Protein AF-0000000078038961 (afdb_homodimer)

Sequence (782 aa):
MTMTAAVDDLQRLTVKNFGPIVEADVEFGDLTVLVGPQATGKSVFLQLLKLLVDTAIIHQEFARHEIDWRNNLNDLFEIYFGEGMSRIFSKESQVFVDDKPLPLEGLAKPQLSSASSERIFYIPAQRVLSMRDGVTHPFTDYRAGDPFCLREFSEKLHVLVQGEFVTGKFFPQTNRLKKCLRNLVEGQIYGNLSLIKDSSGYQKRIVLETREKARLPYLVWSAGQREFTPLLLGFYWLLPPSKTPRRQALRWAIVEEPEMGLHPNAISATLAIVLELLARGYRVCISTHSPHVLDVIWALRFLIEHGGRREDVKDMLGLKGSGADKIANAALQKNYRTYFFSHHQPVIDISSLDPGAEKPEISGWGGLTGFSGHVGEIVARVARRWEEHAAMTMTAAVDDLQRLTVKNFGPIVEADVEFGDLTVLVGPQATGKSVFLQLLKLLVDTAIIHQEFARHEIDWRNNLNDLFEIYFGEGMSRIFSKESQVFVDDKPLPLEGLAKPQLSSASSERIFYIPAQRVLSMRDGVTHPFTDYRAGDPFCLREFSEKLHVLVQGEFVTGKFFPQTNRLKKCLRNLVEGQIYGNLSLIKDSSGYQKRIVLETREKARLPYLVWSAGQREFTPLLLGFYWLLPPSKTPRRQALRWAIVEEPEMGLHPNAISATLAIVLELLARGYRVCISTHSPHVLDVIWALRFLIEHGGRREDVKDMLGLKGSGADKIANAALQKNYRTYFFSHHQPVIDISSLDPGAEKPEISGWGGLTGFSGHVGEIVARVARRWEEHAA

Foldseek 3Di:
DPLAVLLLPFQWKWKDQFAQAHIETDGFWLEEEEAADPRLCQQVVVLVSQCSNQLQVLLQVCVVVPHDQVLALLSVCQQAAFHPRSPRDDPPIWMDTVNHTDDSSVSSDHRHDPPDDRAEQEADQVLLVQQVFQAGDALVVDDSRDHPNNRVLSNLLNCCCVPVPVDWFPPPDPQFDPPLLSVLCCVFAQPQWTWIWDPPDPDTGIFIAHPVGDTHIQVRGQQRNSSCVSVSSSLSQQGDGPVQLGDVNYAEYEHEANCPRGDLLNVLSVVLSVLSSSLSRHRYYYYHHAVSVVVLLLVLVVLLVPVHALVVNCVVSVGDDPPSSSSSVSSSVIDYWYWARYGPDHIHTLSNLDLPDPDCCNNCVNVSNVVVVVVVVVVVVVVVVVVVVVD/DPLAVLLLPFQWKWKDQFAQAHIETDGFWLEEEEAADPRLCQQVVVLVSQCSNQLQVLLQVCVVVPHDQVLALLSVQQQAAFHPRSPRDDPPIWMDTVNHTDDSSVSSDHDHDPPDDRAEQEADQVLLVQQVFQAGDALVVDDSRDHPNNRVLSNLLNCCCVPVQPPWWPPPDPQFDPPLLSVLCCVFAQPQWTWTWDPPDPDTGIFIAHPVGDTHIQVRGQQRNSSCVSVSSSSSQQGDGPVQLGDVNYAEYEHEANCPRGDLLNVLSVVLSVLSSSLSRHRYYYYHHAVSVVVLLLVLVVLLVPVHALVVNCVVSVGDDPPSSSSSVSSSVIDYWYWARYGPDHIDTLSNLDLPDPDCCNNCVNVSNVVVVVVVVVVVVVVVVVVVVVD

Organism: Hydrogenophilus thermoluteolus (NCBI:txid297)

InterPro domains:
  IPR003959 ATPase, AAA-type, core [PF13304] (215-295)
  IPR027417 P-loop containing nucleoside triphosphate hydrolase [G3DSA:3.40.50.300] (9-316)
  IPR027417 P-loop containing nucleoside triphosphate hydrolase [SSF52540] (10-304)
  IPR041685 Endonuclease GajA/Old nuclease/RecF-like, AAA domain [PF13175] (10-76)

Structure (mmCIF, N/CA/C/O backbone):
data_AF-0000000078038961-model_v1
#
loop_
_entity.id
_entity.type
_entity.pdbx_description
1 polymer 'ATPase AAA-type core domain-containing protein'
#
loop_
_atom_site.group_PDB
_atom_site.id
_atom_site.type_symbol
_atom_site.label_atom_id
_atom_site.label_alt_id
_atom_site.label_comp_id
_atom_site.label_asym_id
_atom_site.label_entity_id
_atom_site.label_seq_id
_atom_site.pdbx_PDB_ins_code
_atom_site.Cartn_x
_atom_site.Cartn_y
_atom_site.Cartn_z
_atom_site.occupancy
_atom_site.B_iso_or_equiv
_atom_site.auth_seq_id
_atom_site.auth_comp_id
_atom_site.auth_asym_id
_atom_site.auth_atom_id
_atom_site.pdbx_PDB_model_num
ATOM 1 N N . MET A 1 1 ? 12.25 -35.125 -23.953 1 31.47 1 MET A N 1
ATOM 2 C CA . MET A 1 1 ? 11.359 -34.438 -23.016 1 31.47 1 MET A CA 1
ATOM 3 C C . MET A 1 1 ? 11.477 -32.938 -23.156 1 31.47 1 MET A C 1
ATOM 5 O O . MET A 1 1 ? 12.57 -32.375 -23.031 1 31.47 1 MET A O 1
ATOM 9 N N . THR A 1 2 ? 10.625 -32.344 -23.844 1 40.72 2 THR A N 1
ATOM 10 C CA . THR A 1 2 ? 10.664 -30.922 -24.219 1 40.72 2 THR A CA 1
ATOM 11 C C . THR A 1 2 ? 10.797 -30.047 -22.984 1 40.72 2 THR A C 1
ATOM 13 O O . THR A 1 2 ? 10.367 -30.422 -21.891 1 40.72 2 THR A O 1
ATOM 16 N N . MET A 1 3 ? 11.766 -29.094 -23.062 1 47.91 3 MET A N 1
ATOM 17 C CA . MET A 1 3 ? 12.109 -28.156 -22 1 47.91 3 MET A CA 1
ATOM 18 C C . MET A 1 3 ? 10.859 -27.719 -21.234 1 47.91 3 MET A C 1
ATOM 20 O O . MET A 1 3 ? 10.914 -27.484 -20.031 1 47.91 3 MET A O 1
ATOM 24 N N . THR A 1 4 ? 9.695 -27.812 -21.922 1 52.5 4 THR A N 1
ATOM 25 C CA . THR A 1 4 ? 8.477 -27.203 -21.391 1 52.5 4 THR A CA 1
ATOM 26 C C . THR A 1 4 ? 7.852 -28.094 -20.328 1 52.5 4 THR A C 1
ATOM 28 O O . THR A 1 4 ? 7.367 -27.594 -19.297 1 52.5 4 THR A O 1
ATOM 31 N N . ALA A 1 5 ? 7.688 -29.531 -20.484 1 51.19 5 ALA A N 1
ATOM 32 C CA . ALA A 1 5 ? 7.004 -30.438 -19.547 1 51.19 5 ALA A CA 1
ATOM 33 C C . ALA A 1 5 ? 7.719 -30.484 -18.203 1 51.19 5 ALA A C 1
ATOM 35 O O . ALA A 1 5 ? 7.074 -30.562 -17.156 1 51.19 5 ALA A O 1
ATOM 36 N N . ALA A 1 6 ? 9.062 -30.312 -18.172 1 53.78 6 ALA A N 1
ATOM 37 C CA . ALA A 1 6 ? 9.891 -30.453 -16.984 1 53.78 6 ALA A CA 1
ATOM 38 C C . ALA A 1 6 ? 9.703 -29.266 -16.047 1 53.78 6 ALA A C 1
ATOM 40 O O . ALA A 1 6 ? 9.75 -29.422 -14.82 1 53.78 6 ALA A O 1
ATOM 41 N N . VAL A 1 7 ? 9.016 -28.125 -16.531 1 67 7 VAL A N 1
ATOM 42 C CA . VAL A 1 7 ? 9 -26.938 -15.688 1 67 7 VAL A CA 1
ATOM 43 C C . VAL A 1 7 ? 7.625 -26.766 -15.047 1 67 7 VAL A C 1
ATOM 45 O O . VAL A 1 7 ? 7.488 -26.141 -14 1 67 7 VAL A O 1
ATOM 48 N N . ASP A 1 8 ? 6.637 -27.594 -15.531 1 66.94 8 ASP A N 1
ATOM 49 C CA . ASP A 1 8 ? 5.277 -27.406 -15.031 1 66.94 8 ASP A CA 1
ATOM 50 C C . ASP A 1 8 ? 5.152 -27.891 -13.594 1 66.94 8 ASP A C 1
ATOM 52 O O . ASP A 1 8 ? 4.355 -27.359 -12.82 1 66.94 8 ASP A O 1
ATOM 56 N N . ASP A 1 9 ? 5.914 -28.891 -13.359 1 81.69 9 ASP A N 1
ATOM 57 C CA . ASP A 1 9 ? 5.84 -29.453 -12.016 1 81.69 9 ASP A CA 1
ATOM 58 C C . ASP A 1 9 ? 7.09 -29.109 -11.211 1 81.69 9 ASP A C 1
ATOM 60 O O . ASP A 1 9 ? 7.57 -29.922 -10.422 1 81.69 9 ASP A O 1
ATOM 64 N N . LEU A 1 10 ? 7.473 -27.938 -11.531 1 90.69 10 LEU A N 1
ATOM 65 C CA . LEU A 1 10 ? 8.68 -27.422 -10.898 1 90.69 10 LEU A CA 1
ATOM 66 C C . LEU A 1 10 ? 8.555 -27.438 -9.383 1 90.69 10 LEU A C 1
ATOM 68 O O . LEU A 1 10 ? 7.527 -27.031 -8.836 1 90.69 10 LEU A O 1
ATOM 72 N N . GLN A 1 11 ? 9.609 -28.062 -8.711 1 94.31 11 GLN A N 1
ATOM 73 C CA . GLN A 1 11 ? 9.594 -28.141 -7.25 1 94.31 11 GLN A CA 1
ATOM 74 C C . GLN A 1 11 ? 10.609 -27.188 -6.637 1 94.31 11 GLN A C 1
ATOM 76 O O . GLN A 1 11 ? 10.43 -26.719 -5.508 1 94.31 11 GLN A O 1
ATOM 81 N N . ARG A 1 12 ? 11.672 -27.031 -7.359 1 96.94 12 ARG A N 1
ATOM 82 C CA . ARG A 1 12 ? 12.789 -26.234 -6.84 1 96.94 12 ARG A CA 1
ATOM 83 C C . ARG A 1 12 ? 13.367 -25.328 -7.918 1 96.94 12 ARG A C 1
ATOM 85 O O . ARG A 1 12 ? 13.508 -25.734 -9.07 1 96.94 12 ARG A O 1
ATOM 92 N N . LEU A 1 13 ? 13.641 -24.078 -7.547 1 97.62 13 LEU A N 1
ATOM 93 C CA . LEU A 1 13 ? 14.25 -23.109 -8.438 1 97.62 13 LEU A CA 1
ATOM 94 C C . LEU A 1 13 ? 15.445 -22.438 -7.77 1 97.62 13 LEU A C 1
ATOM 96 O O . LEU A 1 13 ? 15.328 -21.891 -6.676 1 97.62 13 LEU A O 1
ATOM 100 N N . THR A 1 14 ? 16.562 -22.562 -8.375 1 97.75 14 THR A N 1
ATOM 101 C CA . THR A 1 14 ? 17.781 -21.906 -7.906 1 97.75 14 THR A CA 1
ATOM 102 C C . THR A 1 14 ? 18.25 -20.844 -8.898 1 97.75 14 THR A C 1
ATOM 104 O O . THR A 1 14 ? 18.359 -21.125 -10.102 1 97.75 14 THR A O 1
ATOM 107 N N . VAL A 1 15 ? 18.453 -19.672 -8.445 1 97.5 15 VAL A N 1
ATOM 108 C CA . VAL A 1 15 ? 18.875 -18.547 -9.258 1 97.5 15 VAL A CA 1
ATOM 109 C C . VAL A 1 15 ? 20.125 -17.906 -8.656 1 97.5 15 VAL A C 1
ATOM 111 O O . VAL A 1 15 ? 20.172 -17.641 -7.449 1 97.5 15 VAL A O 1
ATOM 114 N N . LYS A 1 16 ? 21.125 -17.703 -9.477 1 96.81 16 LYS A N 1
ATOM 115 C CA . LYS A 1 16 ? 22.375 -17.078 -9.023 1 96.81 16 LYS A CA 1
ATOM 116 C C . LYS A 1 16 ? 22.734 -15.875 -9.891 1 96.81 16 LYS A C 1
ATOM 118 O O . LYS A 1 16 ? 22.594 -15.922 -11.117 1 96.81 16 LYS A O 1
ATOM 123 N N . ASN A 1 17 ? 23.125 -14.828 -9.234 1 94.44 17 ASN A N 1
ATOM 124 C CA . ASN A 1 17 ? 23.625 -13.617 -9.883 1 94.44 17 ASN A CA 1
ATOM 125 C C . ASN A 1 17 ? 22.641 -13.109 -10.938 1 94.44 17 ASN A C 1
ATOM 127 O O . ASN A 1 17 ? 23 -12.93 -12.102 1 94.44 17 ASN A O 1
ATOM 131 N N . PHE A 1 18 ? 21.484 -12.828 -10.547 1 94.44 18 PHE A N 1
ATOM 132 C CA . PHE A 1 18 ? 20.391 -12.352 -11.391 1 94.44 18 PHE A CA 1
ATOM 133 C C . PHE A 1 18 ? 19.766 -11.094 -10.812 1 94.44 18 PHE A C 1
ATOM 135 O O . PHE A 1 18 ? 18.938 -11.164 -9.906 1 94.44 18 PHE A O 1
ATOM 142 N N . GLY A 1 19 ? 20.156 -9.969 -11.414 1 89.88 19 GLY A N 1
ATOM 143 C CA . GLY A 1 19 ? 19.719 -8.703 -10.844 1 89.88 19 GLY A CA 1
ATOM 144 C C . GLY A 1 19 ? 20.188 -8.508 -9.414 1 89.88 19 GLY A C 1
ATOM 145 O O . GLY A 1 19 ? 21.375 -8.625 -9.117 1 89.88 19 GLY A O 1
ATOM 146 N N . PRO A 1 20 ? 19.234 -8.242 -8.547 1 87.94 20 PRO A N 1
ATOM 147 C CA . PRO A 1 20 ? 19.641 -8.055 -7.152 1 87.94 20 PRO A CA 1
ATOM 148 C C . PRO A 1 20 ? 19.859 -9.375 -6.418 1 87.94 20 PRO A C 1
ATOM 150 O O . PRO A 1 20 ? 20.359 -9.383 -5.289 1 87.94 20 PRO A O 1
ATOM 153 N N . ILE A 1 21 ? 19.562 -10.43 -7.039 1 93.62 21 ILE A N 1
ATOM 154 C CA . ILE A 1 21 ? 19.625 -11.727 -6.383 1 93.62 21 ILE A CA 1
ATOM 155 C C . ILE A 1 21 ? 21.047 -12.289 -6.488 1 93.62 21 ILE A C 1
ATOM 157 O O . ILE A 1 21 ? 21.516 -12.594 -7.582 1 93.62 21 ILE A O 1
ATOM 161 N N . VAL A 1 22 ? 21.672 -12.445 -5.402 1 94.62 22 VAL A N 1
ATOM 162 C CA . VAL A 1 22 ? 22.984 -13.086 -5.375 1 94.62 22 VAL A CA 1
ATOM 163 C C . VAL A 1 22 ? 22.828 -14.594 -5.547 1 94.62 22 VAL A C 1
ATOM 165 O O . VAL A 1 22 ? 23.453 -15.195 -6.426 1 94.62 22 VAL A O 1
ATOM 168 N N . GLU A 1 23 ? 22.062 -15.141 -4.66 1 96.81 23 GLU A N 1
ATOM 169 C CA . GLU A 1 23 ? 21.703 -16.547 -4.73 1 96.81 23 GLU A CA 1
ATOM 170 C C . GLU A 1 23 ? 20.359 -16.828 -4.062 1 96.81 23 GLU A C 1
ATOM 172 O O . GLU A 1 23 ? 20.156 -16.438 -2.91 1 96.81 23 GLU A O 1
ATOM 177 N N . ALA A 1 24 ? 19.516 -17.391 -4.773 1 97 24 ALA A N 1
ATOM 178 C CA . ALA A 1 24 ? 18.234 -17.812 -4.246 1 97 24 ALA A CA 1
ATOM 179 C C . ALA A 1 24 ? 17.969 -19.297 -4.527 1 97 24 ALA A C 1
ATOM 181 O O . ALA A 1 24 ? 17.922 -19.719 -5.688 1 97 24 ALA A O 1
ATOM 182 N N . ASP A 1 25 ? 17.938 -20.078 -3.531 1 97.38 25 ASP A N 1
ATOM 183 C CA . ASP A 1 25 ? 17.578 -21.5 -3.605 1 97.38 25 ASP A CA 1
ATOM 184 C C . ASP A 1 25 ? 16.234 -21.75 -2.912 1 97.38 25 ASP A C 1
ATOM 186 O O . ASP A 1 25 ? 16.188 -21.875 -1.686 1 97.38 25 ASP A O 1
ATOM 190 N N . VAL A 1 26 ? 15.203 -21.938 -3.703 1 97.62 26 VAL A N 1
ATOM 191 C CA . VAL A 1 26 ? 13.852 -21.969 -3.152 1 97.62 26 VAL A CA 1
ATOM 192 C C . VAL A 1 26 ? 13.188 -23.312 -3.482 1 97.62 26 VAL A C 1
ATOM 194 O O . VAL A 1 26 ? 13.062 -23.672 -4.652 1 97.62 26 VAL A O 1
ATOM 197 N N . GLU A 1 27 ? 12.875 -24.062 -2.525 1 97.69 27 GLU A N 1
ATOM 198 C CA . GLU A 1 27 ? 11.977 -25.203 -2.652 1 97.69 27 GLU A CA 1
ATOM 199 C C . GLU A 1 27 ? 10.531 -24.797 -2.381 1 97.69 27 GLU A C 1
ATOM 201 O O . GLU A 1 27 ? 10.203 -24.328 -1.292 1 97.69 27 GLU A O 1
ATOM 206 N N . PHE A 1 28 ? 9.695 -25.078 -3.344 1 97.38 28 PHE A N 1
ATOM 207 C CA . PHE A 1 28 ? 8.336 -24.562 -3.252 1 97.38 28 PHE A CA 1
ATOM 208 C C . PHE A 1 28 ? 7.453 -25.5 -2.439 1 97.38 28 PHE A C 1
ATOM 210 O O . PHE A 1 28 ? 7.582 -26.719 -2.541 1 97.38 28 PHE A O 1
ATOM 217 N N . GLY A 1 29 ? 6.633 -24.969 -1.572 1 96.75 29 GLY A N 1
ATOM 218 C CA . GLY A 1 29 ? 5.551 -25.688 -0.918 1 96.75 29 GLY A CA 1
ATOM 219 C C . GLY A 1 29 ? 4.195 -25.422 -1.54 1 96.75 29 GLY A C 1
ATOM 220 O O . GLY A 1 29 ? 4.105 -25.016 -2.697 1 96.75 29 GLY A O 1
ATOM 221 N N . ASP A 1 30 ? 3.127 -25.844 -0.798 1 97.5 30 ASP A N 1
ATOM 222 C CA . ASP A 1 30 ? 1.794 -25.438 -1.243 1 97.5 30 ASP A CA 1
ATOM 223 C C . ASP A 1 30 ? 1.632 -23.922 -1.211 1 97.5 30 ASP A C 1
ATOM 225 O O . ASP A 1 30 ? 1.029 -23.344 -2.113 1 97.5 30 ASP A O 1
ATOM 229 N N . LEU A 1 31 ? 2.109 -23.359 -0.166 1 98 31 LEU A N 1
ATOM 230 C CA . LEU A 1 31 ? 2.242 -21.906 -0.048 1 98 31 LEU A CA 1
ATOM 231 C C . LEU A 1 31 ? 3.693 -21.516 0.213 1 98 31 LEU A C 1
ATOM 233 O O . LEU A 1 31 ? 4.297 -21.969 1.187 1 98 31 LEU A O 1
ATOM 237 N N . THR A 1 32 ? 4.293 -20.797 -0.654 1 98.06 32 THR A N 1
ATOM 238 C CA . THR A 1 32 ? 5.645 -20.266 -0.507 1 98.06 32 THR A CA 1
ATOM 239 C C . THR A 1 32 ? 5.617 -18.75 -0.369 1 98.06 32 THR A C 1
ATOM 241 O O . THR A 1 32 ? 5.051 -18.047 -1.213 1 98.06 32 THR A O 1
ATOM 244 N N . VAL A 1 33 ? 6.203 -18.281 0.672 1 96.75 33 VAL A N 1
ATOM 245 C CA . VAL A 1 33 ? 6.188 -16.844 0.96 1 96.75 33 VAL A CA 1
ATOM 246 C C . VAL A 1 33 ? 7.602 -16.281 0.858 1 96.75 33 VAL A C 1
ATOM 248 O O . VAL A 1 33 ? 8.531 -16.812 1.465 1 96.75 33 VAL A O 1
ATOM 251 N N . LEU A 1 34 ? 7.766 -15.312 0.013 1 96.12 34 LEU A N 1
ATOM 252 C CA . LEU A 1 34 ? 9.008 -14.555 -0.089 1 96.12 34 LEU A CA 1
ATOM 253 C C . LEU A 1 34 ? 8.906 -13.25 0.69 1 96.12 34 LEU A C 1
ATOM 255 O O . LEU A 1 34 ? 8.016 -12.43 0.429 1 96.12 34 LEU A O 1
ATOM 259 N N . VAL A 1 35 ? 9.789 -13.094 1.636 1 91.62 35 VAL A N 1
ATOM 260 C CA . VAL A 1 35 ? 9.766 -11.891 2.467 1 91.62 35 VAL A CA 1
ATOM 261 C C . VAL A 1 35 ? 11.102 -11.172 2.381 1 91.62 35 VAL A C 1
ATOM 263 O O . VAL A 1 35 ? 12.133 -11.789 2.078 1 91.62 35 VAL A O 1
ATOM 266 N N . GLY A 1 36 ? 11.094 -9.797 2.568 1 84.5 36 GLY A N 1
ATOM 267 C CA . GLY A 1 36 ? 12.32 -9.016 2.555 1 84.5 36 GLY A CA 1
ATOM 268 C C . GLY A 1 36 ? 12.102 -7.562 2.178 1 84.5 36 GLY A C 1
ATOM 269 O O . GLY A 1 36 ? 11 -7.184 1.769 1 84.5 36 GLY A O 1
ATOM 270 N N . PRO A 1 37 ? 13.125 -6.75 2.316 1 82.81 37 PRO A N 1
ATOM 271 C CA . PRO A 1 37 ? 13.031 -5.328 1.984 1 82.81 37 PRO A CA 1
ATOM 272 C C . PRO A 1 37 ? 12.766 -5.082 0.501 1 82.81 37 PRO A C 1
ATOM 274 O O . PRO A 1 37 ? 12.695 -6.035 -0.281 1 82.81 37 PRO A O 1
ATOM 277 N N . GLN A 1 38 ? 12.57 -3.756 0.257 1 79.25 38 GLN A N 1
ATOM 278 C CA . GLN A 1 38 ? 12.305 -3.375 -1.127 1 79.25 38 GLN A CA 1
ATOM 279 C C . GLN A 1 38 ? 13.539 -3.586 -2.002 1 79.25 38 GLN A C 1
ATOM 281 O O . GLN A 1 38 ? 14.672 -3.439 -1.534 1 79.25 38 GLN A O 1
ATOM 286 N N . ALA A 1 39 ? 13.289 -3.979 -3.27 1 80.81 39 ALA A N 1
ATOM 287 C CA . ALA A 1 39 ? 14.312 -4.039 -4.309 1 80.81 39 ALA A CA 1
ATOM 288 C C . ALA A 1 39 ? 15.328 -5.141 -4.012 1 80.81 39 ALA A C 1
ATOM 290 O O . ALA A 1 39 ? 16.516 -4.98 -4.273 1 80.81 39 ALA A O 1
ATOM 291 N N . THR A 1 40 ? 14.891 -6.227 -3.359 1 87 40 THR A N 1
ATOM 292 C CA . THR A 1 40 ? 15.797 -7.324 -3.053 1 87 40 THR A CA 1
ATOM 293 C C . THR A 1 40 ? 15.648 -8.453 -4.07 1 87 40 THR A C 1
ATOM 295 O O . THR A 1 40 ? 16.359 -9.453 -3.998 1 87 40 THR A O 1
ATOM 298 N N . GLY A 1 41 ? 14.688 -8.398 -4.906 1 90.88 41 GLY A N 1
ATOM 299 C CA . GLY A 1 41 ? 14.609 -9.344 -6.008 1 90.88 41 GLY A CA 1
ATOM 300 C C . GLY A 1 41 ? 13.422 -10.281 -5.898 1 90.88 41 GLY A C 1
ATOM 301 O O . GLY A 1 41 ? 13.273 -11.195 -6.715 1 90.88 41 GLY A O 1
ATOM 302 N N . LYS A 1 42 ? 12.523 -10.086 -4.93 1 93.94 42 LYS A N 1
ATOM 303 C CA . LYS A 1 42 ? 11.352 -10.945 -4.77 1 93.94 42 LYS A CA 1
ATOM 304 C C . LYS A 1 42 ? 10.523 -10.984 -6.051 1 93.94 42 LYS A C 1
ATOM 306 O O . LYS A 1 42 ? 10.18 -12.062 -6.543 1 93.94 42 LYS A O 1
ATOM 311 N N . SER A 1 43 ? 10.227 -9.797 -6.59 1 94.75 43 SER A N 1
ATOM 312 C CA . SER A 1 43 ? 9.406 -9.703 -7.789 1 94.75 43 SER A CA 1
ATOM 313 C C . SER A 1 43 ? 10.125 -10.281 -9 1 94.75 43 SER A C 1
ATOM 315 O O . SER A 1 43 ? 9.508 -10.961 -9.828 1 94.75 43 SER A O 1
ATOM 317 N N . VAL A 1 44 ? 11.398 -10.055 -9.086 1 94.75 44 VAL A N 1
ATOM 318 C CA . VAL A 1 44 ? 12.188 -10.578 -10.195 1 94.75 44 VAL A CA 1
ATOM 319 C C . VAL A 1 44 ? 12.172 -12.102 -10.172 1 94.75 44 VAL A C 1
ATOM 321 O O . VAL A 1 44 ? 12.016 -12.742 -11.211 1 94.75 44 VAL A O 1
ATOM 324 N N . PHE A 1 45 ? 12.352 -12.656 -9 1 97.38 45 PHE A N 1
ATOM 325 C CA . PHE A 1 45 ? 12.344 -14.109 -8.828 1 97.38 45 PHE A CA 1
ATOM 326 C C . PHE A 1 45 ? 11.016 -14.703 -9.266 1 97.38 45 PHE A C 1
ATOM 328 O O . PHE A 1 45 ? 10.977 -15.688 -10 1 97.38 45 PHE A O 1
ATOM 335 N N . LEU A 1 46 ? 9.938 -14.102 -8.859 1 98 46 LEU A N 1
ATOM 336 C CA . LEU A 1 46 ? 8.602 -14.602 -9.164 1 98 46 LEU A CA 1
ATOM 337 C C . LEU A 1 46 ? 8.289 -14.438 -10.648 1 98 46 LEU A C 1
ATOM 339 O O . LEU A 1 46 ? 7.672 -15.32 -11.258 1 98 46 LEU A O 1
ATOM 343 N N . GLN A 1 47 ? 8.664 -13.344 -11.188 1 97.38 47 GLN A N 1
ATOM 344 C CA . GLN A 1 47 ? 8.461 -13.133 -12.617 1 97.38 47 GLN A CA 1
ATOM 345 C C . GLN A 1 47 ? 9.289 -14.125 -13.438 1 97.38 47 GLN A C 1
ATOM 347 O O . GLN A 1 47 ? 8.844 -14.578 -14.5 1 97.38 47 GLN A O 1
ATOM 352 N N . LEU A 1 48 ? 10.461 -14.367 -12.961 1 96.81 48 LEU A N 1
ATOM 353 C CA . LEU A 1 48 ? 11.273 -15.367 -13.633 1 96.81 48 LEU A CA 1
ATOM 354 C C . LEU A 1 48 ? 10.594 -16.734 -13.602 1 96.81 48 LEU A C 1
ATOM 356 O O . LEU A 1 48 ? 10.594 -17.469 -14.594 1 96.81 48 LEU A O 1
ATOM 360 N N . LEU A 1 49 ? 10.055 -17.078 -12.453 1 97 49 LEU A N 1
ATOM 361 C CA . LEU A 1 49 ? 9.297 -18.328 -12.344 1 97 49 LEU A CA 1
ATOM 362 C C . LEU A 1 49 ? 8.203 -18.391 -13.398 1 97 49 LEU A C 1
ATOM 364 O O . LEU A 1 49 ? 8.055 -19.406 -14.086 1 97 49 LEU A O 1
ATOM 368 N N . LYS A 1 50 ? 7.441 -17.328 -13.539 1 97.31 50 LYS A N 1
ATOM 369 C CA . LYS A 1 50 ? 6.387 -17.266 -14.547 1 97.31 50 LYS A CA 1
ATOM 370 C C . LYS A 1 50 ? 6.961 -17.438 -15.953 1 97.31 50 LYS A C 1
ATOM 372 O O . LYS A 1 50 ? 6.391 -18.156 -16.781 1 97.31 50 LYS A O 1
ATOM 377 N N . LEU A 1 51 ? 8.031 -16.781 -16.219 1 96.19 51 LEU A N 1
ATOM 378 C CA . LEU A 1 51 ? 8.656 -16.859 -17.531 1 96.19 51 LEU A CA 1
ATOM 379 C C . LEU A 1 51 ? 9.094 -18.297 -17.844 1 96.19 51 LEU A C 1
ATOM 381 O O . LEU A 1 51 ? 8.891 -18.781 -18.953 1 96.19 51 LEU A O 1
ATOM 385 N N . LEU A 1 52 ? 9.672 -18.953 -16.844 1 94.88 52 LEU A N 1
ATOM 386 C CA . LEU A 1 52 ? 10.195 -20.297 -17.016 1 94.88 52 LEU A CA 1
ATOM 387 C C . LEU A 1 52 ? 9.062 -21.297 -17.25 1 94.88 52 LEU A C 1
ATOM 389 O O . LEU A 1 52 ? 9.172 -22.188 -18.094 1 94.88 52 LEU A O 1
ATOM 393 N N . VAL A 1 53 ? 7.988 -21.141 -16.578 1 93.94 53 VAL A N 1
ATOM 394 C CA . VAL A 1 53 ? 6.898 -22.109 -16.609 1 93.94 53 VAL A CA 1
ATOM 395 C C . VAL A 1 53 ? 6.008 -21.859 -17.812 1 93.94 53 VAL A C 1
ATOM 397 O O . VAL A 1 53 ? 5.512 -22.797 -18.438 1 93.94 53 VAL A O 1
ATOM 400 N N . ASP A 1 54 ? 5.883 -20.578 -18.188 1 94.38 54 ASP A N 1
ATOM 401 C CA . ASP A 1 54 ? 4.898 -20.219 -19.203 1 94.38 54 ASP A CA 1
ATOM 402 C C . ASP A 1 54 ? 5.578 -19.609 -20.438 1 94.38 54 ASP A C 1
ATOM 404 O O . ASP A 1 54 ? 5.035 -18.703 -21.062 1 94.38 54 ASP A O 1
ATOM 408 N N . THR A 1 55 ? 6.73 -20.031 -20.781 1 93.31 55 THR A N 1
ATOM 409 C CA . THR A 1 55 ? 7.5 -19.453 -21.875 1 93.31 55 THR A CA 1
ATOM 410 C C . THR A 1 55 ? 6.688 -19.469 -23.172 1 93.31 55 THR A C 1
ATOM 412 O O . THR A 1 55 ? 6.578 -18.453 -23.844 1 93.31 55 THR A O 1
ATOM 415 N N . ALA A 1 56 ? 6.074 -20.562 -23.484 1 91.94 56 ALA A N 1
ATOM 416 C CA . ALA A 1 56 ? 5.352 -20.719 -24.734 1 91.94 56 ALA A CA 1
ATOM 417 C C . ALA A 1 56 ? 4.176 -19.75 -24.812 1 91.94 56 ALA A C 1
ATOM 419 O O . ALA A 1 56 ? 3.959 -19.109 -25.844 1 91.94 56 ALA A O 1
ATOM 420 N N . ILE A 1 57 ? 3.469 -19.656 -23.734 1 92.25 57 ILE A N 1
ATOM 421 C CA . ILE A 1 57 ? 2.293 -18.781 -23.703 1 92.25 57 ILE A CA 1
ATOM 422 C C . ILE A 1 57 ? 2.723 -17.328 -23.828 1 92.25 57 ILE A C 1
ATOM 424 O O . ILE A 1 57 ? 2.045 -16.516 -24.469 1 92.25 57 ILE A O 1
ATOM 428 N N . ILE A 1 58 ? 3.785 -17.016 -23.203 1 94.88 58 ILE A N 1
ATOM 429 C CA . ILE A 1 58 ? 4.305 -15.648 -23.234 1 94.88 58 ILE A CA 1
ATOM 430 C C . ILE A 1 58 ? 4.734 -15.289 -24.656 1 94.88 58 ILE A C 1
ATOM 432 O O . ILE A 1 58 ? 4.406 -14.211 -25.156 1 94.88 58 ILE A O 1
ATOM 436 N N . HIS A 1 59 ? 5.387 -16.25 -25.297 1 94.5 59 HIS A N 1
ATOM 437 C CA . HIS A 1 59 ? 5.785 -16.031 -26.688 1 94.5 59 HIS A CA 1
ATOM 438 C C . HIS A 1 59 ? 4.566 -15.852 -27.578 1 94.5 59 HIS A C 1
ATOM 440 O O . HIS A 1 59 ? 4.562 -14.992 -28.469 1 94.5 59 HIS A O 1
ATOM 446 N N . GLN A 1 60 ? 3.633 -16.625 -27.359 1 92.44 60 GLN A N 1
ATOM 447 C CA . GLN A 1 60 ? 2.412 -16.547 -28.156 1 92.44 60 GLN A CA 1
ATOM 448 C C . GLN A 1 60 ? 1.733 -15.188 -27.984 1 92.44 60 GLN A C 1
ATOM 450 O O . GLN A 1 60 ? 1.235 -14.609 -28.953 1 92.44 60 GLN A O 1
ATOM 455 N N . GLU A 1 61 ? 1.697 -14.758 -26.734 1 92.69 61 GLU A N 1
ATOM 456 C CA . GLU A 1 61 ? 1.092 -13.461 -26.453 1 92.69 61 GLU A CA 1
ATOM 457 C C . GLU A 1 61 ? 1.852 -12.336 -27.172 1 92.69 61 GLU A C 1
ATOM 459 O O . GLU A 1 61 ? 1.242 -11.414 -27.703 1 92.69 61 GLU A O 1
ATOM 464 N N . PHE A 1 62 ? 3.129 -12.398 -27.109 1 92.94 62 PHE A N 1
ATOM 465 C CA . PHE A 1 62 ? 3.936 -11.406 -27.812 1 92.94 62 PHE A CA 1
ATOM 466 C C . PHE A 1 62 ? 3.68 -11.453 -29.312 1 92.94 62 PHE A C 1
ATOM 468 O O . PHE A 1 62 ? 3.508 -10.414 -29.953 1 92.94 62 PHE A O 1
ATOM 475 N N . ALA A 1 63 ? 3.643 -12.609 -29.797 1 89.56 63 ALA A N 1
ATOM 476 C CA . ALA A 1 63 ? 3.389 -12.781 -31.234 1 89.56 63 ALA A CA 1
ATOM 477 C C . ALA A 1 63 ? 2.016 -12.234 -31.609 1 89.56 63 ALA A C 1
ATOM 479 O O . ALA A 1 63 ? 1.869 -11.57 -32.656 1 89.56 63 ALA A O 1
ATOM 480 N N . ARG A 1 64 ? 1.111 -12.508 -30.812 1 89.88 64 ARG A N 1
ATOM 481 C CA . ARG A 1 64 ? -0.254 -12.047 -31.047 1 89.88 64 ARG A CA 1
ATOM 482 C C . ARG A 1 64 ? -0.311 -10.523 -31.125 1 89.88 64 ARG A C 1
ATOM 484 O O . ARG A 1 64 ? -1.105 -9.969 -31.891 1 89.88 64 ARG A O 1
ATOM 491 N N . HIS A 1 65 ? 0.507 -9.914 -30.422 1 90.94 65 HIS A N 1
ATOM 492 C CA . HIS A 1 65 ? 0.491 -8.453 -30.375 1 90.94 65 HIS A CA 1
ATOM 493 C C . HIS A 1 65 ? 1.616 -7.867 -31.219 1 90.94 65 HIS A C 1
ATOM 495 O O . HIS A 1 65 ? 1.995 -6.707 -31.031 1 90.94 65 HIS A O 1
ATOM 501 N N . GLU A 1 66 ? 2.256 -8.664 -32 1 90.5 66 GLU A N 1
ATOM 502 C CA . GLU A 1 66 ? 3.266 -8.266 -32.969 1 90.5 66 GLU A CA 1
ATOM 503 C C . GLU A 1 66 ? 4.496 -7.684 -32.281 1 90.5 66 GLU A C 1
ATOM 505 O O . GLU A 1 66 ? 5.047 -6.676 -32.719 1 90.5 66 GLU A O 1
ATOM 510 N N . ILE A 1 67 ? 4.734 -8.266 -31.125 1 90.62 67 ILE A N 1
ATOM 511 C CA . ILE A 1 67 ? 5.953 -7.887 -30.422 1 90.62 67 ILE A CA 1
ATOM 512 C C . ILE A 1 67 ? 7.078 -8.852 -30.781 1 90.62 67 ILE A C 1
ATOM 514 O O . ILE A 1 67 ? 6.953 -10.062 -30.594 1 90.62 67 ILE A O 1
ATOM 518 N N . ASP A 1 68 ? 8.164 -8.266 -31.281 1 89.62 68 ASP A N 1
ATOM 519 C CA . ASP A 1 68 ? 9.305 -9.062 -31.734 1 89.62 68 ASP A CA 1
ATOM 520 C C . ASP A 1 68 ? 10.492 -8.906 -30.797 1 89.62 68 ASP A C 1
ATOM 522 O O . ASP A 1 68 ? 10.945 -7.785 -30.531 1 89.62 68 ASP A O 1
ATOM 526 N N . TRP A 1 69 ? 10.938 -10.008 -30.219 1 90.44 69 TRP A N 1
ATOM 527 C CA . TRP A 1 69 ? 12.102 -9.961 -29.344 1 90.44 69 TRP A CA 1
ATOM 528 C C . TRP A 1 69 ? 13.344 -10.469 -30.062 1 90.44 69 TRP A C 1
ATOM 530 O O . TRP A 1 69 ? 14.398 -10.656 -29.453 1 90.44 69 TRP A O 1
ATOM 540 N N . ARG A 1 70 ? 13.367 -10.719 -31.516 1 89.19 70 ARG A N 1
ATOM 541 C CA . ARG A 1 70 ? 14.469 -10.977 -32.438 1 89.19 70 ARG A CA 1
ATOM 542 C C . ARG A 1 70 ? 15.297 -12.18 -32 1 89.19 70 ARG A C 1
ATOM 544 O O . ARG A 1 70 ? 16.516 -12.188 -32.156 1 89.19 70 ARG A O 1
ATOM 551 N N . ASN A 1 71 ? 14.641 -12.961 -31.203 1 88.94 71 ASN A N 1
ATOM 552 C CA . ASN A 1 71 ? 15.273 -14.18 -30.703 1 88.94 71 ASN A CA 1
ATOM 553 C C . ASN A 1 71 ? 16.484 -13.867 -29.828 1 88.94 71 ASN A C 1
ATOM 555 O O . ASN A 1 71 ? 17.5 -14.562 -29.891 1 88.94 71 ASN A O 1
ATOM 559 N N . ASN A 1 72 ? 16.422 -12.828 -29.219 1 92.75 72 ASN A N 1
ATOM 560 C CA . ASN A 1 72 ? 17.484 -12.305 -28.359 1 92.75 72 ASN A CA 1
ATOM 561 C C . ASN A 1 72 ? 17.031 -12.195 -26.906 1 92.75 72 ASN A C 1
ATOM 563 O O . ASN A 1 72 ? 15.93 -11.727 -26.625 1 92.75 72 ASN A O 1
ATOM 567 N N . LEU A 1 73 ? 17.953 -12.703 -26.094 1 93.25 73 LEU A N 1
ATOM 568 C CA . LEU A 1 73 ? 17.594 -12.766 -24.688 1 93.25 73 LEU A CA 1
ATOM 569 C C . LEU A 1 73 ? 17.438 -11.359 -24.094 1 93.25 73 LEU A C 1
ATOM 571 O O . LEU A 1 73 ? 16.531 -11.109 -23.297 1 93.25 73 LEU A O 1
ATOM 575 N N . ASN A 1 74 ? 18.297 -10.477 -24.469 1 93.19 74 ASN A N 1
ATOM 576 C CA . ASN A 1 74 ? 18.234 -9.109 -23.953 1 93.19 74 ASN A CA 1
ATOM 577 C C . ASN A 1 74 ? 16.922 -8.438 -24.328 1 93.19 74 ASN A C 1
ATOM 579 O O . ASN A 1 74 ? 16.297 -7.801 -23.484 1 93.19 74 ASN A O 1
ATOM 583 N N . ASP A 1 75 ? 16.562 -8.594 -25.547 1 94.44 75 ASP A N 1
ATOM 584 C CA . ASP A 1 75 ? 15.305 -8.008 -26.016 1 94.44 75 ASP A CA 1
ATOM 585 C C . ASP A 1 75 ? 14.109 -8.648 -25.328 1 94.44 75 ASP A C 1
ATOM 587 O O . ASP A 1 75 ? 13.141 -7.965 -24.984 1 94.44 75 ASP A O 1
ATOM 591 N N . LEU A 1 76 ? 14.203 -9.969 -25.172 1 95.06 76 LEU A N 1
ATOM 592 C CA . LEU A 1 76 ? 13.133 -10.664 -24.469 1 95.06 76 LEU A CA 1
ATOM 593 C C . LEU A 1 76 ? 12.969 -10.102 -23.047 1 95.06 76 LEU A C 1
ATOM 595 O O . LEU A 1 76 ? 11.844 -9.836 -22.609 1 95.06 76 LEU A O 1
ATOM 599 N N . PHE A 1 77 ? 14.062 -9.922 -22.375 1 95.06 77 PHE A N 1
ATOM 600 C CA . PHE A 1 77 ? 14.016 -9.438 -21 1 95.06 77 PHE A CA 1
ATOM 601 C C . PHE A 1 77 ? 13.523 -7.996 -20.953 1 95.06 77 PHE A C 1
ATOM 603 O O . PHE A 1 77 ? 12.82 -7.605 -20.031 1 95.06 77 PHE A O 1
ATOM 610 N N . GLU A 1 78 ? 13.797 -7.207 -21.969 1 94.44 78 GLU A N 1
ATOM 611 C CA . GLU A 1 78 ? 13.32 -5.828 -22.062 1 94.44 78 GLU A CA 1
ATOM 612 C C . GLU A 1 78 ? 11.797 -5.773 -22.172 1 94.44 78 GLU A C 1
ATOM 614 O O . GLU A 1 78 ? 11.156 -4.922 -21.562 1 94.44 78 GLU A O 1
ATOM 619 N N . ILE A 1 79 ? 11.266 -6.691 -22.938 1 94.5 79 ILE A N 1
ATOM 620 C CA . ILE A 1 79 ? 9.836 -6.609 -23.203 1 94.5 79 ILE A CA 1
ATOM 621 C C . ILE A 1 79 ? 9.062 -7.402 -22.141 1 94.5 79 ILE A C 1
ATOM 623 O O . ILE A 1 79 ? 7.871 -7.176 -21.938 1 94.5 79 ILE A O 1
ATOM 627 N N . TYR A 1 80 ? 9.773 -8.32 -21.453 1 96.5 80 TYR A N 1
ATOM 628 C CA . TYR A 1 80 ? 9.102 -9.148 -20.469 1 96.5 80 TYR A CA 1
ATOM 629 C C . TYR A 1 80 ? 9.148 -8.5 -19.094 1 96.5 80 TYR A C 1
ATOM 631 O O . TYR A 1 80 ? 8.102 -8.281 -18.469 1 96.5 80 TYR A O 1
ATOM 639 N N . PHE A 1 81 ? 10.359 -8.203 -18.609 1 95.5 81 PHE A N 1
ATOM 640 C CA . PHE A 1 81 ? 10.508 -7.613 -17.281 1 95.5 81 PHE A CA 1
ATOM 641 C C . PHE A 1 81 ? 10.195 -6.121 -17.312 1 95.5 81 PHE A C 1
ATOM 643 O O . PHE A 1 81 ? 9.812 -5.539 -16.297 1 95.5 81 PHE A O 1
ATOM 650 N N . GLY A 1 82 ? 10.453 -5.504 -18.391 1 93.44 82 GLY A N 1
ATOM 651 C CA . GLY A 1 82 ? 10.281 -4.07 -18.562 1 93.44 82 GLY A CA 1
ATOM 652 C C . GLY A 1 82 ? 11.523 -3.391 -19.109 1 93.44 82 GLY A C 1
ATOM 653 O O . GLY A 1 82 ? 12.641 -3.895 -18.953 1 93.44 82 GLY A O 1
ATOM 654 N N . GLU A 1 83 ? 11.258 -2.268 -19.656 1 91.44 83 GLU A N 1
ATOM 655 C CA . GLU A 1 83 ? 12.344 -1.493 -20.25 1 91.44 83 GLU A CA 1
ATOM 656 C C . GLU A 1 83 ? 13.453 -1.225 -19.25 1 91.44 83 GLU A C 1
ATOM 658 O O . GLU A 1 83 ? 13.188 -0.849 -18.109 1 91.44 83 GLU A O 1
ATOM 663 N N . GLY A 1 84 ? 14.688 -1.494 -19.703 1 89.44 84 GLY A N 1
ATOM 664 C CA . GLY A 1 84 ? 15.852 -1.251 -18.875 1 89.44 84 GLY A CA 1
ATOM 665 C C . GLY A 1 84 ? 16.281 -2.469 -18.078 1 89.44 84 GLY A C 1
ATOM 666 O O . GLY A 1 84 ? 17.344 -2.467 -17.453 1 89.44 84 GLY A O 1
ATOM 667 N N . MET A 1 85 ? 15.531 -3.551 -18.203 1 91.56 85 MET A N 1
ATOM 668 C CA . MET A 1 85 ? 15.773 -4.695 -17.328 1 91.56 85 MET A CA 1
ATOM 669 C C . MET A 1 85 ? 16.609 -5.754 -18.047 1 91.56 85 MET A C 1
ATOM 671 O O . MET A 1 85 ? 16.766 -6.867 -17.531 1 91.56 85 MET A O 1
ATOM 675 N N . SER A 1 86 ? 17.125 -5.418 -19.188 1 90.31 86 SER A N 1
ATOM 676 C CA . SER A 1 86 ? 17.984 -6.371 -19.891 1 90.31 86 SER A CA 1
ATOM 677 C C . SER A 1 86 ? 19.25 -6.68 -19.078 1 90.31 86 SER A C 1
ATOM 679 O O . SER A 1 86 ? 19.844 -7.754 -19.234 1 90.31 86 SER A O 1
ATOM 681 N N . ARG A 1 87 ? 19.547 -5.855 -18.188 1 86.81 87 ARG A N 1
ATOM 682 C CA . ARG A 1 87 ? 20.797 -5.988 -17.469 1 86.81 87 ARG A CA 1
ATOM 683 C C . ARG A 1 87 ? 20.625 -6.879 -16.234 1 86.81 87 ARG A C 1
ATOM 685 O O . ARG A 1 87 ? 21.578 -7.102 -15.484 1 86.81 87 ARG A O 1
ATOM 692 N N . ILE A 1 88 ? 19.484 -7.402 -16.078 1 87.75 88 ILE A N 1
ATOM 693 C CA . ILE A 1 88 ? 19.234 -8.234 -14.906 1 87.75 88 ILE A CA 1
ATOM 694 C C . ILE A 1 88 ? 20.031 -9.531 -15.016 1 87.75 88 ILE A C 1
ATOM 696 O O . ILE A 1 88 ? 20.25 -10.219 -14.016 1 87.75 88 ILE A O 1
ATOM 700 N N . PHE A 1 89 ? 20.422 -9.875 -16.188 1 89.56 89 PHE A N 1
ATOM 701 C CA . PHE A 1 89 ? 21.188 -11.102 -16.375 1 89.56 89 PHE A CA 1
ATOM 702 C C . PHE A 1 89 ? 22.578 -10.805 -16.938 1 89.56 89 PHE A C 1
ATOM 704 O O . PHE A 1 89 ? 22.781 -9.766 -17.562 1 89.56 89 PHE A O 1
ATOM 711 N N . SER A 1 90 ? 23.516 -11.555 -16.547 1 88.75 90 SER A N 1
ATOM 712 C CA . SER A 1 90 ? 24.891 -11.484 -17.016 1 88.75 90 SER A CA 1
ATOM 713 C C . SER A 1 90 ? 25.438 -12.875 -17.312 1 88.75 90 SER A C 1
ATOM 715 O O . SER A 1 90 ? 24.734 -13.875 -17.172 1 88.75 90 SER A O 1
ATOM 717 N N . LYS A 1 91 ? 26.656 -12.914 -17.734 1 87.88 91 LYS A N 1
ATOM 718 C CA . LYS A 1 91 ? 27.312 -14.18 -18.047 1 87.88 91 LYS A CA 1
ATOM 719 C C . LYS A 1 91 ? 27.469 -15.031 -16.781 1 87.88 91 LYS A C 1
ATOM 721 O O . LYS A 1 91 ? 27.562 -16.266 -16.859 1 87.88 91 LYS A O 1
ATOM 726 N N . GLU A 1 92 ? 27.422 -14.383 -15.688 1 92.75 92 GLU A N 1
ATOM 727 C CA . GLU A 1 92 ? 27.594 -15.086 -14.414 1 92.75 92 GLU A CA 1
ATOM 728 C C . GLU A 1 92 ? 26.266 -15.609 -13.891 1 92.75 92 GLU A C 1
ATOM 730 O O . GLU A 1 92 ? 26.234 -16.375 -12.922 1 92.75 92 GLU A O 1
ATOM 735 N N . SER A 1 93 ? 25.219 -15.219 -14.57 1 95.56 93 SER A N 1
ATOM 736 C CA . SER A 1 93 ? 23.891 -15.625 -14.102 1 95.56 93 SER A CA 1
ATOM 737 C C . SER A 1 93 ? 23.656 -17.109 -14.367 1 95.56 93 SER A C 1
ATOM 739 O O . SER A 1 93 ? 24.016 -17.625 -15.422 1 95.56 93 SER A O 1
ATOM 741 N N . GLN A 1 94 ? 23.125 -17.812 -13.359 1 96.44 94 GLN A N 1
ATOM 742 C CA . GLN A 1 94 ? 22.781 -19.219 -13.484 1 96.44 94 GLN A CA 1
ATOM 743 C C . GLN A 1 94 ? 21.375 -19.5 -12.953 1 96.44 94 GLN A C 1
ATOM 745 O O . GLN A 1 94 ? 20.953 -18.891 -11.961 1 96.44 94 GLN A O 1
ATOM 750 N N . VAL A 1 95 ? 20.703 -20.359 -13.617 1 96.25 95 VAL A N 1
ATOM 751 C CA . VAL A 1 95 ? 19.375 -20.781 -13.203 1 96.25 95 VAL A CA 1
ATOM 752 C C . VAL A 1 95 ? 19.297 -22.312 -13.227 1 96.25 95 VAL A C 1
ATOM 754 O O . VAL A 1 95 ? 19.75 -22.953 -14.188 1 96.25 95 VAL A O 1
ATOM 757 N N . PHE A 1 96 ? 18.828 -22.859 -12.148 1 96.25 96 PHE A N 1
ATOM 758 C CA . PHE A 1 96 ? 18.625 -24.312 -12.047 1 96.25 96 PHE A CA 1
ATOM 759 C C . PHE A 1 96 ? 17.172 -24.625 -11.734 1 96.25 96 PHE A C 1
ATOM 761 O O . PHE A 1 96 ? 16.562 -24 -10.859 1 96.25 96 PHE A O 1
ATOM 768 N N . VAL A 1 97 ? 16.594 -25.5 -12.484 1 95.62 97 VAL A N 1
ATOM 769 C CA . VAL A 1 97 ? 15.258 -26.031 -12.242 1 95.62 97 VAL A CA 1
ATOM 770 C C . VAL A 1 97 ? 15.352 -27.484 -11.789 1 95.62 97 VAL A C 1
ATOM 772 O O . VAL A 1 97 ? 15.82 -28.344 -12.539 1 95.62 97 VAL A O 1
ATOM 775 N N . ASP A 1 98 ? 14.93 -27.719 -10.57 1 95.81 98 ASP A N 1
ATOM 776 C CA . ASP A 1 98 ? 15.031 -29.047 -9.992 1 95.81 98 ASP A CA 1
ATOM 777 C C . ASP A 1 98 ? 16.453 -29.594 -10.117 1 95.81 98 ASP A C 1
ATOM 779 O O . ASP A 1 98 ? 16.656 -30.719 -10.602 1 95.81 98 ASP A O 1
ATOM 783 N N . ASP A 1 99 ? 17.375 -28.734 -9.891 1 93.06 99 ASP A N 1
ATOM 784 C CA . ASP A 1 99 ? 18.797 -29.047 -9.781 1 93.06 99 ASP A CA 1
ATOM 785 C C . ASP A 1 99 ? 19.406 -29.266 -11.164 1 93.06 99 ASP A C 1
ATOM 787 O O . ASP A 1 99 ? 20.531 -29.766 -11.273 1 93.06 99 ASP A O 1
ATOM 791 N N . LYS A 1 100 ? 18.719 -28.953 -12.133 1 94.75 100 LYS A N 1
ATOM 792 C CA . LYS A 1 100 ? 19.25 -29.031 -13.492 1 94.75 100 LYS A CA 1
ATOM 793 C C . LYS A 1 100 ? 19.484 -27.641 -14.062 1 94.75 100 LYS A C 1
ATOM 795 O O . LYS A 1 100 ? 18.609 -26.766 -13.977 1 94.75 100 LYS A O 1
ATOM 800 N N . PRO A 1 101 ? 20.609 -27.531 -14.586 1 94.25 101 PRO A N 1
ATOM 801 C CA . PRO A 1 101 ? 20.891 -26.219 -15.156 1 94.25 101 PRO A CA 1
ATOM 802 C C . PRO A 1 101 ? 20 -25.891 -16.359 1 94.25 101 PRO A C 1
ATOM 804 O O . PRO A 1 101 ? 19.719 -26.766 -17.172 1 94.25 101 PRO A O 1
ATOM 807 N N . LEU A 1 102 ? 19.516 -24.719 -16.406 1 92.44 102 LEU A N 1
ATOM 808 C CA . LEU A 1 102 ? 18.719 -24.234 -17.531 1 92.44 102 LEU A CA 1
ATOM 809 C C . LEU A 1 102 ? 19.422 -23.062 -18.234 1 92.44 102 LEU A C 1
ATOM 811 O O . LEU A 1 102 ? 19.578 -21.984 -17.656 1 92.44 102 LEU A O 1
ATOM 815 N N . PRO A 1 103 ? 19.844 -23.328 -19.453 1 90.06 103 PRO A N 1
ATOM 816 C CA . PRO A 1 103 ? 20.438 -22.203 -20.188 1 90.06 103 PRO A CA 1
ATOM 817 C C . PRO A 1 103 ? 19.422 -21.109 -20.5 1 90.06 103 PRO A C 1
ATOM 819 O O . PRO A 1 103 ? 18.422 -21.359 -21.172 1 90.06 103 PRO A O 1
ATOM 822 N N . LEU A 1 104 ? 19.703 -19.891 -20.125 1 90.06 104 LEU A N 1
ATOM 823 C CA . LEU A 1 104 ? 18.781 -18.766 -20.25 1 90.06 104 LEU A CA 1
ATOM 824 C C . LEU A 1 104 ? 18.594 -18.391 -21.719 1 90.06 104 LEU A C 1
ATOM 826 O O . LEU A 1 104 ? 17.531 -17.891 -22.094 1 90.06 104 LEU A O 1
ATOM 830 N N . GLU A 1 105 ? 19.562 -18.641 -22.516 1 88.5 105 GLU A N 1
ATOM 831 C CA . GLU A 1 105 ? 19.484 -18.297 -23.938 1 88.5 105 GLU A CA 1
ATOM 832 C C . GLU A 1 105 ? 18.359 -19.047 -24.625 1 88.5 105 GLU A C 1
ATOM 834 O O . GLU A 1 105 ? 17.766 -18.547 -25.594 1 88.5 105 GLU A O 1
ATOM 839 N N . GLY A 1 106 ? 18.062 -20.188 -24.094 1 88.75 106 GLY A N 1
ATOM 840 C CA . GLY A 1 106 ? 16.984 -20.984 -24.641 1 88.75 106 GLY A CA 1
ATOM 841 C C . GLY A 1 106 ? 15.625 -20.328 -24.5 1 88.75 106 GLY A C 1
ATOM 842 O O . GLY A 1 106 ? 14.695 -20.625 -25.25 1 88.75 106 GLY A O 1
ATOM 843 N N . LEU A 1 107 ? 15.523 -19.406 -23.562 1 91.38 107 LEU A N 1
ATOM 844 C CA . LEU A 1 107 ? 14.258 -18.734 -23.312 1 91.38 107 LEU A CA 1
ATOM 845 C C . LEU A 1 107 ? 13.891 -17.812 -24.469 1 91.38 107 LEU A C 1
ATOM 847 O O . LEU A 1 107 ? 12.727 -17.469 -24.656 1 91.38 107 LEU A O 1
ATOM 851 N N . ALA A 1 108 ? 14.859 -17.422 -25.234 1 92.5 108 ALA A N 1
ATOM 852 C CA . ALA A 1 108 ? 14.625 -16.453 -26.297 1 92.5 108 ALA A CA 1
ATOM 853 C C . ALA A 1 108 ? 14.188 -17.156 -27.594 1 92.5 108 ALA A C 1
ATOM 855 O O . ALA A 1 108 ? 13.672 -16.5 -28.5 1 92.5 108 ALA A O 1
ATOM 856 N N . LYS A 1 109 ? 14.383 -18.438 -27.641 1 91.12 109 LYS A N 1
ATOM 857 C CA . LYS A 1 109 ? 13.969 -19.188 -28.828 1 91.12 109 LYS A CA 1
ATOM 858 C C . LYS A 1 109 ? 12.453 -19.312 -28.891 1 91.12 109 LYS A C 1
ATOM 860 O O . LYS A 1 109 ? 11.812 -19.719 -27.922 1 91.12 109 LYS A O 1
ATOM 865 N N . PRO A 1 110 ? 11.945 -19 -29.984 1 88.06 110 PRO A N 1
ATOM 866 C CA . PRO A 1 110 ? 10.484 -19.016 -30.094 1 88.06 110 PRO A CA 1
ATOM 867 C C . PRO A 1 110 ? 9.891 -20.406 -29.859 1 88.06 110 PRO A C 1
ATOM 869 O O . PRO A 1 110 ? 10.398 -21.391 -30.375 1 88.06 110 PRO A O 1
ATOM 872 N N . GLN A 1 111 ? 9.055 -20.375 -29 1 84.94 111 GLN A N 1
ATOM 873 C CA . GLN A 1 111 ? 8.25 -21.562 -28.703 1 84.94 111 GLN A CA 1
ATOM 874 C C . GLN A 1 111 ? 6.77 -21.297 -28.969 1 84.94 111 GLN A C 1
ATOM 876 O O . GLN A 1 111 ? 6.059 -20.797 -28.078 1 84.94 111 GLN A O 1
ATOM 881 N N . LEU A 1 112 ? 6.312 -21.656 -30.141 1 79.31 112 LEU A N 1
ATOM 882 C CA . LEU A 1 112 ? 4.945 -21.297 -30.516 1 79.31 112 LEU A CA 1
ATOM 883 C C . LEU A 1 112 ? 4.086 -22.547 -30.672 1 79.31 112 LEU A C 1
ATOM 885 O O . LEU A 1 112 ? 4.148 -23.234 -31.688 1 79.31 112 LEU A O 1
ATOM 889 N N . SER A 1 113 ? 4.051 -23.234 -29.625 1 75.81 113 SER A N 1
ATOM 890 C CA . SER A 1 113 ? 3.162 -24.391 -29.703 1 75.81 113 SER A CA 1
ATOM 891 C C . SER A 1 113 ? 1.736 -24.016 -29.312 1 75.81 113 SER A C 1
ATOM 893 O O . SER A 1 113 ? 1.52 -23.359 -28.281 1 75.81 113 SER A O 1
ATOM 895 N N . SER A 1 114 ? 0.826 -24.359 -30.109 1 68.88 114 SER A N 1
ATOM 896 C CA . SER A 1 114 ? -0.581 -24.047 -29.875 1 68.88 114 SER A CA 1
ATOM 897 C C . SER A 1 114 ? -1.144 -24.859 -28.719 1 68.88 114 SER A C 1
ATOM 899 O O . SER A 1 114 ? -2.174 -24.5 -28.141 1 68.88 114 SER A O 1
ATOM 901 N N . ALA A 1 115 ? -0.476 -25.797 -28.281 1 72.12 115 ALA A N 1
ATOM 902 C CA . ALA A 1 115 ? -1.044 -26.703 -27.281 1 72.12 115 ALA A CA 1
ATOM 903 C C . ALA A 1 115 ? -0.646 -26.281 -25.875 1 72.12 115 ALA A C 1
ATOM 905 O O . ALA A 1 115 ? -1.115 -26.844 -24.891 1 72.12 115 ALA A O 1
ATOM 906 N N . SER A 1 116 ? -0.104 -25.156 -25.797 1 82.88 116 SER A N 1
ATOM 907 C CA . SER A 1 116 ? 0.364 -24.766 -24.484 1 82.88 116 SER A CA 1
ATOM 908 C C . SER A 1 116 ? -0.704 -23.984 -23.719 1 82.88 116 SER A C 1
ATOM 910 O O . SER A 1 116 ? -1.503 -23.266 -24.328 1 82.88 116 SER A O 1
ATOM 912 N N . SER A 1 117 ? -0.891 -24.297 -22.453 1 88.38 117 SER A N 1
ATOM 913 C CA . SER A 1 117 ? -1.821 -23.594 -21.562 1 88.38 117 SER A CA 1
ATOM 914 C C . SER A 1 117 ? -1.084 -22.859 -20.453 1 88.38 117 SER A C 1
ATOM 916 O O . SER A 1 117 ? -0.019 -23.312 -20.016 1 88.38 117 SER A O 1
ATOM 918 N N . GLU A 1 118 ? -1.621 -21.797 -20.109 1 92.62 118 GLU A N 1
ATOM 919 C CA . GLU A 1 118 ? -1.052 -21.031 -19 1 92.62 118 GLU A CA 1
ATOM 920 C C . GLU A 1 118 ? -1.142 -21.812 -17.703 1 92.62 118 GLU A C 1
ATOM 922 O O . GLU A 1 118 ? -2.184 -22.391 -17.391 1 92.62 118 GLU A O 1
ATOM 927 N N . ARG A 1 119 ? -0.08 -21.812 -17 1 94.75 119 ARG A N 1
ATOM 928 C CA . ARG A 1 119 ? -0.035 -22.609 -15.781 1 94.75 119 ARG A CA 1
ATOM 929 C C . ARG A 1 119 ? 0.037 -21.703 -14.555 1 94.75 119 ARG A C 1
ATOM 931 O O . ARG A 1 119 ? -0.311 -22.125 -13.445 1 94.75 119 ARG A O 1
ATOM 938 N N . ILE A 1 120 ? 0.495 -20.5 -14.727 1 96.44 120 ILE A N 1
ATOM 939 C CA . ILE A 1 120 ? 0.667 -19.594 -13.602 1 96.44 120 ILE A CA 1
ATOM 940 C C . ILE A 1 120 ? -0.175 -18.328 -13.82 1 96.44 120 ILE A C 1
ATOM 942 O O . ILE A 1 120 ? -0.009 -17.625 -14.82 1 96.44 120 ILE A O 1
ATOM 946 N N . PHE A 1 121 ? -1.099 -18.078 -12.938 1 97.19 121 PHE A N 1
ATOM 947 C CA . PHE A 1 121 ? -1.786 -16.797 -12.898 1 97.19 121 PHE A CA 1
ATOM 948 C C . PHE A 1 121 ? -1.058 -15.82 -11.977 1 97.19 121 PHE A C 1
ATOM 950 O O . PHE A 1 121 ? -0.839 -16.109 -10.805 1 97.19 121 PHE A O 1
ATOM 957 N N . TYR A 1 122 ? -0.699 -14.695 -12.516 1 98.38 122 TYR A N 1
ATOM 958 C CA . TYR A 1 122 ? 0.184 -13.758 -11.828 1 98.38 122 TYR A CA 1
ATOM 959 C C . TYR A 1 122 ? -0.55 -12.461 -11.492 1 98.38 122 TYR A C 1
ATOM 961 O O . TYR A 1 122 ? -0.999 -11.742 -12.383 1 98.38 122 TYR A O 1
ATOM 969 N N . ILE A 1 123 ? -0.704 -12.164 -10.188 1 98.12 123 ILE A N 1
ATOM 970 C CA . ILE A 1 123 ? -1.245 -10.898 -9.719 1 98.12 123 ILE A CA 1
ATOM 971 C C . ILE A 1 123 ? -0.106 -9.984 -9.266 1 98.12 123 ILE A C 1
ATOM 973 O O . ILE A 1 123 ? 0.455 -10.172 -8.18 1 98.12 123 ILE A O 1
ATOM 977 N N . PRO A 1 124 ? 0.194 -8.992 -10.031 1 97.06 124 PRO A N 1
ATOM 978 C CA . PRO A 1 124 ? 1.355 -8.148 -9.742 1 97.06 124 PRO A CA 1
ATOM 979 C C . PRO A 1 124 ? 1.08 -7.125 -8.641 1 97.06 124 PRO A C 1
ATOM 981 O O . PRO A 1 124 ? -0.08 -6.855 -8.32 1 97.06 124 PRO A O 1
ATOM 984 N N . ALA A 1 125 ? 2.148 -6.605 -8.094 1 93.5 125 ALA A N 1
ATOM 985 C CA . ALA A 1 125 ? 2.041 -5.598 -7.039 1 93.5 125 ALA A CA 1
ATOM 986 C C . ALA A 1 125 ? 1.454 -4.297 -7.582 1 93.5 125 ALA A C 1
ATOM 988 O O . ALA A 1 125 ? 0.838 -3.531 -6.836 1 93.5 125 ALA A O 1
ATOM 989 N N . GLN A 1 126 ? 1.595 -4.059 -8.828 1 89.44 126 GLN A N 1
ATOM 990 C CA . GLN A 1 126 ? 1.127 -2.826 -9.453 1 89.44 126 GLN A CA 1
ATOM 991 C C . GLN A 1 126 ? -0.297 -2.982 -9.977 1 89.44 126 GLN A C 1
ATOM 993 O O . GLN A 1 126 ? -0.695 -2.299 -10.922 1 89.44 126 GLN A O 1
ATOM 998 N N . ARG A 1 127 ? -1.023 -3.797 -9.367 1 92.25 127 ARG A N 1
ATOM 999 C CA . ARG A 1 127 ? -2.342 -4.18 -9.859 1 92.25 127 ARG A CA 1
ATOM 1000 C C . ARG A 1 127 ? -3.289 -2.982 -9.875 1 92.25 127 ARG A C 1
ATOM 1002 O O . ARG A 1 127 ? -4.184 -2.904 -10.719 1 92.25 127 ARG A O 1
ATOM 1009 N N . VAL A 1 128 ? -3.072 -2.018 -9.039 1 88.19 128 VAL A N 1
ATOM 1010 C CA . VAL A 1 128 ? -3.973 -0.873 -8.961 1 88.19 128 VAL A CA 1
ATOM 1011 C C . VAL A 1 128 ? -3.932 -0.086 -10.266 1 88.19 128 VAL A C 1
ATOM 1013 O O . VAL A 1 128 ? -4.918 0.55 -10.648 1 88.19 128 VAL A O 1
ATOM 1016 N N . LEU A 1 129 ? -2.891 -0.179 -10.961 1 86.81 129 LEU A N 1
ATOM 1017 C CA . LEU A 1 129 ? -2.695 0.569 -12.195 1 86.81 129 LEU A CA 1
ATOM 1018 C C . LEU A 1 129 ? -3.459 -0.075 -13.352 1 86.81 129 LEU A C 1
ATOM 1020 O O . LEU A 1 129 ? -3.613 0.53 -14.414 1 86.81 129 LEU A O 1
ATOM 1024 N N . SER A 1 130 ? -3.967 -1.297 -13.109 1 90.12 130 SER A N 1
ATOM 1025 C CA . SER A 1 130 ? -4.75 -1.987 -14.133 1 90.12 130 SER A CA 1
ATOM 1026 C C . SER A 1 130 ? -6.184 -1.471 -14.172 1 90.12 130 SER A C 1
ATOM 1028 O O . SER A 1 130 ? -6.945 -1.812 -15.078 1 90.12 130 SER A O 1
ATOM 1030 N N . MET A 1 131 ? -6.621 -0.692 -13.203 1 88.5 131 MET A N 1
ATOM 1031 C CA . MET A 1 131 ? -7.984 -0.178 -13.117 1 88.5 131 MET A CA 1
ATOM 1032 C C . MET A 1 131 ? -7.984 1.341 -12.984 1 88.5 131 MET A C 1
ATOM 1034 O O . MET A 1 131 ? -8.727 1.895 -12.172 1 88.5 131 MET A O 1
ATOM 1038 N N . ARG A 1 132 ? -7.344 1.99 -13.742 1 78.69 132 ARG A N 1
ATOM 1039 C CA . ARG A 1 132 ? -7.324 3.449 -13.695 1 78.69 132 ARG A CA 1
ATOM 1040 C C . ARG A 1 132 ? -8.719 4.023 -13.922 1 78.69 132 ARG A C 1
ATOM 1042 O O . ARG A 1 132 ? -9.398 3.648 -14.875 1 78.69 132 ARG A O 1
ATOM 1049 N N . ASP A 1 133 ? -9.188 4.816 -12.977 1 80.62 133 ASP A N 1
ATOM 1050 C CA . ASP A 1 133 ? -10.477 5.496 -13.055 1 80.62 133 ASP A CA 1
ATOM 1051 C C . ASP A 1 133 ? -11.625 4.496 -13.062 1 80.62 133 ASP A C 1
ATOM 1053 O O . ASP A 1 133 ? -12.688 4.766 -13.641 1 80.62 133 ASP A O 1
ATOM 1057 N N . GLY A 1 134 ? -11.344 3.322 -12.594 1 87.31 134 GLY A N 1
ATOM 1058 C CA . GLY A 1 134 ? -12.383 2.309 -12.5 1 87.31 134 GLY A CA 1
ATOM 1059 C C . GLY A 1 134 ? -12.602 1.56 -13.797 1 87.31 134 GLY A C 1
ATOM 1060 O O . GLY A 1 134 ? -13.602 0.846 -13.945 1 87.31 134 GLY A O 1
ATOM 1061 N N . VAL A 1 135 ? -11.734 1.77 -14.703 1 88.94 135 VAL A N 1
ATOM 1062 C CA . VAL A 1 135 ? -11.836 1.1 -15.992 1 88.94 135 VAL A CA 1
ATOM 1063 C C . VAL A 1 135 ? -10.672 0.126 -16.172 1 88.94 135 VAL A C 1
ATOM 1065 O O . VAL A 1 135 ? -9.547 0.411 -15.75 1 88.94 135 VAL A O 1
ATOM 1068 N N . THR A 1 136 ? -11.023 -1.05 -16.719 1 90.12 136 THR A N 1
ATOM 1069 C CA . THR A 1 136 ? -9.984 -2.025 -17.016 1 90.12 136 THR A CA 1
ATOM 1070 C C . THR A 1 136 ? -9.367 -1.753 -18.375 1 90.12 136 THR A C 1
ATOM 1072 O O . THR A 1 136 ? -10.016 -1.18 -19.266 1 90.12 136 THR A O 1
ATOM 1075 N N . HIS A 1 137 ? -8.125 -2.168 -18.562 1 91.19 137 HIS A N 1
ATOM 1076 C CA . HIS A 1 137 ? -7.375 -1.874 -19.781 1 91.19 137 HIS A CA 1
ATOM 1077 C C . HIS A 1 137 ? -6.855 -3.152 -20.422 1 91.19 137 HIS A C 1
ATOM 1079 O O . HIS A 1 137 ? -6.367 -4.051 -19.734 1 91.19 137 HIS A O 1
ATOM 1085 N N . PRO A 1 138 ? -7.031 -3.191 -21.734 1 92.19 138 PRO A N 1
ATOM 1086 C CA . PRO A 1 138 ? -6.465 -4.348 -22.422 1 92.19 138 PRO A CA 1
ATOM 1087 C C . PRO A 1 138 ? -4.941 -4.297 -22.516 1 92.19 138 PRO A C 1
ATOM 1089 O O . PRO A 1 138 ? -4.336 -3.271 -22.203 1 92.19 138 PRO A O 1
ATOM 1092 N N . PHE A 1 139 ? -4.41 -5.383 -22.922 1 92.5 139 PHE A N 1
ATOM 1093 C CA . PHE A 1 139 ? -2.971 -5.566 -23.078 1 92.5 139 PHE A CA 1
ATOM 1094 C C . PHE A 1 139 ? -2.377 -4.477 -23.969 1 92.5 139 PHE A C 1
ATOM 1096 O O . PHE A 1 139 ? -1.281 -3.979 -23.703 1 92.5 139 PHE A O 1
ATOM 1103 N N . THR A 1 140 ? -3.107 -3.955 -24.938 1 90.38 140 THR A N 1
ATOM 1104 C CA . THR A 1 140 ? -2.621 -3.045 -25.969 1 90.38 140 THR A CA 1
ATOM 1105 C C . THR A 1 140 ? -2.588 -1.609 -25.453 1 90.38 140 THR A C 1
ATOM 1107 O O . THR A 1 140 ? -1.99 -0.732 -26.078 1 90.38 140 THR A O 1
ATOM 1110 N N . ASP A 1 141 ? -3.178 -1.38 -24.312 1 88.88 141 ASP A N 1
ATOM 1111 C CA . ASP A 1 141 ? -3.182 -0.043 -23.719 1 88.88 141 ASP A CA 1
ATOM 1112 C C . ASP A 1 141 ? -1.83 0.284 -23.094 1 88.88 141 ASP A C 1
ATOM 1114 O O . ASP A 1 141 ? -1.566 1.435 -22.734 1 88.88 141 ASP A O 1
ATOM 1118 N N . TYR A 1 142 ? -0.985 -0.73 -22.922 1 90.25 142 TYR A N 1
ATOM 1119 C CA . TYR A 1 142 ? 0.333 -0.57 -22.312 1 90.25 142 TYR A CA 1
ATOM 1120 C C . TYR A 1 142 ? 1.421 -0.536 -23.391 1 90.25 142 TYR A C 1
ATOM 1122 O O . TYR A 1 142 ? 1.215 -1.006 -24.5 1 90.25 142 TYR A O 1
ATOM 1130 N N . ARG A 1 143 ? 2.559 -0.038 -23.016 1 87.19 143 ARG A N 1
ATOM 1131 C CA . ARG A 1 143 ? 3.709 0.003 -23.906 1 87.19 143 ARG A CA 1
ATOM 1132 C C . ARG A 1 143 ? 4.426 -1.343 -23.953 1 87.19 143 ARG A C 1
ATOM 1134 O O . ARG A 1 143 ? 4.371 -2.105 -22.984 1 87.19 143 ARG A O 1
ATOM 1141 N N . ALA A 1 144 ? 5.102 -1.563 -25.016 1 86.38 144 ALA A N 1
ATOM 1142 C CA . ALA A 1 144 ? 5.848 -2.811 -25.172 1 86.38 144 ALA A CA 1
ATOM 1143 C C . ALA A 1 144 ? 6.902 -2.955 -24.078 1 86.38 144 ALA A C 1
ATOM 1145 O O . ALA A 1 144 ? 7.234 -4.07 -23.656 1 86.38 144 ALA A O 1
ATOM 1146 N N . GLY A 1 145 ? 7.355 -1.805 -23.578 1 88.25 145 GLY A N 1
ATOM 1147 C CA . GLY A 1 145 ? 8.398 -1.835 -22.562 1 88.25 145 GLY A CA 1
ATOM 1148 C C . GLY A 1 145 ? 7.855 -1.937 -21.156 1 88.25 145 GLY A C 1
ATOM 1149 O O . GLY A 1 145 ? 8.625 -1.971 -20.188 1 88.25 145 GLY A O 1
ATOM 1150 N N . ASP A 1 146 ? 6.516 -2.092 -21.031 1 92.81 146 ASP A N 1
ATOM 1151 C CA . ASP A 1 146 ? 5.91 -2.303 -19.719 1 92.81 146 ASP A CA 1
ATOM 1152 C C . ASP A 1 146 ? 5.988 -3.771 -19.312 1 92.81 146 ASP A C 1
ATOM 1154 O O . ASP A 1 146 ? 5.957 -4.66 -20.156 1 92.81 146 ASP A O 1
ATOM 1158 N N . PRO A 1 147 ? 6.094 -4.02 -18.047 1 95.38 147 PRO A N 1
ATOM 1159 C CA . PRO A 1 147 ? 6.227 -5.406 -17.594 1 95.38 147 PRO A CA 1
ATOM 1160 C C . PRO A 1 147 ? 5.086 -6.297 -18.094 1 95.38 147 PRO A C 1
ATOM 1162 O O . PRO A 1 147 ? 3.918 -5.914 -18 1 95.38 147 PRO A O 1
ATOM 1165 N N . PHE A 1 148 ? 5.402 -7.445 -18.562 1 97.06 148 PHE A N 1
ATOM 1166 C CA . PHE A 1 148 ? 4.461 -8.391 -19.156 1 97.06 148 PHE A CA 1
ATOM 1167 C C . PHE A 1 148 ? 3.389 -8.781 -18.141 1 97.06 148 PHE A C 1
ATOM 1169 O O . PHE A 1 148 ? 2.205 -8.844 -18.484 1 97.06 148 PHE A O 1
ATOM 1176 N N . CYS A 1 149 ? 3.799 -9.078 -16.922 1 96.88 149 CYS A N 1
ATOM 1177 C CA . CYS A 1 149 ? 2.883 -9.594 -15.914 1 96.88 149 CYS A CA 1
ATOM 1178 C C . CYS A 1 149 ? 1.773 -8.594 -15.617 1 96.88 149 CYS A C 1
ATOM 1180 O O . CYS A 1 149 ? 0.629 -8.984 -15.375 1 96.88 149 CYS A O 1
ATOM 1182 N N . LEU A 1 150 ? 2.113 -7.336 -15.648 1 95.62 150 LEU A N 1
ATOM 1183 C CA . LEU A 1 150 ? 1.09 -6.316 -15.461 1 95.62 150 LEU A CA 1
ATOM 1184 C C . LEU A 1 150 ? 0.141 -6.27 -16.656 1 95.62 150 LEU A C 1
ATOM 1186 O O . LEU A 1 150 ? -1.078 -6.211 -16.484 1 95.62 150 LEU A O 1
ATOM 1190 N N . ARG A 1 151 ? 0.683 -6.289 -17.812 1 95.94 151 ARG A N 1
ATOM 1191 C CA . ARG A 1 151 ? -0.124 -6.23 -19.031 1 95.94 151 ARG A CA 1
ATOM 1192 C C . ARG A 1 151 ? -1.076 -7.422 -19.109 1 95.94 151 ARG A C 1
ATOM 1194 O O . ARG A 1 151 ? -2.256 -7.258 -19.422 1 95.94 151 ARG A O 1
ATOM 1201 N N . GLU A 1 152 ? -0.493 -8.516 -18.875 1 96.31 152 GLU A N 1
ATOM 1202 C CA . GLU A 1 152 ? -1.294 -9.734 -18.938 1 96.31 152 GLU A CA 1
ATOM 1203 C C . GLU A 1 152 ? -2.41 -9.703 -17.891 1 96.31 152 GLU A C 1
ATOM 1205 O O . GLU A 1 152 ? -3.553 -10.062 -18.188 1 96.31 152 GLU A O 1
ATOM 1210 N N . PHE A 1 153 ? -2.078 -9.32 -16.703 1 96.75 153 PHE A N 1
ATOM 1211 C CA . PHE A 1 153 ? -3.076 -9.227 -15.641 1 96.75 153 PHE A CA 1
ATOM 1212 C C . PHE A 1 153 ? -4.195 -8.273 -16.031 1 96.75 153 PHE A C 1
ATOM 1214 O O . PHE A 1 153 ? -5.375 -8.578 -15.859 1 96.75 153 PHE A O 1
ATOM 1221 N N . SER A 1 154 ? -3.793 -7.145 -16.5 1 95.5 154 SER A N 1
ATOM 1222 C CA . SER A 1 154 ? -4.766 -6.148 -16.938 1 95.5 154 SER A CA 1
ATOM 1223 C C . SER A 1 154 ? -5.691 -6.711 -18 1 95.5 154 SER A C 1
ATOM 1225 O O . SER A 1 154 ? -6.906 -6.488 -17.953 1 95.5 154 SER A O 1
ATOM 1227 N N . GLU A 1 155 ? -5.098 -7.41 -18.906 1 95.19 155 GLU A N 1
ATOM 1228 C CA . GLU A 1 155 ? -5.883 -8.039 -19.969 1 95.19 155 GLU A CA 1
ATOM 1229 C C . GLU A 1 155 ? -6.891 -9.031 -19.391 1 95.19 155 GLU A C 1
ATOM 1231 O O . GLU A 1 155 ? -8.055 -9.047 -19.797 1 95.19 155 GLU A O 1
ATOM 1236 N N . LYS A 1 156 ? -6.465 -9.836 -18.547 1 94.06 156 LYS A N 1
ATOM 1237 C CA . LYS A 1 156 ? -7.336 -10.836 -17.953 1 94.06 156 LYS A CA 1
ATOM 1238 C C . LYS A 1 156 ? -8.477 -10.188 -17.172 1 94.06 156 LYS A C 1
ATOM 1240 O O . LYS A 1 156 ? -9.617 -10.656 -17.219 1 94.06 156 LYS A O 1
ATOM 1245 N N . LEU A 1 157 ? -8.156 -9.117 -16.453 1 94.06 157 LEU A N 1
ATOM 1246 C CA . LEU A 1 157 ? -9.211 -8.383 -15.766 1 94.06 157 LEU A CA 1
ATOM 1247 C C . LEU A 1 157 ? -10.211 -7.812 -16.766 1 94.06 157 LEU A C 1
ATOM 1249 O O . LEU A 1 157 ? -11.422 -7.855 -16.531 1 94.06 157 LEU A O 1
ATOM 1253 N N . HIS A 1 158 ? -9.648 -7.273 -17.781 1 93 158 HIS A N 1
ATOM 1254 C CA . HIS A 1 158 ? -10.484 -6.672 -18.812 1 93 158 HIS A CA 1
ATOM 1255 C C . HIS A 1 158 ? -11.445 -7.695 -19.422 1 93 158 HIS A C 1
ATOM 1257 O O . HIS A 1 158 ? -12.641 -7.422 -19.547 1 93 158 HIS A O 1
ATOM 1263 N N . VAL A 1 159 ? -10.953 -8.828 -19.703 1 91.19 159 VAL A N 1
ATOM 1264 C CA . VAL A 1 159 ? -11.75 -9.898 -20.281 1 91.19 159 VAL A CA 1
ATOM 1265 C C . VAL A 1 159 ? -12.805 -10.359 -19.281 1 91.19 159 VAL A C 1
ATOM 1267 O O . VAL A 1 159 ? -13.961 -10.586 -19.641 1 91.19 159 VAL A O 1
ATOM 1270 N N . LEU A 1 160 ? -12.398 -10.508 -18.062 1 89.62 160 LEU A N 1
ATOM 1271 C CA . LEU A 1 160 ? -13.312 -10.938 -17.016 1 89.62 160 LEU A CA 1
ATOM 1272 C C . LEU A 1 160 ? -14.477 -9.961 -16.859 1 89.62 160 LEU A C 1
ATOM 1274 O O . LEU A 1 160 ? -15.633 -10.375 -16.797 1 89.62 160 LEU A O 1
ATOM 1278 N N . VAL A 1 161 ? -14.156 -8.703 -16.766 1 88.25 161 VAL A N 1
ATOM 1279 C CA . VAL A 1 161 ? -15.148 -7.664 -16.531 1 88.25 161 VAL A CA 1
ATOM 1280 C C . VAL A 1 161 ? -16.078 -7.555 -17.734 1 88.25 161 VAL A C 1
ATOM 1282 O O . VAL A 1 161 ? -17.297 -7.375 -17.578 1 88.25 161 VAL A O 1
ATOM 1285 N N . GLN A 1 162 ? -15.539 -7.727 -18.906 1 84.31 162 GLN A N 1
ATOM 1286 C CA . GLN A 1 162 ? -16.344 -7.602 -20.109 1 84.31 162 GLN A CA 1
ATOM 1287 C C . GLN A 1 162 ? -17.156 -8.867 -20.375 1 84.31 162 GLN A C 1
ATOM 1289 O O . GLN A 1 162 ? -18.25 -8.812 -20.938 1 84.31 162 GLN A O 1
ATOM 1294 N N . GLY A 1 163 ? -16.625 -9.984 -20.031 1 80.5 163 GLY A N 1
ATOM 1295 C CA . GLY A 1 163 ? -17.219 -11.258 -20.406 1 80.5 163 GLY A CA 1
ATOM 1296 C C . GLY A 1 163 ? -18.141 -11.82 -19.344 1 80.5 163 GLY A C 1
ATOM 1297 O O . GLY A 1 163 ? -19.281 -12.195 -19.625 1 80.5 163 GLY A O 1
ATOM 1298 N N . GLU A 1 164 ? -17.578 -11.914 -18.203 1 76.88 164 GLU A N 1
ATOM 1299 C CA . GLU A 1 164 ? -18.281 -12.672 -17.156 1 76.88 164 GLU A CA 1
ATOM 1300 C C . GLU A 1 164 ? -19.188 -11.766 -16.328 1 76.88 164 GLU A C 1
ATOM 1302 O O . GLU A 1 164 ? -20.156 -12.234 -15.75 1 76.88 164 GLU A O 1
ATOM 1307 N N . PHE A 1 165 ? -18.844 -10.586 -16.266 1 72.06 165 PHE A N 1
ATOM 1308 C CA . PHE A 1 165 ? -19.625 -9.711 -15.406 1 72.06 165 PHE A CA 1
ATOM 1309 C C . PHE A 1 165 ? -20.406 -8.695 -16.234 1 72.06 165 PHE A C 1
ATOM 1311 O O . PHE A 1 165 ? -20.234 -7.488 -16.062 1 72.06 165 PHE A O 1
ATOM 1318 N N . VAL A 1 166 ? -21.078 -9.312 -17.328 1 59.44 166 VAL A N 1
ATOM 1319 C CA . VAL A 1 166 ? -21.891 -8.477 -18.203 1 59.44 166 VAL A CA 1
ATOM 1320 C C . VAL A 1 166 ? -22.922 -7.711 -17.375 1 59.44 166 VAL A C 1
ATOM 1322 O O . VAL A 1 166 ? -23.156 -6.523 -17.594 1 59.44 166 VAL A O 1
ATOM 1325 N N . THR A 1 167 ? -23.609 -8.625 -16.531 1 58.62 167 THR A N 1
ATOM 1326 C CA . THR A 1 167 ? -24.703 -7.984 -15.797 1 58.62 167 THR A CA 1
ATOM 1327 C C . THR A 1 167 ? -24.328 -7.785 -14.336 1 58.62 167 THR A C 1
ATOM 1329 O O . THR A 1 167 ? -23.672 -8.641 -13.727 1 58.62 167 THR A O 1
ATOM 1332 N N . GLY A 1 168 ? -23.797 -6.43 -13.727 1 71.88 168 GLY A N 1
ATOM 1333 C CA . GLY A 1 168 ? -24.219 -5.52 -12.672 1 71.88 168 GLY A CA 1
ATOM 1334 C C . GLY A 1 168 ? -23.328 -5.566 -11.445 1 71.88 168 GLY A C 1
ATOM 1335 O O . GLY A 1 168 ? -22.766 -4.547 -11.047 1 71.88 168 GLY A O 1
ATOM 1336 N N . LYS A 1 169 ? -23.359 -6.785 -10.688 1 84.44 169 LYS A N 1
ATOM 1337 C CA . LYS A 1 169 ? -22.75 -6.73 -9.367 1 84.44 169 LYS A CA 1
ATOM 1338 C C . LYS A 1 169 ? -21.5 -7.609 -9.297 1 84.44 169 LYS A C 1
ATOM 1340 O O . LYS A 1 169 ? -21.547 -8.789 -9.664 1 84.44 169 LYS A O 1
ATOM 1345 N N . PHE A 1 170 ? -20.344 -7.07 -9.055 1 87.94 170 PHE A N 1
ATOM 1346 C CA . PHE A 1 170 ? -19.094 -7.781 -8.891 1 87.94 170 PHE A CA 1
ATOM 1347 C C . PHE A 1 170 ? -18.969 -8.352 -7.477 1 87.94 170 PHE A C 1
ATOM 1349 O O . PHE A 1 170 ? -18.406 -9.438 -7.285 1 87.94 170 PHE A O 1
ATOM 1356 N N . PHE A 1 171 ? -19.453 -7.59 -6.566 1 90.5 171 PHE A N 1
ATOM 1357 C CA . PHE A 1 171 ? -19.406 -8.008 -5.172 1 90.5 171 PHE A CA 1
ATOM 1358 C C . PHE A 1 171 ? -20.625 -7.5 -4.414 1 90.5 171 PHE A C 1
ATOM 1360 O O . PHE A 1 171 ? -21.047 -6.355 -4.598 1 90.5 171 PHE A O 1
ATOM 1367 N N . PRO A 1 172 ? -21.203 -8.328 -3.615 1 90.56 172 PRO A N 1
ATOM 1368 C CA . PRO A 1 172 ? -20.891 -9.742 -3.379 1 90.56 172 PRO A CA 1
ATOM 1369 C C . PRO A 1 172 ? -21.406 -10.656 -4.492 1 90.56 172 PRO A C 1
ATOM 1371 O O . PRO A 1 172 ? -22.422 -10.367 -5.109 1 90.56 172 PRO A O 1
ATOM 1374 N N . GLN A 1 173 ? -20.625 -11.664 -4.742 1 86.31 173 GLN A N 1
ATOM 1375 C CA . GLN A 1 173 ? -21.016 -12.688 -5.703 1 86.31 173 GLN A CA 1
ATOM 1376 C C . GLN A 1 173 ? -21.062 -14.062 -5.039 1 86.31 173 GLN A C 1
ATOM 1378 O O . GLN A 1 173 ? -20.031 -14.594 -4.609 1 86.31 173 GLN A O 1
ATOM 1383 N N . THR A 1 174 ? -22.172 -14.711 -5.031 1 80 174 THR A N 1
ATOM 1384 C CA . THR A 1 174 ? -22.391 -15.969 -4.328 1 80 174 THR A CA 1
ATOM 1385 C C . THR A 1 174 ? -21.719 -17.125 -5.074 1 80 174 THR A C 1
ATOM 1387 O O . THR A 1 174 ? -21.344 -18.125 -4.469 1 80 174 THR A O 1
ATOM 1390 N N . ASN A 1 175 ? -21.516 -17.016 -6.266 1 82.56 175 ASN A N 1
ATOM 1391 C CA . ASN A 1 175 ? -21.016 -18.156 -7.043 1 82.56 175 ASN A CA 1
ATOM 1392 C C . ASN A 1 175 ? -19.5 -18.125 -7.164 1 82.56 175 ASN A C 1
ATOM 1394 O O . ASN A 1 175 ? -18.891 -19.016 -7.77 1 82.56 175 ASN A O 1
ATOM 1398 N N . ARG A 1 176 ? -18.875 -17.172 -6.543 1 84.94 176 ARG A N 1
ATOM 1399 C CA . ARG A 1 176 ? -17.422 -17.047 -6.664 1 84.94 176 ARG A CA 1
ATOM 1400 C C . ARG A 1 176 ? -16.75 -17.266 -5.316 1 84.94 176 ARG A C 1
ATOM 1402 O O . ARG A 1 176 ? -15.805 -18.047 -5.207 1 84.94 176 ARG A O 1
ATOM 1409 N N . LEU A 1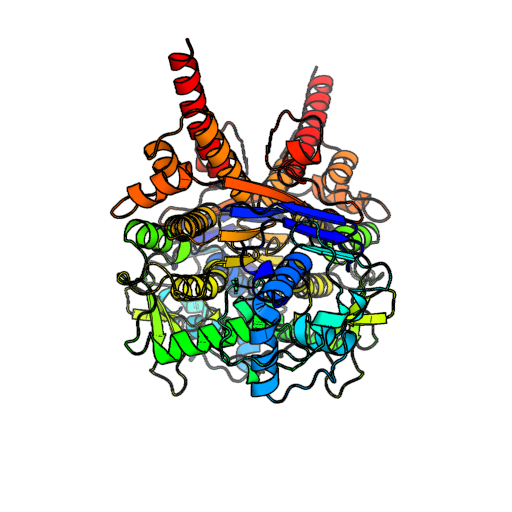 177 ? -17.188 -16.625 -4.348 1 89.62 177 LEU A N 1
ATOM 1410 C CA . LEU A 1 177 ? -16.641 -16.75 -3 1 89.62 177 LEU A CA 1
ATOM 1411 C C . LEU A 1 177 ? -17.625 -17.438 -2.072 1 89.62 177 LEU A C 1
ATOM 1413 O O . LEU A 1 177 ? -18.828 -17.141 -2.102 1 89.62 177 LEU A O 1
ATOM 1417 N N . LYS A 1 178 ? -17.156 -18.375 -1.338 1 92 178 LYS A N 1
ATOM 1418 C CA . LYS A 1 178 ? -17.969 -19 -0.293 1 92 178 LYS A CA 1
ATOM 1419 C C . LYS A 1 178 ? -18.516 -17.953 0.675 1 92 178 LYS A C 1
ATOM 1421 O O . LYS A 1 178 ? -17.953 -16.859 0.791 1 92 178 LYS A O 1
ATOM 1426 N N . LYS A 1 179 ? -19.484 -18.312 1.332 1 93.44 179 LYS A N 1
ATOM 1427 C CA . LYS A 1 179 ? -20.172 -17.391 2.238 1 93.44 179 LYS A CA 1
ATOM 1428 C C . LYS A 1 179 ? -19.219 -16.891 3.326 1 93.44 179 LYS A C 1
ATOM 1430 O O . LYS A 1 179 ? -19.219 -15.703 3.664 1 93.44 179 LYS A O 1
ATOM 1435 N N . CYS A 1 180 ? -18.422 -17.75 3.889 1 94.62 180 CYS A N 1
ATOM 1436 C CA . CYS A 1 180 ? -17.5 -17.375 4.957 1 94.62 180 CYS A CA 1
ATOM 1437 C C . CYS A 1 180 ? -16.516 -16.312 4.477 1 94.62 180 CYS A C 1
ATOM 1439 O O . CYS A 1 180 ? -16.172 -15.406 5.23 1 94.62 180 CYS A O 1
ATOM 1441 N N . LEU A 1 181 ? -16.094 -16.438 3.234 1 95.5 181 LEU A N 1
ATOM 1442 C CA . LEU A 1 181 ? -15.133 -15.492 2.676 1 95.5 181 LEU A CA 1
ATOM 1443 C C . LEU A 1 181 ? -15.82 -14.188 2.295 1 95.5 181 LEU A C 1
ATOM 1445 O O . LEU A 1 181 ? -15.266 -13.109 2.502 1 95.5 181 LEU A O 1
ATOM 1449 N N . ARG A 1 182 ? -17.031 -14.281 1.757 1 94.44 182 ARG A N 1
ATOM 1450 C CA . ARG A 1 182 ? -17.797 -13.086 1.419 1 94.44 182 ARG A CA 1
ATOM 1451 C C . ARG A 1 182 ? -18.047 -12.227 2.654 1 94.44 182 ARG A C 1
ATOM 1453 O O . ARG A 1 182 ? -17.922 -11.008 2.604 1 94.44 182 ARG A O 1
ATOM 1460 N N . ASN A 1 183 ? -18.344 -12.906 3.721 1 93.88 183 ASN A N 1
ATOM 1461 C CA . ASN A 1 183 ? -18.594 -12.195 4.969 1 93.88 183 ASN A CA 1
ATOM 1462 C C . ASN A 1 183 ? -17.359 -11.461 5.461 1 93.88 183 ASN A C 1
ATOM 1464 O O . ASN A 1 183 ? -17.438 -10.336 5.949 1 93.88 183 ASN A O 1
ATOM 1468 N N . LEU A 1 184 ? -16.25 -12.109 5.359 1 93.31 184 LEU A N 1
ATOM 1469 C CA . LEU A 1 184 ? -14.992 -11.5 5.789 1 93.31 184 LEU A CA 1
ATOM 1470 C C . LEU A 1 184 ? -14.664 -10.273 4.949 1 93.31 184 LEU A C 1
ATOM 1472 O O . LEU A 1 184 ? -14.32 -9.219 5.492 1 93.31 184 LEU A O 1
ATOM 1476 N N . VAL A 1 185 ? -14.805 -10.422 3.635 1 93.94 185 VAL A N 1
ATOM 1477 C CA . VAL A 1 185 ? -14.477 -9.344 2.717 1 93.94 185 VAL A CA 1
ATOM 1478 C C . VAL A 1 185 ? -15.445 -8.18 2.922 1 93.94 185 VAL A C 1
ATOM 1480 O O . VAL A 1 185 ? -15.031 -7.016 2.945 1 93.94 185 VAL A O 1
ATOM 1483 N N . GLU A 1 186 ? -16.672 -8.484 3.074 1 92.25 186 GLU A N 1
ATOM 1484 C CA . GLU A 1 186 ? -17.672 -7.461 3.332 1 92.25 186 GLU A CA 1
ATOM 1485 C C . GLU A 1 186 ? -17.391 -6.719 4.633 1 92.25 186 GLU A C 1
ATOM 1487 O O . GLU A 1 186 ? -17.453 -5.488 4.676 1 92.25 186 GLU A O 1
ATOM 1492 N N . GLY A 1 187 ? -17.062 -7.395 5.625 1 88.56 187 GLY A N 1
ATOM 1493 C CA . GLY A 1 187 ? -16.844 -6.805 6.938 1 88.56 187 GLY A CA 1
ATOM 1494 C C . GLY A 1 187 ? -15.57 -6 7.035 1 88.56 187 GLY A C 1
ATOM 1495 O O . GLY A 1 187 ? -15.523 -4.98 7.727 1 88.56 187 GLY A O 1
ATOM 1496 N N . GLN A 1 188 ? -14.539 -6.43 6.312 1 88.69 188 GLN A N 1
ATOM 1497 C CA . GLN A 1 188 ? -13.219 -5.863 6.574 1 88.69 188 GLN A CA 1
ATOM 1498 C C . GLN A 1 188 ? -12.812 -4.895 5.469 1 88.69 188 GLN A C 1
ATOM 1500 O O . GLN A 1 188 ? -11.898 -4.086 5.656 1 88.69 188 GLN A O 1
ATOM 1505 N N . ILE A 1 189 ? -13.438 -5.012 4.305 1 90.81 189 ILE A N 1
ATOM 1506 C CA . ILE A 1 189 ? -12.914 -4.25 3.176 1 90.81 189 ILE A CA 1
ATOM 1507 C C . ILE A 1 189 ? -14 -3.33 2.621 1 90.81 189 ILE A C 1
ATOM 1509 O O . ILE A 1 189 ? -13.805 -2.113 2.535 1 90.81 189 ILE A O 1
ATOM 1513 N N . TYR A 1 190 ? -15.141 -3.865 2.334 1 91.5 190 TYR A N 1
ATOM 1514 C CA . TYR A 1 190 ? -16.125 -3.084 1.59 1 91.5 190 TYR A CA 1
ATOM 1515 C C . TYR A 1 190 ? -17.203 -2.533 2.518 1 91.5 190 TYR A C 1
ATOM 1517 O O . TYR A 1 190 ? -17.938 -1.608 2.152 1 91.5 190 TYR A O 1
ATOM 1525 N N . GLY A 1 191 ? -17.266 -3.158 3.713 1 83.62 191 GLY A N 1
ATOM 1526 C CA . GLY A 1 191 ? -18.391 -2.779 4.539 1 83.62 191 GLY A CA 1
ATOM 1527 C C . GLY A 1 191 ? -19.734 -3.066 3.881 1 83.62 191 GLY A C 1
ATOM 1528 O O . GLY A 1 191 ? -19.969 -4.172 3.385 1 83.62 191 GLY A O 1
ATOM 1529 N N . ASN A 1 192 ? -20.594 -2.012 3.889 1 82.38 192 ASN A N 1
ATOM 1530 C CA . ASN A 1 192 ? -21.922 -2.195 3.328 1 82.38 192 ASN A CA 1
ATOM 1531 C C . ASN A 1 192 ? -21.984 -1.767 1.864 1 82.38 192 ASN A C 1
ATOM 1533 O O . ASN A 1 192 ? -23.062 -1.529 1.324 1 82.38 192 ASN A O 1
ATOM 1537 N N . LEU A 1 193 ? -20.844 -1.742 1.262 1 89.31 193 LEU A N 1
ATOM 1538 C CA . LEU A 1 193 ? -20.797 -1.305 -0.129 1 89.31 193 LEU A CA 1
ATOM 1539 C C . LEU A 1 193 ? -20.797 -2.5 -1.076 1 89.31 193 LEU A C 1
ATOM 1541 O O . LEU A 1 193 ? -20.328 -3.582 -0.717 1 89.31 193 LEU A O 1
ATOM 1545 N N . SER A 1 194 ? -21.391 -2.254 -2.174 1 92.44 194 SER A N 1
ATOM 1546 C CA . SER A 1 194 ? -21.344 -3.23 -3.256 1 92.44 194 SER A CA 1
ATOM 1547 C C . SER A 1 194 ? -20.5 -2.723 -4.422 1 92.44 194 SER A C 1
ATOM 1549 O O . SER A 1 194 ? -20.406 -1.515 -4.645 1 92.44 194 SER A O 1
ATOM 1551 N N . LEU A 1 195 ? -19.844 -3.643 -5.035 1 92.81 195 LEU A N 1
ATOM 1552 C CA . LEU A 1 195 ? -19.094 -3.334 -6.25 1 92.81 195 LEU A CA 1
ATOM 1553 C C . LEU A 1 195 ? -19.938 -3.625 -7.488 1 92.81 195 LEU A C 1
ATOM 1555 O O . LEU A 1 195 ? -20.359 -4.762 -7.703 1 92.81 195 LEU A O 1
ATOM 1559 N N . ILE A 1 196 ? -20.141 -2.561 -8.32 1 91.62 196 ILE A N 1
ATOM 1560 C CA . ILE A 1 196 ? -21.031 -2.746 -9.461 1 91.62 196 ILE A CA 1
ATOM 1561 C C . ILE A 1 196 ? -20.438 -2.092 -10.703 1 91.62 196 ILE A C 1
ATOM 1563 O O . ILE A 1 196 ? -19.516 -1.279 -10.594 1 91.62 196 ILE A O 1
ATOM 1567 N N . LYS A 1 197 ? -20.938 -2.535 -11.797 1 88.81 197 LYS A N 1
ATOM 1568 C CA . LYS A 1 197 ? -20.641 -1.883 -13.07 1 88.81 197 LYS A CA 1
ATOM 1569 C C . LYS A 1 197 ? -21.625 -0.754 -13.352 1 88.81 197 LYS A C 1
ATOM 1571 O O . LYS A 1 197 ? -22.844 -0.983 -13.422 1 88.81 197 LYS A O 1
ATOM 1576 N N . ASP A 1 198 ? -21.078 0.455 -13.336 1 84.06 198 ASP A N 1
ATOM 1577 C CA . ASP A 1 198 ? -21.922 1.609 -13.633 1 84.06 198 ASP A CA 1
ATOM 1578 C C . ASP A 1 198 ? -22.016 1.846 -15.133 1 84.06 198 ASP A C 1
ATOM 1580 O O . ASP A 1 198 ? -21.031 2.195 -15.781 1 84.06 198 ASP A O 1
ATOM 1584 N N . SER A 1 199 ? -23.219 1.64 -15.688 1 75 199 SER A N 1
ATOM 1585 C CA . SER A 1 199 ? -23.438 1.774 -17.125 1 75 199 SER A CA 1
ATOM 1586 C C . SER A 1 199 ? -24.156 3.082 -17.453 1 75 199 SER A C 1
ATOM 1588 O O . SER A 1 199 ? -24.688 3.242 -18.547 1 75 199 SER A O 1
ATOM 1590 N N . SER A 1 200 ? -24.328 3.93 -16.469 1 66.25 200 SER A N 1
ATOM 1591 C CA . SER A 1 200 ? -25.109 5.145 -16.688 1 66.25 200 SER A CA 1
ATOM 1592 C C . SER A 1 200 ? -24.422 6.07 -17.688 1 66.25 200 SER A C 1
ATOM 1594 O O . SER A 1 200 ? -25.094 6.789 -18.438 1 66.25 200 SER A O 1
ATOM 1596 N N . GLY A 1 201 ? -23.219 6.066 -17.672 1 62.47 201 GLY A N 1
ATOM 1597 C CA . GLY A 1 201 ? -22.531 6.93 -18.625 1 62.47 201 GLY A CA 1
ATOM 1598 C C . GLY A 1 201 ? -22.047 6.191 -19.844 1 62.47 201 GLY A C 1
ATOM 1599 O O . GLY A 1 201 ? -22.406 5.031 -20.062 1 62.47 201 GLY A O 1
ATOM 1600 N N . TYR A 1 202 ? -21.562 6.91 -20.75 1 66.25 202 TYR A N 1
ATOM 1601 C CA . TYR A 1 202 ? -21.078 6.359 -22.016 1 66.25 202 TYR A CA 1
ATOM 1602 C C . TYR A 1 202 ? -19.859 5.461 -21.797 1 66.25 202 TYR A C 1
ATOM 1604 O O . TYR A 1 202 ? -19.484 4.684 -22.672 1 66.25 202 TYR A O 1
ATOM 1612 N N . GLN A 1 203 ? -19.453 5.648 -20.578 1 71.12 203 GLN A N 1
ATOM 1613 C CA . GLN A 1 203 ? -18.328 4.766 -20.25 1 71.12 203 GLN A CA 1
ATOM 1614 C C . GLN A 1 203 ? -18.656 3.869 -19.062 1 71.12 203 GLN A C 1
ATOM 1616 O O . GLN A 1 203 ? -19.031 4.359 -18 1 71.12 203 GLN A O 1
ATOM 1621 N N . LYS A 1 204 ? -18.562 2.633 -19.297 1 79.38 204 LYS A N 1
ATOM 1622 C CA . LYS A 1 204 ? -18.812 1.675 -18.219 1 79.38 204 LYS A CA 1
ATOM 1623 C C . LYS A 1 204 ? -17.656 1.643 -17.234 1 79.38 204 LYS A C 1
ATOM 1625 O O . LYS A 1 204 ? -16.5 1.556 -17.641 1 79.38 204 LYS A O 1
ATOM 1630 N N . ARG A 1 205 ? -17.953 1.951 -15.984 1 88.06 205 ARG A N 1
ATOM 1631 C CA . ARG A 1 205 ? -16.922 1.968 -14.961 1 88.06 205 ARG A CA 1
ATOM 1632 C C . ARG A 1 205 ? -17.344 1.143 -13.75 1 88.06 205 ARG A C 1
ATOM 1634 O O . ARG A 1 205 ? -18.531 0.933 -13.516 1 88.06 205 ARG A O 1
ATOM 1641 N N . ILE A 1 206 ? -16.375 0.633 -13.109 1 91.31 206 ILE A N 1
ATOM 1642 C CA . ILE A 1 206 ? -16.609 -0.047 -11.836 1 91.31 206 ILE A CA 1
ATOM 1643 C C . ILE A 1 206 ? -16.719 0.98 -10.719 1 91.31 206 ILE A C 1
ATOM 1645 O O . ILE A 1 206 ? -15.844 1.842 -10.562 1 91.31 206 ILE A O 1
ATOM 1649 N N . VAL A 1 207 ? -17.797 0.938 -9.992 1 92.38 207 VAL A N 1
ATOM 1650 C CA . VAL A 1 207 ? -18.031 1.888 -8.914 1 92.38 207 VAL A CA 1
ATOM 1651 C C . VAL A 1 207 ? -18.484 1.142 -7.66 1 92.38 207 VAL A C 1
ATOM 1653 O O . VAL A 1 207 ? -18.891 -0.022 -7.734 1 92.38 207 VAL A O 1
ATOM 1656 N N . LEU A 1 208 ? -18.312 1.751 -6.551 1 93 208 LEU A N 1
ATOM 1657 C CA . LEU A 1 208 ? -18.922 1.271 -5.316 1 93 208 LEU A CA 1
ATOM 1658 C C . LEU A 1 208 ? -20.312 1.878 -5.129 1 93 208 LEU A C 1
ATOM 1660 O O . LEU A 1 208 ? -20.516 3.059 -5.41 1 93 208 LEU A O 1
ATOM 1664 N N . GLU A 1 209 ? -21.188 1.062 -4.707 1 93.12 209 GLU A N 1
ATOM 1665 C CA . GLU A 1 209 ? -22.547 1.528 -4.457 1 93.12 209 GLU A CA 1
ATOM 1666 C C . GLU A 1 209 ? -22.922 1.359 -2.986 1 93.12 209 GLU A C 1
ATOM 1668 O O . GLU A 1 209 ? -22.719 0.289 -2.408 1 93.12 209 GLU A O 1
ATOM 1673 N N . THR A 1 210 ? -23.438 2.455 -2.432 1 89.5 210 THR A N 1
ATOM 1674 C CA . THR A 1 210 ? -23.891 2.422 -1.042 1 89.5 210 THR A CA 1
ATOM 1675 C C . THR A 1 210 ? -25.281 1.805 -0.932 1 89.5 210 THR A C 1
ATOM 1677 O O . THR A 1 210 ? -25.922 1.53 -1.946 1 89.5 210 THR A O 1
ATOM 1680 N N . ARG A 1 211 ? -25.703 1.605 0.307 1 84.75 211 ARG A N 1
ATOM 1681 C CA . ARG A 1 211 ? -27.047 1.09 0.55 1 84.75 211 ARG A CA 1
ATOM 1682 C C . ARG A 1 211 ? -28.109 2.057 0.035 1 84.75 211 ARG A C 1
ATOM 1684 O O . ARG A 1 211 ? -29.203 1.638 -0.373 1 84.75 211 ARG A O 1
ATOM 1691 N N . GLU A 1 212 ? -27.734 3.32 0.067 1 84.38 212 GLU A N 1
ATOM 1692 C CA . GLU A 1 212 ? -28.656 4.359 -0.389 1 84.38 212 GLU A CA 1
ATOM 1693 C C . GLU A 1 212 ? -28.547 4.57 -1.896 1 84.38 212 GLU A C 1
ATOM 1695 O O . GLU A 1 212 ? -29.094 5.535 -2.436 1 84.38 212 GLU A O 1
ATOM 1700 N N . LYS A 1 213 ? -27.766 3.775 -2.58 1 85 213 LYS A N 1
ATOM 1701 C CA . LYS A 1 213 ? -27.656 3.709 -4.035 1 85 213 LYS A CA 1
ATOM 1702 C C . LYS A 1 213 ? -26.797 4.855 -4.574 1 85 213 LYS A C 1
ATOM 1704 O O . LYS A 1 213 ? -26.891 5.199 -5.754 1 85 213 LYS A O 1
ATOM 1709 N N . ALA A 1 214 ? -26.109 5.441 -3.637 1 88.44 214 ALA A N 1
ATOM 1710 C CA . ALA A 1 214 ? -25.109 6.391 -4.125 1 88.44 214 ALA A CA 1
ATOM 1711 C C . ALA A 1 214 ? -23.938 5.668 -4.797 1 88.44 214 ALA A C 1
ATOM 1713 O O . ALA A 1 214 ? -23.5 4.625 -4.316 1 88.44 214 ALA A O 1
ATOM 1714 N N . ARG A 1 215 ? -23.5 6.238 -5.883 1 90.44 215 ARG A N 1
ATOM 1715 C CA . ARG A 1 215 ? -22.391 5.641 -6.617 1 90.44 215 ARG A CA 1
ATOM 1716 C C . ARG A 1 215 ? -21.094 6.402 -6.363 1 90.44 215 ARG A C 1
ATOM 1718 O O . ARG A 1 215 ? -21.016 7.617 -6.566 1 90.44 215 ARG A O 1
ATOM 1725 N N . LEU A 1 216 ? -20.156 5.676 -5.891 1 92.12 216 LEU A N 1
ATOM 1726 C CA . LEU A 1 216 ? -18.844 6.242 -5.586 1 92.12 216 LEU A CA 1
ATOM 1727 C C . LEU A 1 216 ? -17.812 5.828 -6.629 1 92.12 216 LEU A C 1
ATOM 1729 O O . LEU A 1 216 ? -17.469 4.648 -6.734 1 92.12 216 LEU A O 1
ATOM 1733 N N . PRO A 1 217 ? -17.281 6.805 -7.348 1 91.12 217 PRO A N 1
ATOM 1734 C CA . PRO A 1 217 ? -16.281 6.461 -8.367 1 91.12 217 PRO A CA 1
ATOM 1735 C C . PRO A 1 217 ? -14.945 6.031 -7.758 1 91.12 217 PRO A C 1
ATOM 1737 O O . PRO A 1 217 ? -14.703 6.254 -6.57 1 91.12 217 PRO A O 1
ATOM 1740 N N . TYR A 1 218 ? -14.133 5.512 -8.586 1 91.19 218 TYR A N 1
ATOM 1741 C CA . TYR A 1 218 ? -12.891 4.832 -8.242 1 91.19 218 TYR A CA 1
ATOM 1742 C C . TYR A 1 218 ? -12.016 5.703 -7.352 1 91.19 218 TYR A C 1
ATOM 1744 O O . TYR A 1 218 ? -11.461 5.227 -6.359 1 91.19 218 TYR A O 1
ATOM 1752 N N . LEU A 1 219 ? -11.953 6.961 -7.586 1 90 219 LEU A N 1
ATOM 1753 C CA . LEU A 1 219 ? -11.008 7.832 -6.906 1 90 219 LEU A CA 1
ATOM 1754 C C . LEU A 1 219 ? -11.531 8.258 -5.543 1 90 219 LEU A C 1
ATOM 1756 O O . LEU A 1 219 ? -10.789 8.812 -4.727 1 90 219 LEU A O 1
ATOM 1760 N N . VAL A 1 220 ? -12.758 7.945 -5.285 1 90.44 220 VAL A N 1
ATOM 1761 C CA . VAL A 1 220 ? -13.375 8.273 -4 1 90.44 220 VAL A CA 1
ATOM 1762 C C . VAL A 1 220 ? -13.133 7.133 -3.012 1 90.44 220 VAL A C 1
ATOM 1764 O O . VAL A 1 220 ? -13.297 7.309 -1.802 1 90.44 220 VAL A O 1
ATOM 1767 N N . TRP A 1 221 ? -12.719 6.008 -3.518 1 91.44 221 TRP A N 1
ATOM 1768 C CA . TRP A 1 221 ? -12.539 4.816 -2.691 1 91.44 221 TRP A CA 1
ATOM 1769 C C . TRP A 1 221 ? -11.406 5.02 -1.689 1 91.44 221 TRP A C 1
ATOM 1771 O O . TRP A 1 221 ? -10.516 5.84 -1.909 1 91.44 221 TRP A O 1
ATOM 1781 N N . SER A 1 222 ? -11.547 4.285 -0.571 1 87.94 222 SER A N 1
ATOM 1782 C CA . SER A 1 222 ? -10.383 4.195 0.303 1 87.94 222 SER A CA 1
ATOM 1783 C C . SER A 1 222 ? -9.219 3.49 -0.39 1 87.94 222 SER A C 1
ATOM 1785 O O . SER A 1 222 ? -9.414 2.801 -1.393 1 87.94 222 SER A O 1
ATOM 1787 N N . ALA A 1 223 ? -8.039 3.715 0.149 1 86.38 223 ALA A N 1
ATOM 1788 C CA . ALA A 1 223 ? -6.844 3.082 -0.41 1 86.38 223 ALA A CA 1
ATOM 1789 C C . ALA A 1 223 ? -6.973 1.562 -0.406 1 86.38 223 ALA A C 1
ATOM 1791 O O . ALA A 1 223 ? -6.602 0.898 -1.376 1 86.38 223 ALA A O 1
ATOM 1792 N N . GLY A 1 224 ? -7.453 1.018 0.657 1 89.94 224 GLY A N 1
ATOM 1793 C CA . GLY A 1 224 ? -7.625 -0.423 0.756 1 89.94 224 GLY A CA 1
ATOM 1794 C C . GLY A 1 224 ? -8.602 -0.978 -0.262 1 89.94 224 GLY A C 1
ATOM 1795 O O . GLY A 1 224 ? -8.375 -2.045 -0.834 1 89.94 224 GLY A O 1
ATOM 1796 N N . GLN A 1 225 ? -9.648 -0.237 -0.502 1 92 225 GLN A N 1
ATOM 1797 C CA . GLN A 1 225 ? -10.641 -0.669 -1.479 1 92 225 GLN A CA 1
ATOM 1798 C C . GLN A 1 225 ? -10.07 -0.653 -2.893 1 92 225 GLN A C 1
ATOM 1800 O O . GLN A 1 225 ? -10.297 -1.58 -3.674 1 92 225 GLN A O 1
ATOM 1805 N N . ARG A 1 226 ? -9.312 0.316 -3.156 1 92.06 226 ARG A N 1
ATOM 1806 C CA . ARG A 1 226 ? -8.703 0.441 -4.477 1 92.06 226 ARG A CA 1
ATOM 1807 C C . ARG A 1 226 ? -7.691 -0.67 -4.723 1 92.06 226 ARG A C 1
ATOM 1809 O O . ARG A 1 226 ? -7.613 -1.216 -5.824 1 92.06 226 ARG A O 1
ATOM 1816 N N . GLU A 1 227 ? -6.938 -0.945 -3.705 1 91.75 227 GLU A N 1
ATOM 1817 C CA . GLU A 1 227 ? -5.898 -1.964 -3.832 1 91.75 227 GLU A CA 1
ATOM 1818 C C . GLU A 1 227 ? -6.5 -3.365 -3.877 1 91.75 227 GLU A C 1
ATOM 1820 O O . GLU A 1 227 ? -5.977 -4.25 -4.551 1 91.75 227 GLU A O 1
ATOM 1825 N N . PHE A 1 228 ? -7.59 -3.559 -3.172 1 95.44 228 PHE A N 1
ATOM 1826 C CA . PHE A 1 228 ? -8.148 -4.898 -3.02 1 95.44 228 PHE A CA 1
ATOM 1827 C C . PHE A 1 228 ? -9.008 -5.262 -4.223 1 95.44 228 PHE A C 1
ATOM 1829 O O . PHE A 1 228 ? -9.125 -6.438 -4.574 1 95.44 228 PHE A O 1
ATOM 1836 N N . THR A 1 229 ? -9.617 -4.34 -4.863 1 95.75 229 THR A N 1
ATOM 1837 C CA . THR A 1 229 ? -10.594 -4.641 -5.906 1 95.75 229 THR A CA 1
ATOM 1838 C C . THR A 1 229 ? -9.938 -5.387 -7.062 1 95.75 229 THR A C 1
ATOM 1840 O O . THR A 1 229 ? -10.414 -6.445 -7.473 1 95.75 229 THR A O 1
ATOM 1843 N N . PRO A 1 230 ? -8.828 -4.883 -7.598 1 96.12 230 PRO A N 1
ATOM 1844 C CA . PRO A 1 230 ? -8.188 -5.703 -8.633 1 96.12 230 PRO A CA 1
ATOM 1845 C C . PRO A 1 230 ? -7.73 -7.059 -8.102 1 96.12 230 PRO A C 1
ATOM 1847 O O . PRO A 1 230 ? -7.727 -8.047 -8.844 1 96.12 230 PRO A O 1
ATOM 1850 N N . LEU A 1 231 ? -7.328 -7.133 -6.895 1 97 231 LEU A N 1
ATOM 1851 C CA . LEU A 1 231 ? -6.961 -8.398 -6.262 1 97 231 LEU A CA 1
ATOM 1852 C C . LEU A 1 231 ? -8.156 -9.344 -6.215 1 97 231 LEU A C 1
ATOM 1854 O O . LEU A 1 231 ? -8.023 -10.523 -6.551 1 97 231 LEU A O 1
ATOM 1858 N N . LEU A 1 232 ? -9.32 -8.789 -5.836 1 96.31 232 LEU A N 1
ATOM 1859 C CA . LEU A 1 232 ? -10.547 -9.57 -5.789 1 96.31 232 LEU A CA 1
ATOM 1860 C C . LEU A 1 232 ? -10.898 -10.125 -7.164 1 96.31 232 LEU A C 1
ATOM 1862 O O . LEU A 1 232 ? -11.25 -11.297 -7.297 1 96.31 232 LEU A O 1
ATOM 1866 N N . LEU A 1 233 ? -10.789 -9.289 -8.141 1 95 233 LEU A N 1
ATOM 1867 C CA . LEU A 1 233 ? -11.094 -9.727 -9.5 1 95 233 LEU A CA 1
ATOM 1868 C C . LEU A 1 233 ? -10.109 -10.797 -9.961 1 95 233 LEU A C 1
ATOM 1870 O O . LEU A 1 233 ? -10.492 -11.719 -10.688 1 95 233 LEU A O 1
ATOM 1874 N N . GLY A 1 234 ? -8.828 -10.648 -9.578 1 95.81 234 GLY A N 1
ATOM 1875 C CA . GLY A 1 234 ? -7.875 -11.711 -9.828 1 95.81 234 GLY A CA 1
ATOM 1876 C C . GLY A 1 234 ? -8.266 -13.023 -9.172 1 95.81 234 GLY A C 1
ATOM 1877 O O . GLY A 1 234 ? -8.148 -14.086 -9.789 1 95.81 234 GLY A O 1
ATOM 1878 N N . PHE A 1 235 ? -8.75 -12.945 -7.926 1 95.56 235 PHE A N 1
ATOM 1879 C CA . PHE A 1 235 ? -9.219 -14.141 -7.23 1 95.56 235 PHE A CA 1
ATOM 1880 C C . PHE A 1 235 ? -10.422 -14.742 -7.949 1 95.56 235 PHE A C 1
ATOM 1882 O O . PHE A 1 235 ? -10.547 -15.969 -8.023 1 95.56 235 PHE A O 1
ATOM 1889 N N . TYR A 1 236 ? -11.242 -13.859 -8.461 1 92.75 236 TYR A N 1
ATOM 1890 C CA . TYR A 1 236 ? -12.391 -14.352 -9.211 1 92.75 236 TYR A CA 1
ATOM 1891 C C . TYR A 1 236 ? -11.945 -15.125 -10.453 1 92.75 236 TYR A C 1
ATOM 1893 O O . TYR A 1 236 ? -12.594 -16.094 -10.859 1 92.75 236 TYR A O 1
ATOM 1901 N N . TRP A 1 237 ? -10.898 -14.648 -11.047 1 92 237 TRP A N 1
ATOM 1902 C CA . TRP A 1 237 ? -10.344 -15.367 -12.188 1 92 237 TRP A CA 1
ATOM 1903 C C . TRP A 1 237 ? -9.891 -16.766 -11.789 1 92 237 TRP A C 1
ATOM 1905 O O . TRP A 1 237 ? -10.102 -17.734 -12.516 1 92 237 TRP A O 1
ATOM 1915 N N . LEU A 1 238 ? -9.305 -16.891 -10.625 1 94.06 238 LEU A N 1
ATOM 1916 C CA . LEU A 1 238 ? -8.75 -18.141 -10.117 1 94.06 238 LEU A CA 1
ATOM 1917 C C . LEU A 1 238 ? -9.852 -19.047 -9.586 1 94.06 238 LEU A C 1
ATOM 1919 O O . LEU A 1 238 ? -9.672 -20.266 -9.523 1 94.06 238 LEU A O 1
ATOM 1923 N N . LEU A 1 239 ? -10.93 -18.375 -9.172 1 91.44 239 LEU A N 1
ATOM 1924 C CA . LEU A 1 239 ? -12.023 -19.109 -8.547 1 91.44 239 LEU A CA 1
ATOM 1925 C C . LEU A 1 239 ? -13.258 -19.109 -9.445 1 91.44 239 LEU A C 1
ATOM 1927 O O . LEU A 1 239 ? -14.242 -18.422 -9.156 1 91.44 239 LEU A O 1
ATOM 1931 N N . PRO A 1 240 ? -13.25 -19.953 -10.453 1 82.69 240 PRO A N 1
ATOM 1932 C CA . PRO A 1 240 ? -14.438 -20.016 -11.312 1 82.69 240 PRO A CA 1
ATOM 1933 C C . PRO A 1 240 ? -15.672 -20.5 -10.562 1 82.69 240 PRO A C 1
ATOM 1935 O O . PRO A 1 240 ? -15.57 -20.984 -9.43 1 82.69 240 PRO A O 1
ATOM 1938 N N . PRO A 1 241 ? -16.734 -20.281 -11.25 1 77.81 241 PRO A N 1
ATOM 1939 C CA . PRO A 1 241 ? -17.969 -20.672 -10.562 1 77.81 241 PRO A CA 1
ATOM 1940 C C . PRO A 1 241 ? -17.938 -22.125 -10.086 1 77.81 241 PRO A C 1
ATOM 1942 O O . PRO A 1 241 ? -17.188 -22.938 -10.625 1 77.81 241 PRO A O 1
ATOM 1945 N N . SER A 1 242 ? -18.453 -22.438 -8.945 1 66.56 242 SER A N 1
ATOM 1946 C CA . SER A 1 242 ? -18.375 -23.594 -8.062 1 66.56 242 SER A CA 1
ATOM 1947 C C . SER A 1 242 ? -18.406 -24.906 -8.852 1 66.56 242 SER A C 1
ATOM 1949 O O . SER A 1 242 ? -17.828 -25.906 -8.438 1 66.56 242 SER A O 1
ATOM 1951 N N . LYS A 1 243 ? -18.797 -24.953 -9.945 1 72.94 243 LYS A N 1
ATOM 1952 C CA . LYS A 1 243 ? -18.844 -26.234 -10.641 1 72.94 243 LYS A CA 1
ATOM 1953 C C . LYS A 1 243 ? -17.453 -26.703 -11.055 1 72.94 243 LYS A C 1
ATOM 1955 O O . LYS A 1 243 ? -17.219 -27.891 -11.234 1 72.94 243 LYS A O 1
ATOM 1960 N N . THR A 1 244 ? -16.609 -25.844 -11.086 1 76.94 244 THR A N 1
ATOM 1961 C CA . THR A 1 244 ? -15.227 -26.156 -11.469 1 76.94 244 THR A CA 1
ATOM 1962 C C . THR A 1 244 ? -14.25 -25.672 -10.398 1 76.94 244 THR A C 1
ATOM 1964 O O . THR A 1 244 ? -14.227 -24.5 -10.047 1 76.94 244 THR A O 1
ATOM 1967 N N . PRO A 1 245 ? -13.562 -26.656 -9.797 1 74.5 245 PRO A N 1
ATOM 1968 C CA . PRO A 1 245 ? -12.688 -26.266 -8.68 1 74.5 245 PRO A CA 1
ATOM 1969 C C . PRO A 1 245 ? -11.594 -25.281 -9.102 1 74.5 245 PRO A C 1
ATOM 1971 O O . PRO A 1 245 ? -11.219 -24.406 -8.32 1 74.5 245 PRO A O 1
ATOM 1974 N N . ARG A 1 246 ? -10.984 -25.531 -10.211 1 80.94 246 ARG A N 1
ATOM 1975 C CA . ARG A 1 246 ? -9.914 -24.656 -10.672 1 80.94 246 ARG A CA 1
ATOM 1976 C C . ARG A 1 246 ? -9.922 -24.531 -12.188 1 80.94 246 ARG A C 1
ATOM 1978 O O . ARG A 1 246 ? -10.523 -25.359 -12.883 1 80.94 246 ARG A O 1
ATOM 1985 N N . ARG A 1 247 ? -9.453 -23.438 -12.609 1 80 247 ARG A N 1
ATOM 1986 C CA . ARG A 1 247 ? -9.281 -23.297 -14.055 1 80 247 ARG A CA 1
ATOM 1987 C C . ARG A 1 247 ? -8.227 -24.266 -14.57 1 80 247 ARG A C 1
ATOM 1989 O O . ARG A 1 247 ? -7.07 -24.219 -14.148 1 80 247 ARG A O 1
ATOM 1996 N N . GLN A 1 248 ? -8.664 -25.344 -15.18 1 72 248 GLN A N 1
ATOM 1997 C CA . GLN A 1 248 ? -8.008 -26.609 -15.445 1 72 248 GLN A CA 1
ATOM 1998 C C . GLN A 1 248 ? -6.539 -26.422 -15.805 1 72 248 GLN A C 1
ATOM 2000 O O . GLN A 1 248 ? -5.672 -27.156 -15.328 1 72 248 GLN A O 1
ATOM 2005 N N . ALA A 1 249 ? -6.18 -25.453 -16.438 1 85.19 249 ALA A N 1
ATOM 2006 C CA . ALA A 1 249 ? -4.785 -25.375 -16.875 1 85.19 249 ALA A CA 1
ATOM 2007 C C . ALA A 1 249 ? -3.934 -24.656 -15.836 1 85.19 249 ALA A C 1
ATOM 2009 O O . ALA A 1 249 ? -2.715 -24.844 -15.789 1 85.19 249 ALA A O 1
ATOM 2010 N N . LEU A 1 250 ? -4.508 -24.031 -14.914 1 91.88 250 LEU A N 1
ATOM 2011 C CA . LEU A 1 250 ? -3.76 -23.266 -13.93 1 91.88 250 LEU A CA 1
ATOM 2012 C C . LEU A 1 250 ? -3.35 -24.125 -12.75 1 91.88 250 LEU A C 1
ATOM 2014 O O . LEU A 1 250 ? -4.148 -24.938 -12.258 1 91.88 250 LEU A O 1
ATOM 2018 N N . ARG A 1 251 ? -2.1 -24.016 -12.398 1 93 251 ARG A N 1
ATOM 2019 C CA . ARG A 1 251 ? -1.574 -24.781 -11.266 1 93 251 ARG A CA 1
ATOM 2020 C C . ARG A 1 251 ? -1.087 -23.844 -10.156 1 93 251 ARG A C 1
ATOM 2022 O O . ARG A 1 251 ? -1.138 -24.203 -8.977 1 93 251 ARG A O 1
ATOM 2029 N N . TRP A 1 252 ? -0.664 -22.688 -10.641 1 95.19 252 TRP A N 1
ATOM 2030 C CA . TRP A 1 252 ? -0.021 -21.766 -9.711 1 95.19 252 TRP A CA 1
ATOM 2031 C C . TRP A 1 252 ? -0.756 -20.422 -9.68 1 95.19 252 TRP A C 1
ATOM 2033 O O . TRP A 1 252 ? -1.3 -19.984 -10.695 1 95.19 252 TRP A O 1
ATOM 2043 N N . ALA A 1 253 ? -0.804 -19.891 -8.484 1 97.31 253 ALA A N 1
ATOM 2044 C CA . ALA A 1 253 ? -1.161 -18.484 -8.328 1 97.31 253 ALA A CA 1
ATOM 2045 C C . ALA A 1 253 ? -0.037 -17.703 -7.652 1 97.31 253 ALA A C 1
ATOM 2047 O O . ALA A 1 253 ? 0.458 -18.109 -6.598 1 97.31 253 ALA A O 1
ATOM 2048 N N . ILE A 1 254 ? 0.435 -16.719 -8.305 1 98.56 254 ILE A N 1
ATOM 2049 C CA . ILE A 1 254 ? 1.39 -15.797 -7.695 1 98.56 254 ILE A CA 1
ATOM 2050 C C . ILE A 1 254 ? 0.684 -14.5 -7.312 1 98.56 254 ILE A C 1
ATOM 2052 O O . ILE A 1 254 ? 0.002 -13.883 -8.141 1 98.56 254 ILE A O 1
ATOM 2056 N N . VAL A 1 255 ? 0.772 -14.141 -6.055 1 98.38 255 VAL A N 1
ATOM 2057 C CA . VAL A 1 255 ? 0.156 -12.914 -5.551 1 98.38 255 VAL A CA 1
ATOM 2058 C C . VAL A 1 255 ? 1.219 -12.031 -4.902 1 98.38 255 VAL A C 1
ATOM 2060 O O . VAL A 1 255 ? 1.719 -12.344 -3.82 1 98.38 255 VAL A O 1
ATOM 2063 N N . GLU A 1 256 ? 1.509 -10.93 -5.551 1 97.31 256 GLU A N 1
ATOM 2064 C CA . GLU A 1 256 ? 2.51 -10.031 -4.988 1 97.31 256 GLU A CA 1
ATOM 2065 C C . GLU A 1 256 ? 1.875 -9.039 -4.016 1 97.31 256 GLU A C 1
ATOM 2067 O O . GLU A 1 256 ? 0.864 -8.406 -4.336 1 97.31 256 GLU A O 1
ATOM 2072 N N . GLU A 1 257 ? 2.424 -8.953 -2.898 1 94.69 257 GLU A N 1
ATOM 2073 C CA . GLU A 1 257 ? 2.129 -7.957 -1.874 1 94.69 257 GLU A CA 1
ATOM 2074 C C . GLU A 1 257 ? 0.625 -7.809 -1.664 1 94.69 257 GLU A C 1
ATOM 2076 O O . GLU A 1 257 ? 0.086 -6.703 -1.742 1 94.69 257 GLU A O 1
ATOM 2081 N N . PRO A 1 258 ? -0.025 -8.898 -1.244 1 96 258 PRO A N 1
ATOM 2082 C CA . PRO A 1 258 ? -1.48 -8.852 -1.08 1 96 258 PRO A CA 1
ATOM 2083 C C . PRO A 1 258 ? -1.918 -7.914 0.041 1 96 258 PRO A C 1
ATOM 2085 O O . PRO A 1 258 ? -3.084 -7.516 0.097 1 96 258 PRO A O 1
ATOM 2088 N N . GLU A 1 259 ? -0.993 -7.488 0.905 1 92.56 259 GLU A N 1
ATOM 2089 C CA . GLU A 1 259 ? -1.314 -6.676 2.076 1 92.56 259 GLU A CA 1
ATOM 2090 C C . GLU A 1 259 ? -1.415 -5.199 1.713 1 92.56 259 GLU A C 1
ATOM 2092 O O . GLU A 1 259 ? -1.888 -4.387 2.514 1 92.56 259 GLU A O 1
ATOM 2097 N N . MET A 1 260 ? -1.032 -4.824 0.54 1 90.5 260 MET A N 1
ATOM 2098 C CA . MET A 1 260 ? -0.875 -3.414 0.199 1 90.5 260 MET A CA 1
ATOM 2099 C C . MET A 1 260 ? -2.16 -2.643 0.474 1 90.5 260 MET A C 1
ATOM 2101 O O . MET A 1 260 ? -3.227 -3 -0.032 1 90.5 260 MET A O 1
ATOM 2105 N N . GLY A 1 261 ? -2.008 -1.625 1.361 1 86.69 261 GLY A N 1
ATOM 2106 C CA . GLY A 1 261 ? -3.109 -0.713 1.63 1 86.69 261 GLY A CA 1
ATOM 2107 C C . GLY A 1 261 ? -4.129 -1.279 2.602 1 86.69 261 GLY A C 1
ATOM 2108 O O . GLY A 1 261 ? -5.129 -0.628 2.906 1 86.69 261 GLY A O 1
ATOM 2109 N N . LEU A 1 262 ? -3.842 -2.449 3.164 1 90.38 262 LEU A N 1
ATOM 2110 C CA . LEU A 1 262 ? -4.879 -3.125 3.938 1 90.38 262 LEU A CA 1
ATOM 2111 C C . LEU A 1 262 ? -4.566 -3.066 5.43 1 90.38 262 LEU A C 1
ATOM 2113 O O . LEU A 1 262 ? -3.406 -3.156 5.828 1 90.38 262 LEU A O 1
ATOM 2117 N N . HIS A 1 263 ? -5.621 -2.916 6.191 1 86.62 263 HIS A N 1
ATOM 2118 C CA . HIS A 1 263 ? -5.562 -3.123 7.633 1 86.62 263 HIS A CA 1
ATOM 2119 C C . HIS A 1 263 ? -5.312 -4.59 7.973 1 86.62 263 HIS A C 1
ATOM 2121 O O . HIS A 1 263 ? -5.656 -5.477 7.188 1 86.62 263 HIS A O 1
ATOM 2127 N N . PRO A 1 264 ? -4.773 -4.895 9.133 1 83.31 264 PRO A N 1
ATOM 2128 C CA . PRO A 1 264 ? -4.438 -6.27 9.5 1 83.31 264 PRO A CA 1
ATOM 2129 C C . PRO A 1 264 ? -5.621 -7.223 9.367 1 83.31 264 PRO A C 1
ATOM 2131 O O . PRO A 1 264 ? -5.465 -8.336 8.859 1 83.31 264 PRO A O 1
ATOM 2134 N N . ASN A 1 265 ? -6.793 -6.773 9.75 1 84.69 265 ASN A N 1
ATOM 2135 C CA . ASN A 1 265 ? -7.977 -7.621 9.617 1 84.69 265 ASN A CA 1
ATOM 2136 C C . ASN A 1 265 ? -8.305 -7.906 8.148 1 84.69 265 ASN A C 1
ATOM 2138 O O . ASN A 1 265 ? -8.75 -9 7.812 1 84.69 265 ASN A O 1
ATOM 2142 N N . ALA A 1 266 ? -8.102 -6.93 7.375 1 90.5 266 ALA A N 1
ATOM 2143 C CA . ALA A 1 266 ? -8.312 -7.113 5.941 1 90.5 266 ALA A CA 1
ATOM 2144 C C . ALA A 1 266 ? -7.258 -8.031 5.34 1 90.5 266 ALA A C 1
ATOM 2146 O O . ALA A 1 266 ? -7.539 -8.789 4.41 1 90.5 266 ALA A O 1
ATOM 2147 N N . ILE A 1 267 ? -6.051 -7.977 5.852 1 92.69 267 ILE A N 1
ATOM 2148 C CA . ILE A 1 267 ? -4.996 -8.891 5.422 1 92.69 267 ILE A CA 1
ATOM 2149 C C . ILE A 1 267 ? -5.395 -10.328 5.738 1 92.69 267 ILE A C 1
ATOM 2151 O O . ILE A 1 267 ? -5.238 -11.219 4.902 1 92.69 267 ILE A O 1
ATOM 2155 N N . SER A 1 268 ? -5.961 -10.516 6.895 1 90.19 268 SER A N 1
ATOM 2156 C CA . SER A 1 268 ? -6.422 -11.844 7.293 1 90.19 268 SER A CA 1
ATOM 2157 C C . SER A 1 268 ? -7.504 -12.359 6.348 1 90.19 268 SER A C 1
ATOM 2159 O O . SER A 1 268 ? -7.508 -13.539 5.984 1 90.19 268 SER A O 1
ATOM 2161 N N . ALA A 1 269 ? -8.398 -11.484 6.035 1 93.62 269 ALA A N 1
ATOM 2162 C CA . ALA A 1 269 ? -9.43 -11.859 5.078 1 93.62 269 ALA A CA 1
ATOM 2163 C C . ALA A 1 269 ? -8.82 -12.289 3.748 1 93.62 269 ALA A C 1
ATOM 2165 O O . ALA A 1 269 ? -9.266 -13.266 3.141 1 93.62 269 ALA A O 1
ATOM 2166 N N . THR A 1 270 ? -7.852 -11.586 3.297 1 96.75 270 THR A N 1
ATOM 2167 C CA . THR A 1 270 ? -7.156 -11.906 2.055 1 96.75 270 THR A CA 1
ATOM 2168 C C . THR A 1 270 ? -6.465 -13.266 2.158 1 96.75 270 THR A C 1
ATOM 2170 O O . THR A 1 270 ? -6.523 -14.07 1.227 1 96.75 270 THR A O 1
ATOM 2173 N N . LEU A 1 271 ? -5.832 -13.516 3.295 1 96.31 271 LEU A N 1
ATOM 2174 C CA . LEU A 1 271 ? -5.145 -14.781 3.5 1 96.31 271 LEU A CA 1
ATOM 2175 C C . LEU A 1 271 ? -6.137 -15.938 3.557 1 96.31 271 LEU A C 1
ATOM 2177 O O . LEU A 1 271 ? -5.824 -17.047 3.127 1 96.31 271 LEU A O 1
ATOM 2181 N N . ALA A 1 272 ? -7.332 -15.664 4.055 1 96.88 272 ALA A N 1
ATOM 2182 C CA . ALA A 1 272 ? -8.383 -16.688 4.02 1 96.88 272 ALA A CA 1
ATOM 2183 C C . ALA A 1 272 ? -8.711 -17.078 2.582 1 96.88 272 ALA A C 1
ATOM 2185 O O . ALA A 1 272 ? -8.953 -18.25 2.297 1 96.88 272 ALA A O 1
ATOM 2186 N N . ILE A 1 273 ? -8.719 -16.141 1.693 1 97.62 273 ILE A N 1
ATOM 2187 C CA . ILE A 1 273 ? -8.969 -16.438 0.285 1 97.62 273 ILE A CA 1
ATOM 2188 C C . ILE A 1 273 ? -7.801 -17.25 -0.285 1 97.62 273 ILE A C 1
ATOM 2190 O O . ILE A 1 273 ? -8.008 -18.172 -1.075 1 97.62 273 ILE A O 1
ATOM 2194 N N . VAL A 1 274 ? -6.613 -16.906 0.113 1 98 274 VAL A N 1
ATOM 2195 C CA . VAL A 1 274 ? -5.434 -17.656 -0.317 1 98 274 VAL A CA 1
ATOM 2196 C C . VAL A 1 274 ? -5.551 -19.109 0.134 1 98 274 VAL A C 1
ATOM 2198 O O . VAL A 1 274 ? -5.227 -20.031 -0.624 1 98 274 VAL A O 1
ATOM 2201 N N . LEU A 1 275 ? -6.031 -19.312 1.369 1 97.38 275 LEU A N 1
ATOM 2202 C CA . LEU A 1 275 ? -6.211 -20.672 1.869 1 97.38 275 LEU A CA 1
ATOM 2203 C C . LEU A 1 275 ? -7.266 -21.406 1.057 1 97.38 275 LEU A C 1
ATOM 2205 O O . LEU A 1 275 ? -7.16 -22.625 0.858 1 97.38 275 LEU A O 1
ATOM 2209 N N . GLU A 1 276 ? -8.266 -20.672 0.62 1 96.38 276 GLU A N 1
ATOM 2210 C CA . GLU A 1 276 ? -9.25 -21.266 -0.281 1 96.38 276 GLU A CA 1
ATOM 2211 C C . GLU A 1 276 ? -8.594 -21.734 -1.578 1 96.38 276 GLU A C 1
ATOM 2213 O O . GLU A 1 276 ? -8.93 -22.797 -2.104 1 96.38 276 GLU A O 1
ATOM 2218 N N . LEU A 1 277 ? -7.684 -20.953 -2.119 1 96.62 277 LEU A N 1
ATOM 2219 C CA . LEU A 1 277 ? -6.945 -21.359 -3.309 1 96.62 277 LEU A CA 1
ATOM 2220 C C . LEU A 1 277 ? -6.18 -22.656 -3.053 1 96.62 277 LEU A C 1
ATOM 2222 O O . LEU A 1 277 ? -6.172 -23.547 -3.896 1 96.62 277 LEU A O 1
ATOM 2226 N N . LEU A 1 278 ? -5.574 -22.734 -1.886 1 96.81 278 LEU A N 1
ATOM 2227 C CA . LEU A 1 278 ? -4.852 -23.938 -1.524 1 96.81 278 LEU A CA 1
ATOM 2228 C C . LEU A 1 278 ? -5.797 -25.125 -1.436 1 96.81 278 LEU A C 1
ATOM 2230 O O . LEU A 1 278 ? -5.465 -26.234 -1.895 1 96.81 278 LEU A O 1
ATOM 2234 N N . ALA A 1 279 ? -6.918 -24.875 -0.83 1 94.94 279 ALA A N 1
ATOM 2235 C CA . ALA A 1 279 ? -7.914 -25.938 -0.676 1 94.94 279 ALA A CA 1
ATOM 2236 C C . ALA A 1 279 ? -8.375 -26.453 -2.033 1 94.94 279 ALA A C 1
ATOM 2238 O O . ALA A 1 279 ? -8.727 -27.625 -2.17 1 94.94 279 ALA A O 1
ATOM 2239 N N . ARG A 1 280 ? -8.328 -25.656 -2.984 1 93.69 280 ARG A N 1
ATOM 2240 C CA . ARG A 1 280 ? -8.789 -26.016 -4.32 1 93.69 280 ARG A CA 1
ATOM 2241 C C . ARG A 1 280 ? -7.652 -26.625 -5.145 1 93.69 280 ARG A C 1
ATOM 2243 O O . ARG A 1 280 ? -7.844 -26.969 -6.309 1 93.69 280 ARG A O 1
ATOM 2250 N N . GLY A 1 281 ? -6.473 -26.625 -4.59 1 92.56 281 GLY A N 1
ATOM 2251 C CA . GLY A 1 281 ? -5.398 -27.391 -5.207 1 92.56 281 GLY A CA 1
ATOM 2252 C C . GLY A 1 281 ? -4.352 -26.516 -5.867 1 92.56 281 GLY A C 1
ATOM 2253 O O . GLY A 1 281 ? -3.398 -27.016 -6.469 1 92.56 281 GLY A O 1
ATOM 2254 N N . TYR A 1 282 ? -4.48 -25.219 -5.758 1 95.62 282 TYR A N 1
ATOM 2255 C CA . TYR A 1 282 ? -3.461 -24.328 -6.297 1 95.62 282 TYR A CA 1
ATOM 2256 C C . TYR A 1 282 ? -2.209 -24.328 -5.43 1 95.62 282 TYR A C 1
ATOM 2258 O O . TYR A 1 282 ? -2.299 -24.453 -4.203 1 95.62 282 TYR A O 1
ATOM 2266 N N . ARG A 1 283 ? -1.031 -24.266 -6.02 1 96.44 283 ARG A N 1
ATOM 2267 C CA . ARG A 1 283 ? 0.163 -23.797 -5.324 1 96.44 283 ARG A CA 1
ATOM 2268 C C . ARG A 1 283 ? 0.261 -22.266 -5.371 1 96.44 283 ARG A C 1
ATOM 2270 O O . ARG A 1 283 ? -0.012 -21.656 -6.406 1 96.44 283 ARG A O 1
ATOM 2277 N N . VAL A 1 284 ? 0.544 -21.719 -4.258 1 98.06 284 VAL A N 1
ATOM 2278 C CA . VAL A 1 284 ? 0.5 -20.25 -4.199 1 98.06 284 VAL A CA 1
ATOM 2279 C C . VAL A 1 284 ? 1.859 -19.719 -3.764 1 98.06 284 VAL A C 1
ATOM 2281 O O . VAL A 1 284 ? 2.498 -20.266 -2.867 1 98.06 284 VAL A O 1
ATOM 2284 N N . CYS A 1 285 ? 2.373 -18.703 -4.449 1 98.44 285 CYS A N 1
ATOM 2285 C CA . CYS A 1 285 ? 3.529 -17.922 -4.031 1 98.44 285 CYS A CA 1
ATOM 2286 C C . CYS A 1 285 ? 3.125 -16.5 -3.682 1 98.44 285 CYS A C 1
ATOM 2288 O O . CYS A 1 285 ? 2.387 -15.859 -4.434 1 98.44 285 CYS A O 1
ATOM 2290 N N . ILE A 1 286 ? 3.553 -16.062 -2.568 1 98.06 286 ILE A N 1
ATOM 2291 C CA . ILE A 1 286 ? 3.258 -14.695 -2.123 1 98.06 286 ILE A CA 1
ATOM 2292 C C . ILE A 1 286 ? 4.562 -13.953 -1.838 1 98.06 286 ILE A C 1
ATOM 2294 O O . ILE A 1 286 ? 5.48 -14.508 -1.23 1 98.06 286 ILE A O 1
ATOM 2298 N N . SER A 1 287 ? 4.707 -12.781 -2.373 1 96.44 287 SER A N 1
ATOM 2299 C CA . SER A 1 287 ? 5.711 -11.852 -1.854 1 96.44 287 SER A CA 1
ATOM 2300 C C . SER A 1 287 ? 5.09 -10.852 -0.892 1 96.44 287 SER A C 1
ATOM 2302 O O . SER A 1 287 ? 3.959 -10.398 -1.099 1 96.44 287 SER A O 1
ATOM 2304 N N . THR A 1 288 ? 5.789 -10.516 0.191 1 92.81 288 THR A N 1
ATOM 2305 C CA . THR A 1 288 ? 5.176 -9.633 1.182 1 92.81 288 THR A CA 1
ATOM 2306 C C . THR A 1 288 ? 6.246 -8.898 1.981 1 92.81 288 THR A C 1
ATOM 2308 O O . THR A 1 288 ? 7.41 -9.305 2.004 1 92.81 288 THR A O 1
ATOM 2311 N N . HIS A 1 289 ? 5.824 -7.754 2.529 1 85.56 289 HIS A N 1
ATOM 2312 C CA . HIS A 1 289 ? 6.598 -7.012 3.516 1 85.56 289 HIS A CA 1
ATOM 2313 C C . HIS A 1 289 ? 5.855 -6.918 4.844 1 85.56 289 HIS A C 1
ATOM 2315 O O . HIS A 1 289 ? 6.242 -6.145 5.723 1 85.56 289 HIS A O 1
ATOM 2321 N N . SER A 1 290 ? 4.883 -7.746 5 1 83.81 290 SER A N 1
ATOM 2322 C CA . SER A 1 290 ? 3.982 -7.57 6.137 1 83.81 290 SER A CA 1
ATOM 2323 C C . SER A 1 290 ? 4.281 -8.578 7.242 1 83.81 290 SER A C 1
ATOM 2325 O O . SER A 1 290 ? 4.246 -9.789 7.012 1 83.81 290 SER A O 1
ATOM 2327 N N . PRO A 1 291 ? 4.523 -8.094 8.422 1 80.88 291 PRO A N 1
ATOM 2328 C CA . PRO A 1 291 ? 4.648 -9.031 9.539 1 80.88 291 PRO A CA 1
ATOM 2329 C C . PRO A 1 291 ? 3.363 -9.812 9.797 1 80.88 291 PRO A C 1
ATOM 2331 O O . PRO A 1 291 ? 3.414 -10.945 10.289 1 80.88 291 PRO A O 1
ATOM 2334 N N . HIS A 1 292 ? 2.244 -9.25 9.438 1 84.06 292 HIS A N 1
ATOM 2335 C CA . HIS A 1 292 ? 0.954 -9.891 9.672 1 84.06 292 HIS A CA 1
ATOM 2336 C C . HIS A 1 292 ? 0.827 -11.188 8.875 1 84.06 292 HIS A C 1
ATOM 2338 O O . HIS A 1 292 ? 0.308 -12.18 9.383 1 84.06 292 HIS A O 1
ATOM 2344 N N . VAL A 1 293 ? 1.26 -11.156 7.684 1 89.94 293 VAL A N 1
ATOM 2345 C CA . VAL A 1 293 ? 1.244 -12.352 6.852 1 89.94 293 VAL A CA 1
ATOM 2346 C C . VAL A 1 293 ? 2.078 -13.453 7.512 1 89.94 293 VAL A C 1
ATOM 2348 O O . VAL A 1 293 ? 1.646 -14.602 7.598 1 89.94 293 VAL A O 1
ATOM 2351 N N . LEU A 1 294 ? 3.191 -13.062 8 1 86.19 294 LEU A N 1
ATOM 2352 C CA . LEU A 1 294 ? 4.105 -14.023 8.609 1 86.19 294 LEU A CA 1
ATOM 2353 C C . LEU A 1 294 ? 3.535 -14.57 9.914 1 86.19 294 LEU A C 1
ATOM 2355 O O . LEU A 1 294 ? 3.762 -15.734 10.258 1 86.19 294 LEU A O 1
ATOM 2359 N N . ASP A 1 295 ? 2.789 -13.695 10.656 1 82.88 295 ASP A N 1
ATOM 2360 C CA . ASP A 1 295 ? 2.113 -14.156 11.867 1 82.88 295 ASP A CA 1
ATOM 2361 C C . ASP A 1 295 ? 1.184 -15.328 11.57 1 82.88 295 ASP A C 1
ATOM 2363 O O . ASP A 1 295 ? 1.179 -16.328 12.297 1 82.88 295 ASP A O 1
ATOM 2367 N N . VAL A 1 296 ? 0.457 -15.188 10.547 1 86.94 296 VAL A N 1
ATOM 2368 C CA . VAL A 1 296 ? -0.532 -16.203 10.188 1 86.94 296 VAL A CA 1
ATOM 2369 C C . VAL A 1 296 ? 0.174 -17.469 9.734 1 86.94 296 VAL A C 1
ATOM 2371 O O . VAL A 1 296 ? -0.203 -18.578 10.133 1 86.94 296 VAL A O 1
ATOM 2374 N N . ILE A 1 297 ? 1.194 -17.328 8.922 1 89.94 297 ILE A N 1
ATOM 2375 C CA . ILE A 1 297 ? 1.902 -18.5 8.391 1 89.94 297 ILE A CA 1
ATOM 2376 C C . ILE A 1 297 ? 2.609 -19.234 9.531 1 89.94 297 ILE A C 1
ATOM 2378 O O . ILE A 1 297 ? 2.598 -20.453 9.578 1 89.94 297 ILE A O 1
ATOM 2382 N N . TRP A 1 298 ? 3.242 -18.438 10.359 1 83.38 298 TRP A N 1
ATOM 2383 C CA . TRP A 1 298 ? 3.889 -19.031 11.531 1 83.38 298 TRP A CA 1
ATOM 2384 C C . TRP A 1 298 ? 2.889 -19.812 12.383 1 83.38 298 TRP A C 1
ATOM 2386 O O . TRP A 1 298 ? 3.17 -20.922 12.812 1 83.38 298 TRP A O 1
ATOM 2396 N N . ALA A 1 299 ? 1.748 -19.219 12.633 1 85.56 299 ALA A N 1
ATOM 2397 C CA . ALA A 1 299 ? 0.709 -19.875 13.43 1 85.56 299 ALA A CA 1
ATOM 2398 C C . ALA A 1 299 ? 0.218 -21.156 12.766 1 85.56 299 ALA A C 1
ATOM 2400 O O . ALA A 1 299 ? 0.007 -22.156 13.438 1 85.56 299 ALA A O 1
ATOM 2401 N N . LEU A 1 300 ? 0.01 -21.141 11.484 1 90.25 300 LEU A N 1
ATOM 2402 C CA . LEU A 1 300 ? -0.447 -22.312 10.758 1 90.25 300 LEU A CA 1
ATOM 2403 C C . LEU A 1 300 ? 0.558 -23.453 10.891 1 90.25 300 LEU A C 1
ATOM 2405 O O . LEU A 1 300 ? 0.174 -24.609 11.148 1 90.25 300 LEU A O 1
ATOM 2409 N N . ARG A 1 301 ? 1.81 -23.156 10.695 1 87.88 301 ARG A N 1
ATOM 2410 C CA . ARG A 1 301 ? 2.844 -24.172 10.836 1 87.88 301 ARG A CA 1
ATOM 2411 C C . ARG A 1 301 ? 2.859 -24.75 12.25 1 87.88 301 ARG A C 1
ATOM 2413 O O . ARG A 1 301 ? 2.994 -25.953 12.43 1 87.88 301 ARG A O 1
ATOM 2420 N N . PHE A 1 302 ? 2.766 -23.828 13.203 1 82.12 302 PHE A N 1
ATOM 2421 C CA . PHE A 1 302 ? 2.736 -24.25 14.594 1 82.12 302 PHE A CA 1
ATOM 2422 C C . PHE A 1 302 ? 1.557 -25.188 14.852 1 82.12 302 PHE A C 1
ATOM 2424 O O . PHE A 1 302 ? 1.701 -26.203 15.523 1 82.12 302 PHE A O 1
ATOM 2431 N N . LEU A 1 303 ? 0.376 -24.781 14.336 1 88.62 303 LEU A N 1
ATOM 2432 C CA . LEU A 1 303 ? -0.823 -25.594 14.508 1 88.62 303 LEU A CA 1
ATOM 2433 C C . LEU A 1 303 ? -0.628 -26.984 13.914 1 88.62 303 LEU A C 1
ATOM 2435 O O . LEU A 1 303 ? -1.019 -27.984 14.523 1 88.62 303 LEU A O 1
ATOM 2439 N N . ILE A 1 304 ? -0.04 -27.062 12.797 1 90.88 304 ILE A N 1
ATOM 2440 C CA . ILE A 1 304 ? 0.187 -28.328 12.117 1 90.88 304 ILE A CA 1
ATOM 2441 C C . ILE A 1 304 ? 1.126 -29.203 12.953 1 90.88 304 ILE A C 1
ATOM 2443 O O . ILE A 1 304 ? 0.873 -30.391 13.141 1 90.88 304 ILE A O 1
ATOM 2447 N N . GLU A 1 305 ? 2.166 -28.609 13.461 1 87 305 GLU A N 1
ATOM 2448 C CA . GLU A 1 305 ? 3.203 -29.344 14.18 1 87 305 GLU A CA 1
ATOM 2449 C C . GLU A 1 305 ? 2.719 -29.766 15.562 1 87 305 GLU A C 1
ATOM 2451 O O . GLU A 1 305 ? 3.24 -30.719 16.141 1 87 305 GLU A O 1
ATOM 2456 N N . HIS A 1 306 ? 1.695 -29.094 16.078 1 86.56 306 HIS A N 1
ATOM 2457 C CA . HIS A 1 306 ? 1.314 -29.328 17.469 1 86.56 306 HIS A CA 1
ATOM 2458 C C . HIS A 1 306 ? -0.145 -29.766 17.578 1 86.56 306 HIS A C 1
ATOM 2460 O O . HIS A 1 306 ? -0.816 -29.453 18.562 1 86.56 306 HIS A O 1
ATOM 2466 N N . GLY A 1 307 ? -0.646 -30.328 16.438 1 88.19 307 GLY A N 1
ATOM 2467 C CA . GLY A 1 307 ? -1.962 -30.953 16.469 1 88.19 307 GLY A CA 1
ATOM 2468 C C . GLY A 1 307 ? -3.096 -29.938 16.484 1 88.19 307 GLY A C 1
ATOM 2469 O O . GLY A 1 307 ? -4.098 -30.141 17.172 1 88.19 307 GLY A O 1
ATOM 2470 N N . GLY A 1 308 ? -2.93 -28.859 15.852 1 88.44 308 GLY A N 1
ATOM 2471 C CA . GLY A 1 308 ? -3.992 -27.875 15.703 1 88.44 308 GLY A CA 1
ATOM 2472 C C . GLY A 1 308 ? -5.238 -28.438 15.047 1 88.44 308 GLY A C 1
ATOM 2473 O O . GLY A 1 308 ? -5.164 -29.422 14.305 1 88.44 308 GLY A O 1
ATOM 2474 N N . ARG A 1 309 ? -6.422 -27.891 15.367 1 92.69 309 ARG A N 1
ATOM 2475 C CA . ARG A 1 309 ? -7.719 -28.297 14.828 1 92.69 309 ARG A CA 1
ATOM 2476 C C . ARG A 1 309 ? -8.289 -27.219 13.906 1 92.69 309 ARG A C 1
ATOM 2478 O O . ARG A 1 309 ? -7.797 -26.094 13.875 1 92.69 309 ARG A O 1
ATOM 2485 N N . ARG A 1 310 ? -9.289 -27.703 13.188 1 93.88 310 ARG A N 1
ATOM 2486 C CA . ARG A 1 310 ? -9.93 -26.781 12.266 1 93.88 310 ARG A CA 1
ATOM 2487 C C . ARG A 1 310 ? -10.492 -25.562 13 1 93.88 310 ARG A C 1
ATOM 2489 O O . ARG A 1 310 ? -10.484 -24.453 12.477 1 93.88 310 ARG A O 1
ATOM 2496 N N . GLU A 1 311 ? -10.914 -25.734 14.234 1 92.19 311 GLU A N 1
ATOM 2497 C CA . GLU A 1 311 ? -11.484 -24.641 15.023 1 92.19 311 GLU A CA 1
ATOM 2498 C C . GLU A 1 311 ? -10.438 -23.578 15.328 1 92.19 311 GLU A C 1
ATOM 2500 O O . GLU A 1 311 ? -10.758 -22.391 15.406 1 92.19 311 GLU A O 1
ATOM 2505 N N . ASP A 1 312 ? -9.219 -24.031 15.523 1 91 312 ASP A N 1
ATOM 2506 C CA . ASP A 1 312 ? -8.133 -23.094 15.797 1 91 312 ASP A CA 1
ATOM 2507 C C . ASP A 1 312 ? -7.887 -22.172 14.602 1 91 312 ASP A C 1
ATOM 2509 O O . ASP A 1 312 ? -7.688 -20.969 14.766 1 91 312 ASP A O 1
ATOM 2513 N N . VAL A 1 313 ? -7.941 -22.797 13.414 1 92.25 313 VAL A N 1
ATOM 2514 C CA . VAL A 1 313 ? -7.734 -22.031 12.188 1 92.25 313 VAL A CA 1
ATOM 2515 C C . VAL A 1 313 ? -8.898 -21.078 11.977 1 92.25 313 VAL A C 1
ATOM 2517 O O . VAL A 1 313 ? -8.688 -19.906 11.641 1 92.25 313 VAL A O 1
ATOM 2520 N N . LYS A 1 314 ? -10.117 -21.594 12.148 1 93.75 314 LYS A N 1
ATOM 2521 C CA . LYS A 1 314 ? -11.32 -20.781 11.984 1 93.75 314 LYS A CA 1
ATOM 2522 C C . LYS A 1 314 ? -11.312 -19.594 12.945 1 93.75 314 LYS A C 1
ATOM 2524 O O . LYS A 1 314 ? -11.641 -18.469 12.555 1 93.75 314 LYS A O 1
ATOM 2529 N N . ASP A 1 315 ? -10.906 -19.812 14.148 1 90.44 315 ASP A N 1
ATOM 2530 C CA . ASP A 1 315 ? -10.844 -18.75 15.156 1 90.44 315 ASP A CA 1
ATOM 2531 C C . ASP A 1 315 ? -9.766 -17.734 14.805 1 90.44 315 ASP A C 1
ATOM 2533 O O . ASP A 1 315 ? -9.969 -16.531 14.984 1 90.44 315 ASP A O 1
ATOM 2537 N N . MET A 1 316 ? -8.648 -18.188 14.344 1 87.81 316 MET A N 1
ATOM 2538 C CA . MET A 1 316 ? -7.52 -17.328 14.023 1 87.81 316 MET A CA 1
ATOM 2539 C C . MET A 1 316 ? -7.883 -16.328 12.93 1 87.81 316 MET A C 1
ATOM 2541 O O . MET A 1 316 ? -7.551 -15.141 13.031 1 87.81 316 MET A O 1
ATOM 2545 N N . LEU A 1 317 ? -8.633 -16.797 11.922 1 90.88 317 LEU A N 1
ATOM 2546 C CA . LEU A 1 317 ? -8.883 -15.977 10.75 1 90.88 317 LEU A CA 1
ATOM 2547 C C . LEU A 1 317 ? -10.32 -15.445 10.75 1 90.88 317 LEU A C 1
ATOM 2549 O O . LEU A 1 317 ? -10.742 -14.781 9.797 1 90.88 317 LEU A O 1
ATOM 2553 N N . GLY A 1 318 ? -11.062 -15.773 11.758 1 89.5 318 GLY A N 1
ATOM 2554 C CA . GLY A 1 318 ? -12.445 -15.32 11.844 1 89.5 318 GLY A CA 1
ATOM 2555 C C . GLY A 1 318 ? -13.344 -15.938 10.797 1 89.5 318 GLY A C 1
ATOM 2556 O O . GLY A 1 318 ? -14.242 -15.273 10.266 1 89.5 318 GLY A O 1
ATOM 2557 N N . LEU A 1 319 ? -13.055 -17.156 10.438 1 92 319 LEU A N 1
ATOM 2558 C CA . LEU A 1 319 ? -13.867 -17.875 9.461 1 92 319 LEU A CA 1
ATOM 2559 C C . LEU A 1 319 ? -15.133 -18.422 10.102 1 92 319 LEU A C 1
ATOM 2561 O O . LEU A 1 319 ? -15.07 -19.219 11.039 1 92 319 LEU A O 1
ATOM 2565 N N . LYS A 1 320 ? -16.219 -17.891 9.625 1 92 320 LYS A N 1
ATOM 2566 C CA . LYS A 1 320 ? -17.516 -18.328 10.109 1 92 320 LYS A CA 1
ATOM 2567 C C . LYS A 1 320 ? -18.484 -18.594 8.953 1 92 320 LYS A C 1
ATOM 2569 O O . LYS A 1 320 ? -18.469 -17.891 7.953 1 92 320 LYS A O 1
ATOM 2574 N N . GLY A 1 321 ? -19.203 -19.656 9.062 1 89.81 321 GLY A N 1
ATOM 2575 C CA . GLY A 1 321 ? -20.219 -19.922 8.055 1 89.81 321 GLY A CA 1
ATOM 2576 C C . GLY A 1 321 ? -19.828 -21.031 7.09 1 89.81 321 GLY A C 1
ATOM 2577 O O . GLY A 1 321 ? -18.906 -21.797 7.359 1 89.81 321 GLY A O 1
ATOM 2578 N N . SER A 1 322 ? -20.594 -21.141 6.016 1 91.56 322 SER A N 1
ATOM 2579 C CA . SER A 1 322 ? -20.453 -22.234 5.055 1 91.56 322 SER A CA 1
ATOM 2580 C C . SER A 1 322 ? -19.109 -22.156 4.332 1 91.56 322 SER A C 1
ATOM 2582 O O . SER A 1 322 ? -18.734 -21.094 3.826 1 91.56 322 SER A O 1
ATOM 2584 N N . GLY A 1 323 ? -18.391 -23.234 4.344 1 93.25 323 GLY A N 1
ATOM 2585 C CA . GLY A 1 323 ? -17.109 -23.328 3.643 1 93.25 323 GLY A CA 1
ATOM 2586 C C . GLY A 1 323 ? -15.914 -23.188 4.559 1 93.25 323 GLY A C 1
ATOM 2587 O O . GLY A 1 323 ? -14.797 -23.547 4.188 1 93.25 323 GLY A O 1
ATOM 2588 N N . ALA A 1 324 ? -16.156 -22.75 5.758 1 95.56 324 ALA A N 1
ATOM 2589 C CA . ALA A 1 324 ? -15.07 -22.453 6.688 1 95.56 324 ALA A CA 1
ATOM 2590 C C . ALA A 1 324 ? -14.32 -23.734 7.078 1 95.56 324 ALA A C 1
ATOM 2592 O O . ALA A 1 324 ? -13.086 -23.75 7.117 1 95.56 324 ALA A O 1
ATOM 2593 N N . ASP A 1 325 ? -15.078 -24.781 7.293 1 96.31 325 ASP A N 1
ATOM 2594 C CA . ASP A 1 325 ? -14.477 -26.031 7.734 1 96.31 325 ASP A CA 1
ATOM 2595 C C . ASP A 1 325 ? -13.547 -26.609 6.664 1 96.31 325 ASP A C 1
ATOM 2597 O O . ASP A 1 325 ? -12.453 -27.094 6.98 1 96.31 325 ASP A O 1
ATOM 2601 N N . LYS A 1 326 ? -14.031 -26.547 5.504 1 95 326 LYS A N 1
ATOM 2602 C CA . LYS A 1 326 ? -13.242 -27.094 4.402 1 95 326 LYS A CA 1
ATOM 2603 C C . LYS A 1 326 ? -11.922 -26.344 4.25 1 95 326 LYS A C 1
ATOM 2605 O O . LYS A 1 326 ? -10.867 -26.969 4.078 1 95 326 LYS A O 1
ATOM 2610 N N . ILE A 1 327 ? -11.969 -25.078 4.336 1 96.19 327 ILE A N 1
ATOM 2611 C CA . ILE A 1 327 ? -10.781 -24.234 4.195 1 96.19 327 ILE A CA 1
ATOM 2612 C C . ILE A 1 327 ? -9.82 -24.516 5.352 1 96.19 327 ILE A C 1
ATOM 2614 O O . ILE A 1 327 ? -8.617 -24.688 5.133 1 96.19 327 ILE A O 1
ATOM 2618 N N . ALA A 1 328 ? -10.383 -24.547 6.527 1 95.62 328 ALA A N 1
ATOM 2619 C CA . ALA A 1 328 ? -9.57 -24.734 7.727 1 95.62 328 ALA A CA 1
ATOM 2620 C C . ALA A 1 328 ? -8.891 -26.094 7.719 1 95.62 328 ALA A C 1
ATOM 2622 O O . ALA A 1 328 ? -7.707 -26.219 8.039 1 95.62 328 ALA A O 1
ATOM 2623 N N . ASN A 1 329 ? -9.633 -27.125 7.34 1 96.31 329 ASN A N 1
ATOM 2624 C CA . ASN A 1 329 ? -9.078 -28.469 7.266 1 96.31 329 ASN A CA 1
ATOM 2625 C C . ASN A 1 329 ? -7.961 -28.562 6.23 1 96.31 329 ASN A C 1
ATOM 2627 O O . ASN A 1 329 ? -6.918 -29.172 6.484 1 96.31 329 ASN A O 1
ATOM 2631 N N . ALA A 1 330 ? -8.234 -27.969 5.164 1 96.19 330 ALA A N 1
ATOM 2632 C CA . ALA A 1 330 ? -7.23 -28 4.102 1 96.19 330 ALA A CA 1
ATOM 2633 C C . ALA A 1 330 ? -5.961 -27.266 4.527 1 96.19 330 ALA A C 1
ATOM 2635 O O . ALA A 1 330 ? -4.852 -27.703 4.211 1 96.19 330 ALA A O 1
ATOM 2636 N N . ALA A 1 331 ? -6.137 -26.188 5.195 1 96.06 331 ALA A N 1
ATOM 2637 C CA . ALA A 1 331 ? -5 -25.375 5.633 1 96.06 331 ALA A CA 1
ATOM 2638 C C . ALA A 1 331 ? -4.059 -26.188 6.512 1 96.06 331 ALA A C 1
ATOM 2640 O O . ALA A 1 331 ? -2.842 -25.984 6.488 1 96.06 331 ALA A O 1
ATOM 2641 N N . LEU A 1 332 ? -4.617 -27.109 7.25 1 95.5 332 LEU A N 1
ATOM 2642 C CA . LEU A 1 332 ? -3.84 -27.875 8.219 1 95.5 332 LEU A CA 1
ATOM 2643 C C . LEU A 1 332 ? -3.129 -29.047 7.543 1 95.5 332 LEU A C 1
ATOM 2645 O O . LEU A 1 332 ? -2.357 -29.75 8.188 1 95.5 332 LEU A O 1
ATOM 2649 N N . GLN A 1 333 ? -3.326 -29.156 6.242 1 96.75 333 GLN A N 1
ATOM 2650 C CA . GLN A 1 333 ? -2.721 -30.266 5.52 1 96.75 333 GLN A CA 1
ATOM 2651 C C . GLN A 1 333 ? -1.729 -29.766 4.473 1 96.75 333 GLN A C 1
ATOM 2653 O O . GLN A 1 333 ? -1.282 -30.531 3.617 1 96.75 333 GLN A O 1
ATOM 2658 N N . LYS A 1 334 ? -1.43 -28.562 4.52 1 96.38 334 LYS A N 1
ATOM 2659 C CA . LYS A 1 334 ? -0.589 -27.969 3.484 1 96.38 334 LYS A CA 1
ATOM 2660 C C . LYS A 1 334 ? 0.827 -27.719 3.998 1 96.38 334 LYS A C 1
ATOM 2662 O O . LYS A 1 334 ? 1.064 -27.734 5.207 1 96.38 334 LYS A O 1
ATOM 2667 N N . ASN A 1 335 ? 1.712 -27.594 3.051 1 95.75 335 ASN A N 1
ATOM 2668 C CA . ASN A 1 335 ? 3.109 -27.266 3.322 1 95.75 335 ASN A CA 1
ATOM 2669 C C . ASN A 1 335 ? 3.398 -25.781 3.092 1 95.75 335 ASN A C 1
ATOM 2671 O O . ASN A 1 335 ? 3.141 -25.266 2.008 1 95.75 335 ASN A O 1
ATOM 2675 N N . TYR A 1 336 ? 3.926 -25.172 4.184 1 95.19 336 TYR A N 1
ATOM 2676 C CA . TYR A 1 336 ? 4.223 -23.75 4.137 1 95.19 336 TYR A CA 1
ATOM 2677 C C . TYR A 1 336 ? 5.727 -23.5 4.172 1 95.19 336 TYR A C 1
ATOM 2679 O O . TYR A 1 336 ? 6.434 -24.047 5.02 1 95.19 336 TYR A O 1
ATOM 2687 N N . ARG A 1 337 ? 6.246 -22.734 3.211 1 95.56 337 ARG A N 1
ATOM 2688 C CA . ARG A 1 337 ? 7.656 -22.359 3.145 1 95.56 337 ARG A CA 1
ATOM 2689 C C . ARG A 1 337 ? 7.82 -20.844 3.102 1 95.56 337 ARG A C 1
ATOM 2691 O O . ARG A 1 337 ? 7 -20.141 2.506 1 95.56 337 ARG A O 1
ATOM 2698 N N . THR A 1 338 ? 8.797 -20.375 3.775 1 93.75 338 THR A N 1
ATOM 2699 C CA . THR A 1 338 ? 9.078 -18.938 3.812 1 93.75 338 THR A CA 1
ATOM 2700 C C . THR A 1 338 ? 10.562 -18.672 3.564 1 93.75 338 THR A C 1
ATOM 2702 O O . THR A 1 338 ? 11.422 -19.328 4.164 1 93.75 338 THR A O 1
ATOM 2705 N N . TYR A 1 339 ? 10.852 -17.781 2.707 1 94.56 339 TYR A N 1
ATOM 2706 C CA . TYR A 1 339 ? 12.227 -17.438 2.359 1 94.56 339 TYR A CA 1
ATOM 2707 C C . TYR A 1 339 ? 12.469 -15.945 2.531 1 94.56 339 TYR A C 1
ATOM 2709 O O . TYR A 1 339 ? 11.609 -15.125 2.195 1 94.56 339 TYR A O 1
ATOM 2717 N N . PHE A 1 340 ? 13.648 -15.625 3.086 1 92.25 340 PHE A N 1
ATOM 2718 C CA . PHE A 1 340 ? 14.023 -14.234 3.336 1 92.25 340 PHE A CA 1
ATOM 2719 C C . PHE A 1 340 ? 14.984 -13.734 2.266 1 92.25 340 PHE A C 1
ATOM 2721 O O . PHE A 1 340 ? 16.094 -14.266 2.121 1 92.25 340 PHE A O 1
ATOM 2728 N N . PHE A 1 341 ? 14.539 -12.742 1.496 1 91.25 341 PHE A N 1
ATOM 2729 C CA . PHE A 1 341 ? 15.352 -12.039 0.517 1 91.25 341 PHE A CA 1
ATOM 2730 C C . PHE A 1 341 ? 15.992 -10.805 1.137 1 91.25 341 PHE A C 1
ATOM 2732 O O . PHE A 1 341 ? 15.305 -9.961 1.708 1 91.25 341 PHE A O 1
ATOM 2739 N N . SER A 1 342 ? 17.281 -10.695 1.084 1 86.56 342 SER A N 1
ATOM 2740 C CA . SER A 1 342 ? 18 -9.555 1.634 1 86.56 342 SER A CA 1
ATOM 2741 C C . SER A 1 342 ? 18.922 -8.93 0.593 1 86.56 342 SER A C 1
ATOM 2743 O O . SER A 1 342 ? 19.172 -9.516 -0.461 1 86.56 342 SER A O 1
ATOM 2745 N N . HIS A 1 343 ? 19.375 -7.719 0.918 1 83.56 343 HIS A N 1
ATOM 2746 C CA . HIS A 1 343 ? 20.328 -7.055 0.021 1 83.56 343 HIS A CA 1
ATOM 2747 C C . HIS A 1 343 ? 21.688 -7.734 0.051 1 83.56 343 HIS A C 1
ATOM 2749 O O . HIS A 1 343 ? 22.234 -7.984 1.126 1 83.56 343 HIS A O 1
ATOM 2755 N N . HIS A 1 344 ? 22.172 -8.086 -1.054 1 83.06 344 HIS A N 1
ATOM 2756 C CA . HIS A 1 344 ? 23.547 -8.477 -1.293 1 83.06 344 HIS A CA 1
ATOM 2757 C C . HIS A 1 344 ? 23.906 -9.766 -0.546 1 83.06 344 HIS A C 1
ATOM 2759 O O . HIS A 1 344 ? 25.078 -10.008 -0.24 1 83.06 344 HIS A O 1
ATOM 2765 N N . GLN A 1 345 ? 22.922 -10.523 -0.123 1 88.5 345 GLN A N 1
ATOM 2766 C CA . GLN A 1 345 ? 23.141 -11.805 0.534 1 88.5 345 GLN A CA 1
ATOM 2767 C C . GLN A 1 345 ? 22.266 -12.891 -0.073 1 88.5 345 GLN A C 1
ATOM 2769 O O . GLN A 1 345 ? 21.25 -12.594 -0.701 1 88.5 345 GLN A O 1
ATOM 2774 N N . PRO A 1 346 ? 22.797 -14.125 0.06 1 92.88 346 PRO A N 1
ATOM 2775 C CA . PRO A 1 346 ? 21.938 -15.219 -0.414 1 92.88 346 PRO A CA 1
ATOM 2776 C C . PRO A 1 346 ? 20.609 -15.297 0.344 1 92.88 346 PRO A C 1
ATOM 2778 O O . PRO A 1 346 ? 20.547 -14.922 1.517 1 92.88 346 PRO A O 1
ATOM 2781 N N . VAL A 1 347 ? 19.656 -15.781 -0.348 1 92.81 347 VAL A N 1
ATOM 2782 C CA . VAL A 1 347 ? 18.328 -15.977 0.236 1 92.81 347 VAL A CA 1
ATOM 2783 C C . VAL A 1 347 ? 18.391 -17.047 1.323 1 92.81 347 VAL A C 1
ATOM 2785 O O . VAL A 1 347 ? 19.062 -18.062 1.159 1 92.81 347 VAL A O 1
ATOM 2788 N N . ILE A 1 348 ? 17.688 -16.828 2.357 1 90.25 348 ILE A N 1
ATOM 2789 C CA . ILE A 1 348 ? 17.719 -17.719 3.504 1 90.25 348 ILE A CA 1
ATOM 2790 C C . ILE A 1 348 ? 16.359 -18.359 3.713 1 90.25 348 ILE A C 1
ATOM 2792 O O . ILE A 1 348 ? 15.328 -17.672 3.654 1 90.25 348 ILE A O 1
ATOM 2796 N N . ASP A 1 349 ? 16.391 -19.656 3.902 1 91.75 349 ASP A N 1
ATOM 2797 C CA . ASP A 1 349 ? 15.164 -20.359 4.289 1 91.75 349 ASP A CA 1
ATOM 2798 C C . ASP A 1 349 ? 14.805 -20.078 5.746 1 91.75 349 ASP A C 1
ATOM 2800 O O . ASP A 1 349 ? 15.531 -20.484 6.66 1 91.75 349 ASP A O 1
ATOM 2804 N N . ILE A 1 350 ? 13.727 -19.406 5.906 1 87.69 350 ILE A N 1
ATOM 2805 C CA . ILE A 1 350 ? 13.312 -19.078 7.266 1 87.69 350 ILE A CA 1
ATOM 2806 C C . ILE A 1 350 ? 11.961 -19.719 7.559 1 87.69 350 ILE A C 1
ATOM 2808 O O . ILE A 1 350 ? 11.125 -19.141 8.258 1 87.69 350 ILE A O 1
ATOM 2812 N N . SER A 1 351 ? 11.68 -20.797 7.055 1 86.81 351 SER A N 1
ATOM 2813 C CA . SER A 1 351 ? 10.391 -21.469 7.141 1 86.81 351 SER A CA 1
ATOM 2814 C C . SER A 1 351 ? 10.031 -21.797 8.586 1 86.81 351 SER A C 1
ATOM 2816 O O . SER A 1 351 ? 8.852 -21.844 8.945 1 86.81 351 SER A O 1
ATOM 2818 N N . SER A 1 352 ? 11.016 -22.047 9.391 1 75.38 352 SER A N 1
ATOM 2819 C CA . SER A 1 352 ? 10.734 -22.391 10.773 1 75.38 352 SER A CA 1
ATOM 2820 C C . SER A 1 352 ? 10.125 -21.219 11.531 1 75.38 352 SER A C 1
ATOM 2822 O O . SER A 1 352 ? 9.312 -21.422 12.438 1 75.38 352 SER A O 1
ATOM 2824 N N . LEU A 1 353 ? 10.445 -20.047 11.172 1 73.06 353 LEU A N 1
ATOM 2825 C CA . LEU A 1 353 ? 9.992 -18.812 11.805 1 73.06 353 LEU A CA 1
ATOM 2826 C C . LEU A 1 353 ? 10.117 -18.891 13.32 1 73.06 353 LEU A C 1
ATOM 2828 O O . LEU A 1 353 ? 9.266 -18.391 14.047 1 73.06 353 LEU A O 1
ATOM 2832 N N . ASP A 1 354 ? 11.141 -19.562 13.695 1 67.31 354 ASP A N 1
ATOM 2833 C CA . ASP A 1 354 ? 11.367 -19.828 15.117 1 67.31 354 ASP A CA 1
ATOM 2834 C C . ASP A 1 354 ? 11.867 -18.562 15.82 1 67.31 354 ASP A C 1
ATOM 2836 O O . ASP A 1 354 ? 12.984 -18.109 15.57 1 67.31 354 ASP A O 1
ATOM 2840 N N . PRO A 1 355 ? 11.078 -18 16.688 1 62.44 355 PRO A N 1
ATOM 2841 C CA . PRO A 1 355 ? 11.5 -16.781 17.391 1 62.44 355 PRO A CA 1
ATOM 2842 C C . PRO A 1 355 ? 12.734 -17.016 18.25 1 62.44 355 PRO A C 1
ATOM 2844 O O . PRO A 1 355 ? 13.43 -16.047 18.609 1 62.44 355 PRO A O 1
ATOM 2847 N N . GLY A 1 356 ? 12.93 -18.266 18.609 1 62.5 356 GLY A N 1
ATOM 2848 C CA . GLY A 1 356 ? 14.086 -18.594 19.422 1 62.5 356 GLY A CA 1
ATOM 2849 C C . GLY A 1 356 ? 15.312 -18.953 18.625 1 62.5 356 GLY A C 1
ATOM 2850 O O . GLY A 1 356 ? 16.344 -19.344 19.188 1 62.5 356 GLY A O 1
ATOM 2851 N N . ALA A 1 357 ? 15.211 -18.75 17.391 1 64.88 357 ALA A N 1
ATOM 2852 C CA . ALA A 1 357 ? 16.344 -19.125 16.531 1 64.88 357 ALA A CA 1
ATOM 2853 C C . ALA A 1 357 ? 17.531 -18.203 16.75 1 64.88 357 ALA A C 1
ATOM 2855 O O . ALA A 1 357 ? 17.344 -17.016 17.062 1 64.88 357 ALA A O 1
ATOM 2856 N N . GLU A 1 358 ? 18.734 -18.719 16.547 1 66 358 GLU A N 1
ATOM 2857 C CA . GLU A 1 358 ? 19.953 -17.938 16.719 1 66 358 GLU A CA 1
ATOM 2858 C C . GLU A 1 358 ? 20.141 -16.938 15.578 1 66 358 GLU A C 1
ATOM 2860 O O . GLU A 1 358 ? 20.594 -15.82 15.797 1 66 358 GLU A O 1
ATOM 2865 N N . LYS A 1 359 ? 19.719 -17.375 14.547 1 69.31 359 LYS A N 1
ATOM 2866 C CA . LYS A 1 359 ? 19.875 -16.5 13.391 1 69.31 359 LYS A CA 1
ATOM 2867 C C . LYS A 1 359 ? 18.828 -15.383 13.406 1 69.31 359 LYS A C 1
ATOM 2869 O O . LYS A 1 359 ? 17.625 -15.641 13.398 1 69.31 359 LYS A O 1
ATOM 2874 N N . PRO A 1 360 ? 19.297 -14.109 13.32 1 66.06 360 PRO A N 1
ATOM 2875 C CA . PRO A 1 360 ? 18.375 -12.969 13.43 1 66.06 360 PRO A CA 1
ATOM 2876 C C . PRO A 1 360 ? 17.375 -12.906 12.273 1 66.06 360 PRO A C 1
ATOM 2878 O O . PRO A 1 360 ? 16.25 -12.414 12.445 1 66.06 360 PRO A O 1
ATOM 2881 N N . GLU A 1 361 ? 17.797 -13.477 11.203 1 71.12 361 GLU A N 1
ATOM 2882 C CA . GLU A 1 361 ? 16.891 -13.484 10.062 1 71.12 361 GLU A CA 1
ATOM 2883 C C . GLU A 1 361 ? 15.672 -14.375 10.32 1 71.12 361 GLU A C 1
ATOM 2885 O O . GLU A 1 361 ? 14.57 -14.07 9.859 1 71.12 361 GLU A O 1
ATOM 2890 N N . ILE A 1 362 ? 15.922 -15.438 11.047 1 69.25 362 ILE A N 1
ATOM 2891 C CA . ILE A 1 362 ? 14.844 -16.375 11.359 1 69.25 362 ILE A CA 1
ATOM 2892 C C . ILE A 1 362 ? 14.023 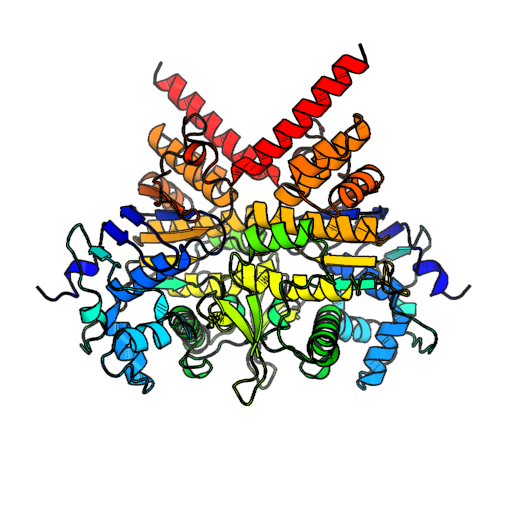-15.844 12.531 1 69.25 362 ILE A C 1
ATOM 2894 O O . ILE A 1 362 ? 12.805 -15.711 12.43 1 69.25 362 ILE A O 1
ATOM 2898 N N . SER A 1 363 ? 14.727 -15.359 13.57 1 56.19 363 SER A N 1
ATOM 2899 C CA . SER A 1 363 ? 14.023 -14.922 14.773 1 56.19 363 SER A CA 1
ATOM 2900 C C . SER A 1 363 ? 13.312 -13.594 14.547 1 56.19 363 SER A C 1
ATOM 2902 O O . SER A 1 363 ? 12.258 -13.344 15.125 1 56.19 363 SER A O 1
ATOM 2904 N N . GLY A 1 364 ? 13.875 -12.875 13.664 1 64.19 364 GLY A N 1
ATOM 2905 C CA . GLY A 1 364 ? 13.312 -11.57 13.367 1 64.19 364 GLY A CA 1
ATOM 2906 C C . GLY A 1 364 ? 12.43 -11.562 12.133 1 64.19 364 GLY A C 1
ATOM 2907 O O . GLY A 1 364 ? 11.992 -10.508 11.68 1 64.19 364 GLY A O 1
ATOM 2908 N N . TRP A 1 365 ? 12.18 -12.766 11.719 1 67.69 365 TRP A N 1
ATOM 2909 C CA . TRP A 1 365 ? 11.32 -12.961 10.555 1 67.69 365 TRP A CA 1
ATOM 2910 C C . TRP A 1 365 ? 11.727 -12.039 9.414 1 67.69 365 TRP A C 1
ATOM 2912 O O . TRP A 1 365 ? 10.906 -11.297 8.875 1 67.69 365 TRP A O 1
ATOM 2922 N N . GLY A 1 366 ? 13 -12.094 9.125 1 57.69 366 GLY A N 1
ATOM 2923 C CA . GLY A 1 366 ? 13.508 -11.297 8.023 1 57.69 366 GLY A CA 1
ATOM 2924 C C . GLY A 1 366 ? 13.477 -9.805 8.305 1 57.69 366 GLY A C 1
ATOM 2925 O O . GLY A 1 366 ? 13.258 -9 7.395 1 57.69 366 GLY A O 1
ATOM 2926 N N . GLY A 1 367 ? 13.531 -9.414 9.555 1 58 367 GLY A N 1
ATOM 2927 C CA . GLY A 1 367 ? 13.555 -8.016 9.922 1 58 367 GLY A CA 1
ATOM 2928 C C . GLY A 1 367 ? 12.18 -7.422 10.141 1 58 367 GLY A C 1
ATOM 2929 O O . GLY A 1 367 ? 12.047 -6.246 10.477 1 58 367 GLY A O 1
ATOM 2930 N N . LEU A 1 368 ? 11.148 -8.141 9.977 1 65.94 368 LEU A N 1
ATOM 2931 C CA . LEU A 1 368 ? 9.789 -7.637 10.086 1 65.94 368 LEU A CA 1
ATOM 2932 C C . LEU A 1 368 ? 9.391 -7.449 11.547 1 65.94 368 LEU A C 1
ATOM 2934 O O . LEU A 1 368 ? 8.625 -6.539 11.875 1 65.94 368 LEU A O 1
ATOM 2938 N N . THR A 1 369 ? 9.859 -8.227 12.352 1 60.44 369 THR A N 1
ATOM 2939 C CA . THR A 1 369 ? 9.609 -8.078 13.781 1 60.44 369 THR A CA 1
ATOM 2940 C C . THR A 1 369 ? 10.797 -7.41 14.469 1 60.44 369 THR A C 1
ATOM 2942 O O . THR A 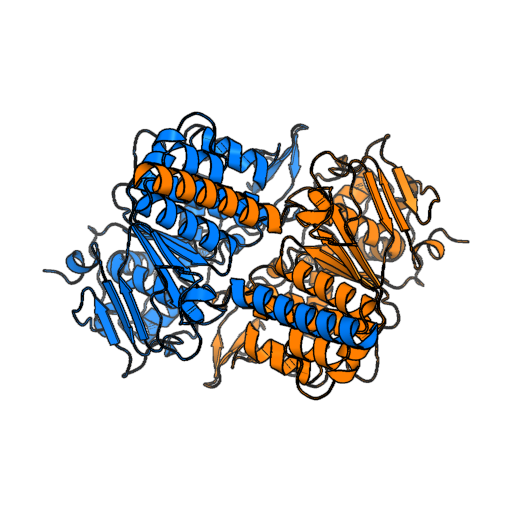1 369 ? 10.688 -6.973 15.609 1 60.44 369 THR A O 1
ATOM 2945 N N . GLY A 1 370 ? 11.875 -7.301 13.648 1 59.69 370 GLY A N 1
ATOM 2946 C CA . GLY A 1 370 ? 13.109 -6.734 14.18 1 59.69 370 GLY A CA 1
ATOM 2947 C C . GLY A 1 370 ? 12.969 -5.277 14.578 1 59.69 370 GLY A C 1
ATOM 2948 O O . GLY A 1 370 ? 13.492 -4.863 15.617 1 59.69 370 GLY A O 1
ATOM 2949 N N . PHE A 1 371 ? 12.25 -4.594 13.906 1 62 371 PHE A N 1
ATOM 2950 C CA . PHE A 1 371 ? 12.125 -3.18 14.227 1 62 371 PHE A CA 1
ATOM 2951 C C . PHE A 1 371 ? 11.422 -2.988 15.57 1 62 371 PHE A C 1
ATOM 2953 O O . PHE A 1 371 ? 11.898 -2.234 16.422 1 62 371 PHE A O 1
ATOM 2960 N N . SER A 1 372 ? 10.312 -3.623 15.641 1 68.25 372 SER A N 1
ATOM 2961 C CA . SER A 1 372 ? 9.586 -3.502 16.906 1 68.25 372 SER A CA 1
ATOM 2962 C C . SER A 1 372 ? 10.453 -3.924 18.078 1 68.25 372 SER A C 1
ATOM 2964 O O . SER A 1 372 ? 10.414 -3.303 19.141 1 68.25 372 SER A O 1
ATOM 2966 N N . GLY A 1 373 ? 11.242 -5.008 17.781 1 65.69 373 GLY A N 1
ATOM 2967 C CA . GLY A 1 373 ? 12.195 -5.418 18.797 1 65.69 373 GLY A CA 1
ATOM 2968 C C . GLY A 1 373 ? 13.242 -4.359 19.094 1 65.69 373 GLY A C 1
ATOM 2969 O O . GLY A 1 373 ? 13.562 -4.109 20.266 1 65.69 373 GLY A O 1
ATOM 2970 N N . HIS A 1 374 ? 13.75 -3.775 18.078 1 68.31 374 HIS A N 1
ATOM 2971 C CA . HIS A 1 374 ? 14.734 -2.705 18.219 1 68.31 374 HIS A CA 1
ATOM 2972 C C . HIS A 1 374 ? 14.148 -1.524 19 1 68.31 374 HIS A C 1
ATOM 2974 O O . HIS A 1 374 ? 14.789 -0.988 19.906 1 68.31 374 HIS A O 1
ATOM 2980 N N . VAL A 1 375 ? 12.992 -1.085 18.688 1 71 375 VAL A N 1
ATOM 2981 C CA . VAL A 1 375 ? 12.32 0.005 19.391 1 71 375 VAL A CA 1
ATOM 2982 C C . VAL A 1 375 ? 12.133 -0.361 20.859 1 71 375 VAL A C 1
ATOM 2984 O O . VAL A 1 375 ? 12.383 0.46 21.734 1 71 375 VAL A O 1
ATOM 2987 N N . GLY A 1 376 ? 11.727 -1.584 21.031 1 66.88 376 GLY A N 1
ATOM 2988 C CA . GLY A 1 376 ? 11.578 -2.066 22.391 1 66.88 376 GLY A CA 1
ATOM 2989 C C . GLY A 1 376 ? 12.875 -1.997 23.188 1 66.88 376 GLY A C 1
ATOM 2990 O O . GLY A 1 376 ? 12.859 -1.646 24.375 1 66.88 376 GLY A O 1
ATOM 2991 N N . GLU A 1 377 ? 13.922 -2.316 22.531 1 69.94 377 GLU A N 1
ATOM 2992 C CA . GLU A 1 377 ? 15.227 -2.258 23.188 1 69.94 377 GLU A CA 1
ATOM 2993 C C . GLU A 1 377 ? 15.578 -0.827 23.578 1 69.94 377 GLU A C 1
ATOM 2995 O O . GLU A 1 377 ? 16.141 -0.595 24.656 1 69.94 377 GLU A O 1
ATOM 3000 N N . ILE A 1 378 ? 15.328 0.085 22.719 1 75.5 378 ILE A N 1
ATOM 3001 C CA . ILE A 1 378 ? 15.617 1.485 23.016 1 75.5 378 ILE A CA 1
ATOM 3002 C C . ILE A 1 378 ? 14.773 1.952 24.188 1 75.5 378 ILE A C 1
ATOM 3004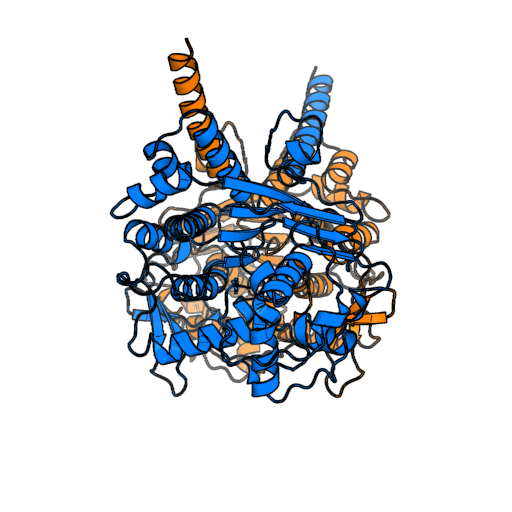 O O . ILE A 1 378 ? 15.273 2.619 25.094 1 75.5 378 ILE A O 1
ATOM 3008 N N . VAL A 1 379 ? 13.547 1.622 24.203 1 74.06 379 VAL A N 1
ATOM 3009 C CA . VAL A 1 379 ? 12.641 1.994 25.281 1 74.06 379 VAL A CA 1
ATOM 3010 C C . VAL A 1 379 ? 13.117 1.39 26.594 1 74.06 379 VAL A C 1
ATOM 3012 O O . VAL A 1 379 ? 13.133 2.064 27.625 1 74.06 379 VAL A O 1
ATOM 3015 N N . ALA A 1 380 ? 13.531 0.172 26.438 1 68.69 380 ALA A N 1
ATOM 3016 C CA . ALA A 1 380 ? 14.047 -0.5 27.625 1 68.69 380 ALA A CA 1
ATOM 3017 C C . ALA A 1 380 ? 15.289 0.207 28.172 1 68.69 380 ALA A C 1
ATOM 3019 O O . ALA A 1 380 ? 15.453 0.35 29.375 1 68.69 380 ALA A O 1
ATOM 3020 N N . ARG A 1 381 ? 16.141 0.532 27.328 1 79.38 381 ARG A N 1
ATOM 3021 C CA . ARG A 1 381 ? 17.359 1.253 27.703 1 79.38 381 ARG A CA 1
ATOM 3022 C C . ARG A 1 381 ? 17.016 2.557 28.422 1 79.38 381 ARG A C 1
ATOM 3024 O O . ARG A 1 381 ? 17.625 2.883 29.438 1 79.38 381 ARG A O 1
ATOM 3031 N N . VAL A 1 382 ? 16.156 3.252 27.906 1 82.31 382 VAL A N 1
ATOM 3032 C CA . VAL A 1 382 ? 15.75 4.531 28.484 1 82.31 382 VAL A CA 1
ATOM 3033 C C . VAL A 1 382 ? 15.062 4.297 29.828 1 82.31 382 VAL A C 1
ATOM 3035 O O . VAL A 1 382 ? 15.273 5.055 30.781 1 82.31 382 VAL A O 1
ATOM 3038 N N . ALA A 1 383 ? 14.195 3.283 29.844 1 78.06 383 ALA A N 1
ATOM 3039 C CA . ALA A 1 383 ? 13.523 2.938 31.094 1 78.06 383 ALA A CA 1
ATOM 3040 C C . ALA A 1 383 ? 14.531 2.631 32.188 1 78.06 383 ALA A C 1
ATOM 3042 O O . ALA A 1 383 ? 14.375 3.072 33.344 1 78.06 383 ALA A O 1
ATOM 3043 N N . ARG A 1 384 ? 15.531 1.87 31.891 1 76.44 384 ARG A N 1
ATOM 3044 C CA . ARG A 1 384 ? 16.578 1.522 32.844 1 76.44 384 ARG A CA 1
ATOM 3045 C C . ARG A 1 384 ? 17.312 2.768 33.344 1 76.44 384 ARG A C 1
ATOM 3047 O O . ARG A 1 384 ? 17.578 2.904 34.531 1 76.44 384 ARG A O 1
ATOM 3054 N N . ARG A 1 385 ? 17.672 3.584 32.438 1 82.56 385 ARG A N 1
ATOM 3055 C CA . ARG A 1 385 ? 18.359 4.828 32.781 1 82.56 385 ARG A CA 1
ATOM 3056 C C . ARG A 1 385 ? 17.5 5.691 33.688 1 82.56 385 ARG A C 1
ATOM 3058 O O . ARG A 1 385 ? 18 6.336 34.625 1 82.56 385 ARG A O 1
ATOM 3065 N N . TRP A 1 386 ? 16.25 5.742 33.375 1 80 386 TRP A N 1
ATOM 3066 C CA . TRP A 1 386 ? 15.297 6.543 34.156 1 80 386 TRP A CA 1
ATOM 3067 C C . TRP A 1 386 ? 15.164 6.008 35.562 1 80 386 TRP A C 1
ATOM 3069 O O . TRP A 1 386 ? 15.109 6.785 36.531 1 80 386 TRP A O 1
ATOM 3079 N N . GLU A 1 387 ? 15.094 4.715 35.656 1 75.25 387 GLU A N 1
ATOM 3080 C CA . GLU A 1 387 ? 14.977 4.078 36.969 1 75.25 387 GLU A CA 1
ATOM 3081 C C . GLU A 1 387 ? 16.25 4.285 37.781 1 75.25 387 GLU A C 1
ATOM 3083 O O . GLU A 1 387 ? 16.172 4.457 39 1 75.25 387 GLU A O 1
ATOM 3088 N N . GLU A 1 388 ? 17.312 4.176 37.219 1 77.06 388 GLU A N 1
ATOM 3089 C CA . GLU A 1 388 ? 18.578 4.387 37.906 1 77.06 388 GLU A CA 1
ATOM 3090 C C . GLU A 1 388 ? 18.703 5.816 38.406 1 77.06 388 GLU A C 1
ATOM 3092 O O . GLU A 1 388 ? 19.266 6.051 39.5 1 77.06 388 GLU A O 1
ATOM 3097 N N . HIS A 1 389 ? 18.25 6.719 37.688 1 72.75 389 HIS A N 1
ATOM 3098 C CA . HIS A 1 389 ? 18.312 8.117 38.094 1 72.75 389 HIS A CA 1
ATOM 3099 C C . HIS A 1 389 ? 17.25 8.438 39.156 1 72.75 389 HIS A C 1
ATOM 3101 O O . HIS A 1 389 ? 17.453 9.312 40 1 72.75 389 HIS A O 1
ATOM 3107 N N . ALA A 1 390 ? 16.141 7.898 39 1 65.25 390 ALA A N 1
ATOM 3108 C CA . ALA A 1 390 ? 15.07 8.117 39.969 1 65.25 390 ALA A CA 1
ATOM 3109 C C . ALA A 1 390 ? 15.398 7.453 41.312 1 65.25 390 ALA A C 1
ATOM 3111 O O . ALA A 1 390 ? 14.898 7.871 42.375 1 65.25 390 ALA A O 1
ATOM 3112 N N . ALA A 1 391 ? 16.328 6.547 41.312 1 56.38 391 ALA A N 1
ATOM 3113 C CA . ALA A 1 391 ? 16.797 5.926 42.562 1 56.38 391 ALA A CA 1
ATOM 3114 C C . ALA A 1 391 ? 17.938 6.727 43.188 1 56.38 391 ALA A C 1
ATOM 3116 O O . ALA A 1 391 ? 18.016 6.863 44.406 1 56.38 391 ALA A O 1
ATOM 3117 N N . MET B 1 1 ? -14.492 39.344 13.211 1 31.3 1 MET B N 1
ATOM 3118 C CA . MET B 1 1 ? -13.43 38.375 13.016 1 31.3 1 MET B CA 1
ATOM 3119 C C . MET B 1 1 ? -13.82 37.312 11.984 1 31.3 1 MET B C 1
ATOM 3121 O O . MET B 1 1 ? -14.852 36.656 12.125 1 31.3 1 MET B O 1
ATOM 3125 N N . THR B 1 2 ? -13.414 37.469 10.797 1 41.12 2 THR B N 1
ATOM 3126 C CA . THR B 1 2 ? -13.82 36.688 9.641 1 41.12 2 THR B CA 1
ATOM 3127 C C . THR B 1 2 ? -13.578 35.188 9.906 1 41.12 2 THR B C 1
ATOM 3129 O O . THR B 1 2 ? -12.68 34.812 10.664 1 41.12 2 THR B O 1
ATOM 3132 N N . MET B 1 3 ? -14.656 34.375 9.633 1 48.59 3 MET B N 1
ATOM 3133 C CA . MET B 1 3 ? -14.695 32.938 9.828 1 48.59 3 MET B CA 1
ATOM 3134 C C . MET B 1 3 ? -13.344 32.312 9.508 1 48.59 3 MET B C 1
ATOM 3136 O O . MET B 1 3 ? -12.961 31.312 10.117 1 48.59 3 MET B O 1
ATOM 3140 N N . THR B 1 4 ? -12.531 33.031 8.688 1 53 4 THR B N 1
ATOM 3141 C CA . THR B 1 4 ? -11.336 32.438 8.109 1 53 4 THR B CA 1
ATOM 3142 C C . THR B 1 4 ? -10.188 32.438 9.117 1 53 4 THR B C 1
ATOM 3144 O O . THR B 1 4 ? -9.438 31.469 9.234 1 53 4 THR B O 1
ATOM 3147 N N . ALA B 1 5 ? -9.859 33.594 9.938 1 51.22 5 ALA B N 1
ATOM 3148 C CA . ALA B 1 5 ? -8.711 33.75 10.836 1 51.22 5 ALA B CA 1
ATOM 3149 C C . ALA B 1 5 ? -8.805 32.75 11.992 1 51.22 5 ALA B C 1
ATOM 3151 O O . ALA B 1 5 ? -7.793 32.188 12.414 1 51.22 5 ALA B O 1
ATOM 3152 N N . ALA B 1 6 ? -10.039 32.406 12.445 1 54.62 6 ALA B N 1
ATOM 3153 C CA . ALA B 1 6 ? -10.273 31.562 13.625 1 54.62 6 ALA B CA 1
ATOM 3154 C C . ALA B 1 6 ? -9.938 30.094 13.328 1 54.62 6 ALA B C 1
ATOM 3156 O O . ALA B 1 6 ? -9.453 29.375 14.211 1 54.62 6 ALA B O 1
ATOM 3157 N N . VAL B 1 7 ? -9.75 29.719 11.992 1 67.5 7 VAL B N 1
ATOM 3158 C CA . VAL B 1 7 ? -9.609 28.297 11.703 1 67.5 7 VAL B CA 1
ATOM 3159 C C . VAL B 1 7 ? -8.141 27.969 11.422 1 67.5 7 VAL B C 1
ATOM 3161 O O . VAL B 1 7 ? -7.707 26.828 11.609 1 67.5 7 VAL B O 1
ATOM 3164 N N . ASP B 1 8 ? -7.312 29.047 11.258 1 67.38 8 ASP B N 1
ATOM 3165 C CA . ASP B 1 8 ? -5.926 28.797 10.883 1 67.38 8 ASP B CA 1
ATOM 3166 C C . ASP B 1 8 ? -5.141 28.219 12.062 1 67.38 8 ASP B C 1
ATOM 3168 O O . ASP B 1 8 ? -4.203 27.438 11.867 1 67.38 8 ASP B O 1
ATOM 3172 N N . ASP B 1 9 ? -5.555 28.688 13.18 1 81.75 9 ASP B N 1
ATOM 3173 C CA . ASP B 1 9 ? -4.848 28.219 14.367 1 81.75 9 ASP B CA 1
ATOM 3174 C C . ASP B 1 9 ? -5.695 27.219 15.164 1 81.75 9 ASP B C 1
ATOM 3176 O O . ASP B 1 9 ? -5.668 27.219 16.391 1 81.75 9 ASP B O 1
ATOM 3180 N N . LEU B 1 10 ? -6.367 26.5 14.344 1 90.75 10 LEU B N 1
ATOM 3181 C CA . LEU B 1 10 ? -7.281 25.516 14.898 1 90.75 10 LEU B CA 1
ATOM 3182 C C . LEU B 1 10 ? -6.543 24.531 15.812 1 90.75 10 LEU B C 1
ATOM 3184 O O . LEU B 1 10 ? -5.469 24.047 15.453 1 90.75 10 LEU B O 1
ATOM 3188 N N . GLN B 1 11 ? -7.109 24.359 17.078 1 94.25 11 GLN B N 1
ATOM 3189 C CA . GLN B 1 11 ? -6.488 23.453 18.031 1 94.25 11 GLN B CA 1
ATOM 3190 C C . GLN B 1 11 ? -7.309 22.172 18.188 1 94.25 11 GLN B C 1
ATOM 3192 O O . GLN B 1 11 ? -6.766 21.109 18.5 1 94.25 11 GLN B O 1
ATOM 3197 N N . ARG B 1 12 ? -8.586 22.359 18.062 1 96.94 12 ARG B N 1
ATOM 3198 C CA . ARG B 1 12 ? -9.5 21.25 18.312 1 96.94 12 ARG B CA 1
ATOM 3199 C C . ARG B 1 12 ? -10.617 21.219 17.266 1 96.94 12 ARG B C 1
ATOM 3201 O O . ARG B 1 12 ? -11.148 22.266 16.891 1 96.94 12 ARG B O 1
ATOM 3208 N N . LEU B 1 13 ? -10.914 20.031 16.781 1 97.62 13 LEU B N 1
ATOM 3209 C CA . LEU B 1 13 ? -11.992 19.797 15.82 1 97.62 13 LEU B CA 1
ATOM 3210 C C . LEU B 1 13 ? -12.906 18.672 16.281 1 97.62 13 LEU B C 1
ATOM 3212 O O . LEU B 1 13 ? -12.445 17.562 16.547 1 97.62 13 LEU B O 1
ATOM 3216 N N . THR B 1 14 ? -14.133 18.984 16.453 1 97.75 14 THR B N 1
ATOM 3217 C CA . THR B 1 14 ? -15.141 18 16.797 1 97.75 14 THR B CA 1
ATOM 3218 C C . THR B 1 14 ? -16.141 17.812 15.664 1 97.75 14 THR B C 1
ATOM 3220 O O . THR B 1 14 ? -16.688 18.781 15.148 1 97.75 14 THR B O 1
ATOM 3223 N N . VAL B 1 15 ? -16.328 16.609 15.25 1 97.5 15 VAL B N 1
ATOM 3224 C CA . VAL B 1 15 ? -17.234 16.266 14.156 1 97.5 15 VAL B CA 1
ATOM 3225 C C . VAL B 1 15 ? -18.219 15.188 14.625 1 97.5 15 VAL B C 1
ATOM 3227 O O . VAL B 1 15 ? -17.812 14.18 15.203 1 97.5 15 VAL B O 1
ATOM 3230 N N . LYS B 1 16 ? -19.5 15.422 14.391 1 96.81 16 LYS B N 1
ATOM 3231 C CA . LYS B 1 16 ? -20.531 14.461 14.766 1 96.81 16 LYS B CA 1
ATOM 3232 C C . LYS B 1 16 ? -21.406 14.102 13.562 1 96.81 16 LYS B C 1
ATOM 3234 O O . LYS B 1 16 ? -21.781 14.977 12.781 1 96.81 16 LYS B O 1
ATOM 3239 N N . ASN B 1 17 ? -21.672 12.828 13.438 1 94.44 17 ASN B N 1
ATOM 3240 C CA . ASN B 1 17 ? -22.594 12.305 12.43 1 94.44 17 ASN B CA 1
ATOM 3241 C C . ASN B 1 17 ? -22.219 12.797 11.031 1 94.44 17 ASN B C 1
ATOM 3243 O O . ASN B 1 17 ? -23.062 13.383 10.336 1 94.44 17 ASN B O 1
ATOM 3247 N N . PHE B 1 18 ? -21.078 12.531 10.609 1 94.44 18 PHE B N 1
ATOM 3248 C CA . PHE B 1 18 ? -20.516 12.938 9.328 1 94.44 18 PHE B CA 1
ATOM 3249 C C . PHE B 1 18 ? -19.938 11.742 8.586 1 94.44 18 PHE B C 1
ATOM 3251 O O . PHE B 1 18 ? -18.797 11.328 8.859 1 94.44 18 PHE B O 1
ATOM 3258 N N . GLY B 1 19 ? -20.719 11.266 7.617 1 89.88 19 GLY B N 1
ATOM 3259 C CA . GLY B 1 19 ? -20.297 10.039 6.953 1 89.88 19 GLY B CA 1
ATOM 3260 C C . GLY B 1 19 ? -20.172 8.867 7.902 1 89.88 19 GLY B C 1
ATOM 3261 O O . GLY B 1 19 ? -21.094 8.555 8.648 1 89.88 19 GLY B O 1
ATOM 3262 N N . PRO B 1 20 ? -19.016 8.258 7.883 1 88.12 20 PRO B N 1
ATOM 3263 C CA . PRO B 1 20 ? -18.828 7.121 8.789 1 88.12 20 PRO B CA 1
ATOM 3264 C C . PRO B 1 20 ? -18.5 7.551 10.219 1 88.12 20 PRO B C 1
ATOM 3266 O O . PRO B 1 20 ? -18.5 6.719 11.125 1 88.12 20 PRO B O 1
ATOM 3269 N N . ILE B 1 21 ? -18.312 8.773 10.414 1 93.62 21 ILE B N 1
ATOM 3270 C CA . ILE B 1 21 ? -17.891 9.266 11.719 1 93.62 21 ILE B CA 1
ATOM 3271 C C . ILE B 1 21 ? -19.109 9.508 12.602 1 93.62 21 ILE B C 1
ATOM 3273 O O . ILE B 1 21 ? -19.922 10.391 12.32 1 93.62 21 ILE B O 1
ATOM 3277 N N . VAL B 1 22 ? -19.203 8.797 13.641 1 94.69 22 VAL B N 1
ATOM 3278 C CA . VAL B 1 22 ? -20.25 9.031 14.625 1 94.69 22 VAL B CA 1
ATOM 3279 C C . VAL B 1 22 ? -19.922 10.266 15.461 1 94.69 22 VAL B C 1
ATOM 3281 O O . VAL B 1 22 ? -20.75 11.188 15.562 1 94.69 22 VAL B O 1
ATOM 3284 N N . GLU B 1 23 ? -18.797 10.195 16.062 1 96.81 23 GLU B N 1
ATOM 3285 C CA . GLU B 1 23 ? -18.266 11.336 16.828 1 96.81 23 GLU B CA 1
ATOM 3286 C C . GLU B 1 23 ? -16.75 11.312 16.875 1 96.81 23 GLU B C 1
ATOM 3288 O O . GLU B 1 23 ? -16.141 10.305 17.25 1 96.81 23 GLU B O 1
ATOM 3293 N N . ALA B 1 24 ? -16.188 12.328 16.453 1 96.94 24 ALA B N 1
ATOM 3294 C CA . ALA B 1 24 ? -14.734 12.5 16.531 1 96.94 24 ALA B CA 1
ATOM 3295 C C . ALA B 1 24 ? -14.367 13.805 17.234 1 96.94 24 ALA B C 1
ATOM 3297 O O . ALA B 1 24 ? -14.727 14.891 16.766 1 96.94 24 ALA B O 1
ATOM 3298 N N . ASP B 1 25 ? -13.797 13.719 18.359 1 97.38 25 ASP B N 1
ATOM 3299 C CA . ASP B 1 25 ? -13.266 14.859 19.109 1 97.38 25 ASP B CA 1
ATOM 3300 C C . ASP B 1 25 ? -11.742 14.805 19.172 1 97.38 25 ASP B C 1
ATOM 3302 O O . ASP B 1 25 ? -11.172 14.078 20 1 97.38 25 ASP B O 1
ATOM 3306 N N . VAL B 1 26 ? -11.102 15.633 18.375 1 97.62 26 VAL B N 1
ATOM 3307 C CA . VAL B 1 26 ? -9.656 15.516 18.188 1 97.62 26 VAL B CA 1
ATOM 3308 C C . VAL B 1 26 ? -8.977 16.812 18.609 1 97.62 26 VAL B C 1
ATOM 3310 O O . VAL B 1 26 ? -9.281 17.891 18.078 1 97.62 26 VAL B O 1
ATOM 3313 N N . GLU B 1 27 ? -8.18 16.781 19.578 1 97.69 27 GLU B N 1
ATOM 3314 C CA . GLU B 1 27 ? -7.238 17.844 19.906 1 97.69 27 GLU B CA 1
ATOM 3315 C C . GLU B 1 27 ? -5.895 17.625 19.219 1 97.69 27 GLU B C 1
ATOM 3317 O O . GLU B 1 27 ? -5.238 16.594 19.438 1 97.69 27 GLU B O 1
ATOM 3322 N N . PHE B 1 28 ? -5.5 18.594 18.438 1 97.38 28 PHE B N 1
ATOM 3323 C CA . PHE B 1 28 ? -4.328 18.391 17.594 1 97.38 28 PHE B CA 1
ATOM 3324 C C . PHE B 1 28 ? -3.047 18.688 18.375 1 97.38 28 PHE B C 1
ATOM 3326 O O . PHE B 1 28 ? -3 19.609 19.188 1 97.38 28 PHE B O 1
ATOM 3333 N N . GLY B 1 29 ? -2.043 17.859 18.219 1 96.75 29 GLY B N 1
ATOM 3334 C CA . GLY B 1 29 ? -0.685 18.125 18.672 1 96.75 29 GLY B CA 1
ATOM 3335 C C . GLY B 1 29 ? 0.235 18.578 17.562 1 96.75 29 GLY B C 1
ATOM 3336 O O . GLY B 1 29 ? -0.228 19.062 16.531 1 96.75 29 GLY B O 1
ATOM 3337 N N . ASP B 1 30 ? 1.571 18.547 17.859 1 97.5 30 ASP B N 1
ATOM 3338 C CA . ASP B 1 30 ? 2.52 18.781 16.781 1 97.5 30 ASP B CA 1
ATOM 3339 C C . ASP B 1 30 ? 2.424 17.688 15.719 1 97.5 30 ASP B C 1
ATOM 3341 O O . ASP B 1 30 ? 2.502 17.969 14.516 1 97.5 30 ASP B O 1
ATOM 3345 N N . LEU B 1 31 ? 2.32 16.5 16.188 1 98 31 LEU B N 1
ATOM 3346 C CA . LEU B 1 31 ? 2.006 15.352 15.352 1 98 31 LEU B CA 1
ATOM 3347 C C . LEU B 1 31 ? 0.746 14.648 15.844 1 98 31 LEU B C 1
ATOM 3349 O O . LEU B 1 31 ? 0.678 14.227 17 1 98 31 LEU B O 1
ATOM 3353 N N . THR B 1 32 ? -0.258 14.602 15.07 1 98.12 32 THR B N 1
ATOM 3354 C CA . THR B 1 32 ? -1.499 13.891 15.359 1 98.12 32 THR B CA 1
ATOM 3355 C C . THR B 1 32 ? -1.676 12.703 14.414 1 98.12 32 THR B C 1
ATOM 3357 O O . THR B 1 32 ? -1.625 12.859 13.195 1 98.12 32 THR B O 1
ATOM 3360 N N . VAL B 1 33 ? -1.857 11.578 15 1 96.81 33 VAL B N 1
ATOM 3361 C CA . VAL B 1 33 ? -1.967 10.352 14.219 1 96.81 33 VAL B CA 1
ATOM 3362 C C . VAL B 1 33 ? -3.373 9.773 14.359 1 96.81 33 VAL B C 1
ATOM 3364 O O . VAL B 1 33 ? -3.869 9.594 15.469 1 96.81 33 VAL B O 1
ATOM 3367 N N . LEU B 1 34 ? -4.023 9.602 13.242 1 96.19 34 LEU B N 1
ATOM 3368 C CA . LEU B 1 34 ? -5.305 8.906 13.172 1 96.19 34 LEU B CA 1
ATOM 3369 C C . LEU B 1 34 ? -5.117 7.457 12.742 1 96.19 34 LEU B C 1
ATOM 3371 O O . LEU B 1 34 ? -4.57 7.191 11.672 1 96.19 34 LEU B O 1
ATOM 3375 N N . VAL B 1 35 ? -5.562 6.574 13.594 1 91.69 35 VAL B N 1
ATOM 3376 C CA . VAL B 1 35 ? -5.398 5.152 13.297 1 91.69 35 VAL B CA 1
ATOM 3377 C C . VAL B 1 35 ? -6.758 4.461 13.312 1 91.69 35 VAL B C 1
ATOM 3379 O O . VAL B 1 35 ? -7.695 4.934 13.961 1 91.69 35 VAL B O 1
ATOM 3382 N N . GLY B 1 36 ? -6.906 3.348 12.508 1 84.56 36 GLY B N 1
ATOM 3383 C CA . GLY B 1 36 ? -8.141 2.584 12.477 1 84.56 36 GLY B CA 1
ATOM 3384 C C . GLY B 1 36 ? -8.344 1.815 11.188 1 84.56 36 GLY B C 1
ATOM 3385 O O . GLY B 1 36 ? -7.586 1.995 10.227 1 84.56 36 GLY B O 1
ATOM 3386 N N . PRO B 1 37 ? -9.352 0.956 11.156 1 82.94 37 PRO B N 1
ATOM 3387 C CA . PRO B 1 37 ? -9.641 0.158 9.961 1 82.94 37 PRO B CA 1
ATOM 3388 C C . PRO B 1 37 ? -10.039 1.015 8.766 1 82.94 37 PRO B C 1
ATOM 3390 O O . PRO B 1 37 ? -10.125 2.24 8.883 1 82.94 37 PRO B O 1
ATOM 3393 N N . GLN B 1 38 ? -10.188 0.241 7.652 1 79.81 38 GLN B N 1
ATOM 3394 C CA . GLN B 1 38 ? -10.578 0.928 6.422 1 79.81 38 GLN B CA 1
ATOM 3395 C C . GLN B 1 38 ? -12 1.458 6.52 1 79.81 38 GLN B C 1
ATOM 3397 O O . GLN B 1 38 ? -12.852 0.852 7.176 1 79.81 38 GLN B O 1
ATOM 3402 N N . ALA B 1 39 ? -12.234 2.629 5.887 1 81.12 39 ALA B N 1
ATOM 3403 C CA . ALA B 1 39 ? -13.562 3.195 5.699 1 81.12 39 ALA B CA 1
ATOM 3404 C C . ALA B 1 39 ? -14.164 3.633 7.031 1 81.12 39 ALA B C 1
ATOM 3406 O O . ALA B 1 39 ? -15.375 3.494 7.254 1 81.12 39 ALA B O 1
ATOM 3407 N N . THR B 1 40 ? -13.328 4.059 7.984 1 87.12 40 THR B N 1
ATOM 3408 C CA . THR B 1 40 ? -13.836 4.5 9.281 1 87.12 40 THR B CA 1
ATOM 3409 C C . THR B 1 40 ? -13.922 6.02 9.336 1 87.12 40 THR B C 1
ATOM 3411 O O . THR B 1 40 ? -14.359 6.586 10.344 1 87.12 40 THR B O 1
ATOM 3414 N N . GLY B 1 41 ? -13.414 6.699 8.391 1 91.06 41 GLY B N 1
ATOM 3415 C CA . GLY B 1 41 ? -13.633 8.133 8.305 1 91.06 41 GLY B CA 1
ATOM 3416 C C . GLY B 1 41 ? -12.367 8.945 8.516 1 91.06 41 GLY B C 1
ATOM 3417 O O . GLY B 1 41 ? -12.406 10.18 8.562 1 91.06 41 GLY B O 1
ATOM 3418 N N . LYS B 1 42 ? -11.195 8.305 8.617 1 94 42 LYS B N 1
ATOM 3419 C CA . LYS B 1 42 ? -9.938 9.016 8.805 1 94 42 LYS B CA 1
ATOM 3420 C C . LYS B 1 42 ? -9.711 10.039 7.699 1 94 42 LYS B C 1
ATOM 3422 O O . LYS B 1 42 ? -9.422 11.203 7.969 1 94 42 LYS B O 1
ATOM 3427 N N . SER B 1 43 ? -9.875 9.586 6.449 1 94.75 43 SER B N 1
ATOM 3428 C CA . SER B 1 43 ? -9.641 10.453 5.305 1 94.75 43 SER B CA 1
ATOM 3429 C C . SER B 1 43 ? -10.688 11.562 5.227 1 94.75 43 SER B C 1
ATOM 3431 O O . SER B 1 43 ? -10.359 12.711 4.914 1 94.75 43 SER B O 1
ATOM 3433 N N . VAL B 1 44 ? -11.891 11.25 5.547 1 94.81 44 VAL B N 1
ATOM 3434 C CA . VAL B 1 44 ? -12.969 12.234 5.527 1 94.81 44 VAL B CA 1
ATOM 3435 C C . VAL B 1 44 ? -12.688 13.328 6.555 1 94.81 44 VAL B C 1
ATOM 3437 O O . VAL B 1 44 ? -12.867 14.516 6.27 1 94.81 44 VAL B O 1
ATOM 3440 N N . PHE B 1 45 ? -12.281 12.922 7.723 1 97.44 45 PHE B N 1
ATOM 3441 C CA . PHE B 1 45 ? -11.961 13.859 8.797 1 97.44 45 PHE B CA 1
ATOM 3442 C C . PHE B 1 45 ? -10.844 14.805 8.375 1 97.44 45 PHE B C 1
ATOM 3444 O O . PHE B 1 45 ? -10.953 16.016 8.562 1 97.44 45 PHE B O 1
ATOM 3451 N N . LEU B 1 46 ? -9.82 14.273 7.789 1 98.06 46 LEU B N 1
ATOM 3452 C CA . LEU B 1 46 ? -8.664 15.07 7.387 1 98.06 46 LEU B CA 1
ATOM 3453 C C . LEU B 1 46 ? -9.016 15.992 6.227 1 98.06 46 LEU B C 1
ATOM 3455 O O . LEU B 1 46 ? -8.562 17.141 6.18 1 98.06 46 LEU B O 1
ATOM 3459 N N . GLN B 1 47 ? -9.758 15.492 5.312 1 97.44 47 GLN B N 1
ATOM 3460 C CA . GLN B 1 47 ? -10.195 16.328 4.203 1 97.44 47 GLN B CA 1
ATOM 3461 C C . GLN B 1 47 ? -11.102 17.453 4.691 1 97.44 47 GLN B C 1
ATOM 3463 O O . GLN B 1 47 ? -11.062 18.562 4.156 1 97.44 47 GLN B O 1
ATOM 3468 N N . LEU B 1 48 ? -11.922 17.125 5.629 1 96.81 48 LEU B N 1
ATOM 3469 C CA . LEU B 1 48 ? -12.758 18.156 6.211 1 96.81 48 LEU B CA 1
ATOM 3470 C C . LEU B 1 48 ? -11.906 19.234 6.867 1 96.81 48 LEU B C 1
ATOM 3472 O O . LEU B 1 48 ? -12.195 20.438 6.738 1 96.81 48 LEU B O 1
ATOM 3476 N N . LEU B 1 49 ? -10.891 18.812 7.582 1 97 49 LEU B N 1
ATOM 3477 C CA . LEU B 1 49 ? -9.961 19.766 8.172 1 97 49 LEU B CA 1
ATOM 3478 C C . LEU B 1 49 ? -9.398 20.703 7.113 1 97 49 LEU B C 1
ATOM 3480 O O . LEU B 1 49 ? -9.375 21.922 7.305 1 97 49 LEU B O 1
ATOM 3484 N N . LYS B 1 50 ? -8.953 20.156 6.004 1 97.31 50 LYS B N 1
ATOM 3485 C CA . LYS B 1 50 ? -8.43 20.969 4.906 1 97.31 50 LYS B CA 1
ATOM 3486 C C . LYS B 1 50 ? -9.492 21.938 4.383 1 97.31 50 LYS B C 1
ATOM 3488 O O . LYS B 1 50 ? -9.195 23.109 4.117 1 97.31 50 LYS B O 1
ATOM 3493 N N . LEU B 1 51 ? -10.664 21.453 4.211 1 96.19 51 LEU B N 1
ATOM 3494 C CA . LEU B 1 51 ? -11.758 22.281 3.707 1 96.19 51 LEU B CA 1
ATOM 3495 C C . LEU B 1 51 ? -12.031 23.453 4.652 1 96.19 51 LEU B C 1
ATOM 3497 O O . LEU B 1 51 ? -12.219 24.594 4.203 1 96.19 51 LEU B O 1
ATOM 3501 N N . LEU B 1 52 ? -12.016 23.172 5.941 1 94.88 52 LEU B N 1
ATOM 3502 C CA . LEU B 1 52 ? -12.336 24.188 6.941 1 94.88 52 LEU B CA 1
ATOM 3503 C C . LEU B 1 52 ? -11.25 25.25 7.004 1 94.88 52 LEU B C 1
ATOM 3505 O O . LEU B 1 52 ? -11.555 26.438 7.121 1 94.88 52 LEU B O 1
ATOM 3509 N N . VAL B 1 53 ? -10.039 24.859 6.871 1 93.94 53 VAL B N 1
ATOM 3510 C CA . VAL B 1 53 ? -8.906 25.766 7.059 1 93.94 53 VAL B CA 1
ATOM 3511 C C . VAL B 1 53 ? -8.648 26.547 5.77 1 93.94 53 VAL B C 1
ATOM 3513 O O . VAL B 1 53 ? -8.297 27.719 5.809 1 93.94 53 VAL B O 1
ATOM 3516 N N . ASP B 1 54 ? -8.906 25.875 4.633 1 94.31 54 ASP B N 1
ATOM 3517 C CA . ASP B 1 54 ? -8.5 26.453 3.357 1 94.31 54 ASP B CA 1
ATOM 3518 C C . ASP B 1 54 ? -9.711 26.734 2.467 1 94.31 54 ASP B C 1
ATOM 3520 O O . ASP B 1 54 ? -9.633 26.578 1.246 1 94.31 54 ASP B O 1
ATOM 3524 N N . THR B 1 55 ? -10.812 27.078 3.004 1 93.25 55 THR B N 1
ATOM 3525 C CA . THR B 1 55 ? -12.047 27.25 2.254 1 93.25 55 THR B CA 1
ATOM 3526 C C . THR B 1 55 ? -11.844 28.266 1.122 1 93.25 55 THR B C 1
ATOM 3528 O O . THR B 1 55 ? -12.195 27.984 -0.027 1 93.25 55 THR B O 1
ATOM 3531 N N . ALA B 1 56 ? -11.242 29.359 1.412 1 91.88 56 ALA B N 1
ATOM 3532 C CA . ALA B 1 56 ? -11.086 30.438 0.432 1 91.88 56 ALA B CA 1
ATOM 3533 C C . ALA B 1 56 ? -10.227 29.969 -0.745 1 91.88 56 ALA B C 1
ATOM 3535 O O . ALA B 1 56 ? -10.562 30.234 -1.902 1 91.88 56 ALA B O 1
ATOM 3536 N N . ILE B 1 57 ? -9.156 29.312 -0.435 1 92.25 57 ILE B N 1
ATOM 3537 C CA . ILE B 1 57 ? -8.242 28.859 -1.472 1 92.25 57 ILE B CA 1
ATOM 3538 C C . ILE B 1 57 ? -8.914 27.812 -2.34 1 92.25 57 ILE B C 1
ATOM 3540 O O . ILE B 1 57 ? -8.703 27.766 -3.553 1 92.25 57 ILE B O 1
ATOM 3544 N N . ILE B 1 58 ? -9.672 26.984 -1.725 1 94.88 58 ILE B N 1
ATOM 3545 C CA . ILE B 1 58 ? -10.383 25.922 -2.439 1 94.88 58 ILE B CA 1
ATOM 3546 C C . ILE B 1 58 ? -11.406 26.547 -3.389 1 94.88 58 ILE B C 1
ATOM 3548 O O . ILE B 1 58 ? -11.5 26.141 -4.555 1 94.88 58 ILE B O 1
ATOM 3552 N N . HIS B 1 59 ? -12.094 27.547 -2.887 1 94.56 59 HIS B N 1
ATOM 3553 C CA . HIS B 1 59 ? -13.055 28.266 -3.73 1 94.56 59 HIS B CA 1
ATOM 3554 C C . HIS B 1 59 ? -12.359 28.938 -4.91 1 94.56 59 HIS B C 1
ATOM 3556 O O . HIS B 1 59 ? -12.859 28.891 -6.035 1 94.56 59 HIS B O 1
ATOM 3562 N N . GLN B 1 60 ? -11.297 29.5 -4.645 1 92.5 60 GLN B N 1
ATOM 3563 C CA . GLN B 1 60 ? -10.539 30.188 -5.695 1 92.5 60 GLN B CA 1
ATOM 3564 C C . GLN B 1 60 ? -10.086 29.188 -6.77 1 92.5 60 GLN B C 1
ATOM 3566 O O . GLN B 1 60 ? -10.133 29.5 -7.961 1 92.5 60 GLN B O 1
ATOM 3571 N N . GLU B 1 61 ? -9.617 28.047 -6.285 1 92.75 61 GLU B N 1
ATOM 3572 C CA . GLU B 1 61 ? -9.18 27.016 -7.234 1 92.75 61 GLU B CA 1
ATOM 3573 C C . GLU B 1 61 ? -10.344 26.547 -8.109 1 92.75 61 GLU B C 1
ATOM 3575 O O . GLU B 1 61 ? -10.172 26.344 -9.312 1 92.75 61 GLU B O 1
ATOM 3580 N N . PHE B 1 62 ? -11.453 26.344 -7.512 1 93.12 62 PHE B N 1
ATOM 3581 C CA . PHE B 1 62 ? -12.633 25.953 -8.281 1 93.12 62 PHE B CA 1
ATOM 3582 C C . PHE B 1 62 ? -13 27.031 -9.289 1 93.12 62 PHE B C 1
ATOM 3584 O O . PHE B 1 62 ? -13.281 26.734 -10.453 1 93.12 62 PHE B O 1
ATOM 3591 N N . ALA B 1 63 ? -12.977 28.219 -8.844 1 89.75 63 ALA B N 1
ATOM 3592 C CA . ALA B 1 63 ? -13.305 29.328 -9.727 1 89.75 63 ALA B CA 1
ATOM 3593 C C . ALA B 1 63 ? -12.32 29.422 -10.891 1 89.75 63 ALA B C 1
ATOM 3595 O O . ALA B 1 63 ? -12.719 29.656 -12.039 1 89.75 63 ALA B O 1
ATOM 3596 N N . ARG B 1 64 ? -11.125 29.234 -10.578 1 89.81 64 ARG B N 1
ATOM 3597 C CA . ARG B 1 64 ? -10.078 29.281 -11.586 1 89.81 64 ARG B CA 1
ATOM 3598 C C . ARG B 1 64 ? -10.312 28.25 -12.68 1 89.81 64 ARG B C 1
ATOM 3600 O O . ARG B 1 64 ? -10.008 28.484 -13.844 1 89.81 64 ARG B O 1
ATOM 3607 N N . HIS B 1 65 ? -10.867 27.203 -12.305 1 90.94 65 HIS B N 1
ATOM 3608 C CA . HIS B 1 65 ? -11.078 26.109 -13.258 1 90.94 65 HIS B CA 1
ATOM 3609 C C . HIS B 1 65 ? -12.531 26.062 -13.719 1 90.94 65 HIS B C 1
ATOM 3611 O O . HIS B 1 65 ? -13 25.047 -14.227 1 90.94 65 HIS B O 1
ATOM 3617 N N . GLU B 1 66 ? -13.289 27.047 -13.406 1 90.62 66 GLU B N 1
ATOM 3618 C CA . GLU B 1 66 ? -14.664 27.25 -13.867 1 90.62 66 GLU B CA 1
ATOM 3619 C C . GLU B 1 66 ? -15.586 26.156 -13.328 1 90.62 66 GLU B C 1
ATOM 3621 O O . GLU B 1 66 ? -16.438 25.641 -14.055 1 90.62 66 GLU B O 1
ATOM 3626 N N . ILE B 1 67 ? -15.234 25.766 -12.125 1 90.69 67 ILE B N 1
ATOM 3627 C CA . ILE B 1 67 ? -16.109 24.812 -11.438 1 90.69 67 ILE B CA 1
ATOM 3628 C C . ILE B 1 67 ? -17.109 25.578 -10.562 1 90.69 67 ILE B C 1
ATOM 3630 O O . ILE B 1 67 ? -16.719 26.344 -9.688 1 90.69 67 ILE B O 1
ATOM 3634 N N . ASP B 1 68 ? -18.391 25.312 -10.828 1 89.62 68 ASP B N 1
ATOM 3635 C CA . ASP B 1 68 ? -19.453 26 -10.117 1 89.62 68 ASP B CA 1
ATOM 3636 C C . ASP B 1 68 ? -20.172 25.047 -9.148 1 89.62 68 ASP B C 1
ATOM 3638 O O . ASP B 1 68 ? -20.672 24 -9.555 1 89.62 68 ASP B O 1
ATOM 3642 N N . TRP B 1 69 ? -20.141 25.391 -7.883 1 90.5 69 TRP B N 1
ATOM 3643 C CA . TRP B 1 69 ? -20.828 24.578 -6.887 1 90.5 69 TRP B CA 1
ATOM 3644 C C . TRP B 1 69 ? -22.156 25.203 -6.488 1 90.5 69 TRP B C 1
ATOM 3646 O O . TRP B 1 69 ? -22.812 24.75 -5.543 1 90.5 69 TRP B O 1
ATOM 3656 N N . ARG B 1 70 ? -22.734 26.359 -7.195 1 89.38 70 ARG B N 1
ATOM 3657 C CA . ARG B 1 70 ? -24.047 26.984 -7.152 1 89.38 70 ARG B CA 1
ATOM 3658 C C . ARG B 1 70 ? -24.406 27.422 -5.738 1 89.38 70 ARG B C 1
ATOM 3660 O O . ARG B 1 70 ? -25.562 27.328 -5.328 1 89.38 70 ARG B O 1
ATOM 3667 N N . ASN B 1 71 ? -23.375 27.562 -4.973 1 88.88 71 ASN B N 1
ATOM 3668 C CA . ASN B 1 71 ? -23.516 28 -3.594 1 88.88 71 ASN B CA 1
ATOM 3669 C C . ASN B 1 71 ? -24.312 27 -2.762 1 88.88 71 ASN B C 1
ATOM 3671 O O . ASN B 1 71 ? -25.125 27.391 -1.919 1 88.88 71 ASN B O 1
ATOM 3675 N N . ASN B 1 72 ? -24.156 25.844 -3.096 1 92.69 72 ASN B N 1
ATOM 3676 C CA . ASN B 1 72 ? -24.859 24.719 -2.482 1 92.69 72 ASN B CA 1
ATOM 3677 C C . ASN B 1 72 ? -23.875 23.75 -1.829 1 92.69 72 ASN B C 1
ATOM 3679 O O . ASN B 1 72 ? -22.859 23.406 -2.418 1 92.69 72 ASN B O 1
ATOM 3683 N N . LEU B 1 73 ? -24.297 23.422 -0.605 1 93.25 73 LEU B N 1
ATOM 3684 C CA . LEU B 1 73 ? -23.375 22.578 0.166 1 93.25 73 LEU B CA 1
ATOM 3685 C C . LEU B 1 73 ? -23.25 21.203 -0.463 1 93.25 73 LEU B C 1
ATOM 3687 O O . LEU B 1 73 ? -22.141 20.641 -0.511 1 93.25 73 LEU B O 1
ATOM 3691 N N . ASN B 1 74 ? -24.312 20.656 -0.928 1 93.25 74 ASN B N 1
ATOM 3692 C CA . ASN B 1 74 ? -24.281 19.344 -1.554 1 93.25 74 ASN B CA 1
ATOM 3693 C C . ASN B 1 74 ? -23.359 19.312 -2.773 1 93.25 74 ASN B C 1
ATOM 3695 O O . ASN B 1 74 ? -22.562 18.391 -2.936 1 93.25 74 ASN B O 1
ATOM 3699 N N . ASP B 1 75 ? -23.516 20.312 -3.574 1 94.44 75 ASP B N 1
ATOM 3700 C CA . ASP B 1 75 ? -22.688 20.406 -4.773 1 94.44 75 ASP B CA 1
ATOM 3701 C C . ASP B 1 75 ? -21.219 20.609 -4.406 1 94.44 75 ASP B C 1
ATOM 3703 O O . ASP B 1 75 ? -20.328 20.047 -5.051 1 94.44 75 ASP B O 1
ATOM 3707 N N . LEU B 1 76 ? -21.016 21.453 -3.396 1 95.06 76 LEU B N 1
ATOM 3708 C CA . LEU B 1 76 ? -19.641 21.656 -2.934 1 95.06 76 LEU B CA 1
ATOM 3709 C C . LEU B 1 76 ? -19.016 20.344 -2.494 1 95.06 76 LEU B C 1
ATOM 3711 O O . LEU B 1 76 ? -17.875 20.047 -2.859 1 95.06 76 LEU B O 1
ATOM 3715 N N . PHE B 1 77 ? -19.75 19.578 -1.745 1 95.06 77 PHE B N 1
ATOM 3716 C CA . PHE B 1 77 ? -19.234 18.312 -1.235 1 95.06 77 PHE B CA 1
ATOM 3717 C C . PHE B 1 77 ? -19 17.328 -2.371 1 95.06 77 PHE B C 1
ATOM 3719 O O . PHE B 1 77 ? -18.062 16.531 -2.34 1 95.06 77 PHE B O 1
ATOM 3726 N N . GLU B 1 78 ? -19.797 17.391 -3.422 1 94.38 78 GLU B N 1
ATOM 3727 C CA . GLU B 1 78 ? -19.641 16.531 -4.59 1 94.38 78 GLU B CA 1
ATOM 3728 C C . GLU B 1 78 ? -18.328 16.812 -5.316 1 94.38 78 GLU B C 1
ATOM 3730 O O . GLU B 1 78 ? -17.656 15.898 -5.781 1 94.38 78 GLU B O 1
ATOM 3735 N N . ILE B 1 79 ? -18 18.062 -5.391 1 94.62 79 ILE B N 1
ATOM 3736 C CA . ILE B 1 79 ? -16.828 18.422 -6.195 1 94.62 79 ILE B CA 1
ATOM 3737 C C . ILE B 1 79 ? -15.578 18.438 -5.32 1 94.62 79 ILE B C 1
ATOM 3739 O O . ILE B 1 79 ? -14.461 18.328 -5.828 1 94.62 79 ILE B O 1
ATOM 3743 N N . TYR B 1 80 ? -15.789 18.516 -3.994 1 96.56 80 TYR B N 1
ATOM 3744 C CA . TYR B 1 80 ? -14.641 18.562 -3.094 1 96.56 80 TYR B CA 1
ATOM 3745 C C . TYR B 1 80 ? -14.227 17.172 -2.648 1 96.56 80 TYR B C 1
ATOM 3747 O O . TYR B 1 80 ? -13.078 16.766 -2.83 1 96.56 80 TYR B O 1
ATOM 3755 N N . PHE B 1 81 ? -15.164 16.422 -2.041 1 95.56 81 PHE B N 1
ATOM 3756 C CA . PHE B 1 81 ? -14.859 15.094 -1.551 1 95.56 81 PHE B CA 1
ATOM 3757 C C . PHE B 1 81 ? -14.852 14.086 -2.695 1 95.56 81 PHE B C 1
ATOM 3759 O O . PHE B 1 81 ? -14.172 13.055 -2.617 1 95.56 81 PHE B O 1
ATOM 3766 N N . GLY B 1 82 ? -15.617 14.305 -3.672 1 93.5 82 GLY B N 1
ATOM 3767 C CA . GLY B 1 82 ? -15.781 13.414 -4.809 1 93.5 82 GLY B CA 1
ATOM 3768 C C . GLY B 1 82 ? -17.234 13.078 -5.102 1 93.5 82 GLY B C 1
ATOM 3769 O O . GLY B 1 82 ? -18.078 13.156 -4.215 1 93.5 82 GLY B O 1
ATOM 3770 N N . GLU B 1 83 ? -17.406 12.672 -6.301 1 91.56 83 GLU B N 1
ATOM 3771 C CA . GLU B 1 83 ? -18.75 12.328 -6.754 1 91.56 83 GLU B CA 1
ATOM 3772 C C . GLU B 1 83 ? -19.391 11.273 -5.852 1 91.56 83 GLU B C 1
ATOM 3774 O O . GLU B 1 83 ? -18.734 10.281 -5.504 1 91.56 83 GLU B O 1
ATOM 3779 N N . GLY B 1 84 ? -20.641 11.57 -5.457 1 89.56 84 GLY B N 1
ATOM 3780 C CA . GLY B 1 84 ? -21.375 10.641 -4.625 1 89.56 84 GLY B CA 1
ATOM 3781 C C . GLY B 1 84 ? -21.234 10.914 -3.139 1 89.56 84 GLY B C 1
ATOM 3782 O O . GLY B 1 84 ? -21.938 10.312 -2.318 1 89.56 84 GLY B O 1
ATOM 3783 N N . MET B 1 85 ? -20.422 11.898 -2.793 1 91.56 85 MET B N 1
ATOM 3784 C CA . MET B 1 85 ? -20.094 12.109 -1.386 1 91.56 85 MET B CA 1
ATOM 3785 C C . MET B 1 85 ? -20.953 13.219 -0.786 1 91.56 85 MET B C 1
ATOM 3787 O O . MET B 1 85 ? -20.719 13.664 0.336 1 91.56 85 MET B O 1
ATOM 3791 N N . SER B 1 86 ? -21.953 13.656 -1.504 1 90.25 86 SER B N 1
ATOM 3792 C CA . SER B 1 86 ? -22.844 14.68 -0.958 1 90.25 86 SER B CA 1
ATOM 3793 C C . SER B 1 86 ? -23.594 14.164 0.264 1 90.25 86 SER B C 1
ATOM 3795 O O . SER B 1 86 ? -24 14.945 1.125 1 90.25 86 SER B O 1
ATOM 3797 N N . ARG B 1 87 ? -23.641 12.914 0.392 1 86.75 87 ARG B N 1
ATOM 3798 C CA . ARG B 1 87 ? -24.453 12.312 1.451 1 86.75 87 ARG B CA 1
ATOM 3799 C C . ARG B 1 87 ? -23.641 12.156 2.734 1 86.75 87 ARG B C 1
ATOM 3801 O O . ARG B 1 87 ? -24.141 11.648 3.736 1 86.75 87 ARG B O 1
ATOM 3808 N N . ILE B 1 88 ? -22.469 12.633 2.719 1 87.69 88 ILE B N 1
ATOM 3809 C CA . ILE B 1 88 ? -21.609 12.5 3.895 1 87.69 88 ILE B CA 1
ATOM 3810 C C . ILE B 1 88 ? -22.156 13.367 5.027 1 87.69 88 ILE B C 1
ATOM 3812 O O . ILE B 1 88 ? -21.828 13.148 6.195 1 87.69 88 ILE B O 1
ATOM 3816 N N . PHE B 1 89 ? -22.938 14.336 4.707 1 89.56 89 PHE B N 1
ATOM 3817 C CA . PHE B 1 89 ? -23.484 15.211 5.738 1 89.56 89 PHE B CA 1
ATOM 3818 C C . PHE B 1 89 ? -25.016 15.133 5.75 1 89.56 89 PHE B C 1
ATOM 3820 O O . PHE B 1 89 ? -25.625 14.773 4.746 1 89.56 89 PHE B O 1
ATOM 3827 N N . SER B 1 90 ? -25.562 15.266 6.879 1 88.69 90 SER B N 1
ATOM 3828 C CA . SER B 1 90 ? -27 15.312 7.09 1 88.69 90 SER B CA 1
ATOM 3829 C C . SER B 1 90 ? -27.391 16.422 8.062 1 88.69 90 SER B C 1
ATOM 3831 O O . SER B 1 90 ? -26.531 17.172 8.516 1 88.69 90 SER B O 1
ATOM 3833 N N . LYS B 1 91 ? -28.656 16.531 8.312 1 87.81 91 LYS B N 1
ATOM 3834 C CA . LYS B 1 91 ? -29.156 17.547 9.242 1 87.81 91 LYS B CA 1
ATOM 3835 C C . LYS B 1 91 ? -28.625 17.297 10.656 1 87.81 91 LYS B C 1
ATOM 3837 O O . LYS B 1 91 ? -28.547 18.219 11.461 1 87.81 91 LYS B O 1
ATOM 3842 N N . GLU B 1 92 ? -28.234 16.109 10.891 1 92.75 92 GLU B N 1
ATOM 3843 C CA . GLU B 1 92 ? -27.75 15.742 12.219 1 92.75 92 GLU B CA 1
ATOM 3844 C C . GLU B 1 92 ? -26.25 15.992 12.344 1 92.75 92 GLU B C 1
ATOM 3846 O O . GLU B 1 92 ? -25.703 15.914 13.438 1 92.75 92 GLU B O 1
ATOM 3851 N N . SER B 1 93 ? -25.656 16.328 11.227 1 95.5 93 SER B N 1
ATOM 3852 C CA . SER B 1 93 ? -24.219 16.531 11.242 1 95.5 93 SER B CA 1
ATOM 3853 C C . SER B 1 93 ? -23.859 17.828 11.969 1 95.5 93 SER B C 1
ATOM 3855 O O . SER B 1 93 ? -24.531 18.844 11.805 1 95.5 93 SER B O 1
ATOM 3857 N N . GLN B 1 94 ? -22.859 17.75 12.859 1 96.38 94 GLN B N 1
ATOM 3858 C CA . GLN B 1 94 ? -22.359 18.922 13.586 1 96.38 94 GLN B CA 1
ATOM 3859 C C . GLN B 1 94 ? -20.844 19 13.523 1 96.38 94 GLN B C 1
ATOM 3861 O O . GLN B 1 94 ? -20.156 17.969 13.555 1 96.38 94 GLN B O 1
ATOM 3866 N N . VAL B 1 95 ? -20.375 20.172 13.406 1 96.25 95 VAL B N 1
ATOM 3867 C CA . VAL B 1 95 ? -18.938 20.438 13.406 1 96.25 95 VAL B CA 1
ATOM 3868 C C . VAL B 1 95 ? -18.625 21.562 14.383 1 96.25 95 VAL B C 1
ATOM 3870 O O . VAL B 1 95 ? -19.312 22.594 14.391 1 96.25 95 VAL B O 1
ATOM 3873 N N . PHE B 1 96 ? -17.672 21.344 15.234 1 96.25 96 PHE B N 1
ATOM 3874 C CA . PHE B 1 96 ? -17.203 22.344 16.172 1 96.25 96 PHE B CA 1
ATOM 3875 C C . PHE B 1 96 ? -15.711 22.625 15.977 1 96.25 96 PHE B C 1
ATOM 3877 O O . PHE B 1 96 ? -14.914 21.688 15.859 1 96.25 96 PHE B O 1
ATOM 3884 N N . VAL B 1 97 ? -15.344 23.844 15.852 1 95.56 97 VAL B N 1
ATOM 3885 C CA . VAL B 1 97 ? -13.961 24.281 15.812 1 95.56 97 VAL B CA 1
ATOM 3886 C C . VAL B 1 97 ? -13.617 25.031 17.109 1 95.56 97 VAL B C 1
ATOM 3888 O O . VAL B 1 97 ? -14.195 26.062 17.406 1 95.56 97 VAL B O 1
ATOM 3891 N N . ASP B 1 98 ? -12.703 24.453 17.859 1 95.75 98 ASP B N 1
ATOM 3892 C CA . ASP B 1 98 ? -12.328 25.016 19.156 1 95.75 98 ASP B CA 1
ATOM 3893 C C . ASP B 1 98 ? -13.562 25.266 20.016 1 95.75 98 ASP B C 1
ATOM 3895 O O . ASP B 1 98 ? -13.75 26.359 20.547 1 95.75 98 ASP B O 1
ATOM 3899 N N . ASP B 1 99 ? -14.438 24.328 19.969 1 93.06 99 ASP B N 1
ATOM 3900 C CA . ASP B 1 99 ? -15.617 24.234 20.812 1 93.06 99 ASP B CA 1
ATOM 3901 C C . ASP B 1 99 ? -16.688 25.219 20.375 1 93.06 99 ASP B C 1
ATOM 3903 O O . ASP B 1 99 ? -17.656 25.469 21.094 1 93.06 99 ASP B O 1
ATOM 3907 N N . LYS B 1 100 ? -16.531 25.766 19.266 1 94.75 100 LYS B N 1
ATOM 3908 C CA . LYS B 1 100 ? -17.547 26.641 18.688 1 94.75 100 LYS B CA 1
ATOM 3909 C C . LYS B 1 100 ? -18.219 25.969 17.5 1 94.75 100 LYS B C 1
ATOM 3911 O O . LYS B 1 100 ? -17.547 25.422 16.625 1 94.75 100 LYS B O 1
ATOM 3916 N N . PRO B 1 101 ? -19.469 26.047 17.562 1 94.25 101 PRO B N 1
ATOM 3917 C CA . PRO B 1 101 ? -20.172 25.422 16.438 1 94.25 101 PRO B CA 1
ATOM 3918 C C . PRO B 1 101 ? -19.922 26.141 15.109 1 94.25 101 PRO B C 1
ATOM 3920 O O . PRO B 1 101 ? -19.859 27.375 15.07 1 94.25 101 PRO B O 1
ATOM 3923 N N . LEU B 1 102 ? -19.703 25.422 14.094 1 92.44 102 LEU B N 1
ATOM 3924 C CA . LEU B 1 102 ? -19.531 25.938 12.742 1 92.44 102 LEU B CA 1
ATOM 3925 C C . LEU B 1 102 ? -20.641 25.453 11.82 1 92.44 102 LEU B C 1
ATOM 3927 O O . LEU B 1 102 ? -20.719 24.25 11.523 1 92.44 102 LEU B O 1
ATOM 3931 N N . PRO B 1 103 ? -21.469 26.375 11.406 1 89.94 103 PRO B N 1
ATOM 3932 C CA . PRO B 1 103 ? -22.484 25.969 10.438 1 89.94 103 PRO B CA 1
ATOM 3933 C C . PRO B 1 103 ? -21.891 25.547 9.094 1 89.94 103 PRO B C 1
ATOM 3935 O O . PRO B 1 103 ? -21.219 26.344 8.438 1 89.94 103 PRO B O 1
ATOM 3938 N N . LEU B 1 104 ? -22.219 24.359 8.625 1 90.06 104 LEU B N 1
ATOM 3939 C CA . LEU B 1 104 ? -21.625 23.781 7.418 1 90.06 104 LEU B CA 1
ATOM 3940 C C . LEU B 1 104 ? -22.109 24.516 6.176 1 90.06 104 LEU B C 1
ATOM 3942 O O . LEU B 1 104 ? -21.391 24.594 5.176 1 90.06 104 LEU B O 1
ATOM 3946 N N . GLU B 1 105 ? -23.266 25.078 6.25 1 88.44 105 GLU B N 1
ATOM 3947 C CA . GLU B 1 105 ? -23.844 25.797 5.109 1 88.44 105 GLU B CA 1
ATOM 3948 C C . GLU B 1 105 ? -22.984 26.984 4.715 1 88.44 105 GLU B C 1
ATOM 3950 O O . GLU B 1 105 ? -22.922 27.359 3.539 1 88.44 105 GLU B O 1
ATOM 3955 N N . GLY B 1 106 ? -22.297 27.5 5.691 1 88.75 106 GLY B N 1
ATOM 3956 C CA . GLY B 1 106 ? -21.422 28.625 5.434 1 88.75 106 GLY B CA 1
ATOM 3957 C C . GLY B 1 106 ? -20.25 28.281 4.535 1 88.75 106 GLY B C 1
ATOM 3958 O O . GLY B 1 106 ? -19.688 29.156 3.881 1 88.75 106 GLY B O 1
ATOM 3959 N N . LEU B 1 107 ? -19.938 27.016 4.453 1 91.38 107 LEU B N 1
ATOM 3960 C CA . LEU B 1 107 ? -18.812 26.562 3.641 1 91.38 107 LEU B CA 1
ATOM 3961 C C . LEU B 1 107 ? -19.125 26.719 2.156 1 91.38 107 LEU B C 1
ATOM 3963 O O . LEU B 1 107 ? -18.203 26.781 1.334 1 91.38 107 LEU B O 1
ATOM 3967 N N . ALA B 1 108 ? -20.375 26.781 1.812 1 92.5 108 ALA B N 1
ATOM 3968 C CA . ALA B 1 108 ? -20.766 26.828 0.405 1 92.5 108 ALA B CA 1
ATOM 3969 C C . ALA B 1 108 ? -20.766 28.266 -0.11 1 92.5 108 ALA B C 1
ATOM 3971 O O . ALA B 1 108 ? -20.797 28.5 -1.321 1 92.5 108 ALA B O 1
ATOM 3972 N N . LYS B 1 109 ? -20.75 29.203 0.797 1 91.06 109 LYS B N 1
ATOM 3973 C CA . LYS B 1 109 ? -20.734 30.609 0.384 1 91.06 109 LYS B CA 1
ATOM 3974 C C . LYS B 1 109 ? -19.391 31 -0.202 1 91.06 109 LYS B C 1
ATOM 3976 O O . LYS B 1 109 ? -18.344 30.75 0.411 1 91.06 109 LYS B O 1
ATOM 3981 N N . PRO B 1 110 ? -19.422 31.594 -1.298 1 88.19 110 PRO B N 1
ATOM 3982 C CA . PRO B 1 110 ? -18.156 31.922 -1.954 1 88.19 110 PRO B CA 1
ATOM 3983 C C . PRO B 1 110 ? -17.297 32.875 -1.118 1 88.19 110 PRO B C 1
ATOM 3985 O O . PRO B 1 110 ? -17.797 33.844 -0.569 1 88.19 110 PRO B O 1
ATOM 3988 N N . GLN B 1 111 ? -16.203 32.406 -0.936 1 85.12 111 GLN B N 1
ATOM 3989 C CA . GLN B 1 111 ? -15.164 33.219 -0.292 1 85.12 111 GLN B CA 1
ATOM 3990 C C . GLN B 1 111 ? -13.992 33.438 -1.234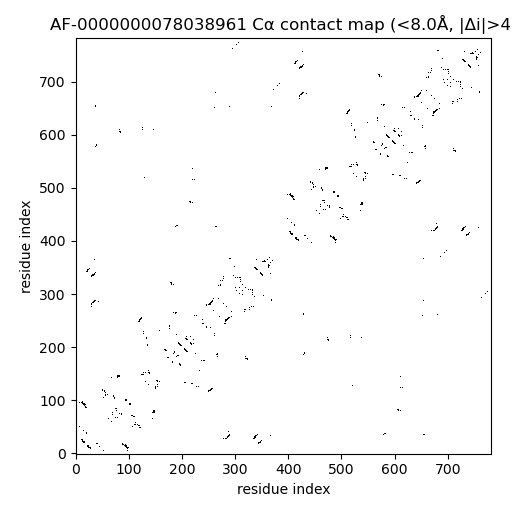 1 85.12 111 GLN B C 1
ATOM 3992 O O . GLN B 1 111 ? -13.07 32.625 -1.3 1 85.12 111 GLN B O 1
ATOM 3997 N N . LEU B 1 112 ? -14.008 34.562 -1.937 1 79.69 112 LEU B N 1
ATOM 3998 C CA . LEU B 1 112 ? -12.992 34.812 -2.951 1 79.69 112 LEU B CA 1
ATOM 3999 C C . LEU B 1 112 ? -12.078 35.969 -2.555 1 79.69 112 LEU B C 1
ATOM 4001 O O . LEU B 1 112 ? -12.508 37.125 -2.551 1 79.69 112 LEU B O 1
ATOM 4005 N N . SER B 1 113 ? -11.422 35.75 -1.539 1 75.88 113 SER B N 1
ATOM 4006 C CA . SER B 1 113 ? -10.461 36.781 -1.175 1 75.88 113 SER B CA 1
ATOM 4007 C C . SER B 1 113 ? -9.086 36.5 -1.764 1 75.88 113 SER B C 1
ATOM 4009 O O . SER B 1 113 ? -8.578 35.375 -1.65 1 75.88 113 SER B O 1
ATOM 4011 N N . SER B 1 114 ? -8.555 37.438 -2.395 1 68.94 114 SER B N 1
ATOM 4012 C CA . SER B 1 114 ? -7.25 37.312 -3.027 1 68.94 114 SER B CA 1
ATOM 4013 C C . SER B 1 114 ? -6.141 37.219 -1.985 1 68.94 114 SER B C 1
ATOM 4015 O O . SER B 1 114 ? -5.035 36.75 -2.285 1 68.94 114 SER B O 1
ATOM 4017 N N . ALA B 1 115 ? -6.418 37.5 -0.815 1 72.44 115 ALA B N 1
ATOM 4018 C CA . ALA B 1 115 ? -5.359 37.562 0.187 1 72.44 115 ALA B CA 1
ATOM 4019 C C . ALA B 1 115 ? -5.219 36.25 0.944 1 72.44 115 ALA B C 1
ATOM 4021 O O . ALA B 1 115 ? -4.297 36.094 1.747 1 72.44 115 ALA B O 1
ATOM 4022 N N . SER B 1 116 ? -5.867 35.281 0.458 1 82.94 116 SER B N 1
ATOM 4023 C CA . SER B 1 116 ? -5.816 34.062 1.22 1 82.94 116 SER B CA 1
ATOM 4024 C C . SER B 1 116 ? -4.68 33.156 0.741 1 82.94 116 SER B C 1
ATOM 4026 O O . SER B 1 116 ? -4.328 33.156 -0.44 1 82.94 116 SER B O 1
ATOM 4028 N N . SER B 1 117 ? -3.949 32.562 1.67 1 88.38 117 SER B N 1
ATOM 4029 C CA . SER B 1 117 ? -2.873 31.609 1.373 1 88.38 117 SER B CA 1
ATOM 4030 C C . SER B 1 117 ? -3.197 30.219 1.895 1 88.38 117 SER B C 1
ATOM 4032 O O . SER B 1 117 ? -3.893 30.062 2.902 1 88.38 117 SER B O 1
ATOM 4034 N N . GLU B 1 118 ? -2.756 29.297 1.17 1 92.62 118 GLU B N 1
ATOM 4035 C CA . GLU B 1 118 ? -2.943 27.906 1.589 1 92.62 118 GLU B CA 1
ATOM 4036 C C . GLU B 1 118 ? -2.193 27.625 2.887 1 92.62 118 GLU B C 1
ATOM 4038 O O . GLU B 1 118 ? -1.032 28 3.039 1 92.62 118 GLU B O 1
ATOM 4043 N N . ARG B 1 119 ? -2.861 26.984 3.766 1 94.81 119 ARG B N 1
ATOM 4044 C CA . ARG B 1 119 ? -2.268 26.734 5.074 1 94.81 119 ARG B CA 1
ATOM 4045 C C . ARG B 1 119 ? -1.98 25.25 5.27 1 94.81 119 ARG B C 1
ATOM 4047 O O . ARG B 1 119 ? -1.146 24.875 6.098 1 94.81 119 ARG B O 1
ATOM 4054 N N . ILE B 1 120 ? -2.674 24.422 4.547 1 96.5 120 ILE B N 1
ATOM 4055 C CA . ILE B 1 120 ? -2.52 22.969 4.715 1 96.5 120 ILE B CA 1
ATOM 4056 C C . ILE B 1 120 ? -2.062 22.344 3.398 1 96.5 120 ILE B C 1
ATOM 4058 O O . ILE B 1 120 ? -2.74 22.469 2.375 1 96.5 120 ILE B O 1
ATOM 4062 N N . PHE B 1 121 ? -0.912 21.734 3.393 1 97.19 121 PHE B N 1
ATOM 4063 C CA . PHE B 1 121 ? -0.495 20.891 2.277 1 97.19 121 PHE B CA 1
ATOM 4064 C C . PHE B 1 121 ? -0.94 19.438 2.494 1 97.19 121 PHE B C 1
ATOM 4066 O O . PHE B 1 121 ? -0.604 18.828 3.51 1 97.19 121 PHE B O 1
ATOM 4073 N N . TYR B 1 122 ? -1.676 18.938 1.556 1 98.38 122 TYR B N 1
ATOM 4074 C CA . TYR B 1 122 ? -2.346 17.641 1.716 1 98.38 122 TYR B CA 1
ATOM 4075 C C . TYR B 1 122 ? -1.765 16.609 0.766 1 98.38 122 TYR B C 1
ATOM 4077 O O . TYR B 1 122 ? -1.85 16.75 -0.456 1 98.38 122 TYR B O 1
ATOM 4085 N N . ILE B 1 123 ? -1.142 15.547 1.322 1 98.12 123 ILE B N 1
ATOM 4086 C CA . ILE B 1 123 ? -0.677 14.406 0.542 1 98.12 123 ILE B CA 1
ATOM 4087 C C . ILE B 1 123 ? -1.665 13.25 0.68 1 98.12 123 ILE B C 1
ATOM 4089 O O . ILE B 1 123 ? -1.692 12.562 1.706 1 98.12 123 ILE B O 1
ATOM 4093 N N . PRO B 1 124 ? -2.412 12.992 -0.344 1 97.06 124 PRO B N 1
ATOM 4094 C CA . PRO B 1 124 ? -3.477 11.984 -0.253 1 97.06 124 PRO B CA 1
ATOM 4095 C C . PRO B 1 124 ? -2.951 10.555 -0.365 1 97.06 124 PRO B C 1
ATOM 4097 O O . PRO B 1 124 ? -1.826 10.344 -0.826 1 97.06 124 PRO B O 1
ATOM 4100 N N . ALA B 1 125 ? -3.77 9.633 0.083 1 93.5 125 ALA B N 1
ATOM 4101 C CA . ALA B 1 125 ? -3.414 8.219 0.02 1 93.5 125 ALA B CA 1
ATOM 4102 C C . ALA B 1 125 ? -3.332 7.734 -1.426 1 93.5 125 ALA B C 1
ATOM 4104 O O . ALA B 1 125 ? -2.607 6.785 -1.73 1 93.5 125 ALA B O 1
ATOM 4105 N N . GLN B 1 126 ? -4.004 8.367 -2.311 1 89.38 126 GLN B N 1
ATOM 4106 C CA . GLN B 1 126 ? -4.055 7.973 -3.715 1 89.38 126 GLN B CA 1
ATOM 4107 C C . GLN B 1 126 ? -2.963 8.672 -4.523 1 89.38 126 GLN B C 1
ATOM 4109 O O . GLN B 1 126 ? -3.109 8.875 -5.73 1 89.38 126 GLN B O 1
ATOM 4114 N N . ARG B 1 127 ? -1.924 8.969 -3.891 1 92.19 127 ARG B N 1
ATOM 4115 C CA . ARG B 1 127 ? -0.882 9.805 -4.488 1 92.19 127 ARG B CA 1
ATOM 4116 C C . ARG B 1 127 ? -0.237 9.102 -5.676 1 92.19 127 ARG B C 1
ATOM 4118 O O . ARG B 1 127 ? 0.211 9.758 -6.621 1 92.19 127 ARG B O 1
ATOM 4125 N N . VAL B 1 128 ? -0.255 7.812 -5.719 1 88.06 128 VAL B N 1
ATOM 4126 C CA . VAL B 1 128 ? 0.396 7.074 -6.797 1 88.06 128 VAL B CA 1
ATOM 4127 C C . VAL B 1 128 ? -0.306 7.371 -8.117 1 88.06 128 VAL B C 1
ATOM 4129 O O . VAL B 1 128 ? 0.317 7.324 -9.188 1 88.06 128 VAL B O 1
ATOM 4132 N N . LEU B 1 129 ? -1.504 7.73 -8.07 1 86.69 129 LEU B N 1
ATOM 4133 C CA . LEU B 1 129 ? -2.309 7.98 -9.258 1 86.69 129 LEU B CA 1
ATOM 4134 C C . LEU B 1 129 ? -1.979 9.344 -9.859 1 86.69 129 LEU B C 1
ATOM 4136 O O . LEU B 1 129 ? -2.365 9.633 -10.992 1 86.69 129 LEU B O 1
ATOM 4140 N N . SER B 1 130 ? -1.221 10.156 -9.102 1 90.06 130 SER B N 1
ATOM 4141 C CA . SER B 1 130 ? -0.816 11.469 -9.594 1 90.06 130 SER B CA 1
ATOM 4142 C C . SER B 1 130 ? 0.373 11.359 -10.547 1 90.06 130 SER B C 1
ATOM 4144 O O . SER B 1 130 ? 0.745 12.336 -11.195 1 90.06 130 SER B O 1
ATOM 4146 N N . MET B 1 131 ? 1.021 10.211 -10.625 1 88.56 131 MET B N 1
ATOM 4147 C CA . MET B 1 131 ? 2.197 10.016 -11.461 1 88.56 131 MET B CA 1
ATOM 4148 C C . MET B 1 131 ? 2.006 8.82 -12.391 1 88.56 131 MET B C 1
ATOM 4150 O O . MET B 1 131 ? 2.922 8.016 -12.57 1 88.56 131 MET B O 1
ATOM 4154 N N . ARG B 1 132 ? 0.996 8.727 -13.016 1 78.88 132 ARG B N 1
ATOM 4155 C CA . ARG B 1 132 ? 0.757 7.625 -13.945 1 78.88 132 ARG B CA 1
ATOM 4156 C C . ARG B 1 132 ? 1.809 7.605 -15.047 1 78.88 132 ARG B C 1
ATOM 4158 O O . ARG B 1 132 ? 2.088 8.633 -15.664 1 78.88 132 ARG B O 1
ATOM 4165 N N . ASP B 1 133 ? 2.484 6.48 -15.203 1 80.75 133 ASP B N 1
ATOM 4166 C CA . ASP B 1 133 ? 3.484 6.258 -16.234 1 80.75 133 ASP B CA 1
ATOM 4167 C C . ASP B 1 133 ? 4.688 7.18 -16.047 1 80.75 133 ASP B C 1
ATOM 4169 O O . ASP B 1 133 ? 5.352 7.547 -17.031 1 80.75 133 ASP B O 1
ATOM 4173 N N . GLY B 1 134 ? 4.82 7.68 -14.852 1 87.12 134 GLY B N 1
ATOM 4174 C CA . GLY B 1 134 ? 5.965 8.523 -14.547 1 87.12 134 GLY B CA 1
ATOM 4175 C C . GLY B 1 134 ? 5.766 9.969 -14.953 1 87.12 134 GLY B C 1
ATOM 4176 O O . GLY B 1 134 ? 6.723 10.75 -14.992 1 87.12 134 GLY B O 1
ATOM 4177 N N . VAL B 1 135 ? 4.578 10.281 -15.281 1 88.75 135 VAL B N 1
ATOM 4178 C CA . VAL B 1 135 ? 4.258 11.648 -15.688 1 88.75 135 VAL B CA 1
ATOM 4179 C C . VAL B 1 135 ? 3.311 12.281 -14.672 1 88.75 135 VAL B C 1
ATOM 4181 O O . VAL B 1 135 ? 2.42 11.609 -14.148 1 88.75 135 VAL B O 1
ATOM 4184 N N . THR B 1 136 ? 3.598 13.547 -14.375 1 90 136 THR B N 1
ATOM 4185 C CA . THR B 1 136 ? 2.705 14.289 -13.484 1 90 136 THR B CA 1
ATOM 4186 C C . THR B 1 136 ? 1.545 14.898 -14.273 1 90 136 THR B C 1
ATOM 4188 O O . THR B 1 136 ? 1.674 15.172 -15.469 1 90 136 THR B O 1
ATOM 4191 N N . HIS B 1 137 ? 0.433 15.117 -13.602 1 91.06 137 HIS B N 1
ATOM 4192 C CA . HIS B 1 137 ? -0.79 15.586 -14.242 1 91.06 137 HIS B CA 1
ATOM 4193 C C . HIS B 1 137 ? -1.305 16.859 -13.594 1 91.06 137 HIS B C 1
ATOM 4195 O O . HIS B 1 137 ? -1.301 16.984 -12.367 1 91.06 137 HIS B O 1
ATOM 4201 N N . PRO B 1 138 ? -1.678 17.781 -14.453 1 92.06 138 PRO B N 1
ATOM 4202 C CA . PRO B 1 138 ? -2.275 18.984 -13.891 1 92.06 138 PRO B CA 1
ATOM 4203 C C . PRO B 1 138 ? -3.686 18.75 -13.352 1 92.06 138 PRO B C 1
ATOM 4205 O O . PRO B 1 138 ? -4.273 17.703 -13.586 1 92.06 138 PRO B O 1
ATOM 4208 N N . PHE B 1 139 ? -4.16 19.734 -12.672 1 92.38 139 PHE B N 1
ATOM 4209 C CA . PHE B 1 139 ? -5.48 19.734 -12.062 1 92.38 139 PHE B CA 1
ATOM 4210 C C . PHE B 1 139 ? -6.559 19.422 -13.094 1 92.38 139 PHE B C 1
ATOM 4212 O O . PHE B 1 139 ? -7.516 18.703 -12.812 1 92.38 139 PHE B O 1
ATOM 4219 N N . THR B 1 140 ? -6.375 19.797 -14.344 1 90.25 140 THR B N 1
ATOM 4220 C CA . THR B 1 140 ? -7.383 19.75 -15.391 1 90.25 140 THR B CA 1
ATOM 4221 C C . THR B 1 140 ? -7.445 18.359 -16.016 1 90.25 140 THR B C 1
ATOM 4223 O O . THR B 1 140 ? -8.391 18.047 -16.75 1 90.25 140 THR B O 1
ATOM 4226 N N . ASP B 1 141 ? -6.5 17.531 -15.695 1 88.81 141 ASP B N 1
ATOM 4227 C CA . ASP B 1 141 ? -6.484 16.172 -16.219 1 88.81 141 ASP B CA 1
ATOM 4228 C C . ASP B 1 141 ? -7.496 15.297 -15.492 1 88.81 141 ASP B C 1
ATOM 4230 O O . ASP B 1 141 ? -7.785 14.18 -15.93 1 88.81 141 ASP B O 1
ATOM 4234 N N . TYR B 1 142 ? -8.023 15.781 -14.367 1 90.31 142 TYR B N 1
ATOM 4235 C CA . TYR B 1 142 ? -8.992 15.047 -13.562 1 90.31 142 TYR B CA 1
ATOM 4236 C C . TYR B 1 142 ? -10.406 15.555 -13.805 1 90.31 142 TYR B C 1
ATOM 4238 O O . TYR B 1 142 ? -10.594 16.688 -14.273 1 90.31 142 TYR B O 1
ATOM 4246 N N . ARG B 1 143 ? -11.352 14.758 -13.445 1 87.38 143 ARG B N 1
ATOM 4247 C CA . ARG B 1 143 ? -12.758 15.141 -13.555 1 87.38 143 ARG B CA 1
ATOM 4248 C C . ARG B 1 143 ? -13.18 16.016 -12.383 1 87.38 143 ARG B C 1
ATOM 4250 O O . ARG B 1 143 ? -12.609 15.93 -11.297 1 87.38 143 ARG B O 1
ATOM 4257 N N . ALA B 1 144 ? -14.195 16.781 -12.617 1 86.81 144 ALA B N 1
ATOM 4258 C CA . ALA B 1 144 ? -14.703 17.656 -11.57 1 86.81 144 ALA B CA 1
ATOM 4259 C C . ALA B 1 144 ? -15.18 16.859 -10.359 1 86.81 144 ALA B C 1
ATOM 4261 O O . ALA B 1 144 ? -15.109 17.344 -9.227 1 86.81 144 ALA B O 1
ATOM 4262 N N . GLY B 1 145 ? -15.578 15.625 -10.641 1 88.44 145 GLY B N 1
ATOM 4263 C CA . GLY B 1 145 ? -16.094 14.797 -9.562 1 88.44 145 GLY B CA 1
ATOM 4264 C C . GLY B 1 145 ? -15.016 14.016 -8.836 1 88.44 145 GLY B C 1
ATOM 4265 O O . GLY B 1 145 ? -15.305 13.266 -7.898 1 88.44 145 GLY B O 1
ATOM 4266 N N . ASP B 1 146 ? -13.742 14.258 -9.211 1 92.88 146 ASP B N 1
ATOM 4267 C CA . ASP B 1 146 ? -12.625 13.633 -8.5 1 92.88 146 ASP B CA 1
ATOM 4268 C C . ASP B 1 146 ? -12.281 14.414 -7.234 1 92.88 146 ASP B C 1
ATOM 4270 O O . ASP B 1 146 ? -12.445 15.633 -7.184 1 92.88 146 ASP B O 1
ATOM 4274 N N . PRO B 1 147 ? -11.812 13.734 -6.234 1 95.38 147 PRO B N 1
ATOM 4275 C CA . PRO B 1 147 ? -11.508 14.422 -4.973 1 95.38 147 PRO B CA 1
ATOM 4276 C C . PRO B 1 147 ? -10.547 15.586 -5.156 1 95.38 147 PRO B C 1
ATOM 4278 O O . PRO B 1 147 ? -9.523 15.453 -5.836 1 95.38 147 PRO B O 1
ATOM 4281 N N . PHE B 1 148 ? -10.828 16.688 -4.559 1 97.06 148 PHE B N 1
ATOM 4282 C CA . PHE B 1 148 ? -10.062 17.922 -4.68 1 97.06 148 PHE B CA 1
ATOM 4283 C C . PHE B 1 148 ? -8.625 17.703 -4.23 1 97.06 148 PHE B C 1
ATOM 4285 O O . PHE B 1 148 ? -7.691 18.188 -4.879 1 97.06 148 PHE B O 1
ATOM 4292 N N . CYS B 1 149 ? -8.445 17.031 -3.104 1 96.88 149 CYS B N 1
ATOM 4293 C CA . CYS B 1 149 ? -7.121 16.891 -2.504 1 96.88 149 CYS B CA 1
ATOM 4294 C C . CYS B 1 149 ? -6.176 16.156 -3.439 1 96.88 149 CYS B C 1
ATOM 4296 O O . CYS B 1 149 ? -4.984 16.469 -3.494 1 96.88 149 CYS B O 1
ATOM 4298 N N . LEU B 1 150 ? -6.707 15.211 -4.164 1 95.62 150 LEU B N 1
ATOM 4299 C CA . LEU B 1 150 ? -5.883 14.516 -5.148 1 95.62 150 LEU B CA 1
ATOM 4300 C C . LEU B 1 150 ? -5.527 15.438 -6.309 1 95.62 150 LEU B C 1
ATOM 4302 O O . LEU B 1 150 ? -4.375 15.484 -6.738 1 95.62 150 LEU B O 1
ATOM 4306 N N . ARG B 1 151 ? -6.484 16.141 -6.793 1 95.94 151 ARG B N 1
ATOM 4307 C CA . ARG B 1 151 ? -6.266 17.047 -7.918 1 95.94 151 ARG B CA 1
ATOM 4308 C C . ARG B 1 151 ? -5.246 18.125 -7.562 1 95.94 151 ARG B C 1
ATOM 4310 O O . ARG B 1 151 ? -4.344 18.406 -8.352 1 95.94 151 ARG B O 1
ATOM 4317 N N . GLU B 1 152 ? -5.488 18.656 -6.453 1 96.38 152 GLU B N 1
ATOM 4318 C CA . GLU B 1 152 ? -4.59 19.703 -6.004 1 96.38 152 GLU B CA 1
ATOM 4319 C C . GLU B 1 152 ? -3.166 19.188 -5.828 1 96.38 152 GLU B C 1
ATOM 4321 O O . GLU B 1 152 ? -2.203 19.828 -6.246 1 96.38 152 GLU B O 1
ATOM 4326 N N . PHE B 1 153 ? -3.043 18.062 -5.211 1 96.69 153 PHE B N 1
ATOM 4327 C CA . PHE B 1 153 ? -1.731 17.453 -5.02 1 96.69 153 PHE B CA 1
ATOM 4328 C C . PHE B 1 153 ? -1.05 17.203 -6.359 1 96.69 153 PHE B C 1
ATOM 4330 O O . PHE B 1 153 ? 0.131 17.516 -6.527 1 96.69 153 PHE B O 1
ATOM 4337 N N . SER B 1 154 ? -1.783 16.625 -7.23 1 95.5 154 SER B N 1
ATOM 4338 C CA . SER B 1 154 ? -1.257 16.359 -8.562 1 95.5 154 SER B CA 1
ATOM 4339 C C . SER B 1 154 ? -0.767 17.641 -9.234 1 95.5 154 SER B C 1
ATOM 4341 O O . SER B 1 154 ? 0.3 17.656 -9.852 1 95.5 154 SER B O 1
ATOM 4343 N N . GLU B 1 155 ? -1.541 18.656 -9.094 1 95.12 155 GLU B N 1
ATOM 4344 C CA . GLU B 1 155 ? -1.165 19.938 -9.648 1 95.12 155 GLU B CA 1
ATOM 4345 C C . GLU B 1 155 ? 0.142 20.453 -9.047 1 95.12 155 GLU B C 1
ATOM 4347 O O . GLU B 1 155 ? 1.021 20.922 -9.766 1 95.12 155 GLU B O 1
ATOM 4352 N N . LYS B 1 156 ? 0.234 20.391 -7.809 1 94.12 156 LYS B N 1
ATOM 4353 C CA . LYS B 1 156 ? 1.431 20.875 -7.121 1 94.12 156 LYS B CA 1
ATOM 4354 C C . LYS B 1 156 ? 2.66 20.078 -7.539 1 94.12 156 LYS B C 1
ATOM 4356 O O . LYS B 1 156 ? 3.742 20.641 -7.723 1 94.12 156 LYS B O 1
ATOM 4361 N N . LEU B 1 157 ? 2.488 18.766 -7.672 1 94.06 157 LEU B N 1
ATOM 4362 C CA . LEU B 1 157 ? 3.592 17.953 -8.172 1 94.06 157 LEU B CA 1
ATOM 4363 C C . LEU B 1 157 ? 3.986 18.375 -9.578 1 94.06 157 LEU B C 1
ATOM 4365 O O . LEU B 1 157 ? 5.172 18.453 -9.898 1 94.06 157 LEU B O 1
ATOM 4369 N N . HIS B 1 158 ? 2.977 18.562 -10.344 1 93 158 HIS B N 1
ATOM 4370 C CA . HIS B 1 158 ? 3.203 18.969 -11.734 1 93 158 HIS B CA 1
ATOM 4371 C C . HIS B 1 158 ? 3.99 20.266 -11.812 1 93 158 HIS B C 1
ATOM 4373 O O . HIS B 1 158 ? 4.961 20.359 -12.57 1 93 158 HIS B O 1
ATOM 4379 N N . VAL B 1 159 ? 3.613 21.188 -11.039 1 91.12 159 VAL B N 1
ATOM 4380 C CA . VAL B 1 159 ? 4.273 22.5 -11 1 91.12 159 VAL B CA 1
ATOM 4381 C C . VAL B 1 159 ? 5.707 22.328 -10.5 1 91.12 159 VAL B C 1
ATOM 4383 O O . VAL B 1 159 ? 6.633 22.938 -11.039 1 91.12 159 VAL B O 1
ATOM 4386 N N . LEU B 1 160 ? 5.867 21.562 -9.477 1 89.62 160 LEU B N 1
ATOM 4387 C CA . LEU B 1 160 ? 7.188 21.312 -8.906 1 89.62 160 LEU B CA 1
ATOM 4388 C C . LEU B 1 160 ? 8.125 20.703 -9.945 1 89.62 160 LEU B C 1
ATOM 4390 O O . LEU B 1 160 ? 9.258 21.156 -10.102 1 89.62 160 LEU B O 1
ATOM 4394 N N . VAL B 1 161 ? 7.668 19.688 -10.602 1 88.12 161 VAL B N 1
ATOM 4395 C CA . VAL B 1 161 ? 8.477 18.938 -11.562 1 88.12 161 VAL B CA 1
ATOM 4396 C C . VAL B 1 161 ? 8.805 19.828 -12.766 1 88.12 161 VAL B C 1
ATOM 4398 O O . VAL B 1 161 ? 9.93 19.781 -13.281 1 88.12 161 VAL B O 1
ATOM 4401 N N . GLN B 1 162 ? 7.883 20.641 -13.141 1 84.19 162 GLN B N 1
ATOM 4402 C CA . GLN B 1 162 ? 8.086 21.5 -14.312 1 84.19 162 GLN B CA 1
ATOM 4403 C C . GLN B 1 162 ? 8.914 22.719 -13.953 1 84.19 162 GLN B C 1
ATOM 4405 O O . GLN B 1 162 ? 9.656 23.25 -14.789 1 84.19 162 GLN B O 1
ATOM 4410 N N . GLY B 1 163 ? 8.773 23.203 -12.773 1 80.25 163 GLY B N 1
ATOM 4411 C CA . GLY B 1 163 ? 9.367 24.484 -12.398 1 80.25 163 GLY B CA 1
ATOM 4412 C C . GLY B 1 163 ? 10.719 24.344 -11.719 1 80.25 163 GLY B C 1
ATOM 4413 O O . GLY B 1 163 ? 11.688 24.984 -12.109 1 80.25 163 GLY B O 1
ATOM 4414 N N . GLU B 1 164 ? 10.695 23.547 -10.711 1 76.75 164 GLU B N 1
ATOM 4415 C CA . GLU B 1 164 ? 11.867 23.531 -9.836 1 76.75 164 GLU B CA 1
ATOM 4416 C C . GLU B 1 164 ? 12.883 22.484 -10.281 1 76.75 164 GLU B C 1
ATOM 4418 O O . GLU B 1 164 ? 14.07 22.609 -9.984 1 76.75 164 GLU B O 1
ATOM 4423 N N . PHE B 1 165 ? 12.461 21.531 -10.875 1 72.44 165 PHE B N 1
ATOM 4424 C CA . PHE B 1 165 ? 13.391 20.469 -11.227 1 72.44 165 PHE B CA 1
ATOM 4425 C C . PHE B 1 165 ? 13.641 20.438 -12.727 1 72.44 165 PHE B C 1
ATOM 4427 O O . PHE B 1 165 ? 13.359 19.422 -13.383 1 72.44 165 PHE B O 1
ATOM 4434 N N . VAL B 1 166 ? 14.086 21.656 -13.219 1 59.69 166 VAL B N 1
ATOM 4435 C CA . VAL B 1 166 ? 14.422 21.812 -14.633 1 59.69 166 VAL B CA 1
ATOM 4436 C C . VAL B 1 166 ? 15.617 20.922 -14.977 1 59.69 166 VAL B C 1
ATOM 4438 O O . VAL B 1 166 ? 15.648 20.297 -16.047 1 59.69 166 VAL B O 1
ATOM 4441 N N . THR B 1 167 ? 16.797 21.031 -14.008 1 58.81 167 THR B N 1
ATOM 4442 C CA . THR B 1 167 ? 18.078 20.453 -14.383 1 58.81 167 THR B CA 1
ATOM 4443 C C . THR B 1 167 ? 18.156 18.984 -13.945 1 58.81 167 THR B C 1
ATOM 4445 O O . THR B 1 167 ? 19.219 18.359 -14.023 1 58.81 167 THR B O 1
ATOM 4448 N N . GLY B 1 168 ? 17 17.984 -13.906 1 73.19 168 GLY B N 1
ATOM 4449 C CA . GLY B 1 168 ? 17.109 16.609 -14.328 1 73.19 168 GLY B CA 1
ATOM 4450 C C . GLY B 1 168 ? 17.047 15.617 -13.18 1 73.19 168 GLY B C 1
ATOM 4451 O O . GLY B 1 168 ? 16.375 14.594 -13.266 1 73.19 168 GLY B O 1
ATOM 4452 N N . LYS B 1 169 ? 17.844 15.922 -11.961 1 85.19 169 LYS B N 1
ATOM 4453 C CA . LYS B 1 169 ? 17.859 14.891 -10.922 1 85.19 169 LYS B CA 1
ATOM 4454 C C . LYS B 1 169 ? 16.938 15.25 -9.766 1 85.19 169 LYS B C 1
ATOM 4456 O O . LYS B 1 169 ? 17.0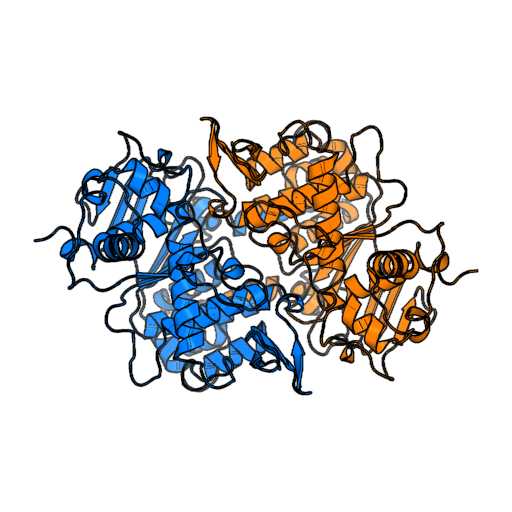16 16.359 -9.227 1 85.19 169 LYS B O 1
ATOM 4461 N N . PHE B 1 170 ? 16.031 14.414 -9.422 1 88 170 PHE B N 1
ATOM 4462 C CA . PHE B 1 170 ? 15.094 14.602 -8.328 1 88 170 PHE B CA 1
ATOM 4463 C C . PHE B 1 170 ? 15.664 14.047 -7.027 1 88 170 PHE B C 1
ATOM 4465 O O . PHE B 1 170 ? 15.422 14.602 -5.953 1 88 170 PHE B O 1
ATOM 4472 N N . PHE B 1 171 ? 16.375 12.969 -7.148 1 90.62 171 PHE B N 1
ATOM 4473 C CA . PHE B 1 171 ? 16.984 12.336 -5.984 1 90.62 171 PHE B CA 1
ATOM 4474 C C . PHE B 1 171 ? 18.297 11.68 -6.348 1 90.62 171 PHE B C 1
ATOM 4476 O O . PHE B 1 171 ? 18.422 11.039 -7.395 1 90.62 171 PHE B O 1
ATOM 4483 N N . PRO B 1 172 ? 19.297 11.844 -5.527 1 90.5 172 PRO B N 1
ATOM 4484 C CA . PRO B 1 172 ? 19.344 12.656 -4.309 1 90.5 172 PRO B CA 1
ATOM 4485 C C . PRO B 1 172 ? 19.484 14.156 -4.602 1 90.5 172 PRO B C 1
ATOM 4487 O O . PRO B 1 172 ? 20.078 14.539 -5.605 1 90.5 172 PRO B O 1
ATOM 4490 N N . GLN B 1 173 ? 18.859 14.914 -3.75 1 86.25 173 GLN B N 1
ATOM 4491 C CA . GLN B 1 173 ? 18.984 16.359 -3.812 1 86.25 173 GLN B CA 1
ATOM 4492 C C . GLN B 1 173 ? 19.516 16.938 -2.504 1 86.25 173 GLN B C 1
ATOM 4494 O O . GLN B 1 173 ? 18.859 16.875 -1.471 1 86.25 173 GLN B O 1
ATOM 4499 N N . THR B 1 174 ? 20.641 17.562 -2.535 1 79.94 174 THR B N 1
ATOM 4500 C CA . THR B 1 174 ? 21.328 18.047 -1.345 1 79.94 174 THR B CA 1
ATOM 4501 C C . THR B 1 174 ? 20.625 19.281 -0.772 1 79.94 174 THR B C 1
ATOM 4503 O O . THR B 1 174 ? 20.703 19.547 0.429 1 79.94 174 THR B O 1
ATOM 4506 N N . ASN B 1 175 ? 19.938 19.953 -1.512 1 82.44 175 ASN B N 1
ATOM 4507 C CA . ASN B 1 175 ? 19.359 21.219 -1.043 1 82.44 175 ASN B CA 1
ATOM 4508 C C . ASN B 1 175 ? 17.938 21.016 -0.521 1 82.44 175 ASN B C 1
ATOM 4510 O O . ASN B 1 175 ? 17.297 21.969 -0.066 1 82.44 175 ASN B O 1
ATOM 4514 N N . ARG B 1 176 ? 17.484 19.797 -0.525 1 84.94 176 ARG B N 1
ATOM 4515 C CA . ARG B 1 176 ? 16.109 19.547 -0.094 1 84.94 176 ARG B CA 1
ATOM 4516 C C . ARG B 1 176 ? 16.078 18.688 1.16 1 84.94 176 ARG B C 1
ATOM 4518 O O . ARG B 1 176 ? 15.383 19.016 2.127 1 84.94 176 ARG B O 1
ATOM 4525 N N . LEU B 1 177 ? 16.781 17.672 1.18 1 89.75 177 LEU B N 1
ATOM 4526 C CA . LEU B 1 177 ? 16.875 16.781 2.324 1 89.75 177 LEU B CA 1
ATOM 4527 C C . LEU B 1 177 ? 18.25 16.828 2.961 1 89.75 177 LEU B C 1
ATOM 4529 O O . LEU B 1 177 ? 19.266 16.844 2.256 1 89.75 177 LEU B O 1
ATOM 4533 N N . LYS B 1 178 ? 18.281 16.922 4.242 1 92.06 178 LYS B N 1
ATOM 4534 C CA . LYS B 1 178 ? 19.531 16.812 4.98 1 92.06 178 LYS B CA 1
ATOM 4535 C C . LYS B 1 178 ? 20.25 15.508 4.664 1 92.06 178 LYS B C 1
ATOM 4537 O O . LYS B 1 178 ? 19.625 14.539 4.234 1 92.06 178 LYS B O 1
ATOM 4542 N N . LYS B 1 179 ? 21.453 15.5 4.91 1 93.5 179 LYS B N 1
ATOM 4543 C CA . LYS B 1 179 ? 22.281 14.336 4.586 1 93.5 179 LYS B CA 1
ATOM 4544 C C . LYS B 1 179 ? 21.797 13.094 5.316 1 93.5 179 LYS B C 1
ATOM 4546 O O . LYS B 1 179 ? 21.734 12.008 4.738 1 93.5 179 LYS B O 1
ATOM 4551 N N . CYS B 1 180 ? 21.453 13.211 6.57 1 94.75 180 CYS B N 1
ATOM 4552 C CA . CYS B 1 180 ? 21 12.07 7.355 1 94.75 180 CYS B CA 1
ATOM 4553 C C . CYS B 1 180 ? 19.75 11.453 6.75 1 94.75 180 CYS B C 1
ATOM 4555 O O . CYS B 1 180 ? 19.594 10.227 6.746 1 94.75 180 CYS B O 1
ATOM 4557 N N . LEU B 1 181 ? 18.875 12.305 6.238 1 95.56 181 LEU B N 1
ATOM 4558 C CA . LEU B 1 181 ? 17.641 11.828 5.652 1 95.56 181 LEU B CA 1
ATOM 4559 C C . LEU B 1 181 ? 17.875 11.25 4.262 1 95.56 181 LEU B C 1
ATOM 4561 O O . LEU B 1 181 ? 17.281 10.234 3.895 1 95.56 181 LEU B O 1
ATOM 4565 N N . ARG B 1 182 ? 18.75 11.883 3.504 1 94.5 182 ARG B N 1
ATOM 4566 C CA . ARG B 1 182 ? 19.094 11.367 2.184 1 94.5 182 ARG B CA 1
ATOM 4567 C C . ARG B 1 182 ? 19.688 9.961 2.281 1 94.5 182 ARG B C 1
ATOM 4569 O O . ARG B 1 182 ? 19.344 9.086 1.485 1 94.5 182 ARG B O 1
ATOM 4576 N N . ASN B 1 183 ? 20.5 9.797 3.273 1 93.88 183 ASN B N 1
ATOM 4577 C CA . ASN B 1 183 ? 21.125 8.492 3.479 1 93.88 183 ASN B CA 1
ATOM 4578 C C . ASN B 1 183 ? 20.078 7.426 3.805 1 93.88 183 ASN B C 1
ATOM 4580 O O . ASN B 1 183 ? 20.172 6.297 3.318 1 93.88 183 ASN B O 1
ATOM 4584 N N . LEU B 1 184 ? 19.156 7.77 4.621 1 93.31 184 LEU B N 1
ATOM 4585 C CA . LEU B 1 184 ? 18.109 6.832 4.996 1 93.31 184 LEU B CA 1
ATOM 4586 C C . LEU B 1 184 ? 17.266 6.441 3.785 1 93.31 184 LEU B C 1
ATOM 4588 O O . LEU B 1 184 ? 17 5.258 3.562 1 93.31 184 LEU B O 1
ATOM 4592 N N . VAL B 1 185 ? 16.875 7.457 3.008 1 93.94 185 VAL B N 1
ATOM 4593 C CA . VAL B 1 185 ? 16.031 7.223 1.847 1 93.94 185 VAL B CA 1
ATOM 4594 C C . VAL B 1 185 ? 16.781 6.402 0.806 1 93.94 185 VAL B C 1
ATOM 4596 O O . VAL B 1 185 ? 16.234 5.473 0.213 1 93.94 185 VAL B O 1
ATOM 4599 N N . GLU B 1 186 ? 18 6.742 0.609 1 92.12 186 GLU B N 1
ATOM 4600 C CA . GLU B 1 186 ? 18.828 5.996 -0.324 1 92.12 186 GLU B CA 1
ATOM 4601 C C . GLU B 1 186 ? 18.984 4.539 0.109 1 92.12 186 GLU B C 1
ATOM 4603 O O . GLU B 1 186 ? 18.844 3.627 -0.708 1 92.12 186 GLU B O 1
ATOM 4608 N N . GLY B 1 187 ? 19.203 4.312 1.319 1 88.56 187 GLY B N 1
ATOM 4609 C CA . GLY B 1 187 ? 19.453 2.975 1.829 1 88.56 187 GLY B CA 1
ATOM 4610 C C . GLY B 1 187 ? 18.203 2.109 1.879 1 88.56 187 GLY B C 1
ATOM 4611 O O . GLY B 1 187 ? 18.281 0.899 1.655 1 88.56 187 GLY B O 1
ATOM 4612 N N . GLN B 1 188 ? 17.062 2.729 2.123 1 88.69 188 GLN B N 1
ATOM 4613 C CA . GLN B 1 188 ? 15.898 1.921 2.449 1 88.69 188 GLN B CA 1
ATOM 4614 C C . GLN B 1 188 ? 14.914 1.882 1.281 1 88.69 188 GLN B C 1
ATOM 4616 O O . GLN B 1 188 ? 14.039 1.018 1.231 1 88.69 188 GLN B O 1
ATOM 4621 N N . ILE B 1 189 ? 15.016 2.855 0.375 1 90.81 189 ILE B N 1
ATOM 4622 C CA . ILE B 1 189 ? 13.953 2.963 -0.618 1 90.81 189 ILE B CA 1
ATOM 4623 C C . ILE B 1 189 ? 14.547 2.85 -2.021 1 90.81 189 ILE B C 1
ATOM 4625 O O . ILE B 1 189 ? 14.148 1.984 -2.803 1 90.81 189 ILE B O 1
ATOM 4629 N N . TYR B 1 190 ? 15.555 3.627 -2.312 1 91.44 190 TYR B N 1
ATOM 4630 C CA . TYR B 1 190 ? 16 3.721 -3.697 1 91.44 190 TYR B CA 1
ATOM 4631 C C . TYR B 1 190 ? 17.25 2.879 -3.924 1 91.44 190 TYR B C 1
ATOM 4633 O O . TYR B 1 190 ? 17.609 2.578 -5.066 1 91.44 190 TYR B O 1
ATOM 4641 N N . GLY B 1 191 ? 17.906 2.537 -2.789 1 83.62 191 GLY B N 1
ATOM 4642 C CA . GLY B 1 191 ? 19.188 1.896 -2.984 1 83.62 191 GLY B CA 1
ATOM 4643 C C . GLY B 1 191 ? 20.172 2.758 -3.752 1 83.62 191 GLY B C 1
ATOM 4644 O O . GLY B 1 191 ? 20.375 3.93 -3.422 1 83.62 191 GLY B O 1
ATOM 4645 N N . ASN B 1 192 ? 20.75 2.131 -4.809 1 82.12 192 ASN B N 1
ATOM 4646 C CA . ASN B 1 192 ? 21.75 2.855 -5.586 1 82.12 192 ASN B CA 1
ATOM 4647 C C . ASN B 1 192 ? 21.141 3.529 -6.809 1 82.12 192 ASN B C 1
ATOM 4649 O O . ASN B 1 192 ? 21.844 3.891 -7.746 1 82.12 192 ASN B O 1
ATOM 4653 N N . LEU B 1 193 ? 19.875 3.736 -6.727 1 89.25 193 LEU B N 1
ATOM 4654 C CA . LEU B 1 193 ? 19.172 4.336 -7.859 1 89.25 193 LEU B CA 1
ATOM 4655 C C . LEU B 1 193 ? 18.984 5.832 -7.652 1 89.25 193 LEU B C 1
ATOM 4657 O O . LEU B 1 193 ? 18.891 6.301 -6.516 1 89.25 193 LEU B O 1
ATOM 4661 N N . SER B 1 194 ? 19.031 6.484 -8.75 1 92.38 194 SER B N 1
ATOM 4662 C CA . SER B 1 194 ? 18.703 7.906 -8.75 1 92.38 194 SER B CA 1
ATOM 4663 C C . SER B 1 194 ? 17.391 8.172 -9.477 1 92.38 194 SER B C 1
ATOM 4665 O O . SER B 1 194 ? 17 7.43 -10.383 1 92.38 194 SER B O 1
ATOM 4667 N N . LEU B 1 195 ? 16.703 9.148 -8.984 1 92.75 195 LEU B N 1
ATOM 4668 C CA . LEU B 1 195 ? 15.484 9.602 -9.641 1 92.75 195 LEU B CA 1
ATOM 4669 C C . LEU B 1 195 ? 15.781 10.781 -10.562 1 92.75 195 LEU B C 1
ATOM 4671 O O . LEU B 1 195 ? 16.266 11.828 -10.109 1 92.75 195 LEU B O 1
ATOM 4675 N N . ILE B 1 196 ? 15.453 10.602 -11.875 1 91.56 196 ILE B N 1
ATOM 4676 C CA . ILE B 1 196 ? 15.812 11.648 -12.828 1 91.56 196 ILE B CA 1
ATOM 4677 C C . ILE B 1 196 ? 14.656 11.898 -13.789 1 91.56 196 ILE B C 1
ATOM 4679 O O . ILE B 1 196 ? 13.734 11.086 -13.883 1 91.56 196 ILE B O 1
ATOM 4683 N N . LYS B 1 197 ? 14.742 13.023 -14.383 1 88.81 197 LYS B N 1
ATOM 4684 C CA . LYS B 1 197 ? 13.844 13.344 -15.492 1 88.81 197 LYS B CA 1
ATOM 4685 C C . LYS B 1 197 ? 14.422 12.875 -16.828 1 88.81 197 LYS B C 1
ATOM 4687 O O . LYS B 1 197 ? 15.516 13.281 -17.219 1 88.81 197 LYS B O 1
ATOM 4692 N N . ASP B 1 198 ? 13.727 11.891 -17.391 1 83.62 198 ASP B N 1
ATOM 4693 C CA . ASP B 1 198 ? 14.164 11.391 -18.688 1 83.62 198 ASP B CA 1
ATOM 4694 C C . ASP B 1 198 ? 13.609 12.242 -19.828 1 83.62 198 ASP B C 1
ATOM 4696 O O . ASP B 1 198 ? 12.398 12.266 -20.062 1 83.62 198 ASP B O 1
ATOM 4700 N N . SER B 1 199 ? 14.508 12.953 -20.531 1 74.5 199 SER B N 1
ATOM 4701 C CA . SER B 1 199 ? 14.117 13.852 -21.609 1 74.5 199 SER B CA 1
ATOM 4702 C C . SER B 1 199 ? 14.398 13.242 -22.969 1 74.5 199 SER B C 1
ATOM 4704 O O . SER B 1 199 ? 14.422 13.945 -23.984 1 74.5 199 SER B O 1
ATOM 4706 N N . SER B 1 200 ? 14.781 12 -22.984 1 66.12 200 SER B N 1
ATOM 4707 C CA . SER B 1 200 ? 15.18 11.383 -24.25 1 66.12 200 SER B CA 1
ATOM 4708 C C . SER B 1 200 ? 14.008 11.273 -25.219 1 66.12 200 SER B C 1
ATOM 4710 O O . SER B 1 200 ? 14.18 11.375 -26.438 1 66.12 200 SER B O 1
ATOM 4712 N N . GLY B 1 201 ? 12.922 11.062 -24.688 1 62.28 201 GLY B N 1
ATOM 4713 C CA . GLY B 1 201 ? 11.773 10.969 -25.578 1 62.28 201 GLY B CA 1
ATOM 4714 C C . GLY B 1 201 ? 10.961 12.258 -25.641 1 62.28 201 GLY B C 1
ATOM 4715 O O . GLY B 1 201 ? 11.391 13.289 -25.141 1 62.28 201 GLY B O 1
ATOM 4716 N N . TYR B 1 202 ? 10.039 12.266 -26.484 1 65.88 202 TYR B N 1
ATOM 4717 C CA . TYR B 1 202 ? 9.188 13.43 -26.703 1 65.88 202 TYR B CA 1
ATOM 4718 C C . TYR B 1 202 ? 8.352 13.727 -25.469 1 65.88 202 TYR B C 1
ATOM 4720 O O . TYR B 1 202 ? 7.805 14.82 -25.328 1 65.88 202 TYR B O 1
ATOM 4728 N N . GLN B 1 203 ? 8.406 12.695 -24.688 1 70.75 203 GLN B N 1
ATOM 4729 C CA . GLN B 1 203 ? 7.691 12.922 -23.438 1 70.75 203 GLN B CA 1
ATOM 4730 C C . GLN B 1 203 ? 8.633 12.828 -22.234 1 70.75 203 GLN B C 1
ATOM 4732 O O . GLN B 1 203 ? 9.312 11.82 -22.062 1 70.75 203 GLN B O 1
ATOM 4737 N N . LYS B 1 204 ? 8.672 13.875 -21.516 1 78.81 204 LYS B N 1
ATOM 4738 C CA . LYS B 1 204 ? 9.5 13.891 -20.328 1 78.81 204 LYS B CA 1
ATOM 4739 C C . LYS B 1 204 ? 8.867 13.062 -19.203 1 78.81 204 LYS B C 1
ATOM 4741 O O . LYS B 1 204 ? 7.68 13.219 -18.906 1 78.81 204 LYS B O 1
ATOM 4746 N N . ARG B 1 205 ? 9.594 12.062 -18.766 1 87.94 205 ARG B N 1
ATOM 4747 C CA . ARG B 1 205 ? 9.078 11.188 -17.719 1 87.94 205 ARG B CA 1
ATOM 4748 C C . ARG B 1 205 ? 10.094 11.047 -16.578 1 87.94 205 ARG B C 1
ATOM 4750 O O . ARG B 1 205 ? 11.297 11.25 -16.781 1 87.94 205 ARG B O 1
ATOM 4757 N N . ILE B 1 206 ? 9.578 10.836 -15.438 1 91.31 206 ILE B N 1
ATOM 4758 C CA . ILE B 1 206 ? 10.414 10.516 -14.289 1 91.31 206 ILE B CA 1
ATOM 4759 C C . ILE B 1 206 ? 10.805 9.039 -14.32 1 91.31 206 ILE B C 1
ATOM 4761 O O . ILE B 1 206 ? 9.938 8.172 -14.453 1 91.31 206 ILE B O 1
ATOM 4765 N N . VAL B 1 207 ? 12.078 8.781 -14.289 1 92.31 207 VAL B N 1
ATOM 4766 C CA . VAL B 1 207 ? 12.57 7.406 -14.344 1 92.31 207 VAL B CA 1
ATOM 4767 C C . VAL B 1 207 ? 13.617 7.191 -13.258 1 92.31 207 VAL B C 1
ATOM 4769 O O . VAL B 1 207 ? 14.148 8.156 -12.695 1 92.31 207 VAL B O 1
ATOM 4772 N N . LEU B 1 208 ? 13.805 5.973 -12.891 1 93 208 LEU B N 1
ATOM 4773 C CA . LEU B 1 208 ? 14.945 5.602 -12.055 1 93 208 LEU B CA 1
ATOM 4774 C C . LEU B 1 208 ? 16.156 5.27 -12.906 1 93 208 LEU B C 1
ATOM 4776 O O . LEU B 1 208 ? 16.031 4.633 -13.953 1 93 208 LEU B O 1
ATOM 4780 N N . GLU B 1 209 ? 17.266 5.738 -12.453 1 93.12 209 GLU B N 1
ATOM 4781 C CA . GLU B 1 209 ? 18.5 5.461 -13.164 1 93.12 209 GLU B CA 1
ATOM 4782 C C . GLU B 1 209 ? 19.469 4.672 -12.297 1 93.12 209 GLU B C 1
ATOM 4784 O O . GLU B 1 209 ? 19.703 5.031 -11.141 1 93.12 209 GLU B O 1
ATOM 4789 N N . THR B 1 210 ? 19.984 3.586 -12.898 1 89.44 210 THR B N 1
ATOM 4790 C CA . THR B 1 210 ? 20.953 2.76 -12.188 1 89.44 210 THR B CA 1
ATOM 4791 C C . THR B 1 210 ? 22.359 3.369 -12.281 1 89.44 210 THR B C 1
ATOM 4793 O O . THR B 1 210 ? 22.562 4.355 -12.992 1 89.44 210 THR B O 1
ATOM 4796 N N . ARG B 1 211 ? 23.281 2.758 -11.547 1 84.62 211 ARG B N 1
ATOM 4797 C CA . ARG B 1 211 ? 24.672 3.195 -11.602 1 84.62 211 ARG B CA 1
ATOM 4798 C C . ARG B 1 211 ? 25.25 3.016 -13 1 84.62 211 ARG B C 1
ATOM 4800 O O . ARG B 1 211 ? 26.125 3.775 -13.422 1 84.62 211 ARG B O 1
ATOM 4807 N N . GLU B 1 212 ? 24.703 2.018 -13.672 1 84.5 212 GLU B N 1
ATOM 4808 C CA . GLU B 1 212 ? 25.172 1.722 -15.023 1 84.5 212 GLU B CA 1
ATOM 4809 C C . GLU B 1 212 ? 24.422 2.555 -16.062 1 84.5 212 GLU B C 1
ATOM 4811 O O . GLU B 1 212 ? 24.531 2.303 -17.266 1 84.5 212 GLU B O 1
ATOM 4816 N N . LYS B 1 213 ? 23.562 3.443 -15.641 1 85.12 213 LYS B N 1
ATOM 4817 C CA . LYS B 1 213 ? 22.891 4.441 -16.453 1 85.12 213 LYS B CA 1
ATOM 4818 C C . LYS B 1 213 ? 21.703 3.826 -17.203 1 85.12 213 LYS B C 1
ATOM 4820 O O . LYS B 1 213 ? 21.25 4.375 -18.203 1 85.12 213 LYS B O 1
ATOM 4825 N N . ALA B 1 214 ? 21.359 2.664 -16.734 1 88.44 214 ALA B N 1
ATOM 4826 C CA . ALA B 1 214 ? 20.109 2.131 -17.25 1 88.44 214 ALA B CA 1
ATOM 4827 C C . ALA B 1 214 ? 18.922 2.912 -16.719 1 88.44 214 ALA B C 1
ATOM 4829 O O . ALA B 1 214 ? 18.891 3.279 -15.539 1 88.44 214 ALA B O 1
ATOM 4830 N N . ARG B 1 215 ? 17.969 3.137 -17.594 1 90.38 215 ARG B N 1
ATOM 4831 C CA . ARG B 1 215 ? 16.766 3.877 -17.188 1 90.38 215 ARG B CA 1
ATOM 4832 C C . ARG B 1 215 ? 15.586 2.938 -17.016 1 90.38 215 ARG B C 1
ATOM 4834 O O . ARG B 1 215 ? 15.234 2.184 -17.922 1 90.38 215 ARG B O 1
ATOM 4841 N N . LEU B 1 216 ? 15.055 2.99 -15.852 1 92.06 216 LEU B N 1
ATOM 4842 C CA . LEU B 1 216 ? 13.914 2.152 -15.5 1 92.06 216 LEU B CA 1
ATOM 4843 C C . LEU B 1 216 ? 12.633 2.977 -15.453 1 92.06 216 LEU B C 1
ATOM 4845 O O . LEU B 1 216 ? 12.484 3.842 -14.586 1 92.06 216 LEU B O 1
ATOM 4849 N N . PRO B 1 217 ? 11.703 2.658 -16.344 1 91.06 217 PRO B N 1
ATOM 4850 C CA . PRO B 1 217 ? 10.453 3.418 -16.328 1 91.06 217 PRO B CA 1
ATOM 4851 C C . PRO B 1 217 ? 9.578 3.102 -15.125 1 91.06 217 PRO B C 1
ATOM 4853 O O . PRO B 1 217 ? 9.805 2.107 -14.43 1 91.06 217 PRO B O 1
ATOM 4856 N N . TYR B 1 218 ? 8.594 3.891 -14.953 1 91.12 218 TYR B N 1
ATOM 4857 C CA . TYR B 1 218 ? 7.727 3.947 -13.781 1 91.12 218 TYR B CA 1
ATOM 4858 C C . TYR B 1 218 ? 7.164 2.57 -13.453 1 91.12 218 TYR B C 1
ATOM 4860 O O . TYR B 1 218 ? 7.148 2.162 -12.289 1 91.12 218 TYR B O 1
ATOM 4868 N N . LEU B 1 219 ? 6.809 1.808 -14.414 1 89.94 219 LEU B N 1
ATOM 4869 C CA . LEU B 1 219 ? 6.086 0.56 -14.188 1 89.94 219 LEU B CA 1
ATOM 4870 C C . LEU B 1 219 ? 7.051 -0.568 -13.828 1 89.94 219 LEU B C 1
ATOM 4872 O O . LEU B 1 219 ? 6.625 -1.639 -13.391 1 89.94 219 LEU B O 1
ATOM 4876 N N . VAL B 1 220 ? 8.305 -0.304 -13.961 1 90.38 220 VAL B N 1
ATOM 4877 C CA . VAL B 1 220 ? 9.32 -1.293 -13.625 1 90.38 220 VAL B CA 1
ATOM 4878 C C . VAL B 1 220 ? 9.711 -1.163 -12.156 1 90.38 220 VAL B C 1
ATOM 4880 O O . VAL B 1 220 ? 10.32 -2.068 -11.586 1 90.38 220 VAL B O 1
ATOM 4883 N N . TRP B 1 221 ? 9.32 -0.076 -11.555 1 91.44 221 TRP B N 1
ATOM 4884 C CA . TRP B 1 221 ? 9.695 0.208 -10.172 1 91.44 221 TRP B CA 1
ATOM 4885 C C . TRP B 1 221 ? 9.055 -0.796 -9.219 1 91.44 221 TRP B C 1
ATOM 4887 O O . TRP B 1 221 ? 8.031 -1.399 -9.539 1 91.44 221 TRP B O 1
ATOM 4897 N N . SER B 1 222 ? 9.766 -0.985 -8.086 1 88.06 222 SER B N 1
ATOM 4898 C CA . SER B 1 222 ? 9.094 -1.7 -7.008 1 88.06 222 SER B CA 1
ATOM 4899 C C . SER B 1 222 ? 7.891 -0.92 -6.492 1 88.06 222 SER B C 1
ATOM 4901 O O . SER B 1 222 ? 7.766 0.281 -6.742 1 88.06 222 SER B O 1
ATOM 4903 N N . ALA B 1 223 ? 7.016 -1.643 -5.812 1 86.5 223 ALA B N 1
ATOM 4904 C CA . ALA B 1 223 ? 5.824 -1.014 -5.25 1 86.5 223 ALA B CA 1
ATOM 4905 C C . ALA B 1 223 ? 6.195 0.113 -4.293 1 86.5 223 ALA B C 1
ATOM 4907 O O . ALA B 1 223 ? 5.574 1.178 -4.301 1 86.5 223 ALA B O 1
ATOM 4908 N N . GLY B 1 224 ? 7.16 -0.11 -3.463 1 90.06 224 GLY B N 1
ATOM 4909 C CA . GLY B 1 224 ? 7.594 0.901 -2.514 1 90.06 224 GLY B CA 1
ATOM 4910 C C . GLY B 1 224 ? 8.148 2.148 -3.182 1 90.06 224 GLY B C 1
ATOM 4911 O O . GLY B 1 224 ? 7.883 3.266 -2.732 1 90.06 224 GLY B O 1
ATOM 4912 N N . GLN B 1 225 ? 8.859 1.943 -4.258 1 92.06 225 GLN B N 1
ATOM 4913 C CA . GLN B 1 225 ? 9.414 3.074 -4.992 1 92.06 225 GLN B CA 1
ATOM 4914 C C . GLN B 1 225 ? 8.32 3.902 -5.648 1 92.06 225 GLN B C 1
ATOM 4916 O O . GLN B 1 225 ? 8.359 5.137 -5.621 1 92.06 225 GLN B O 1
ATOM 4921 N N . ARG B 1 226 ? 7.371 3.24 -6.148 1 92.06 226 ARG B N 1
ATOM 4922 C CA . ARG B 1 226 ? 6.262 3.924 -6.812 1 92.06 226 ARG B CA 1
ATOM 4923 C C . ARG B 1 226 ? 5.438 4.727 -5.809 1 92.06 226 ARG B C 1
ATOM 4925 O O . ARG B 1 226 ? 5.008 5.844 -6.105 1 92.06 226 ARG B O 1
ATOM 4932 N N . GLU B 1 227 ? 5.23 4.125 -4.676 1 91.81 227 GLU B N 1
ATOM 4933 C CA . GLU B 1 227 ? 4.418 4.773 -3.654 1 91.81 227 GLU B CA 1
ATOM 4934 C C . GLU B 1 227 ? 5.172 5.926 -2.996 1 91.81 227 GLU B C 1
ATOM 4936 O O . GLU B 1 227 ? 4.57 6.93 -2.615 1 91.81 227 GLU B O 1
ATOM 4941 N N . PHE B 1 228 ? 6.469 5.781 -2.879 1 95.44 228 PHE B N 1
ATOM 4942 C CA . PHE B 1 228 ? 7.254 6.75 -2.119 1 95.44 228 PHE B CA 1
ATOM 4943 C C . PHE B 1 228 ? 7.598 7.961 -2.979 1 95.44 228 PHE B C 1
ATOM 4945 O O . PHE B 1 228 ? 7.746 9.07 -2.463 1 95.44 228 PHE B O 1
ATOM 4952 N N . THR B 1 229 ? 7.723 7.82 -4.242 1 95.81 229 THR B N 1
ATOM 4953 C CA . THR B 1 229 ? 8.227 8.898 -5.09 1 95.81 229 THR B CA 1
ATOM 4954 C C . THR B 1 229 ? 7.285 10.102 -5.047 1 95.81 229 THR B C 1
ATOM 4956 O O . THR B 1 229 ? 7.723 11.219 -4.793 1 95.81 229 THR B O 1
ATOM 4959 N N . PRO B 1 230 ? 5.988 9.906 -5.254 1 96.12 230 PRO B N 1
ATOM 4960 C CA . PRO B 1 230 ? 5.133 11.078 -5.09 1 96.12 230 PRO B CA 1
ATOM 4961 C C . PRO B 1 230 ? 5.16 11.641 -3.668 1 96.12 230 PRO B C 1
ATOM 4963 O O . PRO B 1 230 ? 5.02 12.852 -3.475 1 96.12 230 PRO B O 1
ATOM 4966 N N . LEU B 1 231 ? 5.312 10.82 -2.695 1 97.06 231 LEU B N 1
ATOM 4967 C CA . LEU B 1 231 ? 5.453 11.258 -1.311 1 97.06 231 LEU B CA 1
ATOM 4968 C C . LEU B 1 231 ? 6.699 12.117 -1.137 1 97.06 231 LEU B C 1
ATOM 4970 O O . LEU B 1 231 ? 6.645 13.18 -0.506 1 97.06 231 LEU B O 1
ATOM 4974 N N . LEU B 1 232 ? 7.809 11.664 -1.753 1 96.38 232 LEU B N 1
ATOM 4975 C CA . LEU B 1 232 ? 9.062 12.406 -1.704 1 96.38 232 LEU B CA 1
ATOM 4976 C C . LEU B 1 232 ? 8.898 13.781 -2.338 1 96.38 232 LEU B C 1
ATOM 4978 O O . LEU B 1 232 ? 9.359 14.781 -1.781 1 96.38 232 LEU B O 1
ATOM 4982 N N . LEU B 1 233 ? 8.266 13.805 -3.451 1 95 233 LEU B N 1
ATOM 4983 C CA . LEU B 1 233 ? 8.047 15.078 -4.133 1 95 233 LEU B CA 1
ATOM 4984 C C . LEU B 1 233 ? 7.16 15.992 -3.305 1 95 233 LEU B C 1
ATOM 4986 O O . LEU B 1 233 ? 7.355 17.219 -3.295 1 95 233 LEU B O 1
ATOM 4990 N N . GLY B 1 234 ? 6.148 15.414 -2.641 1 95.88 234 GLY B N 1
ATOM 4991 C CA . GLY B 1 234 ? 5.367 16.188 -1.693 1 95.88 234 GLY B CA 1
ATOM 4992 C C . GLY B 1 234 ? 6.203 16.781 -0.572 1 95.88 234 GLY B C 1
ATOM 4993 O O . GLY B 1 234 ? 6.027 17.938 -0.204 1 95.88 234 GLY B O 1
ATOM 4994 N N . PHE B 1 235 ? 7.133 15.969 -0.052 1 95.62 235 PHE B N 1
ATOM 4995 C CA . PHE B 1 235 ? 8.039 16.453 0.985 1 95.62 235 PHE B CA 1
ATOM 4996 C C . PHE B 1 235 ? 8.922 17.578 0.453 1 95.62 235 PHE B C 1
ATOM 4998 O O . PHE B 1 235 ? 9.211 18.531 1.169 1 95.62 235 PHE B O 1
ATOM 5005 N N . TYR B 1 236 ? 9.305 17.422 -0.787 1 92.81 236 TYR B N 1
ATOM 5006 C CA . TYR B 1 236 ? 10.109 18.469 -1.399 1 92.81 236 TYR B CA 1
ATOM 5007 C C . TYR B 1 236 ? 9.336 19.781 -1.472 1 92.81 236 TYR B C 1
ATOM 5009 O O . TYR B 1 236 ? 9.914 20.859 -1.347 1 92.81 236 TYR B O 1
ATOM 5017 N N . TRP B 1 237 ? 8.062 19.656 -1.729 1 92.06 237 TRP B N 1
ATOM 5018 C CA . TRP B 1 237 ? 7.223 20.844 -1.732 1 92.06 237 TRP B CA 1
ATOM 5019 C C . TRP B 1 237 ? 7.215 21.5 -0.362 1 92.06 237 TRP B C 1
ATOM 5021 O O . TRP B 1 237 ? 7.273 22.734 -0.261 1 92.06 237 TRP B O 1
ATOM 5031 N N . LEU B 1 238 ? 7.195 20.719 0.68 1 94.12 238 LEU B N 1
ATOM 5032 C CA . LEU B 1 238 ? 7.113 21.203 2.059 1 94.12 238 LEU B CA 1
ATOM 5033 C C . LEU B 1 238 ? 8.469 21.688 2.545 1 94.12 238 LEU B C 1
ATOM 5035 O O . LEU B 1 238 ? 8.547 22.484 3.477 1 94.12 238 LEU B O 1
ATOM 5039 N N . LEU B 1 239 ? 9.492 21.109 1.899 1 91.44 239 LEU B N 1
ATOM 5040 C CA . LEU B 1 239 ? 10.852 21.391 2.328 1 91.44 239 LEU B CA 1
ATOM 5041 C C . LEU B 1 239 ? 11.594 22.203 1.27 1 91.44 239 LEU B C 1
ATOM 5043 O O . LEU B 1 239 ? 12.492 21.688 0.601 1 91.44 239 LEU B O 1
ATOM 5047 N N . PRO B 1 240 ? 11.305 23.484 1.192 1 82.69 240 PRO B N 1
ATOM 5048 C CA . PRO B 1 240 ? 12.031 24.297 0.217 1 82.69 240 PRO B CA 1
ATOM 5049 C C . PRO B 1 240 ? 13.531 24.375 0.505 1 82.69 240 PRO B C 1
ATOM 5051 O O . PRO B 1 240 ? 13.977 23.969 1.58 1 82.69 240 PRO B O 1
ATOM 5054 N N . PRO B 1 241 ? 14.164 24.828 -0.514 1 77.62 241 PRO B N 1
ATOM 5055 C CA . PRO B 1 241 ? 15.617 24.875 -0.331 1 77.62 241 PRO B CA 1
ATOM 5056 C C . PRO B 1 241 ? 16.031 25.609 0.938 1 77.62 241 PRO B C 1
ATOM 5058 O O . PRO B 1 241 ? 15.273 26.453 1.443 1 77.62 241 PRO B O 1
ATOM 5061 N N . SER B 1 242 ? 17 25.188 1.677 1 66.44 242 SER B N 1
ATOM 5062 C CA . SER B 1 242 ? 17.484 25.438 3.031 1 66.44 242 SER B CA 1
ATOM 5063 C C . SER B 1 242 ? 17.422 26.906 3.383 1 66.44 242 SER B C 1
ATOM 5065 O O . SER B 1 242 ? 17.25 27.281 4.551 1 66.44 242 SER B O 1
ATOM 5067 N N . LYS B 1 243 ? 17.297 27.75 2.578 1 72.62 243 LYS B N 1
ATOM 5068 C CA . LYS B 1 243 ? 17.281 29.156 2.982 1 72.62 243 LYS B CA 1
ATOM 5069 C C . LYS B 1 243 ? 15.953 29.516 3.625 1 72.62 243 LYS B C 1
ATOM 5071 O O . LYS B 1 243 ? 15.891 30.453 4.43 1 72.62 243 LYS B O 1
ATOM 5076 N N . THR B 1 244 ? 15.031 28.781 3.379 1 76.94 244 THR B N 1
ATOM 5077 C CA . THR B 1 244 ? 13.703 29.016 3.932 1 76.94 244 THR B CA 1
ATOM 5078 C C . THR B 1 244 ? 13.188 27.781 4.672 1 76.94 244 THR B C 1
ATOM 5080 O O . THR B 1 244 ? 13.125 26.688 4.102 1 76.94 244 THR B O 1
ATOM 5083 N N . PRO B 1 245 ? 12.977 27.953 5.98 1 75.06 245 PRO B N 1
ATOM 5084 C CA . PRO B 1 245 ? 12.586 26.781 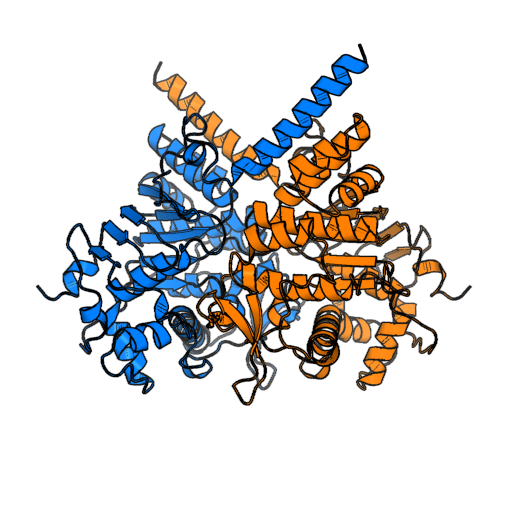6.766 1 75.06 245 PRO B CA 1
ATOM 5085 C C . PRO B 1 245 ? 11.273 26.156 6.289 1 75.06 245 PRO B C 1
ATOM 5087 O O . PRO B 1 245 ? 11.109 24.938 6.336 1 75.06 245 PRO B O 1
ATOM 5090 N N . ARG B 1 246 ? 10.312 26.984 6.027 1 81.25 246 ARG B N 1
ATOM 5091 C CA . ARG B 1 246 ? 9.023 26.484 5.578 1 81.25 246 ARG B CA 1
ATOM 5092 C C . ARG B 1 246 ? 8.391 27.422 4.555 1 81.25 246 ARG B C 1
ATOM 5094 O O . ARG B 1 246 ? 8.789 28.578 4.438 1 81.25 246 ARG B O 1
ATOM 5101 N N . ARG B 1 247 ? 7.609 26.828 3.764 1 80.19 247 ARG B N 1
ATOM 5102 C CA . ARG B 1 247 ? 6.832 27.672 2.855 1 80.19 247 ARG B CA 1
ATOM 5103 C C . ARG B 1 247 ? 5.848 28.547 3.623 1 80.19 247 ARG B C 1
ATOM 5105 O O . ARG B 1 247 ? 4.984 28.031 4.34 1 80.19 247 ARG B O 1
ATOM 5112 N N . GLN B 1 248 ? 6.156 29.812 3.756 1 72.19 248 GLN B N 1
ATOM 5113 C CA . GLN B 1 248 ? 5.668 30.797 4.715 1 72.19 248 GLN B CA 1
ATOM 5114 C C . GLN B 1 248 ? 4.168 30.641 4.949 1 72.19 248 GLN B C 1
ATOM 5116 O O . GLN B 1 248 ? 3.703 30.719 6.086 1 72.19 248 GLN B O 1
ATOM 5121 N N . ALA B 1 249 ? 3.445 30.281 4.043 1 85.25 249 ALA B N 1
ATOM 5122 C CA . ALA B 1 249 ? 2.004 30.281 4.281 1 85.25 249 ALA B CA 1
ATOM 5123 C C . ALA B 1 249 ? 1.543 28.922 4.797 1 85.25 249 ALA B C 1
ATOM 5125 O O . ALA B 1 249 ? 0.494 28.812 5.438 1 85.25 249 ALA B O 1
ATOM 5126 N N . LEU B 1 250 ? 2.328 27.953 4.738 1 91.94 250 LEU B N 1
ATOM 5127 C CA . LEU B 1 250 ? 1.933 26.609 5.141 1 91.94 250 LEU B CA 1
ATOM 5128 C C . LEU B 1 250 ? 2.191 26.391 6.629 1 91.94 250 LEU B C 1
ATOM 5130 O O . LEU B 1 250 ? 3.238 26.781 7.145 1 91.94 250 LEU B O 1
ATOM 5134 N N . ARG B 1 251 ? 1.195 25.844 7.281 1 93.06 251 ARG B N 1
ATOM 5135 C CA . ARG B 1 251 ? 1.309 25.562 8.703 1 93.06 251 ARG B CA 1
ATOM 5136 C C . ARG B 1 251 ? 1.172 24.062 8.977 1 93.06 251 ARG B C 1
ATOM 5138 O O . ARG B 1 251 ? 1.758 23.547 9.93 1 93.06 251 ARG B O 1
ATOM 5145 N N . TRP B 1 252 ? 0.407 23.469 8.078 1 95.31 252 TRP B N 1
ATOM 5146 C CA . TRP B 1 252 ? 0.06 22.078 8.297 1 95.31 252 TRP B CA 1
ATOM 5147 C C . TRP B 1 252 ? 0.511 21.203 7.129 1 95.31 252 TRP B C 1
ATOM 5149 O O . TRP B 1 252 ? 0.509 21.656 5.98 1 95.31 252 TRP B O 1
ATOM 5159 N N . ALA B 1 253 ? 0.952 20.047 7.5 1 97.38 253 ALA B N 1
ATOM 5160 C CA . ALA B 1 253 ? 1.099 18.969 6.516 1 97.38 253 ALA B CA 1
ATOM 5161 C C . ALA B 1 253 ? 0.237 17.766 6.875 1 97.38 253 ALA B C 1
ATOM 5163 O O . ALA B 1 253 ? 0.292 17.281 8.008 1 97.38 253 ALA B O 1
ATOM 5164 N N . ILE B 1 254 ? -0.618 17.391 6 1 98.56 254 ILE B N 1
ATOM 5165 C CA . ILE B 1 254 ? -1.38 16.156 6.156 1 98.56 254 ILE B CA 1
ATOM 5166 C C . ILE B 1 254 ? -0.809 15.086 5.238 1 98.56 254 ILE B C 1
ATOM 5168 O O . ILE B 1 254 ? -0.636 15.305 4.035 1 98.56 254 ILE B O 1
ATOM 5172 N N . VAL B 1 255 ? -0.436 13.969 5.816 1 98.38 255 VAL B N 1
ATOM 5173 C CA . VAL B 1 255 ? 0.114 12.852 5.062 1 98.38 255 VAL B CA 1
ATOM 5174 C C . VAL B 1 255 ? -0.727 11.602 5.309 1 98.38 255 VAL B C 1
ATOM 5176 O O . VAL B 1 255 ? -0.682 11.016 6.395 1 98.38 255 VAL B O 1
ATOM 5179 N N . GLU B 1 256 ? -1.432 11.188 4.281 1 97.38 256 GLU B N 1
ATOM 5180 C CA . GLU B 1 256 ? -2.248 9.984 4.438 1 97.38 256 GLU B CA 1
ATOM 5181 C C . GLU B 1 256 ? -1.445 8.727 4.121 1 97.38 256 GLU B C 1
ATOM 5183 O O . GLU B 1 256 ? -0.776 8.656 3.09 1 97.38 256 GLU B O 1
ATOM 5188 N N . GLU B 1 257 ? -1.502 7.816 4.996 1 94.69 257 GLU B N 1
ATOM 5189 C CA . GLU B 1 257 ? -0.984 6.461 4.844 1 94.69 257 GLU B CA 1
ATOM 5190 C C . GLU B 1 257 ? 0.426 6.469 4.262 1 94.69 257 GLU B C 1
ATOM 5192 O O . GLU B 1 257 ? 0.691 5.812 3.254 1 94.69 257 GLU B O 1
ATOM 5197 N N . PRO B 1 258 ? 1.365 7.098 4.988 1 96.12 258 PRO B N 1
ATOM 5198 C CA . PRO B 1 258 ? 2.73 7.195 4.465 1 96.12 258 PRO B CA 1
ATOM 5199 C C . PRO B 1 258 ? 3.42 5.84 4.355 1 96.12 258 PRO B C 1
ATOM 5201 O O . PRO B 1 258 ? 4.418 5.707 3.643 1 96.12 258 PRO B O 1
ATOM 5204 N N . GLU B 1 259 ? 2.877 4.797 4.988 1 92.56 259 GLU B N 1
ATOM 5205 C CA . GLU B 1 259 ? 3.504 3.48 5.043 1 92.56 259 GLU B CA 1
ATOM 5206 C C . GLU B 1 259 ? 3.197 2.668 3.789 1 92.56 259 GLU B C 1
ATOM 5208 O O . GLU B 1 259 ? 3.809 1.624 3.555 1 92.56 259 GLU B O 1
ATOM 5213 N N . MET B 1 260 ? 2.316 3.119 2.969 1 90.62 260 MET B N 1
ATOM 5214 C CA . MET B 1 260 ? 1.802 2.297 1.879 1 90.62 260 MET B CA 1
ATOM 5215 C C . MET B 1 260 ? 2.939 1.769 1.012 1 90.62 260 MET B C 1
ATOM 5217 O O . MET B 1 260 ? 3.75 2.545 0.505 1 90.62 260 MET B O 1
ATOM 5221 N N . GLY B 1 261 ? 2.992 0.411 0.943 1 86.62 261 GLY B N 1
ATOM 5222 C CA . GLY B 1 261 ? 3.939 -0.246 0.056 1 86.62 261 GLY B CA 1
ATOM 5223 C C . GLY B 1 261 ? 5.344 -0.312 0.625 1 86.62 261 GLY B C 1
ATOM 5224 O O . GLY B 1 261 ? 6.262 -0.815 -0.028 1 86.62 261 GLY B O 1
ATOM 5225 N N . LEU B 1 262 ? 5.512 0.117 1.871 1 90.38 262 LEU B N 1
ATOM 5226 C CA . LEU B 1 262 ? 6.871 0.265 2.383 1 90.38 262 LEU B CA 1
ATOM 5227 C C . LEU B 1 262 ? 7.188 -0.825 3.4 1 90.38 262 LEU B C 1
ATOM 5229 O O . LEU B 1 262 ? 6.324 -1.219 4.188 1 90.38 262 LEU B O 1
ATOM 5233 N N . HIS B 1 263 ? 8.422 -1.267 3.344 1 86.69 263 HIS B N 1
ATOM 5234 C CA . HIS B 1 263 ? 8.992 -2.086 4.406 1 86.69 263 HIS B CA 1
ATOM 5235 C C . HIS B 1 263 ? 9.156 -1.286 5.695 1 86.69 263 HIS B C 1
ATOM 5237 O O . HIS B 1 263 ? 9.297 -0.062 5.656 1 86.69 263 HIS B O 1
ATOM 5243 N N . PRO B 1 264 ? 9.203 -1.927 6.852 1 83.44 264 PRO B N 1
ATOM 5244 C CA . PRO B 1 264 ? 9.273 -1.228 8.133 1 83.44 264 PRO B CA 1
ATOM 5245 C C . PRO B 1 264 ? 10.438 -0.242 8.203 1 83.44 264 PRO B C 1
ATOM 5247 O O . PRO B 1 264 ? 10.281 0.879 8.695 1 83.44 264 PRO B O 1
ATOM 5250 N N . ASN B 1 265 ? 11.578 -0.623 7.664 1 84.81 265 ASN B N 1
ATOM 5251 C CA . ASN B 1 265 ? 12.727 0.28 7.664 1 84.81 265 ASN B CA 1
ATOM 5252 C C . ASN B 1 265 ? 12.469 1.516 6.809 1 84.81 265 ASN B C 1
ATOM 5254 O O . ASN B 1 265 ? 12.914 2.613 7.145 1 84.81 265 ASN B O 1
ATOM 5258 N N . ALA B 1 266 ? 11.805 1.292 5.754 1 90.5 266 ALA B N 1
ATOM 5259 C CA . ALA B 1 266 ? 11.445 2.416 4.895 1 90.5 266 ALA B CA 1
ATOM 5260 C C . ALA B 1 266 ? 10.406 3.305 5.562 1 90.5 266 ALA B C 1
ATOM 5262 O O . ALA B 1 266 ? 10.406 4.523 5.379 1 90.5 266 ALA B O 1
ATOM 5263 N N . ILE B 1 267 ? 9.523 2.719 6.34 1 92.75 267 ILE B N 1
ATOM 5264 C CA . ILE B 1 267 ? 8.547 3.49 7.109 1 92.75 267 ILE B CA 1
ATOM 5265 C C . ILE B 1 267 ? 9.273 4.395 8.102 1 92.75 267 ILE B C 1
ATOM 5267 O O . ILE B 1 267 ? 8.938 5.57 8.242 1 92.75 267 ILE B O 1
ATOM 5271 N N . SER B 1 268 ? 10.297 3.855 8.711 1 90.31 268 SER B N 1
ATOM 5272 C CA . SER B 1 268 ? 11.086 4.633 9.656 1 90.31 268 SER B CA 1
ATOM 5273 C C . SER B 1 268 ? 11.766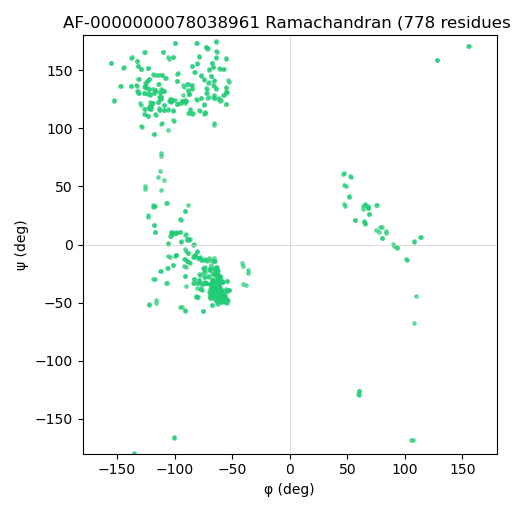 5.816 8.977 1 90.31 268 SER B C 1
ATOM 5275 O O . SER B 1 268 ? 11.82 6.914 9.531 1 90.31 268 SER B O 1
ATOM 5277 N N . ALA B 1 269 ? 12.289 5.543 7.828 1 93.75 269 ALA B N 1
ATOM 5278 C CA . ALA B 1 269 ? 12.891 6.625 7.059 1 93.75 269 ALA B CA 1
ATOM 5279 C C . ALA B 1 269 ? 11.875 7.723 6.762 1 93.75 269 ALA B C 1
ATOM 5281 O O . ALA B 1 269 ? 12.188 8.914 6.852 1 93.75 269 ALA B O 1
ATOM 5282 N N . THR B 1 270 ? 10.695 7.344 6.41 1 96.81 270 THR B N 1
ATOM 5283 C CA . THR B 1 270 ? 9.617 8.289 6.137 1 96.81 270 THR B CA 1
ATOM 5284 C C . THR B 1 270 ? 9.266 9.086 7.387 1 96.81 270 THR B C 1
ATOM 5286 O O . THR B 1 270 ? 9.07 10.305 7.316 1 96.81 270 THR B O 1
ATOM 5289 N N . LEU B 1 271 ? 9.211 8.414 8.523 1 96.38 271 LEU B N 1
ATOM 5290 C CA . LEU B 1 271 ? 8.883 9.078 9.773 1 96.38 271 LEU B CA 1
ATOM 5291 C C . LEU B 1 271 ? 9.992 10.047 10.18 1 96.38 271 LEU B C 1
ATOM 5293 O O . LEU B 1 271 ? 9.727 11.094 10.781 1 96.38 271 LEU B O 1
ATOM 5297 N N . ALA B 1 272 ? 11.227 9.727 9.812 1 96.88 272 ALA B N 1
ATOM 5298 C CA . ALA B 1 272 ? 12.32 10.664 10.039 1 96.88 272 ALA B CA 1
ATOM 5299 C C . ALA B 1 272 ? 12.094 11.961 9.273 1 96.88 272 ALA B C 1
ATOM 5301 O O . ALA B 1 272 ? 12.398 13.047 9.781 1 96.88 272 ALA B O 1
ATOM 5302 N N . ILE B 1 273 ? 11.578 11.867 8.102 1 97.69 273 ILE B N 1
ATOM 5303 C CA . ILE B 1 273 ? 11.273 13.062 7.32 1 97.69 273 ILE B CA 1
ATOM 5304 C C . ILE B 1 273 ? 10.133 13.836 7.98 1 97.69 273 ILE B C 1
ATOM 5306 O O . ILE B 1 273 ? 10.148 15.062 8.023 1 97.69 273 ILE B O 1
ATOM 5310 N N . VAL B 1 274 ? 9.172 13.125 8.492 1 98.06 274 VAL B N 1
ATOM 5311 C CA . VAL B 1 274 ? 8.062 13.75 9.203 1 98.06 274 VAL B CA 1
ATOM 5312 C C . VAL B 1 274 ? 8.594 14.523 10.406 1 98.06 274 VAL B C 1
ATOM 5314 O O . VAL B 1 274 ? 8.148 15.641 10.68 1 98.06 274 VAL B O 1
ATOM 5317 N N . LEU B 1 275 ? 9.57 13.93 11.109 1 97.44 275 LEU B N 1
ATOM 5318 C CA . LEU B 1 275 ? 10.164 14.617 12.25 1 97.44 275 LEU B CA 1
ATOM 5319 C C . LEU B 1 275 ? 10.906 15.875 11.812 1 97.44 275 LEU B C 1
ATOM 5321 O O . LEU B 1 275 ? 10.93 16.875 12.539 1 97.44 275 LEU B O 1
ATOM 5325 N N . GLU B 1 276 ? 11.5 15.805 10.633 1 96.44 276 GLU B N 1
ATOM 5326 C CA . GLU B 1 276 ? 12.109 17.016 10.07 1 96.44 276 GLU B CA 1
ATOM 5327 C C . GLU B 1 276 ? 11.062 18.094 9.844 1 96.44 276 GLU B C 1
ATOM 5329 O O . GLU B 1 276 ? 11.328 19.281 10.086 1 96.44 276 GLU B O 1
ATOM 5334 N N . LEU B 1 277 ? 9.898 17.719 9.352 1 96.69 277 LEU B N 1
ATOM 5335 C CA . LEU B 1 277 ? 8.82 18.688 9.195 1 96.69 277 LEU B CA 1
ATOM 5336 C C . LEU B 1 277 ? 8.453 19.328 10.531 1 96.69 277 LEU B C 1
ATOM 5338 O O . LEU B 1 277 ? 8.25 20.547 10.609 1 96.69 277 LEU B O 1
ATOM 5342 N N . LEU B 1 278 ? 8.406 18.5 11.547 1 96.88 278 LEU B N 1
ATOM 5343 C CA . LEU B 1 278 ? 8.109 19.016 12.883 1 96.88 278 LEU B CA 1
ATOM 5344 C C . LEU B 1 278 ? 9.195 19.984 13.344 1 96.88 278 LEU B C 1
ATOM 5346 O O . LEU B 1 278 ? 8.891 21.031 13.93 1 96.88 278 LEU B O 1
ATOM 5350 N N . ALA B 1 279 ? 10.398 19.578 13.086 1 95 279 ALA B N 1
ATOM 5351 C CA . ALA B 1 279 ? 11.531 20.422 13.477 1 95 279 ALA B CA 1
ATOM 5352 C C . ALA B 1 279 ? 11.477 21.781 12.789 1 95 279 ALA B C 1
ATOM 5354 O O . ALA B 1 279 ? 11.93 22.781 13.344 1 95 279 ALA B O 1
ATOM 5355 N N . ARG B 1 280 ? 10.906 21.828 11.695 1 93.75 280 ARG B N 1
ATOM 5356 C CA . ARG B 1 280 ? 10.836 23.062 10.922 1 93.75 280 ARG B CA 1
ATOM 5357 C C . ARG B 1 280 ? 9.578 23.859 11.273 1 93.75 280 ARG B C 1
ATOM 5359 O O . ARG B 1 280 ? 9.336 24.922 10.703 1 93.75 280 ARG B O 1
ATOM 5366 N N . GLY B 1 281 ? 8.758 23.297 12.102 1 92.62 281 GLY B N 1
ATOM 5367 C CA . GLY B 1 281 ? 7.664 24.078 12.664 1 92.62 281 GLY B CA 1
ATOM 5368 C C . GLY B 1 281 ? 6.305 23.688 12.102 1 92.62 281 GLY B C 1
ATOM 5369 O O . GLY B 1 281 ? 5.289 24.297 12.453 1 92.62 281 GLY B O 1
ATOM 5370 N N . TYR B 1 282 ? 6.25 22.703 11.242 1 95.69 282 TYR B N 1
ATOM 5371 C CA . TYR B 1 282 ? 4.965 22.25 10.727 1 95.69 282 TYR B CA 1
ATOM 5372 C C . TYR B 1 282 ? 4.203 21.453 11.781 1 95.69 282 TYR B C 1
ATOM 5374 O O . TYR B 1 282 ? 4.805 20.734 12.586 1 95.69 282 TYR B O 1
ATOM 5382 N N . ARG B 1 283 ? 2.898 21.609 11.859 1 96.5 283 ARG B N 1
ATOM 5383 C CA . ARG B 1 283 ? 2.037 20.594 12.469 1 96.5 283 ARG B CA 1
ATOM 5384 C C . ARG B 1 283 ? 1.674 19.516 11.461 1 96.5 283 ARG B C 1
ATOM 5386 O O . ARG B 1 283 ? 1.4 19.797 10.289 1 96.5 283 ARG B O 1
ATOM 5393 N N . VAL B 1 284 ? 1.78 18.312 11.898 1 98.06 284 VAL B N 1
ATOM 5394 C CA . VAL B 1 284 ? 1.599 17.219 10.945 1 98.06 284 VAL B CA 1
ATOM 5395 C C . VAL B 1 284 ? 0.467 16.312 11.414 1 98.06 284 VAL B C 1
ATOM 5397 O O . VAL B 1 284 ? 0.354 16 12.602 1 98.06 284 VAL B O 1
ATOM 5400 N N . CYS B 1 285 ? -0.438 15.945 10.523 1 98.5 285 CYS B N 1
ATOM 5401 C CA . CYS B 1 285 ? -1.436 14.906 10.742 1 98.5 285 CYS B CA 1
ATOM 5402 C C . CYS B 1 285 ? -1.171 13.703 9.836 1 98.5 285 CYS B C 1
ATOM 5404 O O . CYS B 1 285 ? -0.917 13.867 8.641 1 98.5 285 CYS B O 1
ATOM 5406 N N . ILE B 1 286 ? -1.185 12.57 10.414 1 98.06 286 ILE B N 1
ATOM 5407 C CA . ILE B 1 286 ? -0.968 11.336 9.664 1 98.06 286 ILE B CA 1
ATOM 5408 C C . ILE B 1 286 ? -2.146 10.391 9.875 1 98.06 286 ILE B C 1
ATOM 5410 O O . ILE B 1 286 ? -2.625 10.227 11 1 98.06 286 ILE B O 1
ATOM 5414 N N . SER B 1 287 ? -2.693 9.875 8.812 1 96.44 287 SER B N 1
ATOM 5415 C CA . SER B 1 287 ? -3.535 8.688 8.93 1 96.44 287 SER B CA 1
ATOM 5416 C C . SER B 1 287 ? -2.75 7.418 8.602 1 96.44 287 SER B C 1
ATOM 5418 O O . SER B 1 287 ? -1.894 7.422 7.715 1 96.44 287 SER B O 1
ATOM 5420 N N . THR B 1 288 ? -2.992 6.332 9.344 1 92.88 288 THR B N 1
ATOM 5421 C CA . THR B 1 288 ? -2.184 5.137 9.125 1 92.88 288 THR B CA 1
ATOM 5422 C C . THR B 1 288 ? -2.941 3.885 9.562 1 92.88 288 THR B C 1
ATOM 5424 O O . THR B 1 288 ? -3.91 3.973 10.32 1 92.88 288 THR B O 1
ATOM 5427 N N . HIS B 1 289 ? -2.523 2.77 8.961 1 85.62 289 HIS B N 1
ATOM 5428 C CA . HIS B 1 289 ? -2.939 1.44 9.391 1 85.62 289 HIS B CA 1
ATOM 5429 C C . HIS B 1 289 ? -1.743 0.613 9.852 1 85.62 289 HIS B C 1
ATOM 5431 O O . HIS B 1 289 ? -1.861 -0.598 10.055 1 85.62 289 HIS B O 1
ATOM 5437 N N . SER B 1 290 ? -0.67 1.272 10.109 1 84.12 290 SER B N 1
ATOM 5438 C CA . SER B 1 290 ? 0.572 0.539 10.328 1 84.12 290 SER B CA 1
ATOM 5439 C C . SER B 1 290 ? 0.929 0.487 11.812 1 84.12 290 SER B C 1
ATOM 5441 O O . SER B 1 290 ? 1.072 1.527 12.461 1 84.12 290 SER B O 1
ATOM 5443 N N . PRO B 1 291 ? 1.123 -0.685 12.328 1 80.94 291 PRO B N 1
ATOM 5444 C CA . PRO B 1 291 ? 1.628 -0.766 13.695 1 80.94 291 PRO B CA 1
ATOM 5445 C C . PRO B 1 291 ? 3.018 -0.152 13.852 1 80.94 291 PRO B C 1
ATOM 5447 O O . PRO B 1 291 ? 3.367 0.328 14.938 1 80.94 291 PRO B O 1
ATOM 5450 N N . HIS B 1 292 ? 3.773 -0.129 12.797 1 84.19 292 HIS B N 1
ATOM 5451 C CA . HIS B 1 292 ? 5.133 0.397 12.836 1 84.19 292 HIS B CA 1
ATOM 5452 C C . HIS B 1 292 ? 5.137 1.888 13.156 1 84.19 292 HIS B C 1
ATOM 5454 O O . HIS B 1 292 ? 5.98 2.361 13.914 1 84.19 292 HIS B O 1
ATOM 5460 N N . VAL B 1 293 ? 4.254 2.58 12.57 1 90 293 VAL B N 1
ATOM 5461 C CA . VAL B 1 293 ? 4.125 4.004 12.852 1 90 293 VAL B CA 1
ATOM 5462 C C . VAL B 1 293 ? 3.834 4.215 14.336 1 90 293 VAL B C 1
ATOM 5464 O O . VAL B 1 293 ? 4.449 5.07 14.984 1 90 293 VAL B O 1
ATOM 5467 N N . LEU B 1 294 ? 2.979 3.428 14.844 1 86.44 294 LEU B N 1
ATOM 5468 C CA . LEU B 1 294 ? 2.572 3.566 16.234 1 86.44 294 LEU B CA 1
ATOM 5469 C C . LEU B 1 294 ? 3.711 3.18 17.172 1 86.44 294 LEU B C 1
ATOM 5471 O O . LEU B 1 294 ? 3.848 3.75 18.266 1 86.44 294 LEU B O 1
ATOM 5475 N N . ASP B 1 295 ? 4.535 2.176 16.734 1 83 295 ASP B N 1
ATOM 5476 C CA . ASP B 1 295 ? 5.719 1.812 17.516 1 83 295 ASP B CA 1
ATOM 5477 C C . ASP B 1 295 ? 6.625 3.02 17.734 1 83 295 ASP B C 1
ATOM 5479 O O . ASP B 1 295 ? 7.098 3.254 18.844 1 83 295 ASP B O 1
ATOM 5483 N N . VAL B 1 296 ? 6.832 3.725 16.719 1 86.94 296 VAL B N 1
ATOM 5484 C CA . VAL B 1 296 ? 7.742 4.863 16.766 1 86.94 296 VAL B CA 1
ATOM 5485 C C . VAL B 1 296 ? 7.137 5.973 17.625 1 86.94 296 VAL B C 1
ATOM 5487 O O . VAL B 1 296 ? 7.824 6.57 18.453 1 86.94 296 VAL B O 1
ATOM 5490 N N . ILE B 1 297 ? 5.859 6.242 17.453 1 89.94 297 ILE B N 1
ATOM 5491 C CA . ILE B 1 297 ? 5.203 7.316 18.188 1 89.94 297 ILE B CA 1
ATOM 5492 C C . ILE B 1 297 ? 5.16 6.965 19.672 1 89.94 297 ILE B C 1
ATOM 5494 O O . ILE B 1 297 ? 5.398 7.824 20.531 1 89.94 297 ILE B O 1
ATOM 5498 N N . TRP B 1 298 ? 4.816 5.738 19.922 1 83.38 298 TRP B N 1
ATOM 5499 C CA . TRP B 1 298 ? 4.812 5.266 21.312 1 83.38 298 TRP B CA 1
ATOM 5500 C C . TRP B 1 298 ? 6.191 5.438 21.938 1 83.38 298 TRP B C 1
ATOM 5502 O O . TRP B 1 298 ? 6.305 5.91 23.078 1 83.38 298 TRP B O 1
ATOM 5512 N N . ALA B 1 299 ? 7.215 5.039 21.234 1 85.44 299 ALA B N 1
ATOM 5513 C CA . ALA B 1 299 ? 8.586 5.148 21.734 1 85.44 299 ALA B CA 1
ATOM 5514 C C . ALA B 1 299 ? 8.969 6.605 21.984 1 85.44 299 ALA B C 1
ATOM 5516 O O . ALA B 1 299 ? 9.602 6.926 22.984 1 85.44 299 ALA B O 1
ATOM 5517 N N . LEU B 1 300 ? 8.617 7.488 21.094 1 90.25 300 LEU B N 1
ATOM 5518 C CA . LEU B 1 300 ? 8.922 8.906 21.25 1 90.25 300 LEU B CA 1
ATOM 5519 C C . LEU B 1 300 ? 8.266 9.469 22.5 1 90.25 300 LEU B C 1
ATOM 5521 O O . LEU B 1 300 ? 8.906 10.195 23.266 1 90.25 300 LEU B O 1
ATOM 5525 N N . ARG B 1 301 ? 7.016 9.172 22.703 1 87.81 301 ARG B N 1
ATOM 5526 C CA . ARG B 1 301 ? 6.32 9.641 23.891 1 87.81 301 ARG B CA 1
ATOM 5527 C C . ARG B 1 301 ? 6.984 9.109 25.156 1 87.81 301 ARG B C 1
ATOM 5529 O O . ARG B 1 301 ? 7.141 9.836 26.141 1 87.81 301 ARG B O 1
ATOM 5536 N N . PHE B 1 302 ? 7.309 7.832 25.078 1 82.06 302 PHE B N 1
ATOM 5537 C CA . PHE B 1 302 ? 7.98 7.211 26.219 1 82.06 302 PHE B CA 1
ATOM 5538 C C . PHE B 1 302 ? 9.297 7.914 26.516 1 82.06 302 PHE B C 1
ATOM 5540 O O . PHE B 1 302 ? 9.617 8.18 27.672 1 82.06 302 PHE B O 1
ATOM 5547 N N . LEU B 1 303 ? 10.07 8.164 25.438 1 88.38 303 LEU B N 1
ATOM 5548 C CA . LEU B 1 303 ? 11.359 8.844 25.609 1 88.38 303 LEU B CA 1
ATOM 5549 C C . LEU B 1 303 ? 11.172 10.211 26.25 1 88.38 303 LEU B C 1
ATOM 5551 O O . LEU B 1 303 ? 11.938 10.594 27.141 1 88.38 303 LEU B O 1
ATOM 5555 N N . ILE B 1 304 ? 10.195 10.922 25.844 1 90.75 304 ILE B N 1
ATOM 5556 C CA . ILE B 1 304 ? 9.93 12.258 26.375 1 90.75 304 ILE B CA 1
ATOM 5557 C C . ILE B 1 304 ? 9.57 12.164 27.844 1 90.75 304 ILE B C 1
ATOM 5559 O O . ILE B 1 304 ? 10.078 12.945 28.656 1 90.75 304 ILE B O 1
ATOM 5563 N N . GLU B 1 305 ? 8.758 11.211 28.188 1 86.88 305 GLU B N 1
ATOM 5564 C CA . GLU B 1 305 ? 8.25 11.078 29.547 1 86.88 305 GLU B CA 1
ATOM 5565 C C . GLU B 1 305 ? 9.32 10.539 30.5 1 86.88 305 GLU B C 1
ATOM 5567 O O . GLU B 1 305 ? 9.25 10.75 31.703 1 86.88 305 GLU B O 1
ATOM 5572 N N . HIS B 1 306 ? 10.336 9.883 29.953 1 86.38 306 HIS B N 1
ATOM 5573 C CA . HIS B 1 306 ? 11.289 9.195 30.812 1 86.38 306 HIS B CA 1
ATOM 5574 C C . HIS B 1 306 ? 12.711 9.688 30.562 1 86.38 306 HIS B C 1
ATOM 5576 O O . HIS B 1 306 ? 13.672 8.922 30.688 1 86.38 306 HIS B O 1
ATOM 5582 N N . GLY B 1 307 ? 12.789 10.938 30.062 1 88.06 307 GLY B N 1
ATOM 5583 C CA . GLY B 1 307 ? 14.086 11.594 29.953 1 88.06 307 GLY B CA 1
ATOM 5584 C C . GLY B 1 307 ? 14.93 11.055 28.812 1 88.06 307 GLY B C 1
ATOM 5585 O O . GLY B 1 307 ? 16.141 10.906 28.969 1 88.06 307 GLY B O 1
ATOM 5586 N N . GLY B 1 308 ? 14.344 10.68 27.766 1 88.31 308 GLY B N 1
ATOM 5587 C CA . GLY B 1 308 ? 15.07 10.25 26.578 1 88.31 308 GLY B CA 1
ATOM 5588 C C . GLY B 1 308 ? 16.016 11.312 26.031 1 88.31 308 GLY B C 1
ATOM 5589 O O . GLY B 1 308 ? 15.805 12.508 26.266 1 88.31 308 GLY B O 1
ATOM 5590 N N . ARG B 1 309 ? 17.109 10.906 25.375 1 92.44 309 ARG B N 1
ATOM 5591 C CA . ARG B 1 309 ? 18.109 11.773 24.781 1 92.44 309 ARG B CA 1
ATOM 5592 C C . ARG B 1 309 ? 18.062 11.711 23.25 1 92.44 309 ARG B C 1
ATOM 5594 O O . ARG B 1 309 ? 17.422 10.836 22.688 1 92.44 309 ARG B O 1
ATOM 5601 N N . ARG B 1 310 ? 18.75 12.703 22.734 1 93.75 310 ARG B N 1
ATOM 5602 C CA . ARG B 1 310 ? 18.781 12.758 21.281 1 93.75 310 ARG B CA 1
ATOM 5603 C C . ARG B 1 310 ? 19.391 11.484 20.688 1 93.75 310 ARG B C 1
ATOM 5605 O O . ARG B 1 310 ? 18.984 11.023 19.625 1 93.75 310 ARG B O 1
ATOM 5612 N N . GLU B 1 311 ? 20.312 10.867 21.406 1 92 311 GLU B N 1
ATOM 5613 C CA . GLU B 1 311 ? 20.969 9.656 20.922 1 92 311 GLU B CA 1
ATOM 5614 C C . GLU B 1 311 ? 19.984 8.492 20.844 1 92 311 GLU B C 1
ATOM 5616 O O . GLU B 1 311 ? 20.094 7.637 19.953 1 92 311 GLU B O 1
ATOM 5621 N N . ASP B 1 312 ? 19.047 8.469 21.75 1 90.88 312 ASP B N 1
ATOM 5622 C CA . ASP B 1 312 ? 18.031 7.422 21.734 1 90.88 312 ASP B CA 1
ATOM 5623 C C . ASP B 1 312 ? 17.156 7.512 20.484 1 90.88 312 ASP B C 1
ATOM 5625 O O . ASP B 1 312 ? 16.844 6.488 19.875 1 90.88 312 ASP B O 1
ATOM 5629 N N . VAL B 1 313 ? 16.828 8.766 20.141 1 92.12 313 VAL B N 1
ATOM 5630 C CA . VAL B 1 313 ? 16 8.992 18.953 1 92.12 313 VAL B CA 1
ATOM 5631 C C . VAL B 1 313 ? 16.797 8.633 17.703 1 92.12 313 VAL B C 1
ATOM 5633 O O . VAL B 1 313 ? 16.281 7.977 16.797 1 92.12 313 VAL B O 1
ATOM 5636 N N . LYS B 1 314 ? 18.047 9.102 17.672 1 93.62 314 LYS B N 1
ATOM 5637 C CA . LYS B 1 314 ? 18.922 8.828 16.531 1 93.62 314 LYS B CA 1
ATOM 5638 C C . LYS B 1 314 ? 19.109 7.328 16.344 1 93.62 314 LYS B C 1
ATOM 5640 O O . LYS B 1 314 ? 19.047 6.828 15.211 1 93.62 314 LYS B O 1
ATOM 5645 N N . ASP B 1 315 ? 19.281 6.617 17.391 1 90.44 315 ASP B N 1
ATOM 5646 C CA . ASP B 1 315 ? 19.469 5.172 17.344 1 90.44 315 ASP B CA 1
ATOM 5647 C C . ASP B 1 315 ? 18.188 4.477 16.891 1 90.44 315 ASP B C 1
ATOM 5649 O O . ASP B 1 315 ? 18.234 3.518 16.109 1 90.44 315 ASP B O 1
ATOM 5653 N N . MET B 1 316 ? 17.062 4.922 17.359 1 87.75 316 MET B N 1
ATOM 5654 C CA . MET B 1 316 ? 15.773 4.312 17.047 1 87.75 316 MET B CA 1
ATOM 5655 C C . MET B 1 316 ? 15.484 4.379 15.555 1 87.75 316 MET B C 1
ATOM 5657 O O . MET B 1 316 ? 15.031 3.398 14.969 1 87.75 316 MET B O 1
ATOM 5661 N N . LEU B 1 317 ? 15.828 5.527 14.938 1 90.81 317 LEU B N 1
ATOM 5662 C CA . LEU B 1 317 ? 15.438 5.754 13.547 1 90.81 317 LEU B CA 1
ATOM 5663 C C . LEU B 1 317 ? 16.625 5.609 12.609 1 90.81 317 LEU B C 1
ATOM 5665 O O . LEU B 1 317 ? 16.516 5.832 11.406 1 90.81 317 LEU B O 1
ATOM 5669 N N . GLY B 1 318 ? 17.781 5.301 13.141 1 89.5 318 GLY B N 1
ATOM 5670 C CA . GLY B 1 318 ? 18.969 5.141 12.336 1 89.5 318 GLY B CA 1
ATOM 5671 C C . GLY B 1 318 ? 19.453 6.445 11.727 1 89.5 318 GLY B C 1
ATOM 5672 O O . GLY B 1 318 ? 19.938 6.465 10.594 1 89.5 318 GLY B O 1
ATOM 5673 N N . LEU B 1 319 ? 19.234 7.527 12.438 1 91.94 319 LEU B N 1
ATOM 5674 C CA . LEU B 1 319 ? 19.672 8.836 11.977 1 91.94 319 LEU B CA 1
ATOM 5675 C C . LEU B 1 319 ? 21.172 9.023 12.219 1 91.94 319 LEU B C 1
ATOM 5677 O O . LEU B 1 319 ? 21.625 8.961 13.359 1 91.94 319 LEU B O 1
ATOM 5681 N N . LYS B 1 320 ? 21.875 9.133 11.109 1 91.94 320 LYS B N 1
ATOM 5682 C CA . LYS B 1 320 ? 23.312 9.352 11.18 1 91.94 320 LYS B CA 1
ATOM 5683 C C . LYS B 1 320 ? 23.75 10.477 10.242 1 91.94 320 LYS B C 1
ATOM 5685 O O . LYS B 1 320 ? 23.203 10.625 9.148 1 91.94 320 LYS B O 1
ATOM 5690 N N . GLY B 1 321 ? 24.594 11.305 10.727 1 89.75 321 GLY B N 1
ATOM 5691 C CA . GLY B 1 321 ? 25.141 12.336 9.852 1 89.75 321 GLY B CA 1
ATOM 5692 C C . GLY B 1 321 ? 24.578 13.719 10.148 1 89.75 321 GLY B C 1
ATOM 5693 O O . GLY B 1 321 ? 23.984 13.938 11.211 1 89.75 321 GLY B O 1
ATOM 5694 N N . SER B 1 322 ? 24.844 14.641 9.242 1 91.56 322 SER B N 1
ATOM 5695 C CA . SER B 1 322 ? 24.5 16.047 9.43 1 91.56 322 SER B CA 1
ATOM 5696 C C . SER B 1 322 ? 22.984 16.234 9.477 1 91.56 322 SER B C 1
ATOM 5698 O O . SER B 1 322 ? 22.266 15.734 8.609 1 91.56 322 SER B O 1
ATOM 5700 N N . GLY B 1 323 ? 22.516 16.906 10.5 1 93.25 323 GLY B N 1
ATOM 5701 C CA . GLY B 1 323 ? 21.109 17.219 10.641 1 93.25 323 GLY B CA 1
ATOM 5702 C C . GLY B 1 323 ? 20.375 16.297 11.609 1 93.25 323 GLY B C 1
ATOM 5703 O O . GLY B 1 323 ? 19.281 16.625 12.086 1 93.25 323 GLY B O 1
ATOM 5704 N N . ALA B 1 324 ? 21.016 15.227 11.984 1 95.5 324 ALA B N 1
ATOM 5705 C CA . ALA B 1 324 ? 20.375 14.211 12.812 1 95.5 324 ALA B CA 1
ATOM 5706 C C . ALA B 1 324 ? 20.078 14.75 14.211 1 95.5 324 ALA B C 1
ATOM 5708 O O . ALA B 1 324 ? 19 14.523 14.75 1 95.5 324 ALA B O 1
ATOM 5709 N N . ASP B 1 325 ? 21.031 15.492 14.734 1 96.25 325 ASP B N 1
ATOM 5710 C CA . ASP B 1 325 ? 20.891 16.016 16.094 1 96.25 325 ASP B CA 1
ATOM 5711 C C . ASP B 1 325 ? 19.703 16.969 16.188 1 96.25 325 ASP B C 1
ATOM 5713 O O . ASP B 1 325 ? 18.938 16.922 17.141 1 96.25 325 ASP B O 1
ATOM 5717 N N . LYS B 1 326 ? 19.656 17.797 15.219 1 95 326 LYS B N 1
ATOM 5718 C CA . LYS B 1 326 ? 18.578 18.781 15.219 1 95 326 LYS B CA 1
ATOM 5719 C C . LYS B 1 326 ? 17.219 18.125 15.164 1 95 326 LYS B C 1
ATOM 5721 O O . LYS B 1 326 ? 16.297 18.5 15.906 1 95 326 LYS B O 1
ATOM 5726 N N . ILE B 1 327 ? 17.062 17.156 14.359 1 96.25 327 ILE B N 1
ATOM 5727 C CA . ILE B 1 327 ? 15.812 16.422 14.195 1 96.25 327 ILE B CA 1
ATOM 5728 C C . ILE B 1 327 ? 15.469 15.688 15.492 1 96.25 327 ILE B C 1
ATOM 5730 O O . ILE B 1 327 ? 14.328 15.758 15.969 1 96.25 327 ILE B O 1
ATOM 5734 N N . ALA B 1 328 ? 16.469 15.031 16.016 1 95.62 328 ALA B N 1
ATOM 5735 C CA . ALA B 1 328 ? 16.266 14.234 17.219 1 95.62 328 ALA B CA 1
ATOM 5736 C C . ALA B 1 328 ? 15.875 15.109 18.406 1 95.62 328 ALA B C 1
ATOM 5738 O O . ALA B 1 328 ? 14.961 14.773 19.172 1 95.62 328 ALA B O 1
ATOM 5739 N N . ASN B 1 329 ? 16.562 16.25 18.547 1 96.31 329 ASN B N 1
ATOM 5740 C CA . ASN B 1 329 ? 16.25 17.172 19.625 1 96.31 329 ASN B CA 1
ATOM 5741 C C . ASN B 1 329 ? 14.844 17.734 19.5 1 96.31 329 ASN B C 1
ATOM 5743 O O . ASN B 1 329 ? 14.117 17.828 20.5 1 96.31 329 ASN B O 1
ATOM 5747 N N . ALA B 1 330 ? 14.547 18.047 18.328 1 96.19 330 ALA B N 1
ATOM 5748 C CA . ALA B 1 330 ? 13.211 18.609 18.094 1 96.19 330 ALA B CA 1
ATOM 5749 C C . ALA B 1 330 ? 12.125 17.578 18.406 1 96.19 330 ALA B C 1
ATOM 5751 O O . ALA B 1 330 ? 11.078 17.922 18.953 1 96.19 330 ALA B O 1
ATOM 5752 N N . ALA B 1 331 ? 12.375 16.391 18.031 1 96.06 331 ALA B N 1
ATOM 5753 C CA . ALA B 1 331 ? 11.406 15.312 18.234 1 96.06 331 ALA B CA 1
ATOM 5754 C C . ALA B 1 331 ? 11.055 15.156 19.703 1 96.06 331 ALA B C 1
ATOM 5756 O O . ALA B 1 331 ? 9.922 14.82 20.047 1 96.06 331 ALA B O 1
ATOM 5757 N N . LEU B 1 332 ? 12.016 15.438 20.547 1 95.44 332 LEU B N 1
ATOM 5758 C CA . LEU B 1 332 ? 11.844 15.219 21.969 1 95.44 332 LEU B CA 1
ATOM 5759 C C . LEU B 1 332 ? 11.125 16.391 22.625 1 95.44 332 LEU B C 1
ATOM 5761 O O . LEU B 1 332 ? 10.812 16.359 23.812 1 95.44 332 LEU B O 1
ATOM 5765 N N . GLN B 1 333 ? 10.797 17.375 21.812 1 96.69 333 GLN B N 1
ATOM 5766 C CA . GLN B 1 333 ? 10.141 18.562 22.344 1 96.69 333 GLN B CA 1
ATOM 5767 C C . GLN B 1 333 ? 8.742 18.734 21.766 1 96.69 333 GLN B C 1
ATOM 5769 O O . GLN B 1 333 ? 8.125 19.781 21.906 1 96.69 333 GLN B O 1
ATOM 5774 N N . LYS B 1 334 ? 8.289 17.766 21.125 1 96.38 334 LYS B N 1
ATOM 5775 C CA . LYS B 1 334 ? 7.012 17.891 20.422 1 96.38 334 LYS B CA 1
ATOM 5776 C C . LYS B 1 334 ? 5.914 17.125 21.172 1 96.38 334 LYS B C 1
ATOM 5778 O O . LYS B 1 334 ? 6.203 16.297 22.031 1 96.38 334 LYS B O 1
ATOM 5783 N N . ASN B 1 335 ? 4.707 17.5 20.844 1 95.75 335 ASN B N 1
ATOM 5784 C CA . ASN B 1 335 ? 3.514 16.844 21.375 1 95.75 335 ASN B CA 1
ATOM 5785 C C . ASN B 1 335 ? 2.91 15.883 20.359 1 95.75 335 ASN B C 1
ATOM 5787 O O . ASN B 1 335 ? 2.615 16.266 19.219 1 95.75 335 ASN B O 1
ATOM 5791 N N . TYR B 1 336 ? 2.781 14.617 20.844 1 95.19 336 TYR B N 1
ATOM 5792 C CA . TYR B 1 336 ? 2.258 13.562 19.984 1 95.19 336 TYR B CA 1
ATOM 5793 C C . TYR B 1 336 ? 0.881 13.102 20.453 1 95.19 336 TYR B C 1
ATOM 5795 O O . TYR B 1 336 ? 0.688 12.812 21.641 1 95.19 336 TYR B O 1
ATOM 5803 N N . ARG B 1 337 ? -0.106 13.102 19.562 1 95.62 337 ARG B N 1
ATOM 5804 C CA . ARG B 1 337 ? -1.459 12.641 19.844 1 95.62 337 ARG B CA 1
ATOM 5805 C C . ARG B 1 337 ? -1.88 11.547 18.875 1 95.62 337 ARG B C 1
ATOM 5807 O O . ARG B 1 337 ? -1.51 11.578 17.703 1 95.62 337 ARG B O 1
ATOM 5814 N N . THR B 1 338 ? -2.557 10.586 19.391 1 93.75 338 THR B N 1
ATOM 5815 C CA . THR B 1 338 ? -3.037 9.477 18.562 1 93.75 338 THR B CA 1
ATOM 5816 C C . THR B 1 338 ? -4.512 9.203 18.844 1 93.75 338 THR B C 1
ATOM 5818 O O . THR B 1 338 ? -4.93 9.125 20 1 93.75 338 THR B O 1
ATOM 5821 N N . TYR B 1 339 ? -5.27 9.086 17.828 1 94.69 339 TYR B N 1
ATOM 5822 C CA . TYR B 1 339 ? -6.703 8.836 17.938 1 94.69 339 TYR B CA 1
ATOM 5823 C C . TYR B 1 339 ? -7.105 7.594 17.156 1 94.69 339 TYR B C 1
ATOM 5825 O O . TYR B 1 339 ? -6.613 7.371 16.047 1 94.69 339 TYR B O 1
ATOM 5833 N N . PHE B 1 340 ? -7.992 6.785 17.75 1 92.38 340 PHE B N 1
ATOM 5834 C CA . PHE B 1 340 ? -8.461 5.547 17.141 1 92.38 340 PHE B CA 1
ATOM 5835 C C . PHE B 1 340 ? -9.844 5.738 16.531 1 92.38 340 PHE B C 1
ATOM 5837 O O . PHE B 1 340 ? -10.805 6.039 17.25 1 92.38 340 PHE B O 1
ATOM 5844 N N . PHE B 1 341 ? -9.922 5.613 15.211 1 91.5 341 PHE B N 1
ATOM 5845 C CA . PHE B 1 341 ? -11.18 5.617 14.469 1 91.5 341 PHE B CA 1
ATOM 5846 C C . PHE B 1 341 ? -11.711 4.199 14.297 1 91.5 341 PHE B C 1
ATOM 5848 O O . PHE B 1 341 ? -11 3.322 13.797 1 91.5 341 PHE B O 1
ATOM 5855 N N . SER B 1 342 ? -12.898 3.943 14.727 1 86.56 342 SER B N 1
ATOM 5856 C CA . SER B 1 342 ? -13.516 2.627 14.609 1 86.56 342 SER B CA 1
ATOM 5857 C C . SER B 1 342 ? -14.867 2.711 13.914 1 86.56 342 SER B C 1
ATOM 5859 O O . SER B 1 342 ? -15.422 3.801 13.742 1 86.56 342 SER B O 1
ATOM 5861 N N . HIS B 1 343 ? -15.359 1.533 13.508 1 83.69 343 HIS B N 1
ATOM 5862 C CA . HIS B 1 343 ? -16.672 1.49 12.883 1 83.69 343 HIS B CA 1
ATOM 5863 C C . HIS B 1 343 ? -17.781 1.743 13.914 1 83.69 343 HIS B C 1
ATOM 5865 O O . HIS B 1 343 ? -17.797 1.122 14.977 1 83.69 343 HIS B O 1
ATOM 5871 N N . HIS B 1 344 ? -18.594 2.656 13.656 1 83 344 HIS B N 1
ATOM 5872 C CA . HIS B 1 344 ? -19.875 2.871 14.328 1 83 344 HIS B CA 1
ATOM 5873 C C . HIS B 1 344 ? -19.672 3.246 15.789 1 83 344 HIS B C 1
ATOM 5875 O O . HIS B 1 344 ? -20.562 3.029 16.625 1 83 344 HIS B O 1
ATOM 5881 N N . GLN B 1 345 ? -18.5 3.684 16.156 1 88.56 345 GLN B N 1
ATOM 5882 C CA . GLN B 1 345 ? -18.203 4.141 17.516 1 88.56 345 GLN B CA 1
ATOM 5883 C C . GLN B 1 345 ? -17.484 5.48 17.5 1 88.56 345 GLN B C 1
ATOM 5885 O O . GLN B 1 345 ? -16.875 5.855 16.5 1 88.56 345 GLN B O 1
ATOM 5890 N N . PRO B 1 346 ? -17.688 6.195 18.625 1 92.88 346 PRO B N 1
ATOM 5891 C CA . PRO B 1 346 ? -16.938 7.445 18.703 1 92.88 346 PRO B CA 1
ATOM 5892 C C . PRO B 1 346 ? -15.422 7.219 18.688 1 92.88 346 PRO B C 1
ATOM 5894 O O . PRO B 1 346 ? -14.945 6.176 19.141 1 92.88 346 PRO B O 1
ATOM 5897 N N . VAL B 1 347 ? -14.766 8.195 18.188 1 92.75 347 VAL B N 1
ATOM 5898 C CA . VAL B 1 347 ? -13.305 8.164 18.141 1 92.75 347 VAL B CA 1
ATOM 5899 C C . VAL B 1 347 ? -12.734 8.203 19.562 1 92.75 347 VAL B C 1
ATOM 5901 O O . VAL B 1 347 ? -13.234 8.938 20.406 1 92.75 347 VAL B O 1
ATOM 5904 N N . ILE B 1 348 ? -11.711 7.473 19.766 1 90.19 348 ILE B N 1
ATOM 5905 C CA . ILE B 1 348 ? -11.125 7.352 21.094 1 90.19 348 ILE B CA 1
ATOM 5906 C C . ILE B 1 348 ? -9.703 7.902 21.078 1 90.19 348 ILE B C 1
ATOM 5908 O O . ILE B 1 348 ? -8.93 7.617 20.172 1 90.19 348 ILE B O 1
ATOM 5912 N N . ASP B 1 349 ? -9.438 8.719 22.094 1 91.88 349 ASP B N 1
ATOM 5913 C CA . ASP B 1 349 ? -8.062 9.172 22.297 1 91.88 349 ASP B CA 1
ATOM 5914 C C . ASP B 1 349 ? -7.195 8.047 22.859 1 91.88 349 ASP B C 1
ATOM 5916 O O . ASP B 1 349 ? -7.398 7.609 24 1 91.88 349 ASP B O 1
ATOM 5920 N N . ILE B 1 350 ? -6.27 7.641 22.078 1 87.75 350 ILE B N 1
ATOM 5921 C CA . ILE B 1 350 ? -5.395 6.566 22.531 1 87.75 350 ILE B CA 1
ATOM 5922 C C . ILE B 1 350 ? -3.953 7.066 22.594 1 87.75 350 ILE B C 1
ATOM 5924 O O . ILE B 1 350 ? -3.018 6.312 22.297 1 87.75 350 ILE B O 1
ATOM 5928 N N . SER B 1 351 ? -3.727 8.227 22.875 1 86.62 351 SER B N 1
ATOM 5929 C CA . SER B 1 351 ? -2.418 8.875 22.844 1 86.62 351 SER B CA 1
ATOM 5930 C C . SER B 1 351 ? -1.449 8.211 23.828 1 86.62 351 SER B C 1
ATOM 5932 O O . SER B 1 351 ? -0.239 8.195 23.594 1 86.62 351 SER B O 1
ATOM 5934 N N . SER B 1 352 ? -1.964 7.691 24.891 1 75.62 352 SER B N 1
ATOM 5935 C CA . SER B 1 352 ? -1.082 7.066 25.875 1 75.62 352 SER B CA 1
ATOM 5936 C C . SER B 1 352 ? -0.416 5.82 25.312 1 75.62 352 SER B C 1
ATOM 5938 O O . SER B 1 352 ? 0.72 5.496 25.656 1 75.62 352 SER B O 1
ATOM 5940 N N . LEU B 1 353 ? -1.051 5.148 24.438 1 73.31 353 LEU B N 1
ATOM 5941 C CA . LEU B 1 353 ? -0.59 3.91 23.812 1 73.31 353 LEU B CA 1
ATOM 5942 C C . LEU B 1 353 ? -0.072 2.934 24.859 1 73.31 353 LEU B C 1
ATOM 5944 O O . LEU B 1 353 ? 0.896 2.209 24.625 1 73.31 353 LEU B O 1
ATOM 5948 N N . ASP B 1 354 ? -0.71 3.014 25.984 1 67 354 ASP B N 1
ATOM 5949 C CA . ASP B 1 354 ? -0.287 2.207 27.125 1 67 354 ASP B CA 1
ATOM 5950 C C . ASP B 1 354 ? -0.668 0.741 26.922 1 67 354 ASP B C 1
ATOM 5952 O O . ASP B 1 354 ? -1.852 0.396 26.938 1 67 354 ASP B O 1
ATOM 5956 N N . PRO B 1 355 ? 0.311 -0.106 26.766 1 63.09 355 PRO B N 1
ATOM 5957 C CA . PRO B 1 355 ? 0.009 -1.524 26.562 1 63.09 355 PRO B CA 1
ATOM 5958 C C . PRO B 1 355 ? -0.703 -2.154 27.75 1 63.09 355 PRO B C 1
ATOM 5960 O O . PRO B 1 355 ? -1.347 -3.197 27.609 1 63.09 355 PRO B O 1
ATOM 5963 N N . GLY B 1 356 ? -0.513 -1.509 28.891 1 63.12 356 GLY B N 1
ATOM 5964 C CA . GLY B 1 356 ? -1.153 -2.021 30.094 1 63.12 356 GLY B CA 1
ATOM 5965 C C . GLY B 1 356 ? -2.527 -1.426 30.344 1 63.12 356 GLY B C 1
ATOM 5966 O O . GLY B 1 356 ? -3.154 -1.699 31.359 1 63.12 356 GLY B O 1
ATOM 5967 N N . ALA B 1 357 ? -2.982 -0.718 29.406 1 65.69 357 ALA B N 1
ATOM 5968 C CA . ALA B 1 357 ? -4.277 -0.067 29.578 1 65.69 357 ALA B CA 1
ATOM 5969 C C . ALA B 1 357 ? -5.41 -1.091 29.578 1 65.69 357 ALA B C 1
ATOM 5971 O O . ALA B 1 357 ? -5.32 -2.125 28.922 1 65.69 357 ALA B O 1
ATOM 5972 N N . GLU B 1 358 ? -6.48 -0.786 30.297 1 66.81 358 GLU B N 1
ATOM 5973 C CA . GLU B 1 358 ? -7.633 -1.679 30.391 1 66.81 358 GLU B CA 1
ATOM 5974 C C . GLU B 1 358 ? -8.438 -1.672 29.094 1 66.81 358 GLU B C 1
ATOM 5976 O O . GLU B 1 358 ? -8.938 -2.713 28.656 1 66.81 358 GLU B O 1
ATOM 5981 N N . LYS B 1 359 ? -8.414 -0.616 28.562 1 69.75 359 LYS B N 1
ATOM 5982 C CA . LYS B 1 359 ? -9.172 -0.504 27.328 1 69.75 359 LYS B CA 1
ATOM 5983 C C . LYS B 1 359 ? -8.422 -1.15 26.172 1 69.75 359 LYS B C 1
ATOM 5985 O O . LYS B 1 359 ? -7.309 -0.743 25.828 1 69.75 359 LYS B O 1
ATOM 5990 N N . PRO B 1 360 ? -9.086 -2.092 25.453 1 66.25 360 PRO B N 1
ATOM 5991 C CA . PRO B 1 360 ? -8.414 -2.832 24.375 1 66.25 360 PRO B CA 1
ATOM 5992 C C . PRO B 1 360 ? -8.008 -1.938 23.219 1 66.25 360 PRO B C 1
ATOM 5994 O O . PRO B 1 360 ? -7.016 -2.221 22.531 1 66.25 360 PRO B O 1
ATOM 5997 N N . GLU B 1 361 ? -8.727 -0.884 23.109 1 71.31 361 GLU B N 1
ATOM 5998 C CA . GLU B 1 361 ? -8.391 0.042 22.031 1 71.31 361 GLU B CA 1
ATOM 5999 C C . GLU B 1 361 ? -7.047 0.717 22.281 1 71.31 361 GLU B C 1
ATOM 6001 O O . GLU B 1 361 ? -6.297 0.991 21.344 1 71.31 361 GLU B O 1
ATOM 6006 N N . ILE B 1 362 ? -6.785 0.97 23.531 1 69.31 362 ILE B N 1
ATOM 6007 C CA . ILE B 1 362 ? -5.539 1.63 23.906 1 69.31 362 ILE B CA 1
ATOM 6008 C C . ILE B 1 362 ? -4.406 0.605 23.953 1 69.31 362 ILE B C 1
ATOM 6010 O O . ILE B 1 362 ? -3.383 0.77 23.281 1 69.31 362 ILE B O 1
ATOM 6014 N N . SER B 1 363 ? -4.684 -0.562 24.562 1 56.91 363 SER B N 1
ATOM 6015 C CA . SER B 1 363 ? -3.635 -1.563 24.75 1 56.91 363 SER B CA 1
ATOM 6016 C C . SER B 1 363 ? -3.311 -2.26 23.422 1 56.91 363 SER B C 1
ATOM 6018 O O . SER B 1 363 ? -2.166 -2.652 23.188 1 56.91 363 SER B O 1
ATOM 6020 N N . GLY B 1 364 ? -4.297 -2.277 22.625 1 64.5 364 GLY B N 1
ATOM 6021 C CA . GLY B 1 364 ? -4.133 -2.938 21.344 1 64.5 364 GLY B CA 1
ATOM 6022 C C . GLY B 1 364 ? -3.85 -1.974 20.203 1 64.5 364 GLY B C 1
ATOM 6023 O O . GLY B 1 364 ? -3.818 -2.373 19.047 1 64.5 364 GLY B O 1
ATOM 6024 N N . TRP B 1 365 ? -3.602 -0.782 20.641 1 68.19 365 TRP B N 1
ATOM 6025 C CA . TRP B 1 365 ? -3.268 0.272 19.688 1 68.19 365 TRP B CA 1
ATOM 6026 C C . TRP B 1 365 ? -4.266 0.301 18.531 1 68.19 365 TRP B C 1
ATOM 6028 O O . TRP B 1 365 ? -3.873 0.252 17.375 1 68.19 365 TRP B O 1
ATOM 6038 N N . GLY B 1 366 ? -5.512 0.326 18.922 1 57.97 366 GLY B N 1
ATOM 6039 C CA . GLY B 1 366 ? -6.555 0.398 17.906 1 57.97 366 GLY B CA 1
ATOM 6040 C C . GLY B 1 366 ? -6.668 -0.866 17.078 1 57.97 366 GLY B C 1
ATOM 6041 O O . GLY B 1 366 ? -6.984 -0.806 15.891 1 57.97 366 GLY B O 1
ATOM 6042 N N . GLY B 1 367 ? -6.273 -1.999 17.625 1 58.09 367 GLY B N 1
ATOM 6043 C CA . GLY B 1 367 ? -6.387 -3.271 16.938 1 58.09 367 GLY B CA 1
ATOM 6044 C C . GLY B 1 367 ? -5.156 -3.613 16.109 1 58.09 367 GLY B C 1
ATOM 6045 O O . GLY B 1 367 ? -5.098 -4.672 15.484 1 58.09 367 GLY B O 1
ATOM 6046 N N . LEU B 1 368 ? -4.176 -2.818 16.078 1 66.31 368 LEU B N 1
ATOM 6047 C CA . LEU B 1 368 ? -2.996 -3.031 15.242 1 66.31 368 LEU B CA 1
ATOM 6048 C C . LEU B 1 368 ? -2.074 -4.074 15.867 1 66.31 368 LEU B C 1
ATOM 6050 O O . LEU B 1 368 ? -1.402 -4.82 15.156 1 66.31 368 LEU B O 1
ATOM 6054 N N . THR B 1 369 ? -2.025 -4.117 17.078 1 60.97 369 THR B N 1
ATOM 6055 C CA . THR B 1 369 ? -1.24 -5.141 17.766 1 60.97 369 THR B CA 1
ATOM 6056 C C . THR B 1 369 ? -2.135 -6.285 18.234 1 60.97 369 THR B C 1
ATOM 6058 O O . THR B 1 369 ? -1.642 -7.348 18.609 1 60.97 369 THR B O 1
ATOM 6061 N N . GLY B 1 370 ? -3.449 -6.004 18.094 1 60 370 GLY B N 1
ATOM 6062 C CA . GLY B 1 370 ? -4.426 -6.98 18.547 1 60 370 GLY B CA 1
ATOM 6063 C C . GLY B 1 370 ? -4.387 -8.273 17.766 1 60 370 GLY B C 1
ATOM 6064 O O . GLY B 1 370 ? -4.496 -9.359 18.328 1 60 370 GLY B O 1
ATOM 6065 N N . PHE B 1 371 ? -4.129 -8.195 16.578 1 62.28 371 PHE B N 1
ATOM 6066 C CA . PHE B 1 371 ? -4.121 -9.414 15.781 1 62.28 371 PHE B CA 1
ATOM 6067 C C . PHE B 1 371 ? -2.977 -10.328 16.188 1 62.28 371 PHE B C 1
ATOM 6069 O O . PHE B 1 371 ? -3.178 -11.523 16.422 1 62.28 371 PHE B O 1
ATOM 6076 N N . SER B 1 372 ? -1.843 -9.727 16.203 1 68.44 372 SER B N 1
ATOM 6077 C CA . SER B 1 372 ? -0.697 -10.531 16.594 1 68.44 372 SER B CA 1
ATOM 6078 C C . SER B 1 372 ? -0.919 -11.172 17.969 1 68.44 372 SER B C 1
ATOM 6080 O O . SER B 1 372 ? -0.553 -12.328 18.188 1 68.44 372 SER B O 1
ATOM 6082 N N . GLY B 1 373 ? -1.561 -10.312 18.844 1 65.62 373 GLY B N 1
ATOM 6083 C CA . GLY B 1 373 ? -1.924 -10.859 20.141 1 65.62 373 GLY B CA 1
ATOM 6084 C C . GLY B 1 373 ? -2.918 -12 20.047 1 65.62 373 GLY B C 1
ATOM 6085 O O . GLY B 1 373 ? -2.77 -13.016 20.734 1 65.62 373 GLY B O 1
ATOM 6086 N N . HIS B 1 374 ? -3.893 -11.82 19.25 1 68.69 374 HIS B N 1
ATOM 6087 C CA . HIS B 1 374 ? -4.895 -12.859 19.031 1 68.69 374 HIS B CA 1
ATOM 6088 C C . HIS B 1 374 ? -4.262 -14.125 18.469 1 68.69 374 HIS B C 1
ATOM 6090 O O . HIS B 1 374 ? -4.559 -15.227 18.938 1 68.69 374 HIS B O 1
ATOM 6096 N N . VAL B 1 375 ? -3.441 -14.047 17.5 1 71.5 375 VAL B N 1
ATOM 6097 C CA . VAL B 1 375 ? -2.744 -15.195 16.922 1 71.5 375 VAL B CA 1
ATOM 6098 C C . VAL B 1 375 ? -1.91 -15.883 18 1 71.5 375 VAL B C 1
ATOM 6100 O O . VAL B 1 375 ? -1.915 -17.109 18.109 1 71.5 375 VAL B O 1
ATOM 6103 N N . GLY B 1 376 ? -1.254 -15.047 18.75 1 66.81 376 GLY B N 1
ATOM 6104 C CA . GLY B 1 376 ? -0.48 -15.594 19.844 1 66.81 376 GLY B CA 1
ATOM 6105 C C . GLY B 1 376 ? -1.319 -16.391 20.828 1 66.81 376 GLY B C 1
ATOM 6106 O O . GLY B 1 376 ? -0.886 -17.438 21.328 1 66.81 376 GLY B O 1
ATOM 6107 N N . GLU B 1 377 ? -2.465 -15.891 21.094 1 70.5 377 GLU B N 1
ATOM 6108 C CA . GLU B 1 377 ? -3.379 -16.578 21.984 1 70.5 377 GLU B CA 1
ATOM 6109 C C . GLU B 1 377 ? -3.783 -17.938 21.438 1 70.5 377 GLU B C 1
ATOM 6111 O O . GLU B 1 377 ? -3.877 -18.922 22.172 1 70.5 377 GLU B O 1
ATOM 6116 N N . ILE B 1 378 ? -4.066 -18 20.188 1 76.5 378 ILE B N 1
ATOM 6117 C CA . ILE B 1 378 ? -4.449 -19.25 19.547 1 76.5 378 ILE B CA 1
ATOM 6118 C C . ILE B 1 378 ? -3.287 -20.234 19.625 1 76.5 378 ILE B C 1
ATOM 6120 O O . ILE B 1 378 ? -3.48 -21.406 19.953 1 76.5 378 ILE B O 1
ATOM 6124 N N . VAL B 1 379 ? -2.141 -19.797 19.344 1 74.38 379 VAL B N 1
ATOM 6125 C CA . VAL B 1 379 ? -0.949 -20.641 19.391 1 74.38 379 VAL B CA 1
ATOM 6126 C C . VAL B 1 379 ? -0.735 -21.156 20.797 1 74.38 379 VAL B C 1
ATOM 6128 O O . VAL B 1 379 ? -0.443 -22.344 21 1 74.38 379 VAL B O 1
ATOM 6131 N N . ALA B 1 380 ? -0.948 -20.234 21.688 1 68.69 380 ALA B N 1
ATOM 6132 C CA . ALA B 1 380 ? -0.802 -20.625 23.094 1 68.69 380 ALA B CA 1
ATOM 6133 C C . ALA B 1 380 ? -1.813 -21.703 23.453 1 68.69 380 ALA B C 1
ATOM 6135 O O . ALA B 1 380 ? -1.485 -22.656 24.188 1 68.69 380 ALA B O 1
ATOM 6136 N N . ARG B 1 381 ? -2.975 -21.531 23.078 1 79.81 381 ARG B N 1
ATOM 6137 C CA . ARG B 1 381 ? -4.031 -22.5 23.328 1 79.81 381 ARG B CA 1
ATOM 6138 C C . ARG B 1 381 ? -3.656 -23.875 22.766 1 79.81 381 ARG B C 1
ATOM 6140 O O . ARG B 1 381 ? -3.83 -24.891 23.422 1 79.81 381 ARG B O 1
ATOM 6147 N N . VAL B 1 382 ? -3.207 -23.891 21.625 1 82.38 382 VAL B N 1
ATOM 6148 C CA . VAL B 1 382 ? -2.83 -25.141 20.969 1 82.38 382 VAL B CA 1
ATOM 6149 C C . VAL B 1 382 ? -1.618 -25.75 21.672 1 82.38 382 VAL B C 1
ATOM 6151 O O . VAL B 1 382 ? -1.54 -26.969 21.844 1 82.38 382 VAL B O 1
ATOM 6154 N N . ALA B 1 383 ? -0.668 -24.859 22 1 78.75 383 ALA B N 1
ATOM 6155 C CA . ALA B 1 383 ? 0.507 -25.328 22.734 1 78.75 383 ALA B CA 1
ATOM 6156 C C . ALA B 1 383 ? 0.107 -26.016 24.047 1 78.75 383 ALA B C 1
ATOM 6158 O O . ALA B 1 383 ? 0.646 -27.078 24.391 1 78.75 383 ALA B O 1
ATOM 6159 N N . ARG B 1 384 ? -0.783 -25.438 24.766 1 76.88 384 ARG B N 1
ATOM 6160 C CA . ARG B 1 384 ? -1.265 -26 26.016 1 76.88 384 ARG B CA 1
ATOM 6161 C C . ARG B 1 384 ? -1.93 -27.344 25.797 1 76.88 384 ARG B C 1
ATOM 6163 O O . ARG B 1 384 ? -1.705 -28.297 26.562 1 76.88 384 ARG B O 1
ATOM 6170 N N . ARG B 1 385 ? -2.758 -27.422 24.859 1 83.31 385 ARG B N 1
ATOM 6171 C CA . ARG B 1 385 ? -3.434 -28.672 24.531 1 83.31 385 ARG B CA 1
ATOM 6172 C C . ARG B 1 385 ? -2.428 -29.75 24.156 1 83.31 385 ARG B C 1
ATOM 6174 O O . ARG B 1 385 ? -2.611 -30.922 24.516 1 83.31 385 ARG B O 1
ATOM 6181 N N . TRP B 1 386 ? -1.46 -29.359 23.422 1 80.38 386 TRP B N 1
ATOM 6182 C CA . TRP B 1 386 ? -0.432 -30.297 22.984 1 80.38 386 TRP B CA 1
ATOM 6183 C C . TRP B 1 386 ? 0.36 -30.828 24.172 1 80.38 386 TRP B C 1
ATOM 6185 O O . TRP B 1 386 ? 0.68 -32.031 24.219 1 80.38 386 TRP B O 1
ATOM 6195 N N . GLU B 1 387 ? 0.689 -29.938 25.047 1 75.25 387 GLU B N 1
ATOM 6196 C CA . GLU B 1 387 ? 1.437 -30.344 26.234 1 75.25 387 GLU B CA 1
ATOM 6197 C C . GLU B 1 387 ? 0.608 -31.266 27.125 1 75.25 387 GLU B C 1
ATOM 6199 O O . GLU B 1 387 ? 1.144 -32.188 27.734 1 75.25 387 GLU B O 1
ATOM 6204 N N . GLU B 1 388 ? -0.573 -30.984 27.25 1 76.69 388 GLU B N 1
ATOM 6205 C CA . GLU B 1 388 ? -1.466 -31.797 28.062 1 76.69 388 GLU B CA 1
ATOM 6206 C C . GLU B 1 388 ? -1.604 -33.219 27.469 1 76.69 388 GLU B C 1
ATOM 6208 O O . GLU B 1 388 ? -1.714 -34.188 28.203 1 76.69 388 GLU B O 1
ATOM 6213 N N . HIS B 1 389 ? -1.655 -33.312 26.219 1 72.75 389 HIS B N 1
ATOM 6214 C CA . HIS B 1 389 ? -1.775 -34.625 25.562 1 72.75 389 HIS B CA 1
ATOM 6215 C C . HIS B 1 389 ? -0.445 -35.375 25.562 1 72.75 389 HIS B C 1
ATOM 6217 O O . HIS B 1 389 ? -0.419 -36.594 25.562 1 72.75 389 HIS B O 1
ATOM 6223 N N . ALA B 1 390 ? 0.598 -34.719 25.438 1 65.56 390 ALA B N 1
ATOM 6224 C CA . ALA B 1 390 ? 1.923 -35.312 25.469 1 65.56 390 ALA B CA 1
ATOM 6225 C C . ALA B 1 390 ? 2.289 -35.75 26.891 1 65.56 390 ALA B C 1
ATOM 6227 O O . ALA B 1 390 ? 3.139 -36.625 27.078 1 65.56 390 ALA B O 1
ATOM 6228 N N . ALA B 1 391 ? 1.567 -35.312 27.922 1 51.88 391 ALA B N 1
ATOM 6229 C CA . ALA B 1 391 ? 1.756 -35.781 29.297 1 51.88 391 ALA B CA 1
ATOM 6230 C C . ALA B 1 391 ? 0.882 -37 29.578 1 51.88 391 ALA B C 1
ATOM 6232 O O . ALA B 1 391 ? 1.306 -37.938 30.266 1 51.88 391 ALA B O 1
#

Secondary structure (DSSP, 8-state):
--HHHHHHT--EEEEEEETTEEEEEEE--SEEEEE-STTSSHHHHHHHHHHHHSHHHHHHHHHHTT---TT-HHHHHHHHT-TTGGGG--TT-EEEETTEE--GGGGGS----TT----EEEE-TTGGGGGGGG----GGGS-TTS-HHHHHHHHHHHHHHHHTT-SSEEES-TTTS-HHHHHHHIIIIITT-EEEEE-SSSS-EEEEE-TT--EE-GGGS-HHHHHHHHHHHHHHHHS--TT-SS-TT--EEEEE-TTTT--HHHHHHHHHHHHHHHHTT-EEEEEE--HHHHHHHHHHHHHHHTT--HHHHHHHHT--STTHHHHHHHHTTS-EEEEE--TTS--EE-TT--TT-SSHHHHTTTTTTHHHHHHHHHHHHHHHHHHHHH-/--HHHHHHT--EEEEEEETTEEEEEEE--SEEEEE-STTSSHHHHHHHHHHHHSHHHHHHHHHHTT---TT-HHHHHHHHT-TTGGGG--TT-EEEETTEE--GGGGGS----TT----EEEE-TTGGGGGGGG----GGGS-TTS-HHHHHHHHHHHHHHHHT--SSEEES-TTTS-HHHHHHHIIIIITT-EEEEE-SSSS-EEEEE-TT--EE-GGGS-HHHHHHHHHHHHHHHHS--TT-SS-TT--EEEEE-TTTT--HHHHHHHHHHHHHHHHTT-EEEEEE--HHHHHHHHHHHHHHHTT--HHHHHHHHT--STTHHHHHHHHTTS-EEEEE--TTS--EE-TT--TT-SSHHHHTTTTTTHHHHHHHHHHHHHHHHHHHHH-

Radius of gyration: 25.74 Å; Cα contacts (8 Å, |Δi|>4): 1528; chains: 2; bounding box: 57×74×76 Å

pLDDT: mean 87.48, std 10.79, range [31.3, 98.56]

Nearest PDB structures (foldseek):
  2qi9-assembly1_D  TM=5.929E-01  e=2.415E-04  Escherichia coli
  4w9m-assembly2_K  TM=4.685E-01  e=1.378E-05  Thermotoga maritima MSB8
  4r9u-assembly1_D  TM=5.877E-01  e=5.828E-04  Escherichia coli K-12
  5x41-assembly1_A  TM=5.714E-01  e=7.754E-03  Rhodobacter capsulatus
  2vf7-assembly1_B  TM=3.576E-01  e=1.753E-03  Deinococcus radiodurans

Solvent-accessible surface area (backbone atoms only — not comparable to full-atom values): 39734 Å² total; per-residue (Å²): 130,60,80,63,72,69,36,69,72,57,48,29,45,33,42,28,42,43,56,50,26,47,31,36,74,46,67,62,39,40,36,25,36,39,33,32,56,69,84,20,32,65,67,58,54,53,52,47,50,47,47,66,52,28,43,37,49,50,43,42,53,32,51,73,67,71,50,79,39,83,64,26,49,50,47,37,30,19,39,39,60,4,37,55,40,38,69,33,54,53,93,76,35,46,39,24,54,66,85,34,80,48,70,67,66,61,71,22,50,86,39,80,54,86,82,60,65,57,33,63,47,54,43,48,65,66,40,52,71,34,36,56,81,25,29,64,36,50,48,80,78,54,59,70,44,37,26,38,56,54,34,51,38,16,26,52,49,28,48,42,50,64,63,74,45,67,77,48,60,68,32,86,41,79,56,52,40,50,57,17,56,45,51,37,42,29,67,42,58,48,47,76,43,29,34,29,58,39,66,86,51,99,56,68,25,42,24,38,28,42,85,86,67,39,53,30,44,44,73,54,47,50,57,33,47,48,44,41,48,51,51,51,52,52,48,45,66,54,28,39,53,73,90,37,67,46,53,83,56,49,45,34,38,37,39,32,39,79,47,46,52,42,28,68,66,32,36,39,37,53,50,51,50,51,34,42,42,44,54,50,63,34,30,34,39,34,36,38,60,52,52,65,60,51,52,52,52,45,45,49,53,49,28,50,76,43,70,47,51,44,65,55,47,22,62,68,56,62,44,49,62,58,61,29,63,60,29,25,47,37,55,59,71,56,42,73,30,31,33,29,34,38,79,83,36,60,43,40,81,32,51,77,48,38,66,82,42,85,48,59,53,26,34,16,56,45,51,53,52,35,51,62,50,51,47,48,50,51,49,48,51,35,50,52,54,36,51,61,68,74,101,129,61,80,62,71,68,37,69,71,57,49,30,44,33,40,27,42,43,57,50,28,45,31,36,75,46,67,62,41,41,36,25,35,39,32,33,55,68,83,20,34,65,67,58,54,53,51,47,51,46,46,66,50,28,42,38,50,52,43,43,53,32,51,74,68,73,50,80,39,86,64,28,50,49,47,37,30,18,37,41,61,4,38,55,39,39,69,33,55,52,92,74,37,45,40,24,54,66,86,34,80,48,70,68,66,62,72,23,50,87,39,80,55,87,84,60,64,57,33,64,48,54,43,48,64,65,41,52,70,34,37,55,81,24,29,65,35,52,49,80,79,52,58,70,45,37,26,38,56,53,32,51,38,16,25,52,50,28,50,43,52,65,61,74,46,67,89,33,62,68,34,84,42,78,57,53,39,49,57,16,55,46,51,37,42,29,68,42,59,49,46,79,43,28,34,30,54,40,67,86,50,98,58,68,26,41,27,37,28,41,86,88,66,39,53,31,43,44,74,54,48,50,58,33,46,48,43,40,49,53,51,50,54,51,48,45,66,54,28,38,54,74,89,37,68,46,53,83,57,51,44,33,38,36,39,33,41,79,49,45,52,43,29,68,66,33,35,39,36,53,49,51,52,51,35,41,41,43,53,51,63,32,29,35,38,34,36,39,61,53,52,66,62,49,51,52,52,46,46,50,53,50,28,52,75,40,69,47,51,44,64,56,47,21,61,67,55,63,44,50,63,58,62,28,63,59,29,24,48,36,54,58,71,56,43,73,30,32,34,30,34,38,78,82,35,58,43,38,83,32,50,77,48,38,65,82,42,86,50,59,53,26,33,16,57,45,52,51,51,36,52,61,49,52,47,49,49,51,48,49,50,35,51,51,54,35,51,60,69,74,101